Protein AF-0000000065977740 (afdb_homodimer)

Solvent-accessible surface area (backbone atoms only — not comparable to full-atom values): 43947 Å² total; per-residue (Å²): 135,89,78,78,77,86,71,68,93,72,79,78,83,73,74,77,77,72,70,78,74,69,66,82,68,69,71,72,77,74,75,67,81,81,76,74,59,12,59,45,12,69,57,49,42,67,89,56,69,58,38,71,79,32,65,46,82,76,50,33,64,47,36,42,48,39,52,75,69,66,42,46,68,64,48,41,61,44,49,70,70,54,62,37,46,64,56,72,80,60,83,87,57,56,67,67,52,45,53,49,49,62,56,49,59,52,76,63,90,83,64,51,68,68,40,43,51,46,22,18,55,46,30,42,72,44,35,66,60,52,49,48,34,44,52,50,30,32,51,54,47,42,23,19,28,49,70,55,16,46,51,42,50,48,23,43,45,42,70,40,50,56,60,39,48,38,45,51,49,48,52,59,48,31,68,44,30,75,40,16,86,39,55,84,14,33,29,45,38,51,29,38,45,49,33,48,30,52,23,28,45,40,58,45,44,60,71,34,66,73,41,55,75,63,48,81,79,54,71,61,64,74,18,43,39,52,50,47,34,55,46,32,40,61,50,52,47,40,53,52,49,40,50,72,47,60,53,90,70,55,69,69,51,51,51,11,43,49,47,45,52,45,52,49,42,45,42,44,55,41,58,49,36,75,37,48,57,42,70,69,41,38,53,56,46,33,62,57,59,40,68,72,54,60,38,64,36,73,48,7,29,51,48,41,51,52,55,54,48,58,58,19,72,53,38,78,43,64,53,49,66,58,53,36,16,50,24,24,63,69,62,29,62,67,54,26,54,35,28,63,45,68,87,39,71,68,58,26,52,41,46,67,57,48,48,43,52,52,44,49,50,51,62,66,44,46,80,41,80,67,35,42,59,50,51,29,40,53,48,51,33,50,51,41,41,51,51,40,61,46,38,69,73,47,84,82,70,81,60,63,66,89,57,51,33,83,130,127,96,70,88,74,94,74,68,94,69,74,74,84,74,71,76,79,72,68,78,72,68,66,82,67,70,71,74,76,73,76,67,80,83,74,74,60,13,59,46,12,69,56,49,43,66,88,57,68,57,36,72,79,32,65,48,83,77,51,33,64,47,37,44,49,39,52,74,69,65,40,46,70,63,49,40,60,44,50,71,70,54,64,37,45,63,56,72,80,60,84,86,56,56,68,67,52,44,54,48,50,62,56,49,60,52,75,62,88,83,64,51,70,69,41,42,50,46,22,16,55,46,29,43,72,43,33,68,60,53,49,47,33,44,53,50,31,31,49,54,47,42,23,19,28,48,70,53,14,45,51,44,49,47,23,43,46,42,71,40,49,56,60,40,48,37,44,50,49,47,49,60,49,30,69,44,30,76,41,16,85,38,55,84,14,34,29,44,38,50,29,36,45,50,32,50,30,52,24,29,44,39,58,44,43,60,70,34,65,73,41,55,75,64,48,82,79,54,70,60,63,76,19,43,40,52,51,47,33,54,46,31,40,60,49,51,47,40,54,51,49,40,51,73,46,61,52,91,70,55,71,68,48,49,50,11,42,48,46,45,51,45,52,50,41,45,42,45,54,42,59,49,37,76,35,50,57,41,69,69,41,37,54,57,46,33,61,57,60,39,67,73,54,60,36,64,34,74,48,6,29,52,49,42,51,51,56,54,48,57,59,19,71,55,38,77,44,63,54,49,66,57,54,36,15,51,26,24,63,69,62,29,63,68,55,26,55,35,28,64,45,68,88,38,71,68,57,28,53,40,47,68,57,48,48,45,53,51,44,48,52,52,62,66,44,48,80,39,79,68,36,42,58,50,50,28,43,53,47,52,32,49,49,40,40,52,50,38,62,46,38,69,73,48,85,83,72,81,61,61,65,88,57,51,33,81,130

pLDDT: mean 88.25, std 18.21, r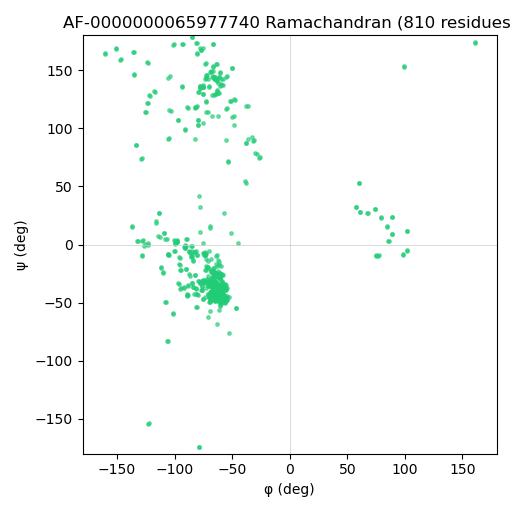ange [18.17, 98.75]

Radius of gyration: 34.01 Å; Cα contacts (8 Å, |Δi|>4): 1117; chains: 2; bounding box: 53×91×175 Å

GO terms:
  GO:0016701 oxidoreductase activity, acting on single donors with incorporation of molecular oxygen (F, IDA)
  GO:0008300 isoprenoid catabolic process (P, IDA)
  GO:0020037 heme binding (F, IDA)
  GO:0005576 extracellular region (C, EXP)

Nearest PDB structures (foldseek):
  5o1m-assembly1_A  TM=9.134E-01  e=2.273E-40  Streptomyces sp. K30
  7x2f-assembly1_F  TM=1.421E-01  e=5.950E+00  Homo sapiens
  5o1m-assembly1_A  TM=9.134E-01  e=1.826E-40  Streptomyces sp. K30

Structure (mmCIF, N/CA/C/O backbone):
data_AF-0000000065977740-model_v1
#
loop_
_entity.id
_entity.type
_entity.pdbx_description
1 polymer 'Rubber oxygenase'
#
loop_
_atom_site.group_PDB
_atom_site.id
_atom_site.type_symbol
_atom_site.label_atom_id
_atom_site.label_alt_id
_atom_site.label_comp_id
_atom_site.label_asym_id
_atom_site.label_entity_id
_atom_site.label_seq_id
_atom_site.pdbx_PDB_ins_code
_atom_site.Cartn_x
_atom_site.Cartn_y
_atom_site.Cartn_z
_atom_site.occupancy
_atom_site.B_iso_or_equiv
_atom_site.auth_seq_id
_atom_site.auth_comp_id
_atom_site.auth_asym_id
_atom_site.auth_atom_id
_atom_site.pdbx_PDB_model_num
ATOM 1 N N . MET A 1 1 ? -30.406 -17.25 79.5 1 20.28 1 MET A N 1
ATOM 2 C CA . MET A 1 1 ? -29.156 -16.5 79.625 1 20.28 1 MET A CA 1
ATOM 3 C C . MET A 1 1 ? -29.188 -15.273 78.75 1 20.28 1 MET A C 1
ATOM 5 O O . MET A 1 1 ? -30.016 -15.18 77.812 1 20.28 1 MET A O 1
ATOM 9 N N . ASP A 1 2 ? -28.047 -14.406 78.812 1 20.8 2 ASP A N 1
ATOM 10 C CA . ASP A 1 2 ? -27.719 -12.992 78.875 1 20.8 2 ASP A CA 1
ATOM 11 C C . ASP A 1 2 ? -27.75 -12.344 77.5 1 20.8 2 ASP A C 1
ATOM 13 O O . ASP A 1 2 ? -27.031 -12.758 76.625 1 20.8 2 ASP A O 1
ATOM 17 N N . GLY A 1 3 ? -28.906 -11.828 77.125 1 23.03 3 GLY A N 1
ATOM 18 C CA . GLY A 1 3 ? -29.578 -11.172 76.062 1 23.03 3 GLY A CA 1
ATOM 19 C C . GLY A 1 3 ? -28.922 -9.867 75.625 1 23.03 3 GLY A C 1
ATOM 20 O O . GLY A 1 3 ? -29.5 -8.797 75.812 1 23.03 3 GLY A O 1
ATOM 21 N N . PHE A 1 4 ? -27.438 -9.914 75.938 1 24.8 4 PHE A N 1
ATOM 22 C CA . PHE A 1 4 ? -26.672 -8.68 75.812 1 24.8 4 PHE A CA 1
ATOM 23 C C . PHE A 1 4 ? -26.938 -7.977 74.5 1 24.8 4 PHE A C 1
ATOM 25 O O . PHE A 1 4 ? -26.891 -8.602 73.438 1 24.8 4 PHE A O 1
ATOM 32 N N . SER A 1 5 ? -27.766 -6.906 74.562 1 21.5 5 SER A N 1
ATOM 33 C CA . SER A 1 5 ? -28.328 -5.844 73.688 1 21.5 5 SER A CA 1
ATOM 34 C C . SER A 1 5 ? -27.219 -5.074 73 1 21.5 5 SER A C 1
ATOM 36 O O . SER A 1 5 ? -26.312 -4.531 73.625 1 21.5 5 SER A O 1
ATOM 38 N N . ARG A 1 6 ? -26.766 -5.547 71.75 1 21.97 6 ARG A N 1
ATOM 39 C CA . ARG A 1 6 ? -25.781 -5.234 70.688 1 21.97 6 ARG A CA 1
ATOM 40 C C . ARG A 1 6 ? -25.891 -3.783 70.25 1 21.97 6 ARG A C 1
ATOM 42 O O . ARG A 1 6 ? -25.906 -3.5 69.062 1 21.97 6 ARG A O 1
ATOM 49 N N . ARG A 1 7 ? -26.672 -2.844 70.938 1 20.11 7 ARG A N 1
ATOM 50 C CA . ARG A 1 7 ? -26.984 -1.513 70.438 1 20.11 7 ARG A CA 1
ATOM 51 C C . ARG A 1 7 ? -25.734 -0.65 70.312 1 20.11 7 ARG A C 1
ATOM 53 O O . ARG A 1 7 ? -25.797 0.502 69.875 1 20.11 7 ARG A O 1
ATOM 60 N N . ARG A 1 8 ? -24.875 -0.784 71.375 1 21.09 8 ARG A N 1
ATOM 61 C CA . ARG A 1 8 ? -24.094 0.373 71.812 1 21.09 8 ARG A CA 1
ATOM 62 C C . ARG A 1 8 ? -23.328 0.973 70.625 1 21.09 8 ARG A C 1
ATOM 64 O O . ARG A 1 8 ? -23.25 2.195 70.5 1 21.09 8 ARG A O 1
ATOM 71 N N . MET A 1 9 ? -22.203 0.327 70.188 1 21.38 9 MET A N 1
ATOM 72 C CA . MET A 1 9 ? -20.969 1.071 70 1 21.38 9 MET A CA 1
ATOM 73 C C . MET A 1 9 ? -20.984 1.85 68.688 1 21.38 9 MET A C 1
ATOM 75 O O . MET A 1 9 ? -20.703 1.291 67.625 1 21.38 9 MET A O 1
ATOM 79 N N . LEU A 1 10 ? -22.094 2.535 68.25 1 21.98 10 LEU A N 1
ATOM 80 C CA . LEU A 1 10 ? -22.406 3.221 67 1 21.98 10 LEU A CA 1
ATOM 81 C C . LEU A 1 10 ? -21.422 4.355 66.75 1 21.98 10 LEU A C 1
ATOM 83 O O . LEU A 1 10 ? -21.156 4.715 65.625 1 21.98 10 LEU A O 1
ATOM 87 N N . MET A 1 11 ? -21.141 5.203 67.812 1 21.52 11 MET A N 1
ATOM 88 C CA . MET A 1 11 ? -21.078 6.633 67.5 1 21.52 11 MET A CA 1
ATOM 89 C C . MET A 1 11 ? -19.828 6.969 66.688 1 21.52 11 MET A C 1
ATOM 91 O O . MET A 1 11 ? -19.844 7.91 65.875 1 21.52 11 MET A O 1
ATOM 95 N N . THR A 1 12 ? -18.625 6.77 67.188 1 23.05 12 THR A N 1
ATOM 96 C CA . THR A 1 12 ? -17.578 7.777 67.125 1 23.05 12 THR A CA 1
ATOM 97 C C . THR A 1 12 ? -17 7.938 65.75 1 23.05 12 THR A C 1
ATOM 99 O O . THR A 1 12 ? -16.438 8.992 65.438 1 23.05 12 THR A O 1
ATOM 102 N N . GLY A 1 13 ? -16.641 6.906 64.938 1 23.94 13 GLY A N 1
ATOM 103 C CA . GLY A 1 13 ? -15.391 6.98 64.188 1 23.94 13 GLY A CA 1
ATOM 104 C C . GLY A 1 13 ? -15.484 7.844 62.969 1 23.94 13 GLY A C 1
ATOM 105 O O . GLY A 1 13 ? -14.625 7.766 62.094 1 23.94 13 GLY A O 1
ATOM 106 N N . GLY A 1 14 ? -16.516 8.672 62.656 1 22.39 14 GLY A N 1
ATOM 107 C CA . GLY A 1 14 ? -16.781 9.078 61.281 1 22.39 14 GLY A CA 1
ATOM 108 C C . GLY A 1 14 ? -15.75 10.055 60.75 1 22.39 14 GLY A C 1
ATOM 109 O O . GLY A 1 14 ? -15.82 10.461 59.562 1 22.39 14 GLY A O 1
ATOM 110 N N . ALA A 1 15 ? -15.078 10.922 61.5 1 24.56 15 ALA A N 1
ATOM 111 C CA . ALA A 1 15 ? -14.711 12.242 61.031 1 24.56 15 ALA A CA 1
ATOM 112 C C . ALA A 1 15 ? -13.578 12.156 60 1 24.56 15 ALA A C 1
ATOM 114 O O . ALA A 1 15 ? -13.297 13.125 59.281 1 24.56 15 ALA A O 1
ATOM 115 N N . LEU A 1 16 ? -12.609 11.273 60.125 1 25.75 16 LEU A N 1
ATOM 116 C CA . LEU A 1 16 ? -11.273 11.648 59.688 1 25.75 16 LEU A CA 1
ATOM 117 C C . LEU A 1 16 ? -11.203 11.68 58.156 1 25.75 16 LEU A C 1
ATOM 119 O O . LEU A 1 16 ? -10.125 11.891 57.594 1 25.75 16 LEU A O 1
ATOM 123 N N . GLY A 1 17 ? -12.164 11.164 57.375 1 23.66 17 GLY A N 1
ATOM 124 C CA . GLY A 1 17 ? -11.844 10.859 55.969 1 23.66 17 GLY A CA 1
ATOM 125 C C . GLY A 1 17 ? -11.633 12.094 55.125 1 23.66 17 GLY A C 1
ATOM 126 O O . GLY A 1 17 ? -11.594 12 53.906 1 23.66 17 GLY A O 1
ATOM 127 N N . ALA A 1 18 ? -11.82 13.328 55.531 1 25.8 18 ALA A N 1
ATOM 128 C CA . ALA A 1 18 ? -11.961 14.484 54.656 1 25.8 18 ALA A CA 1
ATOM 129 C C . ALA A 1 18 ? -10.641 14.805 53.938 1 25.8 18 ALA A C 1
ATOM 131 O O . ALA A 1 18 ? -10.578 15.727 53.125 1 25.8 18 ALA A O 1
ATOM 132 N N . VAL A 1 19 ? -9.461 14.523 54.5 1 28.08 19 VAL A N 1
ATOM 133 C CA . VAL A 1 19 ? -8.336 15.352 54.062 1 28.08 19 VAL A CA 1
ATOM 134 C C . VAL A 1 19 ? -7.996 15.062 52.625 1 28.08 19 VAL A C 1
ATOM 136 O O . VAL A 1 19 ? -7.582 15.961 51.875 1 28.08 19 VAL A O 1
ATOM 139 N N . GLY A 1 20 ? -7.875 13.742 52.188 1 26 20 GLY A N 1
ATOM 140 C CA . GLY A 1 20 ? -6.918 13.445 51.125 1 26 20 GLY A CA 1
ATOM 141 C C . GLY A 1 20 ? -7.387 13.906 49.75 1 26 20 GLY A C 1
ATOM 142 O O . GLY A 1 20 ? -6.809 13.523 48.75 1 26 20 GLY A O 1
ATOM 143 N N . ALA A 1 21 ? -8.555 14.359 49.594 1 25.84 21 ALA A N 1
ATOM 144 C CA . ALA A 1 21 ? -9.07 14.688 48.281 1 25.84 21 ALA A CA 1
ATOM 145 C C . ALA A 1 21 ? -8.359 15.914 47.688 1 25.84 21 ALA A C 1
ATOM 147 O O . ALA A 1 21 ? -8.969 16.969 47.531 1 25.84 21 ALA A O 1
ATOM 148 N N . LEU A 1 22 ? -7.172 16.328 48.312 1 29.64 22 LEU A N 1
ATOM 149 C CA . LEU A 1 22 ? -6.605 17.375 47.469 1 29.64 22 LEU A CA 1
ATOM 150 C C . LEU A 1 22 ? -6.457 16.875 46.031 1 29.64 22 LEU A C 1
ATOM 152 O O . LEU A 1 22 ? -5.703 15.938 45.75 1 29.64 22 LEU A O 1
ATOM 156 N N . GLY A 1 23 ? -7.457 16.703 45.344 1 27.72 23 GLY A N 1
ATOM 157 C CA . GLY A 1 23 ? -7.488 16.359 43.938 1 27.72 23 GLY A CA 1
ATOM 158 C C . GLY A 1 23 ? -6.387 17.016 43.125 1 27.72 23 GLY A C 1
ATOM 159 O O . GLY A 1 23 ? -5.938 18.109 43.469 1 27.72 23 GLY A O 1
ATOM 160 N N . ALA A 1 24 ? -5.516 16.234 42.5 1 33.41 24 ALA A N 1
ATOM 161 C CA . ALA A 1 24 ? -4.508 16.594 41.5 1 33.41 24 ALA A CA 1
ATOM 162 C C . ALA A 1 24 ? -5.035 17.656 40.562 1 33.41 24 ALA A C 1
ATOM 164 O O . ALA A 1 24 ? -5.789 17.359 39.625 1 33.41 24 ALA A O 1
ATOM 165 N N . ALA A 1 25 ? -5.547 18.781 41 1 31.92 25 ALA A N 1
ATOM 166 C CA . ALA A 1 25 ? -5.715 19.859 40.031 1 31.92 25 ALA A CA 1
ATOM 167 C C . ALA A 1 25 ? -4.551 19.891 39.062 1 31.92 25 ALA A C 1
ATOM 169 O O . ALA A 1 25 ? -3.391 20 39.469 1 31.92 25 ALA A O 1
ATOM 170 N N . THR A 1 26 ? -4.609 19.219 38.094 1 37.5 26 THR A N 1
ATOM 171 C CA . THR A 1 26 ? -3.668 19.297 36.969 1 37.5 26 THR A CA 1
ATOM 172 C C . THR A 1 26 ? -3.146 20.719 36.812 1 37.5 26 THR A C 1
ATOM 174 O O . THR A 1 26 ? -3.93 21.656 36.656 1 37.5 26 THR A O 1
ATOM 177 N N . ARG A 1 27 ? -2.164 21.078 37.375 1 42.34 27 ARG A N 1
ATOM 178 C CA . ARG A 1 27 ? -1.437 22.297 37.062 1 42.34 27 ARG A CA 1
ATOM 179 C C . ARG A 1 27 ? -1.638 22.703 35.625 1 42.34 27 ARG A C 1
ATOM 181 O O . ARG A 1 27 ? -1.236 21.969 34.719 1 42.34 27 ARG A O 1
ATOM 188 N N . ALA A 1 28 ? -2.746 23.219 35.281 1 40.72 28 ALA A N 1
ATOM 189 C CA . ALA A 1 28 ? -2.814 23.859 33.969 1 40.72 28 ALA A CA 1
ATOM 190 C C . ALA A 1 28 ? -1.455 24.422 33.531 1 40.72 28 ALA A C 1
ATOM 192 O O . ALA A 1 28 ? -0.917 25.312 34.219 1 40.72 28 ALA A O 1
ATOM 193 N N . LEU A 1 29 ? -0.511 23.688 33.062 1 49.25 29 LEU A N 1
ATOM 194 C CA . LEU A 1 29 ? 0.797 24.109 32.562 1 49.25 29 LEU A CA 1
ATOM 195 C C . LEU A 1 29 ? 0.708 25.484 31.906 1 49.25 29 LEU A C 1
ATOM 197 O O . LEU A 1 29 ? -0.029 25.641 30.922 1 49.25 29 LEU A O 1
ATOM 201 N N . ALA A 1 30 ? 0.938 26.5 32.625 1 52.66 30 ALA A N 1
ATOM 202 C CA . ALA A 1 30 ? 0.937 27.906 32.219 1 52.66 30 ALA A CA 1
ATOM 203 C C . ALA A 1 30 ? 1.782 28.125 30.969 1 52.66 30 ALA A C 1
ATOM 205 O O . ALA A 1 30 ? 2.926 27.672 30.906 1 52.66 30 ALA A O 1
ATOM 206 N N . ARG A 1 31 ? 1.165 28.422 29.781 1 65.88 31 ARG A N 1
ATOM 207 C CA . ARG A 1 31 ? 1.864 28.844 28.578 1 65.88 31 ARG A CA 1
ATOM 208 C C . ARG A 1 31 ? 2.885 29.938 28.875 1 65.88 31 ARG A C 1
ATOM 210 O O . ARG A 1 31 ? 2.6 30.859 29.641 1 65.88 31 ARG A O 1
ATOM 217 N N . PRO A 1 32 ? 4.141 29.609 28.453 1 74.38 32 PRO A N 1
ATOM 218 C CA . PRO A 1 32 ? 5.137 30.672 28.641 1 74.38 32 PRO A CA 1
ATOM 219 C C . PRO A 1 32 ? 4.688 32.031 28.094 1 74.38 32 PRO A C 1
ATOM 221 O O . PRO A 1 32 ? 3.842 32.062 27.188 1 74.38 32 PRO A O 1
ATOM 224 N N . LEU A 1 33 ? 5.215 33 28.703 1 83.25 33 LEU A N 1
ATOM 225 C CA . LEU A 1 33 ? 4.945 34.344 28.234 1 83.25 33 LEU A CA 1
ATOM 226 C C . LEU A 1 33 ? 5.414 34.531 26.797 1 83.25 33 LEU A C 1
ATOM 228 O O . LEU A 1 33 ? 6.484 34.031 26.422 1 83.25 33 LEU A O 1
ATOM 232 N N . TRP A 1 34 ? 4.562 35.188 25.953 1 91.62 34 TRP A N 1
ATOM 233 C CA . TRP A 1 34 ? 4.902 35.5 24.562 1 91.62 34 TRP A CA 1
ATOM 234 C C . TRP A 1 34 ? 5.977 36.594 24.5 1 91.62 34 TRP A C 1
ATOM 236 O O . TRP A 1 34 ? 5.758 37.719 24.922 1 91.62 34 TRP A O 1
ATOM 246 N N . THR A 1 35 ? 7.199 36.219 23.984 1 92.5 35 THR A N 1
ATOM 247 C CA . THR A 1 35 ? 8.312 37.156 23.938 1 92.5 35 THR A CA 1
ATOM 248 C C . THR A 1 35 ? 8.875 37.25 22.516 1 92.5 35 THR A C 1
ATOM 250 O O . THR A 1 35 ? 9.805 38 22.25 1 92.5 35 THR A O 1
ATOM 253 N N . TRP A 1 36 ? 8.312 36.5 21.609 1 94.06 36 TRP A N 1
ATOM 254 C CA . TRP A 1 36 ? 8.828 36.469 20.25 1 94.06 36 TRP A CA 1
ATOM 255 C C . TRP A 1 36 ? 8.555 37.781 19.531 1 94.06 36 TRP A C 1
ATOM 257 O O . TRP A 1 36 ? 7.449 38.312 19.594 1 94.06 36 TRP A O 1
ATOM 267 N N . SER A 1 37 ? 9.555 38.25 18.828 1 93.94 37 SER A N 1
ATOM 268 C CA . SER A 1 37 ? 9.477 39.594 18.25 1 93.94 37 SER A CA 1
ATOM 269 C C . SER A 1 37 ? 8.961 39.562 16.812 1 93.94 37 SER A C 1
ATOM 271 O O . SER A 1 37 ? 9.461 38.781 15.984 1 93.94 37 SER A O 1
ATOM 273 N N . PRO A 1 38 ? 8.062 40.438 16.453 1 95.62 38 PRO A N 1
ATOM 274 C CA . PRO A 1 38 ? 7.574 40.531 15.078 1 95.62 38 PRO A CA 1
ATOM 275 C C . PRO A 1 38 ? 8.664 40.938 14.086 1 95.62 38 PRO A C 1
ATOM 277 O O . PRO A 1 38 ? 8.516 40.719 12.875 1 95.62 38 PRO A O 1
ATOM 280 N N . SER A 1 39 ? 9.766 41.469 14.539 1 96.94 39 SER A N 1
ATOM 281 C CA . SER A 1 39 ? 10.859 41.812 13.648 1 96.94 39 SER A CA 1
ATOM 282 C C . SER A 1 39 ? 11.484 40.594 13 1 96.94 39 SER A C 1
ATOM 284 O O . SER A 1 39 ? 12.156 40.688 11.969 1 96.94 39 SER A O 1
ATOM 286 N N . ALA A 1 40 ? 11.273 39.438 13.586 1 97.38 40 ALA A N 1
ATOM 287 C CA . ALA A 1 40 ? 11.812 38.188 13.07 1 97.38 40 ALA A CA 1
ATOM 288 C C . ALA A 1 40 ? 10.844 37.531 12.094 1 97.38 40 ALA A C 1
ATOM 290 O O . ALA A 1 40 ? 11.125 36.469 11.555 1 97.38 40 ALA A O 1
ATOM 291 N N . SER A 1 41 ? 9.742 38.219 11.805 1 98.31 41 SER A N 1
ATOM 292 C CA . SER A 1 41 ? 8.703 37.688 10.938 1 98.31 41 SER A CA 1
ATOM 293 C C . SER A 1 41 ? 8.914 38.125 9.484 1 98.31 41 SER A C 1
ATOM 295 O O . SER A 1 41 ? 9.82 38.906 9.188 1 98.31 41 SER A O 1
ATOM 297 N N . VAL A 1 42 ? 8.133 37.594 8.555 1 98 42 VAL A N 1
ATOM 298 C CA . VAL A 1 42 ? 8.195 37.938 7.141 1 98 42 VAL A CA 1
ATOM 299 C C . VAL A 1 42 ? 7.75 39.375 6.957 1 98 42 VAL A C 1
ATOM 301 O O . VAL A 1 42 ? 8.125 40.031 5.977 1 98 42 VAL A O 1
ATOM 304 N N . ALA A 1 43 ? 6.938 39.906 7.953 1 97 43 ALA A N 1
ATOM 305 C CA . ALA A 1 43 ? 6.535 41.312 7.914 1 97 43 ALA A CA 1
ATOM 306 C C . ALA A 1 43 ? 7.684 42.219 8.328 1 97 43 ALA A C 1
ATOM 308 O O . ALA A 1 43 ? 7.758 43.375 7.891 1 97 43 ALA A O 1
ATOM 309 N N . GLY A 1 44 ? 8.562 41.75 9.195 1 96.56 44 GLY A N 1
ATOM 310 C CA . GLY A 1 44 ? 9.688 42.531 9.703 1 96.56 44 GLY A CA 1
ATOM 311 C C . GLY A 1 44 ? 9.281 43.531 10.758 1 96.56 44 GLY A C 1
ATOM 312 O O . GLY A 1 44 ? 10.133 44.219 11.328 1 96.56 44 GLY A O 1
ATOM 313 N N . THR A 1 45 ? 7.988 43.719 10.961 1 95.38 45 THR A N 1
ATOM 314 C CA . THR A 1 45 ? 7.43 44.656 11.938 1 95.38 45 THR A CA 1
ATOM 315 C C . THR A 1 45 ? 6.07 44.156 12.43 1 95.38 45 THR A C 1
ATOM 317 O O . THR A 1 45 ? 5.547 43.156 11.938 1 95.38 45 THR A O 1
ATOM 320 N N . GLY A 1 46 ? 5.523 44.812 13.539 1 94.56 46 GLY A N 1
ATOM 321 C CA . GLY A 1 46 ? 4.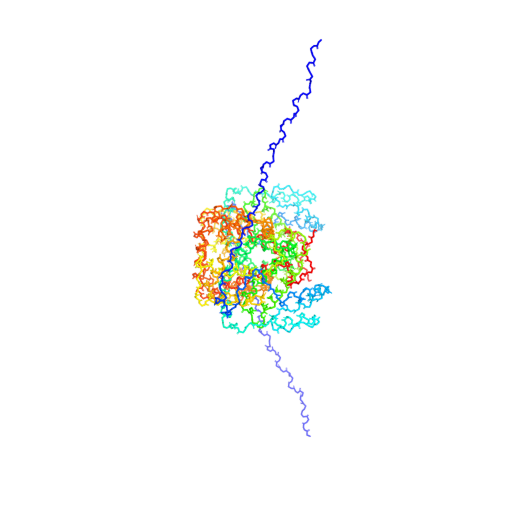207 44.469 14.062 1 94.56 46 GLY A CA 1
ATOM 322 C C . GLY A 1 46 ? 3.992 44.938 15.484 1 94.56 46 GLY A C 1
ATOM 323 O O . GLY A 1 46 ? 4.922 45.438 16.125 1 94.56 46 GLY A O 1
ATOM 324 N N . VAL A 1 47 ? 2.832 44.781 15.938 1 92.62 47 VAL A N 1
ATOM 325 C CA . VAL A 1 47 ? 2.463 45.219 17.281 1 92.62 47 VAL A CA 1
ATOM 326 C C . VAL A 1 47 ? 2.957 44.188 18.297 1 92.62 47 VAL A C 1
ATOM 328 O O . VAL A 1 47 ? 3.332 44.562 19.422 1 92.62 47 VAL A O 1
ATOM 331 N N . GLY A 1 48 ? 3 42.938 17.891 1 89.69 48 GLY A N 1
ATOM 332 C CA . GLY A 1 48 ? 3.549 41.906 18.734 1 89.69 48 GLY A CA 1
ATOM 333 C C . GLY A 1 48 ? 2.586 41.438 19.812 1 89.69 48 GLY A C 1
ATOM 334 O O . GLY A 1 48 ? 3.01 40.969 20.875 1 89.69 48 GLY A O 1
ATOM 335 N N . VAL A 1 49 ? 1.312 41.656 19.516 1 93.38 49 VAL A N 1
ATOM 336 C CA . VAL A 1 49 ? 0.31 41.125 20.453 1 93.38 49 VAL A CA 1
ATOM 337 C C . VAL A 1 49 ? 0.446 39.625 20.578 1 93.38 49 VAL A C 1
ATOM 339 O O . VAL A 1 49 ? 0.812 38.938 19.625 1 93.38 49 VAL A O 1
ATOM 342 N N . ASP A 1 50 ? 0.243 39.156 21.812 1 94.75 50 ASP A N 1
ATOM 343 C CA . ASP A 1 50 ? 0.23 37.688 22 1 94.75 50 ASP A CA 1
ATOM 344 C C . ASP A 1 50 ? -0.783 37.031 21.078 1 94.75 50 ASP A C 1
ATOM 346 O O . ASP A 1 50 ? -1.983 37.312 21.156 1 94.75 50 ASP A O 1
ATOM 350 N N . PRO A 1 51 ? -0.281 36.188 20.188 1 95.69 51 PRO A N 1
ATOM 351 C CA . PRO A 1 51 ? -1.185 35.562 19.203 1 95.69 51 PRO A CA 1
ATOM 352 C C . PRO A 1 51 ? -2.234 34.656 19.859 1 95.69 51 PRO A C 1
ATOM 354 O O . PRO A 1 51 ? -3.188 34.25 19.203 1 95.69 51 PRO A O 1
ATOM 357 N N . GLU A 1 52 ? -2.123 34.375 21.125 1 93.56 52 GLU A N 1
ATOM 358 C CA . GLU A 1 52 ? -3.125 33.594 21.859 1 93.56 52 GLU A CA 1
ATOM 359 C C . GLU A 1 52 ? -4.477 34.312 21.844 1 93.56 52 GLU A C 1
ATOM 361 O O . GLU A 1 52 ? -5.523 33.656 21.906 1 93.56 52 GLU A O 1
ATOM 366 N N . TYR A 1 53 ? -4.406 35.594 21.672 1 93.69 53 TYR A N 1
ATOM 367 C CA . TYR A 1 53 ? -5.633 36.375 21.766 1 93.69 53 TYR A CA 1
ATOM 368 C C . TYR A 1 53 ? -5.965 37.031 20.422 1 93.69 53 TYR A C 1
ATOM 370 O O . TYR A 1 53 ? -6.664 38.031 20.375 1 93.69 53 TYR A O 1
ATOM 378 N N . VAL A 1 54 ? -5.371 36.5 19.438 1 96.44 54 VAL A N 1
ATOM 379 C CA . VAL A 1 54 ? -5.633 36.969 18.094 1 96.44 54 VAL A CA 1
ATOM 380 C C . VAL A 1 54 ? -6.258 35.875 17.25 1 96.44 54 VAL A C 1
ATOM 382 O O . VAL A 1 54 ? -5.809 34.719 17.297 1 96.44 54 VAL A O 1
ATOM 385 N N . TRP A 1 55 ? -7.316 36.219 16.594 1 97.94 55 TRP A N 1
ATOM 386 C CA . TRP A 1 55 ? -7.984 35.25 15.719 1 97.94 55 TRP A CA 1
ATOM 387 C C . TRP A 1 55 ? -8.055 35.781 14.289 1 97.94 55 TRP A C 1
ATOM 389 O O . TRP A 1 55 ? -7.129 36.438 13.82 1 97.94 55 TRP A O 1
ATOM 399 N N . ASP A 1 56 ? -9.016 35.375 13.461 1 98.31 56 ASP A N 1
ATOM 400 C CA . ASP A 1 56 ? -9.133 35.781 12.07 1 98.31 56 ASP A CA 1
ATOM 401 C C . ASP A 1 56 ? -10.273 36.812 11.883 1 98.31 56 ASP A C 1
ATOM 403 O O . ASP A 1 56 ? -11.383 36.438 11.492 1 98.31 56 ASP A O 1
ATOM 407 N N . GLU A 1 57 ? -9.922 38 11.977 1 96.06 57 GLU A N 1
ATOM 408 C CA . GLU A 1 57 ? -10.922 39.062 11.992 1 96.06 57 GLU A CA 1
ATOM 409 C C . GLU A 1 57 ? -11.633 39.188 10.648 1 96.06 57 GLU A C 1
ATOM 411 O O . GLU A 1 57 ? -12.758 39.688 10.578 1 96.06 57 GLU A O 1
ATOM 416 N N . GLU A 1 58 ? -10.984 38.719 9.641 1 97.56 58 GLU A N 1
ATOM 417 C CA . GLU A 1 58 ? -11.578 38.812 8.305 1 97.56 58 GLU A CA 1
ATOM 418 C C . GLU A 1 58 ? -12.555 37.656 8.078 1 97.56 58 GLU A C 1
ATOM 420 O O . GLU A 1 58 ? -13.656 37.875 7.555 1 97.56 58 GLU A O 1
ATOM 425 N N . ALA A 1 59 ? -12.266 36.469 8.445 1 98.56 59 ALA A N 1
ATOM 426 C CA . ALA A 1 59 ? -13.039 35.281 8.109 1 98.56 59 ALA A CA 1
ATOM 427 C C . ALA A 1 59 ? -14.141 35.031 9.133 1 98.56 59 ALA A C 1
ATOM 429 O O . ALA A 1 59 ? -15.227 34.562 8.773 1 98.56 59 ALA A O 1
ATOM 430 N N . ASP A 1 60 ? -13.922 35.312 10.398 1 98.5 60 ASP A N 1
ATOM 431 C CA . ASP A 1 60 ? -14.773 34.875 11.5 1 98.5 60 ASP A CA 1
ATOM 432 C C . ASP A 1 60 ? -16.188 35.438 11.352 1 98.5 60 ASP A C 1
ATOM 434 O O . ASP A 1 60 ? -17.172 34.688 11.391 1 98.5 60 ASP A O 1
ATOM 438 N N . PRO A 1 61 ? -16.297 36.781 11.102 1 98.44 61 PRO A N 1
ATOM 439 C CA . PRO A 1 61 ? -17.656 37.312 10.984 1 98.44 61 PRO A CA 1
ATOM 440 C C . PRO A 1 61 ? -18.391 36.75 9.758 1 98.44 61 PRO A C 1
ATOM 442 O O . PRO A 1 61 ? -19.609 36.594 9.797 1 98.44 61 PRO A O 1
ATOM 445 N N . VAL A 1 62 ? -17.688 36.5 8.695 1 98.5 62 VAL A N 1
ATOM 446 C CA . VAL A 1 62 ? -18.297 36.031 7.453 1 98.5 62 VAL A CA 1
ATOM 447 C C . VAL A 1 62 ? -18.875 34.625 7.648 1 98.5 62 VAL A C 1
ATOM 449 O O . VAL A 1 62 ? -20.031 34.375 7.297 1 98.5 62 VAL A O 1
ATOM 452 N N . LEU A 1 63 ? -18.125 33.781 8.258 1 98.25 63 LEU A N 1
ATOM 453 C CA . LEU A 1 63 ? -18.578 32.406 8.406 1 98.25 63 LEU A CA 1
ATOM 454 C C . LEU A 1 63 ? -19.641 32.281 9.492 1 98.25 63 LEU A C 1
ATOM 456 O O . LEU A 1 63 ? -20.547 31.453 9.398 1 98.25 63 LEU A O 1
ATOM 460 N N . ALA A 1 64 ? -19.469 33.094 10.555 1 97.75 64 ALA A N 1
ATOM 461 C CA . ALA A 1 64 ? -20.547 33.156 11.531 1 97.75 64 ALA A CA 1
ATOM 462 C C . ALA A 1 64 ? -21.891 33.469 10.867 1 97.75 64 ALA A C 1
ATOM 464 O O . ALA A 1 64 ? -22.906 32.844 11.141 1 97.75 64 ALA A O 1
ATOM 465 N N . ALA A 1 65 ? -21.859 34.438 9.977 1 98.19 65 ALA A N 1
ATOM 466 C CA . ALA A 1 65 ? -23.078 34.906 9.289 1 98.19 65 ALA A CA 1
ATOM 467 C C . ALA A 1 65 ? -23.609 33.812 8.367 1 98.19 65 ALA A C 1
ATOM 469 O O . ALA A 1 65 ? -24.812 33.562 8.32 1 98.19 65 ALA A O 1
ATOM 470 N N . VAL A 1 66 ? -22.75 33.188 7.613 1 98 66 VAL A N 1
ATOM 471 C CA . VAL A 1 66 ? -23.125 32.125 6.688 1 98 66 VAL A CA 1
ATOM 472 C C . VAL A 1 66 ? -23.812 30.984 7.453 1 98 66 VAL A C 1
ATOM 474 O O . VAL A 1 66 ? -24.828 30.438 7.004 1 98 66 VAL A O 1
ATOM 477 N N . ILE A 1 67 ? -23.266 30.609 8.609 1 97.31 67 ILE A N 1
ATOM 478 C CA . ILE A 1 67 ? -23.812 29.547 9.438 1 97.31 67 ILE A CA 1
ATOM 479 C C . ILE A 1 67 ? -25.156 29.969 10.023 1 97.31 67 ILE A C 1
ATOM 481 O O . ILE A 1 67 ? -26.125 29.219 9.969 1 97.31 67 ILE A O 1
ATOM 485 N N . ASP A 1 68 ? -25.219 31.188 10.531 1 97.38 68 ASP A N 1
ATOM 486 C CA . ASP A 1 68 ? -26.438 31.672 11.172 1 97.38 68 ASP A CA 1
ATOM 487 C C . ASP A 1 68 ? -27.594 31.781 10.172 1 97.38 68 ASP A C 1
ATOM 489 O O . ASP A 1 68 ? -28.75 31.578 10.539 1 97.38 68 ASP A O 1
ATOM 493 N N . ARG A 1 69 ? -27.25 32.031 8.93 1 97.62 69 ARG A N 1
ATOM 494 C CA . ARG A 1 69 ? -28.266 32.156 7.887 1 97.62 69 ARG A CA 1
ATOM 495 C C . ARG A 1 69 ? -28.641 30.766 7.344 1 97.62 69 ARG A C 1
ATOM 497 O O . ARG A 1 69 ? -29.516 30.656 6.48 1 97.62 69 ARG A O 1
ATOM 504 N N . GLY A 1 70 ? -28 29.719 7.742 1 96.69 70 GLY A N 1
ATOM 505 C CA . GLY A 1 70 ? -28.312 28.359 7.305 1 96.69 70 GLY A CA 1
ATOM 506 C C . GLY A 1 70 ? -27.859 28.078 5.883 1 96.69 70 GLY A C 1
ATOM 507 O O . GLY A 1 70 ? -28.438 27.234 5.195 1 96.69 70 GLY A O 1
ATOM 508 N N . GLU A 1 71 ? -26.812 28.703 5.434 1 97.25 71 GLU A N 1
ATOM 509 C CA . GLU A 1 71 ? -26.453 28.656 4.023 1 97.25 71 GLU A CA 1
ATOM 510 C C . GLU A 1 71 ? -25.328 27.641 3.781 1 97.25 71 GLU A C 1
ATOM 512 O O . GLU A 1 71 ? -24.891 27.453 2.645 1 97.25 71 GLU A O 1
ATOM 517 N N . VAL A 1 72 ? -24.891 26.906 4.789 1 96.88 72 VAL A N 1
ATOM 518 C CA . VAL A 1 72 ? -23.688 26.078 4.73 1 96.88 72 VAL A CA 1
ATOM 519 C C . VAL A 1 72 ? -23.891 24.969 3.693 1 96.88 72 VAL A C 1
ATOM 521 O O . VAL A 1 72 ? -23.016 24.734 2.852 1 96.88 72 VAL A O 1
ATOM 524 N N . PRO A 1 73 ? -25.031 24.25 3.635 1 96.31 73 PRO A N 1
ATOM 525 C CA . PRO A 1 73 ? -25.188 23.188 2.635 1 96.31 73 PRO A CA 1
ATOM 526 C C . PRO A 1 73 ? -25.078 23.719 1.204 1 96.31 73 PRO A C 1
ATOM 528 O O . PRO A 1 73 ? -24.422 23.094 0.365 1 96.31 73 PRO A O 1
ATOM 531 N N . ALA A 1 74 ? -25.703 24.828 0.94 1 96.56 74 ALA A N 1
ATOM 532 C CA . ALA A 1 74 ? -25.672 25.406 -0.399 1 96.56 74 ALA A CA 1
ATOM 533 C C . ALA A 1 74 ? -24.25 25.844 -0.759 1 96.56 74 ALA A C 1
ATOM 535 O O . ALA A 1 74 ? -23.797 25.656 -1.892 1 96.56 74 ALA A O 1
ATOM 536 N N . VAL A 1 75 ? -23.578 26.469 0.161 1 97.5 75 VAL A N 1
ATOM 537 C CA . VAL A 1 75 ? -22.219 26.938 -0.048 1 97.5 75 VAL A CA 1
ATOM 538 C C . VAL A 1 75 ? -21.297 25.75 -0.316 1 97.5 75 VAL A C 1
ATOM 540 O O . VAL A 1 75 ? -20.484 25.781 -1.236 1 97.5 75 VAL A O 1
ATOM 543 N N . ASN A 1 76 ? -21.422 24.656 0.477 1 96.88 76 ASN A N 1
ATOM 544 C CA . ASN A 1 76 ? -20.594 23.469 0.288 1 96.88 76 ASN A CA 1
ATOM 545 C C . ASN A 1 76 ? -20.828 22.844 -1.087 1 96.88 76 ASN A C 1
ATOM 547 O O . ASN A 1 76 ? -19.875 22.359 -1.712 1 96.88 76 ASN A O 1
ATOM 551 N N . ALA A 1 77 ? -22 22.812 -1.533 1 95.88 77 ALA A N 1
ATOM 552 C CA . ALA A 1 77 ? -22.297 22.297 -2.863 1 95.88 77 ALA A CA 1
ATOM 553 C C . ALA A 1 77 ? -21.578 23.078 -3.943 1 95.88 77 ALA A C 1
ATOM 555 O O . ALA A 1 77 ? -21.062 22.516 -4.91 1 95.88 77 ALA A O 1
ATOM 556 N N . LEU A 1 78 ? -21.547 24.359 -3.779 1 96.38 78 LEU A N 1
ATOM 557 C CA . LEU A 1 78 ? -20.859 25.234 -4.73 1 96.38 78 LEU A CA 1
ATOM 558 C C . LEU A 1 78 ? -19.344 25.031 -4.656 1 96.38 78 LEU A C 1
ATOM 560 O O . LEU A 1 78 ? -18.672 24.984 -5.684 1 96.38 78 LEU A O 1
ATOM 564 N N . LEU A 1 79 ? -18.844 24.891 -3.445 1 96.19 79 LEU A N 1
ATOM 565 C CA . LEU A 1 79 ? -17.406 24.781 -3.221 1 96.19 79 LEU A CA 1
ATOM 566 C C . LEU A 1 79 ? -16.859 23.469 -3.771 1 96.19 79 LEU A C 1
ATOM 568 O O . LEU A 1 79 ? -15.672 23.359 -4.039 1 96.19 79 LEU A O 1
ATOM 572 N N . LYS A 1 80 ? -17.734 22.469 -3.93 1 93.94 80 LYS A N 1
ATOM 573 C CA . LYS A 1 80 ? -17.312 21.188 -4.504 1 93.94 80 LYS A CA 1
ATOM 574 C C . LYS A 1 80 ? -16.797 21.359 -5.926 1 93.94 80 LYS A C 1
ATOM 576 O O . LYS A 1 80 ? -15.969 20.578 -6.391 1 93.94 80 LYS A O 1
ATOM 581 N N . GLN A 1 81 ? -17.125 22.453 -6.5 1 92.88 81 GLN A N 1
ATOM 582 C CA . GLN A 1 81 ? -16.75 22.688 -7.887 1 92.88 81 GLN A CA 1
ATOM 583 C C . GLN A 1 81 ? -15.461 23.516 -7.965 1 92.88 81 GLN A C 1
ATOM 585 O O . GLN A 1 81 ? -14.836 23.594 -9.023 1 92.88 81 GLN A O 1
ATOM 590 N N . TRP A 1 82 ? -15.094 24.125 -6.965 1 96.62 82 TRP A N 1
ATOM 591 C CA . TRP A 1 82 ? -13.867 24.922 -6.91 1 96.62 82 TRP A CA 1
ATOM 592 C C . TRP A 1 82 ? -12.695 24.078 -6.43 1 96.62 82 TRP A C 1
ATOM 594 O O . TRP A 1 82 ? -12.492 23.906 -5.227 1 96.62 82 TRP A O 1
ATOM 604 N N . THR A 1 83 ? -11.875 23.609 -7.426 1 94.19 83 THR A N 1
ATOM 605 C CA . THR A 1 83 ? -10.875 22.609 -7.074 1 94.19 83 THR A CA 1
ATOM 606 C C . THR A 1 83 ? -9.492 23.031 -7.57 1 94.19 83 THR A C 1
ATOM 608 O O . THR A 1 83 ? -8.484 22.438 -7.188 1 94.19 83 THR A O 1
ATOM 611 N N . ARG A 1 84 ? -9.422 24.094 -8.406 1 96.44 84 ARG A N 1
ATOM 612 C CA . ARG A 1 84 ? -8.148 24.562 -8.938 1 96.44 84 ARG A CA 1
ATOM 613 C C . ARG A 1 84 ? -7.914 26.031 -8.594 1 96.44 84 ARG A C 1
ATOM 615 O O . ARG A 1 84 ? -8.867 26.812 -8.523 1 96.44 84 ARG A O 1
ATOM 622 N N . ASN A 1 85 ? -6.66 26.359 -8.602 1 97.69 85 ASN A N 1
ATOM 623 C CA . ASN A 1 85 ? -6.273 27.703 -8.188 1 97.69 85 ASN A CA 1
ATOM 624 C C . ASN A 1 85 ? -6.742 28.766 -9.188 1 97.69 85 ASN A C 1
ATOM 626 O O . ASN A 1 85 ? -7.027 29.906 -8.812 1 97.69 85 ASN A O 1
ATOM 630 N N . ASP A 1 86 ? -6.812 28.391 -10.469 1 96.88 86 ASP A N 1
ATOM 631 C CA . ASP A 1 86 ? -7.059 29.375 -11.508 1 96.88 86 ASP A CA 1
ATOM 632 C C . ASP A 1 86 ? -8.555 29.516 -11.789 1 96.88 86 ASP A C 1
ATOM 634 O O . ASP A 1 86 ? -8.961 30.375 -12.578 1 96.88 86 ASP A O 1
ATOM 638 N N . GLN A 1 87 ? -9.344 28.766 -11.164 1 97.44 87 GLN A N 1
ATOM 639 C CA . GLN A 1 87 ? -10.781 28.812 -11.414 1 97.44 87 GLN A CA 1
ATOM 640 C C . GLN A 1 87 ? -11.398 30.078 -10.82 1 97.44 87 GLN A C 1
ATOM 642 O O . GLN A 1 87 ? -11.008 30.516 -9.734 1 97.44 87 GLN A O 1
ATOM 647 N N . ALA A 1 88 ? -12.367 30.594 -11.578 1 97 88 ALA A N 1
ATOM 648 C CA . ALA A 1 88 ? -13.219 31.609 -10.969 1 97 88 ALA A CA 1
ATOM 649 C C . ALA A 1 88 ? -14.07 31 -9.852 1 97 88 ALA A C 1
ATOM 651 O O . ALA A 1 88 ? -14.367 29.812 -9.859 1 97 88 ALA A O 1
ATOM 652 N N . LEU A 1 89 ? -14.352 31.891 -8.852 1 97.81 89 LEU A N 1
ATOM 653 C CA . LEU A 1 89 ? -15.258 31.406 -7.809 1 97.81 89 LEU A CA 1
ATOM 654 C C . LEU A 1 89 ? -16.609 31.047 -8.398 1 97.81 89 LEU A C 1
ATOM 656 O O . LEU A 1 89 ? -17.078 31.672 -9.352 1 97.81 89 LEU A O 1
ATOM 660 N N . PRO A 1 90 ? -17.172 30 -7.836 1 96.12 90 PRO A N 1
ATOM 661 C CA . PRO A 1 90 ? -18.484 29.609 -8.359 1 96.12 90 PRO A CA 1
ATOM 662 C C . PRO A 1 90 ? -19.531 30.703 -8.203 1 96.12 90 PRO A C 1
ATOM 664 O O . PRO A 1 90 ? -19.516 31.438 -7.219 1 96.12 90 PRO A O 1
ATOM 667 N N . GLY A 1 91 ? -20.484 30.734 -9.203 1 95.06 91 GLY A N 1
ATOM 668 C CA . GLY A 1 91 ? -21.641 31.609 -9.055 1 95.06 91 GLY A CA 1
ATOM 669 C C . GLY A 1 91 ? -22.578 31.172 -7.949 1 95.06 91 GLY A C 1
ATOM 670 O O . GLY A 1 91 ? -22.656 29.984 -7.617 1 95.06 91 GLY A O 1
ATOM 671 N N . GLY A 1 92 ? -23.266 32.156 -7.289 1 96.19 92 GLY A N 1
ATOM 672 C CA . GLY A 1 92 ? -24.281 31.812 -6.312 1 96.19 92 GLY A CA 1
ATOM 673 C C . GLY A 1 92 ? -23.812 31.938 -4.879 1 96.19 92 GLY A C 1
ATOM 674 O O . GLY A 1 92 ? -24.594 31.828 -3.941 1 96.19 92 GLY A O 1
ATOM 675 N N . LEU A 1 93 ? -22.531 32.219 -4.641 1 97.94 93 LEU A N 1
ATOM 676 C CA . LEU A 1 93 ? -22.031 32.406 -3.287 1 97.94 93 LEU A CA 1
ATOM 677 C C . LEU A 1 93 ? -22.641 33.688 -2.674 1 97.94 93 LEU A C 1
ATOM 679 O O . LEU A 1 93 ? -22.844 34.688 -3.367 1 97.94 93 LEU A O 1
ATOM 683 N N . PRO A 1 94 ? -22.891 33.594 -1.376 1 97.75 94 PRO A N 1
ATOM 684 C CA . PRO A 1 94 ? -23.266 34.844 -0.731 1 97.75 94 PRO A CA 1
ATOM 685 C C . PRO A 1 94 ? -22.234 35.938 -0.954 1 97.75 94 PRO A C 1
ATOM 687 O O . PRO A 1 94 ? -21.031 35.688 -0.963 1 97.75 94 PRO A O 1
ATOM 690 N N . GLY A 1 95 ? -22.688 37.188 -1.084 1 97.75 95 GLY A N 1
ATOM 691 C CA . GLY A 1 95 ? -21.844 38.312 -1.428 1 97.75 95 GLY A CA 1
ATOM 692 C C . GLY A 1 95 ? -20.672 38.5 -0.469 1 97.75 95 GLY A C 1
ATOM 693 O O . GLY A 1 95 ? -19.547 38.75 -0.895 1 97.75 95 GLY A O 1
ATOM 694 N N . ASP A 1 96 ? -20.953 38.438 0.812 1 98 96 ASP A N 1
ATOM 695 C CA . ASP A 1 96 ? -19.906 38.625 1.819 1 98 96 ASP A CA 1
ATOM 696 C C . ASP A 1 96 ? -18.875 37.531 1.742 1 98 96 ASP A C 1
ATOM 698 O O . ASP A 1 96 ? -17.672 37.781 1.852 1 98 96 ASP A O 1
ATOM 702 N N . LEU A 1 97 ? -19.344 36.281 1.511 1 98.44 97 LEU A N 1
ATOM 703 C CA . LEU A 1 97 ? -18.438 35.156 1.379 1 98.44 97 LEU A CA 1
ATOM 704 C C . LEU A 1 97 ? -17.594 35.281 0.113 1 98.44 97 LEU A C 1
ATOM 706 O O . LEU A 1 97 ? -16.391 35.031 0.135 1 98.44 97 LEU A O 1
ATOM 710 N N . ARG A 1 98 ? -18.234 35.625 -0.959 1 98.31 98 ARG A N 1
ATOM 711 C CA . ARG A 1 98 ? -17.516 35.844 -2.213 1 98.31 98 ARG A CA 1
ATOM 712 C C . ARG A 1 98 ? -16.406 36.875 -2.055 1 98.31 98 ARG A C 1
ATOM 714 O O . ARG A 1 98 ? -15.289 36.688 -2.512 1 98.31 98 ARG A O 1
ATOM 721 N N . GLU A 1 99 ? -16.766 37.969 -1.46 1 98.19 99 GLU A N 1
ATOM 722 C CA . GLU A 1 99 ? -15.789 39.062 -1.247 1 98.19 99 GLU A CA 1
ATOM 723 C C . GLU A 1 99 ? -14.609 38.562 -0.414 1 98.19 99 GLU A C 1
ATOM 725 O O . GLU A 1 99 ? -13.453 38.812 -0.748 1 98.19 99 GLU A O 1
ATOM 730 N N . PHE A 1 100 ? -14.906 37.875 0.621 1 98.31 100 PHE A N 1
ATOM 731 C CA . PHE A 1 100 ? -13.859 37.312 1.466 1 98.31 100 PHE A CA 1
ATOM 732 C C . PHE A 1 100 ? -12.953 36.375 0.666 1 98.31 100 PHE A C 1
ATOM 734 O O . PHE A 1 100 ? -11.727 36.5 0.724 1 98.31 100 PHE A O 1
ATOM 741 N N . MET A 1 101 ? -13.57 35.438 -0.073 1 98.62 101 MET A N 1
ATOM 742 C CA . MET A 1 101 ? -12.82 34.406 -0.8 1 98.62 101 MET A CA 1
ATOM 743 C C . MET A 1 101 ? -11.953 35.031 -1.883 1 98.62 101 MET A C 1
ATOM 745 O O . MET A 1 101 ? -10.836 34.594 -2.139 1 98.62 101 MET A O 1
ATOM 749 N N . GLU A 1 102 ? -12.477 36.094 -2.494 1 98.12 102 GLU A N 1
ATOM 750 C CA . GLU A 1 102 ? -11.695 36.812 -3.506 1 98.12 102 GLU A CA 1
ATOM 751 C C . GLU A 1 102 ? -10.438 37.406 -2.902 1 98.12 102 GLU A C 1
ATOM 753 O O . GLU A 1 102 ? -9.383 37.438 -3.539 1 98.12 102 GLU A O 1
ATOM 758 N N . HIS A 1 103 ? -10.602 37.844 -1.762 1 97.94 103 HIS A N 1
ATOM 759 C CA . HIS A 1 103 ? -9.453 38.406 -1.067 1 97.94 103 HIS A CA 1
ATOM 760 C C . HIS A 1 103 ? -8.508 37.344 -0.571 1 97.94 103 HIS A C 1
ATOM 762 O O . HIS A 1 103 ? -7.293 37.438 -0.75 1 97.94 103 HIS A O 1
ATOM 768 N N . ALA A 1 104 ? -9.078 36.344 0.051 1 98.25 104 ALA A N 1
ATOM 769 C CA . ALA A 1 104 ? -8.312 35.281 0.721 1 98.25 104 ALA A CA 1
ATOM 770 C C . ALA A 1 104 ? -7.504 34.469 -0.282 1 98.25 104 ALA A C 1
ATOM 772 O O . ALA A 1 104 ? -6.461 33.906 0.062 1 98.25 104 ALA A O 1
ATOM 773 N N . ARG A 1 105 ? -7.953 34.375 -1.523 1 98.19 105 ARG A N 1
ATOM 774 C CA . ARG A 1 105 ? -7.285 33.5 -2.49 1 98.19 105 ARG A CA 1
ATOM 775 C C . ARG A 1 105 ? -6.09 34.188 -3.121 1 98.19 105 ARG A C 1
ATOM 777 O O . ARG A 1 105 ? -5.332 33.594 -3.881 1 98.19 105 ARG A O 1
ATOM 784 N N . ARG A 1 106 ? -5.891 35.469 -2.83 1 97.25 106 ARG A N 1
ATOM 785 C CA . ARG A 1 106 ? -4.766 36.219 -3.383 1 97.25 106 ARG A CA 1
ATOM 786 C C . ARG A 1 106 ? -3.461 35.844 -2.689 1 97.25 106 ARG A C 1
ATOM 788 O O . ARG A 1 106 ? -3.41 35.75 -1.462 1 97.25 106 ARG A O 1
ATOM 795 N N . MET A 1 107 ? -2.43 35.688 -3.516 1 97.25 107 MET A N 1
ATOM 796 C CA . MET A 1 107 ? -1.102 35.406 -2.977 1 97.25 107 MET A CA 1
ATOM 797 C C . MET A 1 107 ? -0.509 36.656 -2.326 1 97.25 107 MET A C 1
ATOM 799 O O . MET A 1 107 ? -0.737 37.781 -2.795 1 97.25 107 MET A O 1
ATOM 803 N N . PRO A 1 108 ? 0.196 36.406 -1.234 1 97.69 108 PRO A N 1
ATOM 804 C CA . PRO A 1 108 ? 0.853 37.594 -0.67 1 97.69 108 PRO A CA 1
ATOM 805 C C . PRO A 1 108 ? 1.901 38.188 -1.607 1 97.69 108 PRO A C 1
ATOM 807 O O . PRO A 1 108 ? 2.516 37.469 -2.393 1 97.69 108 PRO A O 1
ATOM 810 N N . SER A 1 109 ? 2.158 39.5 -1.429 1 96.81 109 SER A N 1
ATOM 811 C CA . SER A 1 109 ? 3.053 40.219 -2.328 1 96.81 109 SER A CA 1
ATOM 812 C C . SER A 1 109 ? 4.492 39.719 -2.172 1 96.81 109 SER A C 1
ATOM 814 O O . SER A 1 109 ? 5.305 39.875 -3.086 1 96.81 109 SER A O 1
ATOM 816 N N . TRP A 1 110 ? 4.793 39.156 -1.048 1 97.69 110 TRP A N 1
ATOM 817 C CA . TRP A 1 110 ? 6.164 38.75 -0.777 1 97.69 110 TRP A CA 1
ATOM 818 C C . TRP A 1 110 ? 6.402 37.312 -1.227 1 97.69 110 TRP A C 1
ATOM 820 O O . TRP A 1 110 ? 7.5 36.781 -1.054 1 97.69 110 TRP A O 1
ATOM 830 N N . ALA A 1 111 ? 5.398 36.656 -1.767 1 98.06 111 ALA A N 1
ATOM 831 C CA . ALA A 1 111 ? 5.574 35.281 -2.264 1 98.06 111 ALA A CA 1
ATOM 832 C C . ALA A 1 111 ? 6.535 35.25 -3.449 1 98.06 111 ALA A C 1
ATOM 834 O O . ALA A 1 111 ? 6.375 36 -4.406 1 98.06 111 ALA A O 1
ATOM 835 N N . ASP A 1 112 ? 7.508 34.406 -3.396 1 97.94 112 ASP A N 1
ATOM 836 C CA . ASP A 1 112 ? 8.516 34.219 -4.441 1 97.94 112 ASP A CA 1
ATOM 837 C C . ASP A 1 112 ? 8.25 32.969 -5.258 1 97.94 112 ASP A C 1
ATOM 839 O O . ASP A 1 112 ? 8.5 31.859 -4.781 1 97.94 112 ASP A O 1
ATOM 843 N N . LYS A 1 113 ? 7.949 33.188 -6.512 1 95.62 113 LYS A N 1
ATOM 844 C CA . LYS A 1 113 ? 7.562 32.094 -7.371 1 95.62 113 LYS A CA 1
ATOM 845 C C . LYS A 1 113 ? 8.711 31.109 -7.547 1 95.62 113 LYS A C 1
ATOM 847 O O . LYS A 1 113 ? 8.492 29.891 -7.574 1 95.62 113 LYS A O 1
ATOM 852 N N . ALA A 1 114 ? 9.859 31.578 -7.707 1 96.62 114 ALA A N 1
ATOM 853 C CA . ALA A 1 114 ? 11.016 30.719 -7.895 1 96.62 114 ALA A CA 1
ATOM 854 C C . ALA A 1 114 ? 11.273 29.875 -6.652 1 96.62 114 ALA A C 1
ATOM 856 O O . ALA A 1 114 ? 11.617 28.688 -6.754 1 96.62 114 ALA A O 1
ATOM 857 N N . ALA A 1 115 ? 11.125 30.484 -5.504 1 96.62 115 ALA A N 1
ATOM 858 C CA . ALA A 1 115 ? 11.297 29.75 -4.254 1 96.62 115 ALA A CA 1
ATOM 859 C C . ALA A 1 115 ? 10.219 28.688 -4.082 1 96.62 115 ALA A C 1
ATOM 861 O O . ALA A 1 115 ? 10.492 27.578 -3.604 1 96.62 115 ALA A O 1
ATOM 862 N N . LEU A 1 116 ? 9.023 29.016 -4.453 1 96.75 116 LEU A N 1
ATOM 863 C CA . LEU A 1 116 ? 7.93 28.062 -4.375 1 96.75 116 LEU A CA 1
ATOM 864 C C . LEU A 1 116 ? 8.172 26.875 -5.312 1 96.75 116 LEU A C 1
ATOM 866 O O . LEU A 1 116 ? 7.922 25.734 -4.949 1 96.75 116 LEU A O 1
ATOM 870 N N . ASP A 1 117 ? 8.664 27.156 -6.492 1 94.56 117 ASP A N 1
ATOM 871 C CA . ASP A 1 117 ? 8.984 26.094 -7.449 1 94.56 117 ASP A CA 1
ATOM 872 C C . ASP A 1 117 ? 10.094 25.188 -6.918 1 94.56 117 ASP A C 1
ATOM 874 O O . ASP A 1 117 ? 10.031 23.969 -7.07 1 94.56 117 ASP A O 1
ATOM 878 N N . ARG A 1 118 ? 11.055 25.781 -6.336 1 95 118 ARG A N 1
ATOM 879 C CA . ARG A 1 118 ? 12.141 25 -5.754 1 95 118 ARG A CA 1
ATOM 880 C C . ARG A 1 118 ? 11.641 24.141 -4.598 1 95 118 ARG A C 1
ATOM 882 O O . ARG A 1 118 ? 12.078 23.016 -4.43 1 95 118 ARG A O 1
ATOM 889 N N . GLY A 1 119 ? 10.766 24.734 -3.797 1 93.88 119 GLY A N 1
ATOM 890 C CA . GLY A 1 119 ? 10.164 23.969 -2.719 1 93.88 119 GLY A CA 1
ATOM 891 C C . GLY A 1 119 ? 9.406 22.75 -3.205 1 93.88 119 GLY A C 1
ATOM 892 O O . GLY A 1 119 ? 9.453 21.688 -2.576 1 93.88 119 GLY A O 1
ATOM 893 N N . ALA A 1 120 ? 8.758 22.906 -4.301 1 88.31 120 ALA A N 1
ATOM 894 C CA . ALA A 1 120 ? 8.039 21.797 -4.906 1 88.31 120 ALA A CA 1
ATOM 895 C C . ALA A 1 120 ? 9.008 20.703 -5.363 1 88.31 120 ALA A C 1
ATOM 897 O O . ALA A 1 120 ? 8.719 19.516 -5.223 1 88.31 120 ALA A O 1
ATOM 898 N N . GLN A 1 121 ? 10.086 21.078 -5.852 1 87.88 121 GLN A N 1
ATOM 899 C CA . GLN A 1 121 ? 11.094 20.125 -6.305 1 87.88 121 GLN A CA 1
ATOM 900 C C . GLN A 1 121 ? 11.695 19.375 -5.129 1 87.88 121 GLN A C 1
ATOM 902 O O . GLN A 1 121 ? 12.047 18.188 -5.258 1 87.88 121 GLN A O 1
ATOM 907 N N . PHE A 1 122 ? 11.82 20.031 -4.062 1 89.75 122 PHE A N 1
ATOM 908 C CA . PHE A 1 122 ? 12.289 19.406 -2.828 1 89.75 122 PHE A CA 1
ATOM 909 C C . PHE A 1 122 ? 11.406 18.219 -2.449 1 89.75 122 PHE A C 1
ATOM 911 O O . PHE A 1 122 ? 11.906 17.188 -2.012 1 89.75 122 PHE A O 1
ATOM 918 N N . SER A 1 123 ? 10.164 18.312 -2.688 1 84.94 123 SER A N 1
ATOM 919 C CA . SER A 1 123 ? 9.195 17.281 -2.326 1 84.94 123 SER A CA 1
ATOM 920 C C . SER A 1 123 ? 9.344 16.047 -3.221 1 84.94 123 SER A C 1
ATOM 922 O O . SER A 1 123 ? 8.938 14.953 -2.842 1 84.94 123 SER A O 1
ATOM 924 N N . LYS A 1 124 ? 9.945 16.156 -4.348 1 83.56 124 LYS A N 1
ATOM 925 C CA . LYS A 1 124 ? 10.133 15.055 -5.281 1 83.56 124 LYS A CA 1
ATOM 926 C C . LYS A 1 124 ? 11.07 14 -4.707 1 83.56 124 LYS A C 1
ATOM 928 O O . LYS A 1 124 ? 10.922 12.805 -4.984 1 83.56 124 LYS A O 1
ATOM 933 N N . THR A 1 125 ? 12.016 14.477 -3.961 1 87.31 125 THR A N 1
ATOM 934 C CA . THR A 1 125 ? 13.016 13.523 -3.498 1 87.31 125 THR A CA 1
ATOM 935 C C . THR A 1 125 ? 12.914 13.32 -1.99 1 87.31 125 THR A C 1
ATOM 937 O O . THR A 1 125 ? 13.367 12.305 -1.464 1 87.31 125 THR A O 1
ATOM 940 N N . LYS A 1 126 ? 12.297 14.266 -1.348 1 93.31 126 LYS A N 1
ATOM 941 C CA . LYS A 1 126 ? 12.273 14.164 0.109 1 93.31 126 LYS A CA 1
ATOM 942 C C . LYS A 1 126 ? 10.859 13.914 0.625 1 93.31 126 LYS A C 1
ATOM 944 O O . LYS A 1 126 ? 10.633 13.859 1.836 1 93.31 126 LYS A O 1
ATOM 949 N N . GLY A 1 127 ? 9.961 13.703 -0.269 1 90.44 127 GLY A N 1
ATOM 950 C CA . GLY A 1 127 ? 8.547 13.578 0.077 1 90.44 127 GLY A CA 1
ATOM 951 C C . GLY A 1 127 ? 8.266 12.43 1.019 1 90.44 127 GLY A C 1
ATOM 952 O O . GLY A 1 127 ? 7.375 12.516 1.867 1 90.44 127 GLY A O 1
ATOM 953 N N . ILE A 1 128 ? 8.977 11.344 0.892 1 92 128 ILE A N 1
ATOM 954 C CA . ILE A 1 128 ? 8.719 10.172 1.719 1 92 128 ILE A CA 1
ATOM 955 C C . ILE A 1 128 ? 9.031 10.492 3.18 1 92 128 ILE A C 1
ATOM 957 O O . ILE A 1 128 ? 8.336 10.023 4.086 1 92 128 ILE A O 1
ATOM 961 N N . TYR A 1 129 ? 10.102 11.281 3.4 1 95.38 129 TYR A N 1
ATOM 962 C CA . TYR A 1 129 ? 10.445 11.68 4.762 1 95.38 129 TYR A CA 1
ATOM 963 C C . TYR A 1 129 ? 9.398 12.633 5.328 1 95.38 129 TYR A C 1
ATOM 965 O O . TYR A 1 129 ? 8.938 12.461 6.457 1 95.38 129 TYR A O 1
ATOM 973 N N . VAL A 1 130 ? 9.047 13.547 4.516 1 94.75 130 VAL A N 1
ATOM 974 C CA . VAL A 1 130 ? 8.062 14.547 4.914 1 94.75 130 VAL A CA 1
ATOM 975 C C . VAL A 1 130 ? 6.727 13.867 5.211 1 94.75 130 VAL A C 1
ATOM 977 O O . VAL A 1 130 ? 6.094 14.148 6.234 1 94.75 130 VAL A O 1
ATOM 980 N N . GLY A 1 131 ? 6.371 13 4.367 1 92.25 131 GLY A N 1
ATOM 981 C CA . GLY A 1 131 ? 5.129 12.266 4.555 1 92.25 131 GLY A CA 1
ATOM 982 C C . GLY A 1 131 ? 5.109 11.438 5.824 1 92.25 131 GLY A C 1
ATOM 983 O O . GLY A 1 131 ? 4.121 11.438 6.562 1 92.25 131 GLY A O 1
ATOM 984 N N . ALA A 1 132 ? 6.176 10.711 6.031 1 93.38 132 ALA A N 1
ATOM 985 C CA . ALA A 1 132 ? 6.281 9.898 7.246 1 93.38 132 ALA A CA 1
ATOM 986 C C . ALA A 1 132 ? 6.191 10.773 8.492 1 93.38 132 ALA A C 1
ATOM 988 O O . ALA A 1 132 ? 5.551 10.398 9.477 1 93.38 132 ALA A O 1
ATOM 989 N N . LEU A 1 133 ? 6.812 11.922 8.398 1 96.31 133 LEU A N 1
ATOM 990 C CA . LEU A 1 133 ? 6.836 12.82 9.547 1 96.31 133 LEU A CA 1
ATOM 991 C C . LEU A 1 133 ? 5.492 13.523 9.711 1 96.31 133 LEU A C 1
ATOM 993 O O . LEU A 1 133 ? 5.07 13.805 10.836 1 96.31 133 LEU A O 1
ATOM 997 N N . TYR A 1 134 ? 4.805 13.773 8.648 1 94.19 134 TYR A N 1
ATOM 998 C CA . TYR A 1 134 ? 3.453 14.312 8.742 1 94.19 134 TYR A CA 1
ATOM 999 C C . TYR A 1 134 ? 2.516 13.32 9.422 1 94.19 134 TYR A C 1
ATOM 1001 O O . TYR A 1 134 ? 1.736 13.688 10.305 1 94.19 134 TYR A O 1
ATOM 1009 N N . GLY A 1 135 ? 2.625 12.109 9.031 1 92 135 GLY A N 1
ATOM 1010 C CA . GLY A 1 135 ? 1.716 11.102 9.547 1 92 135 GLY A CA 1
ATOM 1011 C C . GLY A 1 135 ? 2.105 10.586 10.922 1 92 135 GLY A C 1
ATOM 1012 O O . GLY A 1 135 ? 1.344 10.727 11.883 1 92 135 GLY A O 1
ATOM 1013 N N . LEU A 1 136 ? 3.363 10.117 11.078 1 93.81 136 LEU A N 1
ATOM 1014 C CA . LEU A 1 136 ? 3.781 9.375 12.258 1 93.81 136 LEU A CA 1
ATOM 1015 C C . LEU A 1 136 ? 4.547 10.281 13.227 1 93.81 136 LEU A C 1
ATOM 1017 O O . LEU A 1 136 ? 4.891 9.859 14.328 1 93.81 136 LEU A O 1
ATOM 1021 N N . GLY A 1 137 ? 4.781 11.453 12.812 1 95.5 137 GLY A N 1
ATOM 1022 C CA . GLY A 1 137 ? 5.352 12.484 13.664 1 95.5 137 GLY A CA 1
ATOM 1023 C C . GLY A 1 137 ? 4.34 13.531 14.094 1 95.5 137 GLY A C 1
ATOM 1024 O O . GLY A 1 137 ? 3.656 13.359 15.102 1 95.5 137 GLY A O 1
ATOM 1025 N N . SER A 1 138 ? 4.184 14.422 13.203 1 95.69 138 SER A N 1
ATOM 1026 C CA . SER A 1 138 ? 3.303 15.555 13.477 1 95.69 138 SER A CA 1
ATOM 1027 C C . SER A 1 138 ? 1.868 15.086 13.703 1 95.69 138 SER A C 1
ATOM 1029 O O . SER A 1 138 ? 1.176 15.609 14.586 1 95.69 138 SER A O 1
ATOM 1031 N N . GLY A 1 139 ? 1.363 14.188 12.906 1 93.5 139 GLY A N 1
ATOM 1032 C CA . GLY A 1 139 ? 0.006 13.688 13.062 1 93.5 139 GLY A CA 1
ATOM 1033 C C . GLY A 1 139 ? -0.274 13.125 14.445 1 93.5 139 GLY A C 1
ATOM 1034 O O . GLY A 1 139 ? -1.284 13.469 15.062 1 93.5 139 GLY A O 1
ATOM 1035 N N . LEU A 1 140 ? 0.617 12.359 14.906 1 95.38 140 LEU A N 1
ATOM 1036 C CA . LEU A 1 140 ? 0.425 11.789 16.234 1 95.38 140 LEU A CA 1
ATOM 1037 C C . LEU A 1 140 ? 0.745 12.812 17.312 1 95.38 140 LEU A C 1
ATOM 1039 O O . LEU A 1 140 ? 0.12 12.805 18.375 1 95.38 140 LEU A O 1
ATOM 1043 N N . MET A 1 141 ? 1.675 13.68 17.078 1 96.56 141 MET A N 1
ATOM 1044 C CA . MET A 1 141 ? 1.982 14.75 18.031 1 96.56 141 MET A CA 1
ATOM 1045 C C . MET A 1 141 ? 0.757 15.625 18.281 1 96.56 141 MET A C 1
ATOM 1047 O O . MET A 1 141 ? 0.551 16.109 19.391 1 96.56 141 MET A O 1
ATOM 1051 N N . SER A 1 142 ? -0.034 15.781 17.266 1 95.75 142 SER A N 1
ATOM 1052 C CA . SER A 1 142 ? -1.214 16.625 17.391 1 95.75 142 SER A CA 1
ATOM 1053 C C . SER A 1 142 ? -2.133 16.141 18.516 1 95.75 142 SER A C 1
ATOM 1055 O O . SER A 1 142 ? -2.842 16.938 19.125 1 95.75 142 SER A O 1
ATOM 1057 N N . THR A 1 143 ? -2.066 14.852 18.812 1 96.94 143 THR A N 1
ATOM 1058 C CA . THR A 1 143 ? -2.904 14.297 19.875 1 96.94 143 THR A CA 1
ATOM 1059 C C . THR A 1 143 ? -2.293 14.57 21.234 1 96.94 143 THR A C 1
ATOM 1061 O O . THR A 1 143 ? -2.953 14.383 22.266 1 96.94 143 THR A O 1
ATOM 1064 N N . ALA A 1 144 ? -1.07 15.062 21.25 1 97.81 144 ALA A N 1
ATOM 1065 C CA . ALA A 1 144 ? -0.409 15.445 22.484 1 97.81 144 ALA A CA 1
ATOM 1066 C C . ALA A 1 144 ? -0.482 16.953 22.703 1 97.81 144 ALA A C 1
ATOM 1068 O O . ALA A 1 144 ? 0.112 17.484 23.656 1 97.81 144 ALA A O 1
ATOM 1069 N N . ILE A 1 145 ? -1.092 17.672 21.828 1 96.94 145 ILE A N 1
ATOM 1070 C CA . ILE A 1 145 ? -1.354 19.109 21.984 1 96.94 145 ILE A CA 1
ATOM 1071 C C . ILE A 1 145 ? -2.768 19.312 22.516 1 96.94 145 ILE A C 1
ATOM 1073 O O . ILE A 1 145 ? -3.746 19.188 21.781 1 96.94 145 ILE A O 1
ATOM 1077 N N . PRO A 1 146 ? -2.879 19.672 23.734 1 95.81 146 PRO A N 1
ATOM 1078 C CA . PRO A 1 146 ? -4.172 19.625 24.422 1 95.81 146 PRO A CA 1
ATOM 1079 C C . PRO A 1 146 ? -5.258 20.422 23.688 1 95.81 146 PRO A C 1
ATOM 1081 O O . PRO A 1 146 ? -6.355 19.906 23.469 1 95.81 146 PRO A O 1
ATOM 1084 N N . ARG A 1 147 ? -4.988 21.594 23.234 1 95 147 ARG A N 1
ATOM 1085 C CA . ARG A 1 147 ? -6.008 22.422 22.594 1 95 147 ARG A CA 1
ATOM 1086 C C . ARG A 1 147 ? -6.422 21.844 21.25 1 95 147 ARG A C 1
ATOM 1088 O O . ARG A 1 147 ? -7.59 21.906 20.875 1 95 147 ARG A O 1
ATOM 1095 N N . GLU A 1 148 ? -5.461 21.25 20.531 1 94.12 148 GLU A N 1
ATOM 1096 C CA . GLU A 1 148 ? -5.773 20.625 19.25 1 94.12 148 GLU A CA 1
ATOM 1097 C C . GLU A 1 148 ? -6.605 19.359 19.453 1 94.12 148 GLU A C 1
ATOM 1099 O O . GLU A 1 148 ? -7.598 19.141 18.75 1 94.12 148 GLU A O 1
ATOM 1104 N N . SER A 1 149 ? -6.188 18.531 20.406 1 94.62 149 SER A N 1
ATOM 1105 C CA . SER A 1 149 ? -6.898 17.281 20.641 1 94.62 149 SER A CA 1
ATOM 1106 C C . SER A 1 149 ? -8.344 17.531 21.062 1 94.62 149 SER A C 1
ATOM 1108 O O . SER A 1 149 ? -9.266 16.875 20.578 1 94.62 149 SER A O 1
ATOM 1110 N N . ARG A 1 150 ? -8.547 18.531 21.891 1 94.38 150 ARG A N 1
ATOM 1111 C CA . ARG A 1 150 ? -9.891 18.844 22.359 1 94.38 150 ARG A CA 1
ATOM 1112 C C . ARG A 1 150 ? -10.727 19.453 21.234 1 94.38 150 ARG A C 1
ATOM 1114 O O . ARG A 1 150 ? -11.891 19.078 21.047 1 94.38 150 ARG A O 1
ATOM 1121 N N . ALA A 1 151 ? -10.062 20.344 20.516 1 92.69 151 ALA A N 1
ATOM 1122 C CA . ALA A 1 151 ? -10.789 20.969 19.406 1 92.69 151 ALA A CA 1
ATOM 1123 C C . ALA A 1 151 ? -11.234 19.922 18.391 1 92.69 151 ALA A C 1
ATOM 1125 O O . ALA A 1 151 ? -12.375 19.938 17.922 1 92.69 151 ALA A O 1
ATOM 1126 N N . VAL A 1 152 ? -10.375 19.031 18.031 1 90.81 152 VAL A N 1
ATOM 1127 C CA . VAL A 1 152 ? -10.672 18 17.047 1 90.81 152 VAL A CA 1
ATOM 1128 C C . VAL A 1 152 ? -11.703 17.031 17.609 1 90.81 152 VAL A C 1
ATOM 1130 O O . VAL A 1 152 ? -12.68 16.688 16.938 1 90.81 152 VAL A O 1
ATOM 1133 N N . TYR A 1 153 ? -11.555 16.609 18.812 1 92.25 153 TYR A N 1
ATOM 1134 C CA . TYR A 1 153 ? -12.414 15.602 19.422 1 92.25 153 TYR A CA 1
ATOM 1135 C C . TYR A 1 153 ? -13.859 16.078 19.484 1 92.25 153 TYR A C 1
ATOM 1137 O O . TYR A 1 153 ? -14.781 15.32 19.188 1 92.25 153 TYR A O 1
ATOM 1145 N N . TYR A 1 154 ? -14.062 17.312 19.812 1 92.88 154 TYR A N 1
ATOM 1146 C CA . TYR A 1 154 ? -15.414 17.797 20.078 1 92.88 154 TYR A CA 1
ATOM 1147 C C . TYR A 1 154 ? -16.031 18.438 18.844 1 92.88 154 TYR A C 1
ATOM 1149 O O . TYR A 1 154 ? -17.234 18.703 18.812 1 92.88 154 TYR A O 1
ATOM 1157 N N . SER A 1 155 ? -15.227 18.672 17.844 1 90.44 155 SER A N 1
ATOM 1158 C CA . SER A 1 155 ? -15.758 19.203 16.609 1 90.44 155 SER A CA 1
ATOM 1159 C C . SER A 1 155 ? -16.359 18.109 15.742 1 90.44 155 SER A C 1
ATOM 1161 O O . SER A 1 155 ? -16.266 16.922 16.078 1 90.44 155 SER A O 1
ATOM 1163 N N . LYS A 1 156 ? -17.016 18.438 14.609 1 81.56 156 LYS A N 1
ATOM 1164 C CA . LYS A 1 156 ? -17.656 17.484 13.711 1 81.56 156 LYS A CA 1
ATOM 1165 C C . LYS A 1 156 ? -16.672 16.438 13.227 1 81.56 156 LYS A C 1
ATOM 1167 O O . LYS A 1 156 ? -17.031 15.258 13.102 1 81.56 156 LYS A O 1
ATOM 1172 N N . GLY A 1 157 ? -15.539 16.766 13.055 1 75.19 157 GLY A N 1
ATOM 1173 C CA . GLY A 1 157 ? -14.516 15.859 12.555 1 75.19 157 GLY A CA 1
ATOM 1174 C C . GLY A 1 157 ? -14.203 14.719 13.508 1 75.19 157 GLY A C 1
ATOM 1175 O O . GLY A 1 157 ? -13.805 13.633 13.07 1 75.19 157 GLY A O 1
ATOM 1176 N N . GLY A 1 158 ? -14.477 15 14.75 1 79.25 158 GLY A N 1
ATOM 1177 C CA . GLY A 1 158 ? -14.203 13.969 15.742 1 79.25 158 GLY A CA 1
ATOM 1178 C C . GLY A 1 158 ? -15.156 12.797 15.656 1 79.25 158 GLY A C 1
ATOM 1179 O O . GLY A 1 158 ? -14.852 11.703 16.141 1 79.25 158 GLY A O 1
ATOM 1180 N N . ALA A 1 159 ? -16.234 13.055 15.047 1 78.5 159 ALA A N 1
ATOM 1181 C CA . ALA A 1 159 ? -17.234 12.008 14.914 1 78.5 159 ALA A CA 1
ATOM 1182 C C . ALA A 1 159 ? -16.906 11.086 13.734 1 78.5 159 ALA A C 1
ATOM 1184 O O . ALA A 1 159 ? -17.344 9.93 13.711 1 78.5 159 ALA A O 1
ATOM 1185 N N . ASP A 1 160 ? -16.219 11.594 12.789 1 81.62 160 ASP A N 1
ATOM 1186 C CA . ASP A 1 160 ? -15.773 10.836 11.625 1 81.62 160 ASP A CA 1
ATOM 1187 C C . ASP A 1 160 ? -14.297 11.102 11.336 1 81.62 160 ASP A C 1
ATOM 1189 O O . ASP A 1 160 ? -13.961 11.828 10.398 1 81.62 160 ASP A O 1
ATOM 1193 N N . MET A 1 161 ? -13.547 10.375 11.977 1 80.88 161 MET A N 1
ATOM 1194 C CA . MET A 1 161 ? -12.109 10.648 11.961 1 80.88 161 MET A CA 1
ATOM 1195 C C . MET A 1 161 ? -11.5 10.242 10.625 1 80.88 161 MET A C 1
ATOM 1197 O O . MET A 1 161 ? -10.523 10.852 10.172 1 80.88 161 MET A O 1
ATOM 1201 N N . LYS A 1 162 ? -11.992 9.227 9.977 1 81.56 162 LYS A N 1
ATOM 1202 C CA . LYS A 1 162 ? -11.445 8.836 8.68 1 81.56 162 LYS A CA 1
ATOM 1203 C C . LYS A 1 162 ? -11.625 9.953 7.656 1 81.56 162 LYS A C 1
ATOM 1205 O O . LYS A 1 162 ? -10.695 10.273 6.91 1 81.56 162 LYS A O 1
ATOM 1210 N N . ASP A 1 163 ? -12.781 10.516 7.68 1 81.88 163 ASP A N 1
ATOM 1211 C CA . ASP A 1 163 ? -13.055 11.648 6.809 1 81.88 163 ASP A CA 1
ATOM 1212 C C . ASP A 1 163 ? -12.172 12.844 7.172 1 81.88 163 ASP A C 1
ATOM 1214 O O . ASP A 1 163 ? -11.664 13.539 6.289 1 81.88 163 ASP A O 1
ATOM 1218 N N . ARG A 1 164 ? -12.016 13.086 8.414 1 83.06 164 ARG A N 1
ATOM 1219 C CA . ARG A 1 164 ? -11.188 14.195 8.875 1 83.06 164 ARG A CA 1
ATOM 1220 C C . ARG A 1 164 ? -9.734 14 8.461 1 83.06 164 ARG A C 1
ATOM 1222 O O . ARG A 1 164 ? -9.086 14.938 7.988 1 83.06 164 ARG A O 1
ATOM 1229 N N . ILE A 1 165 ? -9.266 12.844 8.625 1 84.12 165 ILE A N 1
ATOM 1230 C CA . ILE A 1 165 ? -7.871 12.562 8.289 1 84.12 165 ILE A CA 1
ATOM 1231 C C . ILE A 1 165 ? -7.66 12.68 6.785 1 84.12 165 ILE A C 1
ATOM 1233 O O . ILE A 1 165 ? -6.605 13.133 6.332 1 84.12 165 ILE A O 1
ATOM 1237 N N . ALA A 1 166 ? -8.672 12.266 6.09 1 83.75 166 ALA A N 1
ATOM 1238 C CA . ALA A 1 166 ? -8.586 12.406 4.637 1 83.75 166 ALA A CA 1
ATOM 1239 C C . ALA A 1 166 ? -8.414 13.867 4.238 1 83.75 166 ALA A C 1
ATOM 1241 O O . ALA A 1 166 ? -7.602 14.195 3.375 1 83.75 166 ALA A O 1
ATOM 1242 N N . LYS A 1 167 ? -9.141 14.703 4.855 1 85 167 LYS A N 1
ATOM 1243 C CA . LYS A 1 167 ? -9.07 16.125 4.574 1 85 167 LYS A CA 1
ATOM 1244 C C . LYS A 1 167 ? -7.715 16.703 4.973 1 85 167 LYS A C 1
ATOM 1246 O O . LYS A 1 167 ? -7.129 17.5 4.234 1 85 167 LYS A O 1
ATOM 1251 N N . THR A 1 168 ? -7.246 16.25 6.078 1 83.88 168 THR A N 1
ATOM 1252 C CA . THR A 1 168 ? -5.938 16.688 6.543 1 83.88 168 THR A CA 1
ATOM 1253 C C . THR A 1 168 ? -4.832 16.172 5.633 1 83.88 168 THR A C 1
ATOM 1255 O O . THR A 1 168 ? -3.873 16.875 5.332 1 83.88 168 THR A O 1
ATOM 1258 N N . ALA A 1 169 ? -4.973 14.969 5.297 1 82.75 169 ALA A N 1
ATOM 1259 C CA . ALA A 1 169 ? -4.004 14.391 4.367 1 82.75 169 ALA A CA 1
ATOM 1260 C C . ALA A 1 169 ? -3.99 15.156 3.047 1 82.75 169 ALA A C 1
ATOM 1262 O O . ALA A 1 169 ? -2.932 15.359 2.451 1 82.75 169 ALA A O 1
ATOM 1263 N N . ARG A 1 170 ? -5.133 15.578 2.645 1 84.19 170 ARG A N 1
ATOM 1264 C CA . ARG A 1 170 ? -5.223 16.375 1.424 1 84.19 170 ARG A CA 1
ATOM 1265 C C . ARG A 1 170 ? -4.418 17.656 1.547 1 84.19 170 ARG A C 1
ATOM 1267 O O . ARG A 1 170 ? -3.691 18.031 0.625 1 84.19 170 ARG A O 1
ATOM 1274 N N . LEU A 1 171 ? -4.574 18.266 2.629 1 85.81 171 LEU A N 1
ATOM 1275 C CA . LEU A 1 171 ? -3.791 19.469 2.879 1 85.81 171 LEU A CA 1
ATOM 1276 C C . LEU A 1 171 ? -2.299 19.156 2.844 1 85.81 171 LEU A C 1
ATOM 1278 O O . LEU A 1 171 ? -1.529 19.875 2.195 1 85.81 171 LEU A O 1
ATOM 1282 N N . GLY A 1 172 ? -1.888 18.125 3.473 1 85 172 GLY A N 1
ATOM 1283 C CA . GLY A 1 172 ? -0.487 17.734 3.514 1 85 172 GLY A CA 1
ATOM 1284 C C . GLY A 1 172 ? 0.081 17.406 2.146 1 85 172 GLY A C 1
ATOM 1285 O O . GLY A 1 172 ? 1.219 17.766 1.838 1 85 172 GLY A O 1
ATOM 1286 N N . TYR A 1 173 ? -0.732 16.812 1.396 1 84.56 173 TYR A N 1
ATOM 1287 C CA . TYR A 1 173 ? -0.268 16.438 0.066 1 84.56 173 TYR A CA 1
ATOM 1288 C C . TYR A 1 173 ? -0.253 17.641 -0.866 1 84.56 173 TYR A C 1
ATOM 1290 O O . TYR A 1 173 ? 0.665 17.797 -1.674 1 84.56 173 TYR A O 1
ATOM 1298 N N . ASP A 1 174 ? -1.255 18.5 -0.76 1 87.88 174 ASP A N 1
ATOM 1299 C CA . ASP A 1 174 ? -1.358 19.641 -1.652 1 87.88 174 ASP A CA 1
ATOM 1300 C C . ASP A 1 174 ? -0.202 20.625 -1.432 1 87.88 174 ASP A C 1
ATOM 1302 O O . ASP A 1 174 ? 0.284 21.234 -2.379 1 87.88 174 ASP A O 1
ATOM 1306 N N . ILE A 1 175 ? 0.24 20.672 -0.242 1 91 175 ILE A N 1
ATOM 1307 C CA . ILE A 1 175 ? 1.309 21.609 0.069 1 91 175 ILE A CA 1
ATOM 1308 C C . ILE A 1 175 ? 2.598 21.188 -0.629 1 91 175 ILE A C 1
ATOM 1310 O O . ILE A 1 175 ? 3.406 22.031 -1.024 1 91 175 ILE A O 1
ATOM 1314 N N . GLY A 1 176 ? 2.76 19.938 -0.766 1 88 176 GLY A N 1
ATOM 1315 C CA . GLY A 1 176 ? 3.99 19.422 -1.34 1 88 176 GLY A CA 1
ATOM 1316 C C . GLY A 1 176 ? 3.871 19.094 -2.818 1 88 176 GLY A C 1
ATOM 1317 O O . GLY A 1 176 ? 4.836 18.641 -3.439 1 88 176 GLY A O 1
ATOM 1318 N N . ASP A 1 177 ? 2.754 19.375 -3.365 1 89.25 177 ASP A N 1
ATOM 1319 C CA . ASP A 1 177 ? 2.541 19.062 -4.777 1 89.25 177 ASP A CA 1
ATOM 1320 C C . ASP A 1 177 ? 3.441 19.922 -5.668 1 89.25 177 ASP A C 1
ATOM 1322 O O . ASP A 1 177 ? 3.766 21.062 -5.32 1 89.25 177 ASP A O 1
ATOM 1326 N N . LEU A 1 178 ? 3.764 19.406 -6.84 1 87.19 178 LEU A N 1
ATOM 1327 C CA . LEU A 1 178 ? 4.633 20.109 -7.777 1 87.19 178 LEU A CA 1
ATOM 1328 C C . LEU A 1 178 ? 3.959 21.375 -8.305 1 87.19 178 LEU A C 1
ATOM 1330 O O . LEU A 1 178 ? 4.633 22.344 -8.633 1 87.19 178 LEU A O 1
ATOM 1334 N N . ASP A 1 179 ? 2.646 21.344 -8.344 1 91.75 179 ASP A N 1
ATOM 1335 C CA . ASP A 1 179 ? 1.916 22.5 -8.867 1 91.75 179 ASP A CA 1
ATOM 1336 C C . ASP A 1 179 ? 1.099 23.188 -7.773 1 91.75 179 ASP A C 1
ATOM 1338 O O . ASP A 1 179 ? 0.114 23.859 -8.062 1 91.75 179 ASP A O 1
ATOM 1342 N N . ALA A 1 180 ? 1.506 23.078 -6.57 1 93.69 180 ALA A N 1
ATOM 1343 C CA . ALA A 1 180 ? 0.727 23.5 -5.41 1 93.69 180 ALA A CA 1
ATOM 1344 C C . ALA A 1 180 ? 0.144 24.891 -5.617 1 93.69 180 ALA A C 1
ATOM 1346 O O . ALA A 1 180 ? -1.077 25.062 -5.645 1 93.69 180 ALA A O 1
ATOM 1347 N N . TYR A 1 181 ? 0.99 25.875 -5.938 1 96.06 181 TYR A N 1
ATOM 1348 C CA . TYR A 1 181 ? 0.535 27.25 -6.004 1 96.06 181 TYR A CA 1
ATOM 1349 C C . TYR A 1 181 ? 0.495 27.75 -7.445 1 96.06 181 TYR A C 1
ATOM 1351 O O . TYR A 1 181 ? 0.338 28.938 -7.691 1 96.06 181 TYR A O 1
ATOM 1359 N N . LEU A 1 182 ? 0.661 26.859 -8.391 1 95.44 182 LEU A N 1
ATOM 1360 C CA . LEU A 1 182 ? 0.501 27.172 -9.805 1 95.44 182 LEU A CA 1
ATOM 1361 C C . LEU A 1 182 ? -0.972 27.172 -10.195 1 95.44 182 LEU A C 1
ATOM 1363 O O . LEU A 1 182 ? -1.819 26.688 -9.445 1 95.44 182 LEU A O 1
ATOM 1367 N N . PRO A 1 183 ? -1.266 27.719 -11.32 1 94.88 183 PRO A N 1
ATOM 1368 C CA . PRO A 1 183 ? -2.662 27.875 -11.734 1 94.88 183 PRO A CA 1
ATOM 1369 C C . PRO A 1 183 ? -3.414 26.547 -11.75 1 94.88 183 PRO A C 1
ATOM 1371 O O . PRO A 1 183 ? -4.559 26.469 -11.297 1 94.88 183 PRO A O 1
ATOM 1374 N N . HIS A 1 184 ? -2.84 25.531 -12.109 1 94.44 184 HIS A N 1
ATOM 1375 C CA . HIS A 1 184 ? -3.531 24.25 -12.219 1 94.44 184 HIS A CA 1
ATOM 1376 C C . HIS A 1 184 ? -3.443 23.469 -10.914 1 94.44 184 HIS A C 1
ATOM 1378 O O . HIS A 1 184 ? -4.027 22.391 -10.789 1 94.44 184 HIS A O 1
ATOM 1384 N N . GLY A 1 185 ? -2.748 24.016 -9.953 1 94.94 185 GLY A N 1
ATOM 1385 C CA . GLY A 1 185 ? -2.662 23.391 -8.648 1 94.94 185 GLY A CA 1
ATOM 1386 C C . GLY A 1 185 ? -3.889 23.625 -7.785 1 94.94 185 GLY A C 1
ATOM 1387 O O . GLY A 1 185 ? -4.898 24.141 -8.273 1 94.94 185 GLY A O 1
ATOM 1388 N N . SER A 1 186 ? -3.809 23.172 -6.52 1 95.44 186 SER A N 1
ATOM 1389 C CA . SER A 1 186 ? -5.008 23.219 -5.691 1 95.44 186 SER A CA 1
ATOM 1390 C C . SER A 1 186 ? -4.711 23.812 -4.32 1 95.44 186 SER A C 1
ATOM 1392 O O . SER A 1 186 ? -5.602 23.922 -3.475 1 95.44 186 SER A O 1
ATOM 1394 N N . MET A 1 187 ? -3.492 24.25 -4.082 1 96.5 187 MET A N 1
ATOM 1395 C CA . MET A 1 187 ? -3.125 24.594 -2.709 1 96.5 187 MET A CA 1
ATOM 1396 C C . MET A 1 187 ? -3.811 25.891 -2.266 1 96.5 187 MET A C 1
ATOM 1398 O O . MET A 1 187 ? -4.145 26.047 -1.09 1 96.5 187 MET A O 1
ATOM 1402 N N . ILE A 1 188 ? -4.051 26.812 -3.139 1 97.69 188 ILE A N 1
ATOM 1403 C CA . ILE A 1 188 ? -4.797 28.016 -2.797 1 97.69 188 ILE A CA 1
ATOM 1404 C C . ILE A 1 188 ? -6.215 27.641 -2.375 1 97.69 188 ILE A C 1
ATOM 1406 O O . ILE A 1 188 ? -6.715 28.125 -1.354 1 97.69 188 ILE A O 1
ATOM 1410 N N . VAL A 1 189 ? -6.816 26.766 -3.125 1 97.44 189 VAL A N 1
ATOM 1411 C CA . VAL A 1 189 ? -8.172 26.312 -2.852 1 97.44 189 VAL A CA 1
ATOM 1412 C C . VAL A 1 189 ? -8.219 25.625 -1.488 1 97.44 189 VAL A C 1
ATOM 1414 O O . VAL A 1 189 ? -9.062 25.938 -0.651 1 97.44 189 VAL A O 1
ATOM 1417 N N . THR A 1 190 ? -7.273 24.734 -1.306 1 96.62 190 THR A N 1
ATOM 1418 C CA . THR A 1 190 ? -7.199 23.969 -0.059 1 96.62 190 THR A CA 1
ATOM 1419 C C . THR A 1 190 ? -6.996 24.906 1.129 1 96.62 190 THR A C 1
ATOM 1421 O O . THR A 1 190 ? -7.637 24.75 2.168 1 96.62 190 THR A O 1
ATOM 1424 N N . ALA A 1 191 ? -6.168 25.859 1.011 1 97.25 191 ALA A N 1
ATOM 1425 C CA . ALA A 1 191 ? -5.863 26.797 2.092 1 97.25 191 ALA A CA 1
ATOM 1426 C C . ALA A 1 191 ? -7.082 27.641 2.447 1 97.25 191 ALA A C 1
ATOM 1428 O O . ALA A 1 191 ? -7.418 27.797 3.625 1 97.25 191 ALA A O 1
ATOM 1429 N N . VAL A 1 192 ? -7.711 28.172 1.443 1 98 192 VAL A N 1
ATOM 1430 C CA . VAL A 1 192 ? -8.859 29.047 1.683 1 98 192 VAL A CA 1
ATOM 1431 C C . VAL A 1 192 ? -9.992 28.25 2.316 1 98 192 VAL A C 1
ATOM 1433 O O . VAL A 1 192 ? -10.625 28.703 3.27 1 98 192 VAL A O 1
ATOM 1436 N N . LYS A 1 193 ? -10.25 27.109 1.8 1 97.06 193 LYS A N 1
ATOM 1437 C CA . LYS A 1 193 ? -11.289 26.266 2.375 1 97.06 193 LYS A CA 1
ATOM 1438 C C . LYS A 1 193 ? -10.969 25.906 3.824 1 97.06 193 LYS A C 1
ATOM 1440 O O . LYS A 1 193 ? -11.852 25.906 4.684 1 97.06 193 LYS A O 1
ATOM 1445 N N . THR A 1 194 ? -9.75 25.578 4.09 1 96.62 194 THR A N 1
ATOM 1446 C CA . THR A 1 194 ? -9.328 25.234 5.445 1 96.62 194 THR A CA 1
ATOM 1447 C C . THR A 1 194 ? -9.477 26.453 6.367 1 96.62 194 THR A C 1
ATOM 1449 O O . THR A 1 194 ? -9.914 26.312 7.516 1 96.62 194 THR A O 1
ATOM 1452 N N . ARG A 1 195 ? -9.102 27.609 5.852 1 98.12 195 ARG A N 1
ATOM 1453 C CA . ARG A 1 195 ? -9.266 28.859 6.594 1 98.12 195 ARG A CA 1
ATOM 1454 C C . ARG A 1 195 ? -10.734 29.094 6.949 1 98.12 195 ARG A C 1
ATOM 1456 O O . ARG A 1 195 ? -11.055 29.484 8.078 1 98.12 195 ARG A O 1
ATOM 1463 N N . MET A 1 196 ? -11.602 28.812 6.035 1 98.06 196 MET A N 1
ATOM 1464 C CA . MET A 1 196 ? -13.039 28.938 6.266 1 98.06 196 MET A CA 1
ATOM 1465 C C . MET A 1 196 ? -13.523 27.922 7.289 1 98.06 196 MET A C 1
ATOM 1467 O O . MET A 1 196 ? -14.359 28.234 8.141 1 98.06 196 MET A O 1
ATOM 1471 N N . VAL A 1 197 ? -13 26.719 7.227 1 95.88 197 VAL A N 1
ATOM 1472 C CA . VAL A 1 197 ? -13.359 25.688 8.195 1 95.88 197 VAL A CA 1
ATOM 1473 C C . VAL A 1 197 ? -12.93 26.125 9.594 1 95.88 197 VAL A C 1
ATOM 1475 O O . VAL A 1 197 ? -13.68 25.953 10.562 1 95.88 197 VAL A O 1
ATOM 1478 N N . HIS A 1 198 ? -11.742 26.656 9.734 1 97 198 HIS A N 1
ATOM 1479 C CA . HIS A 1 198 ? -11.266 27.141 11.031 1 97 198 HIS A CA 1
ATOM 1480 C C . HIS A 1 198 ? -12.203 28.203 11.586 1 97 198 HIS A C 1
ATOM 1482 O O . HIS A 1 198 ? -12.531 28.188 12.781 1 97 198 HIS A O 1
ATOM 1488 N N . ALA A 1 199 ? -12.586 29.109 10.75 1 98.19 199 ALA A N 1
ATOM 1489 C CA . ALA A 1 199 ? -13.492 30.172 11.172 1 98.19 199 ALA A CA 1
ATOM 1490 C C . ALA A 1 199 ? -14.836 29.594 11.609 1 98.19 199 ALA A C 1
ATOM 1492 O O . ALA A 1 199 ? -15.422 30.047 12.602 1 98.19 199 ALA A O 1
ATOM 1493 N N . ALA A 1 200 ? -15.336 28.625 10.859 1 97.38 200 ALA A N 1
ATOM 1494 C CA . ALA A 1 200 ? -16.594 27.969 11.211 1 97.38 200 ALA A CA 1
ATOM 1495 C C . ALA A 1 200 ? -16.484 27.297 12.57 1 97.38 200 ALA A C 1
ATOM 1497 O O . ALA A 1 200 ? -17.391 27.391 13.398 1 97.38 200 ALA A O 1
ATOM 1498 N N . VAL A 1 201 ? -15.406 26.672 12.789 1 95.75 201 VAL A N 1
ATOM 1499 C CA . VAL A 1 201 ? -15.211 25.953 14.047 1 95.75 201 VAL A CA 1
ATOM 1500 C C . VAL A 1 201 ? -15.109 26.953 15.203 1 95.75 201 VAL A C 1
ATOM 1502 O O . VAL A 1 201 ? -15.602 26.703 16.297 1 95.75 201 VAL A O 1
ATOM 1505 N N . ARG A 1 202 ? -14.469 28.109 15.016 1 97.19 202 ARG A N 1
ATOM 1506 C CA . ARG A 1 202 ? -14.398 29.141 16.047 1 97.19 202 ARG A CA 1
ATOM 1507 C C . ARG A 1 202 ? -15.797 29.594 16.453 1 97.19 202 ARG A C 1
ATOM 1509 O O . ARG A 1 202 ? -16.016 29.969 17.609 1 97.19 202 ARG A O 1
ATOM 1516 N N . HIS A 1 203 ? -16.672 29.547 15.508 1 97 203 HIS A N 1
ATOM 1517 C CA . HIS A 1 203 ? -18.031 29.969 15.773 1 97 203 HIS A CA 1
ATOM 1518 C C . HIS A 1 203 ? -18.844 28.859 16.453 1 97 203 HIS A C 1
ATOM 1520 O O . HIS A 1 203 ? -19.656 29.125 17.344 1 97 203 HIS A O 1
ATOM 1526 N N . LEU A 1 204 ? -18.625 27.641 16.078 1 96.31 204 LEU A N 1
ATOM 1527 C CA . LEU A 1 204 ? -19.469 26.516 16.469 1 96.31 204 LEU A CA 1
ATOM 1528 C C . LEU A 1 204 ? -19 25.906 17.781 1 96.31 204 LEU A C 1
ATOM 1530 O O . LEU A 1 204 ? -19.812 25.625 18.656 1 96.31 204 LEU A O 1
ATOM 1534 N N . LEU A 1 205 ? -17.719 25.734 17.938 1 95.56 205 LEU A N 1
ATOM 1535 C CA . LEU A 1 205 ? -17.172 24.906 19 1 95.56 205 LEU A CA 1
ATOM 1536 C C . LEU A 1 205 ? -17.516 25.484 20.375 1 95.56 205 LEU A C 1
ATOM 1538 O O . LEU A 1 205 ? -17.859 24.75 21.297 1 95.56 205 LEU A O 1
ATOM 1542 N N . PRO A 1 206 ? -17.469 26.812 20.594 1 95.69 206 PRO A N 1
ATOM 1543 C CA . PRO A 1 206 ? -17.828 27.375 21.906 1 95.69 206 PRO A CA 1
ATOM 1544 C C . PRO A 1 206 ? -19.281 27.078 22.297 1 95.69 206 PRO A C 1
ATOM 1546 O O . PRO A 1 206 ? -19.641 27.203 23.469 1 95.69 206 PRO A O 1
ATOM 1549 N N . GLN A 1 207 ? -20.016 26.672 21.344 1 94 207 GLN A N 1
ATOM 1550 C CA . GLN A 1 207 ? -21.422 26.344 21.609 1 94 207 GLN A CA 1
ATOM 1551 C C . GLN A 1 207 ? -21.578 24.922 22.125 1 94 207 GLN A C 1
ATOM 1553 O O . GLN A 1 207 ? -22.656 24.531 22.578 1 94 207 GLN A O 1
ATOM 1558 N N . SER A 1 208 ? -20.547 24.172 22.047 1 92.5 208 SER A N 1
ATOM 1559 C CA . SER A 1 208 ? -20.516 22.828 22.609 1 92.5 208 SER A CA 1
ATOM 1560 C C . SER A 1 208 ? -20.25 22.859 24.109 1 92.5 208 SER A C 1
ATOM 1562 O O . SER A 1 208 ? -19.141 23.219 24.547 1 92.5 208 SER A O 1
ATOM 1564 N N . PRO A 1 209 ? -21.156 22.359 24.922 1 91.38 209 PRO A N 1
ATOM 1565 C CA . PRO A 1 209 ? -20.906 22.344 26.375 1 91.38 209 PRO A CA 1
ATOM 1566 C C . PRO A 1 209 ? -19.75 21.438 26.766 1 91.38 209 PRO A C 1
ATOM 1568 O O . PRO A 1 209 ? -18.969 21.781 27.656 1 91.38 209 PRO A O 1
ATOM 1571 N N . ALA A 1 210 ? -19.641 20.328 26.094 1 90.94 210 ALA A N 1
ATOM 1572 C CA . ALA A 1 210 ? -18.562 19.391 26.391 1 90.94 210 ALA A CA 1
ATOM 1573 C C . ALA A 1 210 ? -17.203 20.047 26.156 1 90.94 210 ALA A C 1
ATOM 1575 O O . ALA A 1 210 ? -16.281 19.859 26.953 1 90.94 210 ALA A O 1
ATOM 1576 N N . TRP A 1 211 ? -17.078 20.812 25.094 1 93.38 211 TRP A N 1
ATOM 1577 C CA . TRP A 1 211 ? -15.812 21.5 24.812 1 93.38 211 TRP A CA 1
ATOM 1578 C C . TRP A 1 211 ? -15.562 22.609 25.828 1 93.38 211 TRP A C 1
ATOM 1580 O O . TRP A 1 211 ? -14.453 22.75 26.344 1 93.38 211 TRP A O 1
ATOM 1590 N N . SER A 1 212 ? -16.625 23.359 26.125 1 92.31 212 SER A N 1
ATOM 1591 C CA . SER A 1 212 ? -16.484 24.5 27.031 1 92.31 212 SER A CA 1
ATOM 1592 C C . SER A 1 212 ? -16.047 24.047 28.422 1 92.31 212 SER A C 1
ATOM 1594 O O . SER A 1 212 ? -15.312 24.766 29.109 1 92.31 212 SER A O 1
ATOM 1596 N N . GLN A 1 213 ? -16.375 22.906 28.734 1 91.56 213 GLN A N 1
ATOM 1597 C CA . GLN A 1 213 ? -16.062 22.375 30.062 1 91.56 213 GLN A CA 1
ATOM 1598 C C . GLN A 1 213 ? -14.648 21.812 30.094 1 91.56 213 GLN A C 1
ATOM 1600 O O . GLN A 1 213 ? -14.086 21.609 31.172 1 91.56 213 GLN A O 1
ATOM 1605 N N . THR A 1 214 ? -14.055 21.609 28.953 1 90.31 214 THR A N 1
ATOM 1606 C CA . THR A 1 214 ? -12.773 20.922 28.922 1 90.31 214 THR A CA 1
ATOM 1607 C C . THR A 1 214 ? -11.711 21.781 28.25 1 90.31 214 THR A C 1
ATOM 1609 O O . THR A 1 214 ? -10.547 21.391 28.172 1 90.31 214 THR A O 1
ATOM 1612 N N . SER A 1 215 ? -12.039 22.953 27.828 1 90.44 215 SER A N 1
ATOM 1613 C CA . SER A 1 215 ? -11.188 23.797 26.984 1 90.44 215 SER A CA 1
ATOM 1614 C C . SER A 1 215 ? -10.016 24.359 27.781 1 90.44 215 SER A C 1
ATOM 1616 O O . SER A 1 215 ? -9.094 24.953 27.203 1 90.44 215 SER A O 1
ATOM 1618 N N . GLY A 1 216 ? -9.961 24.203 29.078 1 85.62 216 GLY A N 1
ATOM 1619 C CA . GLY A 1 216 ? -8.922 24.781 29.922 1 85.62 216 GLY A CA 1
ATOM 1620 C C . GLY A 1 216 ? -9 26.297 30 1 85.62 216 GLY A C 1
ATOM 1621 O O . GLY A 1 216 ? -7.977 26.984 30.062 1 85.62 216 GLY A O 1
ATOM 1622 N N . GLY A 1 217 ? -10.227 26.828 29.812 1 87.44 217 GLY A N 1
ATOM 1623 C CA . GLY A 1 217 ? -10.438 28.266 29.953 1 87.44 217 GLY A CA 1
ATOM 1624 C C . GLY A 1 217 ? -10.445 28.984 28.609 1 87.44 217 GLY A C 1
ATOM 1625 O O . GLY A 1 217 ? -10.789 30.172 28.562 1 87.44 217 GLY A O 1
ATOM 1626 N N . GLN A 1 218 ? -10.109 28.312 27.578 1 91.06 218 GLN A N 1
ATOM 1627 C CA . GLN A 1 218 ? -10.188 28.938 26.266 1 91.06 218 GLN A CA 1
ATOM 1628 C C . GLN A 1 218 ? -11.641 29.203 25.875 1 91.06 218 GLN A C 1
ATOM 1630 O O . GLN A 1 218 ? -12.492 28.328 25.984 1 91.06 218 GLN A O 1
ATOM 1635 N N . LYS A 1 219 ? -11.852 30.453 25.484 1 93.31 219 LYS A N 1
ATOM 1636 C CA . LYS A 1 219 ? -13.219 30.828 25.156 1 93.31 219 LYS A CA 1
ATOM 1637 C C . LYS A 1 219 ? -13.477 30.688 23.656 1 93.31 219 LYS A C 1
ATOM 1639 O O . LYS A 1 219 ? -14.594 30.391 23.234 1 93.31 219 LYS A O 1
ATOM 1644 N N . ILE A 1 220 ? -12.5 31.016 22.906 1 95.38 220 ILE A N 1
ATOM 1645 C CA . ILE A 1 220 ? -12.555 30.891 21.453 1 95.38 220 ILE A CA 1
ATOM 1646 C C . ILE A 1 220 ? -11.391 30.031 20.969 1 95.38 220 ILE A C 1
ATOM 1648 O O . ILE A 1 220 ? -10.227 30.328 21.25 1 95.38 220 ILE A O 1
ATOM 1652 N N . PRO A 1 221 ? -11.68 28.922 20.266 1 96.12 221 PRO A N 1
ATOM 1653 C CA . PRO A 1 221 ? -10.609 28.016 19.844 1 96.12 221 PRO A CA 1
ATOM 1654 C C . PRO A 1 221 ? -9.844 28.547 18.625 1 96.12 221 PRO A C 1
ATOM 1656 O O . PRO A 1 221 ? -10.25 29.531 18.016 1 96.12 221 PRO A O 1
ATOM 1659 N N . ILE A 1 222 ? -8.727 27.969 18.266 1 96.88 222 ILE A N 1
ATOM 1660 C CA . ILE A 1 222 ? -7.945 28.109 17.047 1 96.88 222 ILE A CA 1
ATOM 1661 C C . ILE A 1 222 ? -7.488 29.562 16.891 1 96.88 222 ILE A C 1
ATOM 1663 O O . ILE A 1 222 ? -7.711 30.172 15.844 1 96.88 222 ILE A O 1
ATOM 1667 N N . SER A 1 223 ? -6.895 30.016 17.891 1 96.94 223 SER A N 1
ATOM 1668 C CA . SER A 1 223 ? -6.227 31.312 17.812 1 96.94 223 SER A CA 1
ATOM 1669 C C . SER A 1 223 ? -5.047 31.266 16.859 1 96.94 223 SER A C 1
ATOM 1671 O O . SER A 1 223 ? -4.703 30.203 16.328 1 96.94 223 SER A O 1
ATOM 1673 N N . GLN A 1 224 ? -4.445 32.438 16.578 1 97.06 224 GLN A N 1
ATOM 1674 C CA . GLN A 1 224 ? -3.23 32.469 15.773 1 97.06 224 GLN A CA 1
ATOM 1675 C C . GLN A 1 224 ? -2.115 31.641 16.406 1 97.06 224 GLN A C 1
ATOM 1677 O O . GLN A 1 224 ? -1.323 31.031 15.688 1 97.06 224 GLN A O 1
ATOM 1682 N N . ALA A 1 225 ? -2.072 31.641 17.703 1 95.56 225 ALA A N 1
ATOM 1683 C CA . ALA A 1 225 ? -1.09 30.828 18.406 1 95.56 225 ALA A CA 1
ATOM 1684 C C . ALA A 1 225 ? -1.32 29.344 18.125 1 95.56 225 ALA A C 1
ATOM 1686 O O . ALA A 1 225 ? -0.367 28.578 17.906 1 95.56 225 ALA A O 1
ATOM 1687 N N . ASP A 1 226 ? -2.543 28.922 18.109 1 96.44 226 ASP A N 1
ATOM 1688 C CA . ASP A 1 226 ? -2.881 27.516 17.859 1 96.44 226 ASP A CA 1
ATOM 1689 C C . ASP A 1 226 ? -2.475 27.109 16.453 1 96.44 226 ASP A C 1
ATOM 1691 O O . ASP A 1 226 ? -1.955 26 16.25 1 96.44 226 ASP A O 1
ATOM 1695 N N . ILE A 1 227 ? -2.748 27.969 15.5 1 97.5 227 ILE A N 1
ATOM 1696 C CA . ILE A 1 227 ? -2.377 27.672 14.125 1 97.5 227 ILE A CA 1
ATOM 1697 C C . ILE A 1 227 ? -0.859 27.562 14.008 1 97.5 227 ILE A C 1
ATOM 1699 O O . ILE A 1 227 ? -0.344 26.672 13.32 1 97.5 227 ILE A O 1
ATOM 1703 N N . MET A 1 228 ? -0.154 28.438 14.711 1 97.62 228 MET A N 1
ATOM 1704 C CA . MET A 1 228 ? 1.305 28.422 14.633 1 97.62 228 MET A CA 1
ATOM 1705 C C . MET A 1 228 ? 1.872 27.172 15.297 1 97.62 228 MET A C 1
ATOM 1707 O O . MET A 1 228 ? 2.893 26.641 14.859 1 97.62 228 MET A O 1
ATOM 1711 N N . VAL A 1 229 ? 1.25 26.719 16.344 1 97.31 229 VAL A N 1
ATOM 1712 C CA . VAL A 1 229 ? 1.663 25.469 16.953 1 97.31 229 VAL A CA 1
ATOM 1713 C C . VAL A 1 229 ? 1.623 24.344 15.922 1 97.31 229 VAL A C 1
ATOM 1715 O O . VAL A 1 229 ? 2.594 23.594 15.766 1 97.31 229 VAL A O 1
ATOM 1718 N N . THR A 1 230 ? 0.504 24.234 15.203 1 96.56 230 THR A N 1
ATOM 1719 C CA . THR A 1 230 ? 0.373 23.234 14.156 1 96.56 230 THR A CA 1
ATOM 1720 C C . THR A 1 230 ? 1.39 23.469 13.047 1 96.56 230 THR A C 1
ATOM 1722 O O . THR A 1 230 ? 2.004 22.531 12.547 1 96.56 230 THR A O 1
ATOM 1725 N N . TRP A 1 231 ? 1.543 24.688 12.695 1 97.56 231 TRP A N 1
ATOM 1726 C CA . TRP A 1 231 ? 2.514 25.062 11.672 1 97.56 231 TRP A CA 1
ATOM 1727 C C . TRP A 1 231 ? 3.91 24.578 12.039 1 97.56 231 TRP A C 1
ATOM 1729 O O . TRP A 1 231 ? 4.605 23.969 11.219 1 97.56 231 TRP A O 1
ATOM 1739 N N . HIS A 1 232 ? 4.336 24.797 13.281 1 98.25 232 HIS A N 1
ATOM 1740 C CA . HIS A 1 232 ? 5.66 24.391 13.727 1 98.25 232 HIS A CA 1
ATOM 1741 C C . HIS A 1 232 ? 5.777 22.875 13.789 1 98.25 232 HIS A C 1
ATOM 1743 O O . HIS A 1 232 ? 6.848 22.312 13.531 1 98.25 232 HIS A O 1
ATOM 1749 N N . SER A 1 233 ? 4.715 22.203 14.086 1 97.25 233 SER A N 1
ATOM 1750 C CA . SER A 1 233 ? 4.746 20.734 14.086 1 97.25 233 SER A CA 1
ATOM 1751 C C . SER A 1 233 ? 4.953 20.188 12.68 1 97.25 233 SER A C 1
ATOM 1753 O O . SER A 1 233 ? 5.551 19.125 12.5 1 97.25 233 SER A O 1
ATOM 1755 N N . LEU A 1 234 ? 4.523 20.906 11.664 1 96.5 234 LEU A N 1
ATOM 1756 C CA . LEU A 1 234 ? 4.547 20.422 10.281 1 96.5 234 LEU A CA 1
ATOM 1757 C C . LEU A 1 234 ? 5.793 20.922 9.555 1 96.5 234 LEU A C 1
ATOM 1759 O O . LEU A 1 234 ? 6.324 20.234 8.68 1 96.5 234 LEU A O 1
ATOM 1763 N N . ALA A 1 235 ? 6.211 22.125 9.914 1 97.12 235 ALA A N 1
ATOM 1764 C CA . ALA A 1 235 ? 7.344 22.719 9.203 1 97.12 235 ALA A CA 1
ATOM 1765 C C . ALA A 1 235 ? 8.633 22.594 10.008 1 97.12 235 ALA A C 1
ATOM 1767 O O . ALA A 1 235 ? 9.555 21.875 9.609 1 97.12 235 ALA A O 1
ATOM 1768 N N . THR A 1 236 ? 8.664 23.156 11.195 1 98.44 236 THR A N 1
ATOM 1769 C CA . THR A 1 236 ? 9.875 23.25 12 1 98.44 236 THR A CA 1
ATOM 1770 C C . THR A 1 236 ? 10.305 21.891 12.5 1 98.44 236 THR A C 1
ATOM 1772 O O . THR A 1 236 ? 11.469 21.5 12.344 1 98.44 236 THR A O 1
ATOM 1775 N N . PHE A 1 237 ? 9.367 21.188 13.055 1 97.94 237 PHE A N 1
ATOM 1776 C CA . PHE A 1 237 ? 9.656 19.859 13.578 1 97.94 237 PHE A CA 1
ATOM 1777 C C . PHE A 1 237 ? 10.148 18.938 12.469 1 97.94 237 PHE A C 1
ATOM 1779 O O . PHE A 1 237 ? 11.133 18.219 12.648 1 97.94 237 PHE A O 1
ATOM 1786 N N . VAL A 1 238 ? 9.492 18.984 11.352 1 97.19 238 VAL A N 1
ATOM 1787 C CA . VAL A 1 238 ? 9.812 18.109 10.227 1 97.19 238 VAL A CA 1
ATOM 1788 C C . VAL A 1 238 ? 11.227 18.406 9.734 1 97.19 238 VAL A C 1
ATOM 1790 O O . VAL A 1 238 ? 12.031 17.484 9.547 1 97.19 238 VAL A O 1
ATOM 1793 N N . MET A 1 239 ? 11.555 19.641 9.547 1 97.94 239 MET A N 1
ATOM 1794 C CA . MET A 1 239 ? 12.891 20 9.109 1 97.94 239 MET A CA 1
ATOM 1795 C C . MET A 1 239 ? 13.938 19.562 10.125 1 97.94 239 MET A C 1
ATOM 1797 O O . MET A 1 239 ? 14.969 19 9.766 1 97.94 239 MET A O 1
ATOM 1801 N N . ARG A 1 240 ? 13.688 19.766 11.367 1 97.25 240 ARG A N 1
ATOM 1802 C CA . ARG A 1 240 ? 14.617 19.359 12.422 1 97.25 240 ARG A CA 1
ATOM 1803 C C . ARG A 1 240 ? 14.836 17.859 12.414 1 97.25 240 ARG A C 1
ATOM 1805 O O . ARG A 1 240 ? 15.977 17.391 12.508 1 97.25 240 ARG A O 1
ATOM 1812 N N . LYS A 1 241 ? 13.781 17.125 12.289 1 97.5 241 LYS A N 1
ATOM 1813 C CA . LYS A 1 241 ? 13.875 15.672 12.32 1 97.5 241 LYS A CA 1
ATOM 1814 C C . LYS A 1 241 ? 14.594 15.133 11.086 1 97.5 241 LYS A C 1
ATOM 1816 O O . LYS A 1 241 ? 15.367 14.188 11.172 1 97.5 241 LYS A O 1
ATOM 1821 N N . MET A 1 242 ? 14.305 15.703 9.93 1 97.38 242 MET A N 1
ATOM 1822 C CA . MET A 1 242 ? 15.008 15.289 8.719 1 97.38 242 MET A CA 1
ATOM 1823 C C . MET A 1 242 ? 16.516 15.477 8.875 1 97.38 242 MET A C 1
ATOM 1825 O O . MET A 1 242 ? 17.297 14.586 8.523 1 97.38 242 MET A O 1
ATOM 1829 N N . LYS A 1 243 ? 16.875 16.562 9.414 1 96.62 243 LYS A N 1
ATOM 1830 C CA . LYS A 1 243 ? 18.297 16.828 9.633 1 96.62 243 LYS A CA 1
ATOM 1831 C C . LYS A 1 243 ? 18.891 15.836 10.641 1 96.62 243 LYS A C 1
ATOM 1833 O O . LYS A 1 243 ? 19.984 15.32 10.445 1 96.62 243 LYS A O 1
ATOM 1838 N N . GLN A 1 244 ? 18.156 15.562 11.641 1 96.44 244 GLN A N 1
ATOM 1839 C CA . GLN A 1 244 ? 18.609 14.602 12.648 1 96.44 244 GLN A CA 1
ATOM 1840 C C . GLN A 1 244 ? 18.781 13.211 12.047 1 96.44 244 GLN A C 1
ATOM 1842 O O . GLN A 1 244 ? 19.656 12.453 12.469 1 96.44 244 GLN A O 1
ATOM 1847 N N . TRP A 1 245 ? 17.891 12.898 11.094 1 96.88 245 TRP A N 1
ATOM 1848 C CA . TRP A 1 245 ? 17.922 11.594 10.438 1 96.88 245 TRP A CA 1
ATOM 1849 C C . TRP A 1 245 ? 19.094 11.516 9.461 1 96.88 245 TRP A C 1
ATOM 1851 O O . TRP A 1 245 ? 19.406 10.438 8.945 1 96.88 245 TRP A O 1
ATOM 1861 N N . GLY A 1 246 ? 19.75 12.609 9.211 1 96.56 246 GLY A N 1
ATOM 1862 C CA . GLY A 1 246 ? 20.859 12.641 8.266 1 96.56 246 GLY A CA 1
ATOM 1863 C C . GLY A 1 246 ? 20.406 12.82 6.828 1 96.56 246 GLY A C 1
ATOM 1864 O O . GLY A 1 246 ? 21.156 12.523 5.898 1 96.56 246 GLY A O 1
ATOM 1865 N N . VAL A 1 247 ? 19.156 13.234 6.652 1 97.06 247 VAL A N 1
ATOM 1866 C CA . VAL A 1 247 ? 18.703 13.555 5.301 1 97.06 247 VAL A CA 1
ATOM 1867 C C . VAL A 1 247 ? 19.516 14.727 4.75 1 97.06 247 VAL A C 1
ATOM 1869 O O . VAL A 1 247 ? 19.719 15.727 5.438 1 97.06 247 VAL A O 1
ATOM 1872 N N . ARG A 1 248 ? 20 14.617 3.518 1 94.56 248 ARG A N 1
ATOM 1873 C CA . ARG A 1 248 ? 20.781 15.68 2.9 1 94.56 248 ARG A CA 1
ATOM 1874 C C . ARG A 1 248 ? 19.891 16.781 2.357 1 94.56 248 ARG A C 1
ATOM 1876 O O . ARG A 1 248 ? 19.188 16.594 1.36 1 94.56 248 ARG A O 1
ATOM 1883 N N . VAL A 1 249 ? 19.906 17.875 3.031 1 95.69 249 VAL A N 1
ATOM 1884 C CA . VAL A 1 249 ? 19.141 19.047 2.607 1 95.69 249 VAL A CA 1
ATOM 1885 C C . VAL A 1 249 ? 20.062 20.25 2.494 1 95.69 249 VAL A C 1
ATOM 1887 O O . VAL A 1 249 ? 20.609 20.719 3.496 1 95.69 249 VAL A O 1
ATOM 1890 N N . ASN A 1 250 ? 20.234 20.719 1.309 1 94.44 250 ASN A N 1
ATOM 1891 C CA . ASN A 1 250 ? 21.078 21.906 1.188 1 94.44 250 ASN A CA 1
ATOM 1892 C C . ASN A 1 250 ? 20.328 23.172 1.606 1 94.44 250 ASN A C 1
ATOM 1894 O O . ASN A 1 250 ? 19.109 23.141 1.773 1 94.44 250 ASN A O 1
ATOM 1898 N N . THR A 1 251 ? 21.016 24.25 1.794 1 96.5 251 THR A N 1
ATOM 1899 C CA . THR A 1 251 ? 20.484 25.484 2.352 1 96.5 251 THR A CA 1
ATOM 1900 C C . THR A 1 251 ? 19.375 26.047 1.456 1 96.5 251 THR A C 1
ATOM 1902 O O . THR A 1 251 ? 18.344 26.5 1.947 1 96.5 251 THR A O 1
ATOM 1905 N N . ALA A 1 252 ? 19.562 26.062 0.204 1 96.56 252 ALA A N 1
ATOM 1906 C CA . ALA A 1 252 ? 18.594 26.609 -0.737 1 96.56 252 ALA A CA 1
ATOM 1907 C C . ALA A 1 252 ? 17.281 25.844 -0.686 1 96.56 252 ALA A C 1
ATOM 1909 O O . ALA A 1 252 ? 16.203 26.438 -0.719 1 96.56 252 ALA A O 1
ATOM 1910 N N . ASP A 1 253 ? 17.406 24.547 -0.613 1 95.75 253 ASP A N 1
ATOM 1911 C CA . ASP A 1 253 ? 16.219 23.703 -0.526 1 95.75 253 ASP A CA 1
ATOM 1912 C C . ASP A 1 253 ? 15.492 23.906 0.802 1 95.75 253 ASP A C 1
ATOM 1914 O O . ASP A 1 253 ? 14.258 23.938 0.846 1 95.75 253 ASP A O 1
ATOM 1918 N N . ALA A 1 254 ? 16.266 24.016 1.827 1 97.56 254 ALA A N 1
ATOM 1919 C CA . ALA A 1 254 ? 15.664 24.266 3.139 1 97.56 254 ALA A CA 1
ATOM 1920 C C . ALA A 1 254 ? 14.906 25.578 3.158 1 97.56 254 ALA A C 1
ATOM 1922 O O . ALA A 1 254 ? 13.797 25.656 3.695 1 97.56 254 ALA A O 1
ATOM 1923 N N . GLU A 1 255 ? 15.477 26.562 2.6 1 98.06 255 GLU A N 1
ATOM 1924 C CA . GLU A 1 255 ? 14.844 27.875 2.551 1 98.06 255 GLU A CA 1
ATOM 1925 C C . GLU A 1 255 ? 13.594 27.859 1.672 1 98.06 255 GLU A C 1
ATOM 1927 O O . GLU A 1 255 ? 12.602 28.516 1.984 1 98.06 255 GLU A O 1
ATOM 1932 N N . ALA A 1 256 ? 13.703 27.172 0.614 1 97.62 256 ALA A N 1
ATOM 1933 C CA . ALA A 1 256 ? 12.539 27.047 -0.268 1 97.62 256 ALA A CA 1
ATOM 1934 C C . ALA A 1 256 ? 11.398 26.328 0.438 1 97.62 256 ALA A C 1
ATOM 1936 O O . ALA A 1 256 ? 10.234 26.703 0.29 1 97.62 256 ALA A O 1
ATOM 1937 N N . TYR A 1 257 ? 11.766 25.266 1.128 1 96.94 257 TYR A N 1
ATOM 1938 C CA . TYR A 1 257 ? 10.773 24.547 1.919 1 96.94 257 TYR A CA 1
ATOM 1939 C C . TYR A 1 257 ? 10.117 25.484 2.939 1 96.94 257 TYR A C 1
ATOM 1941 O O . TYR A 1 257 ? 8.898 25.469 3.102 1 96.94 257 TYR A O 1
ATOM 1949 N N . LEU A 1 258 ? 10.906 26.266 3.586 1 98.31 258 LEU A N 1
ATOM 1950 C CA . LEU A 1 258 ? 10.375 27.234 4.535 1 98.31 258 LEU A CA 1
ATOM 1951 C C . LEU A 1 258 ? 9.422 28.203 3.848 1 98.31 258 LEU A C 1
ATOM 1953 O O . LEU A 1 258 ? 8.375 28.547 4.402 1 98.31 258 LEU A O 1
ATOM 1957 N N . HIS A 1 259 ? 9.781 28.594 2.701 1 98.44 259 HIS A N 1
ATOM 1958 C CA . HIS A 1 259 ? 8.977 29.578 1.984 1 98.44 259 HIS A CA 1
ATOM 1959 C C . HIS A 1 259 ? 7.594 29.031 1.655 1 98.44 259 HIS A C 1
ATOM 1961 O O . HIS A 1 259 ? 6.602 29.75 1.734 1 98.44 259 HIS A O 1
ATOM 1967 N N . VAL A 1 260 ? 7.527 27.797 1.285 1 97.25 260 VAL A N 1
ATOM 1968 C CA . VAL A 1 260 ? 6.238 27.156 1.025 1 97.25 260 VAL A CA 1
ATOM 1969 C C . VAL A 1 260 ? 5.363 27.234 2.273 1 97.25 260 VAL A C 1
ATOM 1971 O O . VAL A 1 260 ? 4.184 27.594 2.191 1 97.25 260 VAL A O 1
ATOM 1974 N N . TRP A 1 261 ? 5.969 26.969 3.326 1 97.62 261 TRP A N 1
ATOM 1975 C CA . TRP A 1 261 ? 5.203 26.953 4.566 1 97.62 261 TRP A CA 1
ATOM 1976 C C . TRP A 1 261 ? 4.879 28.359 5.027 1 97.62 261 TRP A C 1
ATOM 1978 O O . TRP A 1 261 ? 3.832 28.609 5.637 1 97.62 261 TRP A O 1
ATOM 1988 N N . GLN A 1 262 ? 5.738 29.328 4.773 1 98.69 262 GLN A N 1
ATOM 1989 C CA . GLN A 1 262 ? 5.43 30.734 5.066 1 98.69 262 GLN A CA 1
ATOM 1990 C C . GLN A 1 262 ? 4.188 31.188 4.305 1 98.69 262 GLN A C 1
ATOM 1992 O O . GLN A 1 262 ? 3.264 31.75 4.895 1 98.69 262 GLN A O 1
ATOM 1997 N N . VAL A 1 263 ? 4.223 30.891 3.057 1 98.44 263 VAL A N 1
ATOM 1998 C CA . VAL A 1 263 ? 3.094 31.266 2.215 1 98.44 263 VAL A CA 1
ATOM 1999 C C . VAL A 1 263 ? 1.832 30.547 2.684 1 98.44 263 VAL A C 1
ATOM 2001 O O . VAL A 1 263 ? 0.756 31.141 2.752 1 98.44 263 VAL A O 1
ATOM 2004 N N . SER A 1 264 ? 1.951 29.312 3.021 1 97.56 264 SER A N 1
ATOM 2005 C CA . SER A 1 264 ? 0.802 28.531 3.477 1 97.56 264 SER A CA 1
ATOM 2006 C C . SER A 1 264 ? 0.217 29.109 4.762 1 97.56 264 SER A C 1
ATOM 2008 O O . SER A 1 264 ? -1.002 29.141 4.941 1 97.56 264 SER A O 1
ATOM 2010 N N . ALA A 1 265 ? 1.096 29.562 5.656 1 98.31 265 ALA A N 1
ATOM 2011 C CA . ALA A 1 265 ? 0.618 30.203 6.883 1 98.31 265 ALA A CA 1
ATOM 2012 C C . ALA A 1 265 ? -0.214 31.438 6.57 1 98.31 265 ALA A C 1
ATOM 2014 O O . ALA A 1 265 ? -1.298 31.625 7.129 1 98.31 265 ALA A O 1
ATOM 2015 N N . HIS A 1 266 ? 0.307 32.25 5.715 1 98.56 266 HIS A N 1
ATOM 2016 C CA . HIS A 1 266 ? -0.416 33.469 5.305 1 98.56 266 HIS A CA 1
ATOM 2017 C C . HIS A 1 266 ? -1.771 33.094 4.703 1 98.56 266 HIS A C 1
ATOM 2019 O O . HIS A 1 266 ? -2.785 33.719 5.039 1 98.56 266 HIS A O 1
ATOM 2025 N N . MET A 1 267 ? -1.781 32.125 3.832 1 98.25 267 MET A N 1
ATOM 2026 C CA . MET A 1 267 ? -3.002 31.75 3.133 1 98.25 267 MET A CA 1
ATOM 2027 C C . MET A 1 267 ? -4.027 31.172 4.105 1 98.25 267 MET A C 1
ATOM 2029 O O . MET A 1 267 ? -5.234 31.281 3.873 1 98.25 267 MET A O 1
ATOM 2033 N N . LEU A 1 268 ? -3.588 30.656 5.23 1 97.75 268 LEU A N 1
ATOM 2034 C CA . LEU A 1 268 ? -4.465 30.078 6.246 1 97.75 268 LEU A CA 1
ATOM 2035 C C . LEU A 1 268 ? -4.988 31.156 7.184 1 97.75 268 LEU A C 1
ATOM 2037 O O . LEU A 1 268 ? -5.746 30.875 8.117 1 97.75 268 LEU A O 1
ATOM 2041 N N . GLY A 1 269 ? -4.598 32.375 7.004 1 98 269 GLY A N 1
ATOM 2042 C CA . GLY A 1 269 ? -5.148 33.5 7.75 1 98 269 GLY A CA 1
ATOM 2043 C C . GLY A 1 269 ? -4.246 33.969 8.875 1 98 269 GLY A C 1
ATOM 2044 O O . GLY A 1 269 ? -4.66 34.781 9.711 1 98 269 GLY A O 1
ATOM 2045 N N . VAL A 1 270 ? -3.037 33.5 8.906 1 98.38 270 VAL A N 1
ATOM 2046 C CA . VAL A 1 270 ? -2.094 33.969 9.922 1 98.38 270 VAL A CA 1
ATOM 2047 C C . VAL A 1 270 ? -1.552 35.344 9.539 1 98.38 270 VAL A C 1
ATOM 2049 O O . VAL A 1 270 ? -1.166 35.562 8.391 1 98.38 270 VAL A O 1
ATOM 2052 N N . SER A 1 271 ? -1.54 36.219 10.539 1 98.12 271 SER A N 1
ATOM 2053 C CA . SER A 1 271 ? -0.944 37.5 10.305 1 98.12 271 SER A CA 1
ATOM 2054 C C . SER A 1 271 ? 0.549 37.406 10.016 1 98.12 271 SER A C 1
ATOM 2056 O O . SER A 1 271 ? 1.252 36.625 10.664 1 98.12 271 SER A O 1
ATOM 2058 N N . ASP A 1 272 ? 1.034 38.219 9.109 1 98.19 272 ASP A N 1
ATOM 2059 C CA . ASP A 1 272 ? 2.424 38.156 8.664 1 98.19 272 ASP A CA 1
ATOM 2060 C C . ASP A 1 272 ? 3.383 38.375 9.828 1 98.19 272 ASP A C 1
ATOM 2062 O O . ASP A 1 272 ? 4.504 37.875 9.828 1 98.19 272 ASP A O 1
ATOM 2066 N N . GLU A 1 273 ? 2.945 39.094 10.852 1 97.75 273 GLU A N 1
ATOM 2067 C CA . GLU A 1 273 ? 3.832 39.469 11.945 1 97.75 273 GLU A CA 1
ATOM 2068 C C . GLU A 1 273 ? 4.125 38.25 12.844 1 97.75 273 GLU A C 1
ATOM 2070 O O . GLU A 1 273 ? 5.016 38.312 13.695 1 97.75 273 GLU A O 1
ATOM 2075 N N . TYR A 1 274 ? 3.408 37.156 12.617 1 98.25 274 TYR A N 1
ATOM 2076 C CA . TYR A 1 274 ? 3.637 35.969 13.438 1 98.25 274 TYR A CA 1
ATOM 2077 C C . TYR A 1 274 ? 4.391 34.906 12.648 1 98.25 274 TYR A C 1
ATOM 2079 O O . TYR A 1 274 ? 4.805 33.875 13.203 1 98.25 274 TYR A O 1
ATOM 2087 N N . ILE A 1 275 ? 4.605 35.062 11.312 1 98.75 275 ILE A N 1
ATOM 2088 C CA . ILE A 1 275 ? 5.223 34.062 10.438 1 98.75 275 ILE A CA 1
ATOM 2089 C C . ILE A 1 275 ? 6.734 34.25 10.414 1 98.75 275 ILE A C 1
ATOM 2091 O O . ILE A 1 275 ? 7.227 35.281 9.922 1 98.75 275 ILE A O 1
ATOM 2095 N N . PRO A 1 276 ? 7.504 33.25 10.867 1 98.75 276 PRO A N 1
ATOM 2096 C CA . PRO A 1 276 ? 8.953 33.438 10.938 1 98.75 276 PRO A CA 1
ATOM 2097 C C . PRO A 1 276 ? 9.594 33.625 9.562 1 98.75 276 PRO A C 1
ATOM 2099 O O . PRO A 1 276 ? 9.234 32.938 8.609 1 98.75 276 PRO A O 1
ATOM 2102 N N . ALA A 1 277 ? 10.594 34.469 9.531 1 98.56 277 ALA A N 1
ATOM 2103 C CA . ALA A 1 277 ? 11.25 34.781 8.273 1 98.56 277 ALA A CA 1
ATOM 2104 C C . ALA A 1 277 ? 12.375 33.812 7.961 1 98.56 277 ALA A C 1
ATOM 2106 O O . ALA A 1 277 ? 12.742 33.625 6.797 1 98.56 277 ALA A O 1
ATOM 2107 N N . THR A 1 278 ? 12.938 33.219 9.023 1 98.56 278 THR A N 1
ATOM 2108 C CA . THR A 1 278 ? 14.086 32.312 8.875 1 98.56 278 THR A CA 1
ATOM 2109 C C . THR A 1 278 ? 13.906 31.078 9.727 1 98.56 278 THR A C 1
ATOM 2111 O O . THR A 1 278 ? 13.039 31.016 10.602 1 98.56 278 THR A O 1
ATOM 2114 N N . TRP A 1 279 ? 14.75 30.125 9.406 1 98.44 279 TRP A N 1
ATOM 2115 C CA . TRP A 1 279 ? 14.719 28.906 10.203 1 98.44 279 TRP A CA 1
ATOM 2116 C C . TRP A 1 279 ? 15.117 29.203 11.648 1 98.44 279 TRP A C 1
ATOM 2118 O O . TRP A 1 279 ? 14.594 28.578 12.578 1 98.44 279 TRP A O 1
ATOM 2128 N N . ASP A 1 280 ? 16.078 30.078 11.867 1 98.19 280 ASP A N 1
ATOM 2129 C CA . ASP A 1 280 ? 16.453 30.469 13.227 1 98.19 280 ASP A CA 1
ATOM 2130 C C . ASP A 1 280 ? 15.258 31.047 13.977 1 98.19 280 ASP A C 1
ATOM 2132 O O . ASP A 1 280 ? 15.023 30.719 15.141 1 98.19 280 ASP A O 1
ATOM 2136 N N . ALA A 1 281 ? 14.523 31.922 13.336 1 98.44 281 ALA A N 1
ATOM 2137 C CA . ALA A 1 281 ? 13.328 32.5 13.922 1 98.44 281 ALA A CA 1
ATOM 2138 C C . ALA A 1 281 ? 12.266 31.453 14.195 1 98.44 281 ALA A C 1
ATOM 2140 O O . ALA A 1 281 ? 11.594 31.484 15.227 1 98.44 281 ALA A O 1
ATOM 2141 N N . ALA A 1 282 ? 12.109 30.562 13.211 1 98.62 282 ALA A N 1
ATOM 2142 C CA . ALA A 1 282 ? 11.133 29.484 13.375 1 98.62 282 ALA A CA 1
ATOM 2143 C C . ALA A 1 282 ? 11.484 28.594 14.57 1 98.62 282 ALA A C 1
ATOM 2145 O O . ALA A 1 282 ? 10.617 28.266 15.383 1 98.62 282 ALA A O 1
ATOM 2146 N N . ASN A 1 283 ? 12.766 28.219 14.656 1 98.25 283 ASN A N 1
ATOM 2147 C CA . ASN A 1 283 ? 13.203 27.391 15.766 1 98.25 283 ASN A CA 1
ATOM 2148 C C . ASN A 1 283 ? 13.023 28.094 17.109 1 98.25 283 ASN A C 1
ATOM 2150 O O . ASN A 1 283 ? 12.617 27.469 18.094 1 98.25 283 ASN A O 1
ATOM 2154 N N . ALA A 1 284 ? 13.289 29.312 17.156 1 97.19 284 ALA A N 1
ATOM 2155 C CA . ALA A 1 284 ? 13.109 30.094 18.375 1 97.19 284 ALA A CA 1
ATOM 2156 C C . ALA A 1 284 ? 11.633 30.156 18.781 1 97.19 284 ALA A C 1
ATOM 2158 O O . ALA A 1 284 ? 11.297 30.016 19.969 1 97.19 284 ALA A O 1
ATOM 2159 N N . GLN A 1 285 ? 10.773 30.391 17.812 1 97.56 285 GLN A N 1
ATOM 2160 C CA . GLN A 1 285 ? 9.344 30.453 18.109 1 97.56 285 GLN A CA 1
ATOM 2161 C C . GLN A 1 285 ? 8.812 29.094 18.531 1 97.56 285 GLN A C 1
ATOM 2163 O O . GLN A 1 285 ? 8 29 19.469 1 97.56 285 GLN A O 1
ATOM 2168 N N . SER A 1 286 ? 9.258 28.078 17.859 1 97.12 286 SER A N 1
ATOM 2169 C CA . SER A 1 286 ? 8.812 26.734 18.172 1 97.12 286 SER A CA 1
ATOM 2170 C C . SER A 1 286 ? 9.148 26.375 19.625 1 97.12 286 SER A C 1
ATOM 2172 O O . SER A 1 286 ? 8.336 25.75 20.312 1 97.12 286 SER A O 1
ATOM 2174 N N . LYS A 1 287 ? 10.289 26.719 20.141 1 95.25 287 LYS A N 1
ATOM 2175 C CA . LYS A 1 287 ? 10.719 26.453 21.516 1 95.25 287 LYS A CA 1
ATOM 2176 C C . LYS A 1 287 ? 9.789 27.109 22.516 1 95.25 287 LYS A C 1
ATOM 2178 O O . LYS A 1 287 ? 9.617 26.625 23.641 1 95.25 287 LYS A O 1
ATOM 2183 N N . GLN A 1 288 ? 9.156 28.125 22.047 1 93.25 288 GLN A N 1
ATOM 2184 C CA . GLN A 1 288 ? 8.273 28.891 22.922 1 93.25 288 GLN A CA 1
ATOM 2185 C C . GLN A 1 288 ? 6.844 28.359 22.859 1 93.25 288 GLN A C 1
ATOM 2187 O O . GLN A 1 288 ? 6.156 28.281 23.875 1 93.25 288 GLN A O 1
ATOM 2192 N N . VAL A 1 289 ? 6.449 27.969 21.688 1 93.62 289 VAL A N 1
ATOM 2193 C CA . VAL A 1 289 ? 5.008 27.828 21.531 1 93.62 289 VAL A CA 1
ATOM 2194 C C . VAL A 1 289 ? 4.652 26.344 21.406 1 93.62 289 VAL A C 1
ATOM 2196 O O . VAL A 1 289 ? 3.521 25.953 21.703 1 93.62 289 VAL A O 1
ATOM 2199 N N . LEU A 1 290 ? 5.535 25.5 21 1 94.12 290 LEU A N 1
ATOM 2200 C CA . LEU A 1 290 ? 5.203 24.094 20.75 1 94.12 290 LEU A CA 1
ATOM 2201 C C . LEU A 1 290 ? 5.801 23.188 21.812 1 94.12 290 LEU A C 1
ATOM 2203 O O . LEU A 1 290 ? 5.074 22.469 22.484 1 94.12 290 LEU A O 1
ATOM 2207 N N . ASP A 1 291 ? 7.035 23.281 22.141 1 90.62 291 ASP A N 1
ATOM 2208 C CA . ASP A 1 291 ? 7.777 22.344 22.969 1 90.62 291 ASP A CA 1
ATOM 2209 C C . ASP A 1 291 ? 7.191 22.281 24.375 1 90.62 291 ASP A C 1
ATOM 2211 O O . ASP A 1 291 ? 7.016 21.188 24.938 1 90.62 291 ASP A O 1
ATOM 2215 N N . PRO A 1 292 ? 6.734 23.391 24.906 1 91.44 292 PRO A N 1
ATOM 2216 C CA . PRO A 1 292 ? 6.359 23.344 26.328 1 91.44 292 PRO A CA 1
ATOM 2217 C C . PRO A 1 292 ? 4.918 22.906 26.547 1 91.44 292 PRO A C 1
ATOM 2219 O O . PRO A 1 292 ? 4.504 22.656 27.672 1 91.44 292 PRO A O 1
ATOM 2222 N N . ILE A 1 293 ? 4.223 22.75 25.5 1 93.25 293 ILE A N 1
ATOM 2223 C CA . ILE A 1 293 ? 2.785 22.672 25.734 1 93.25 293 ILE A CA 1
ATOM 2224 C C . ILE A 1 293 ? 2.32 21.219 25.578 1 93.25 293 ILE A C 1
ATOM 2226 O O . ILE A 1 293 ? 1.147 20.922 25.797 1 93.25 293 ILE A O 1
ATOM 2230 N N . LEU A 1 294 ? 3.137 20.328 25.125 1 96.19 294 LEU A N 1
ATOM 2231 C CA . LEU A 1 294 ? 2.734 18.938 24.938 1 96.19 294 LEU A CA 1
ATOM 2232 C C . LEU A 1 294 ? 2.32 18.297 26.266 1 96.19 294 LEU A C 1
ATOM 2234 O O . LEU A 1 294 ? 3 18.469 27.281 1 96.19 294 LEU A O 1
ATOM 2238 N N . ALA A 1 295 ? 1.158 17.656 26.234 1 96.31 295 ALA A N 1
ATOM 2239 C CA . ALA A 1 295 ? 0.635 17.062 27.453 1 96.31 295 ALA A CA 1
ATOM 2240 C C . ALA A 1 295 ? -0.417 16 27.141 1 96.31 295 ALA A C 1
ATOM 2242 O O . ALA A 1 295 ? -0.95 15.961 26.031 1 96.31 295 ALA A O 1
ATOM 2243 N N . HIS A 1 296 ? -0.667 15.234 28.141 1 97 296 HIS A N 1
ATOM 2244 C CA . HIS A 1 296 ? -1.699 14.211 28.031 1 97 296 HIS A CA 1
ATOM 2245 C C . HIS A 1 296 ? -3.092 14.82 28.172 1 97 296 HIS A C 1
ATOM 2247 O O . HIS A 1 296 ? -3.309 15.711 28.984 1 97 296 HIS A O 1
ATOM 2253 N N . THR A 1 297 ? -3.986 14.406 27.344 1 96.31 297 THR A N 1
ATOM 2254 C CA . THR A 1 297 ? -5.422 14.602 27.516 1 96.31 297 THR A CA 1
ATOM 2255 C C . THR A 1 297 ? -6.184 13.312 27.203 1 96.31 297 THR A C 1
ATOM 2257 O O . THR A 1 297 ? -5.746 12.508 26.375 1 96.31 297 THR A O 1
ATOM 2260 N N . PRO A 1 298 ? -7.285 13.07 27.906 1 96.06 298 PRO A N 1
ATOM 2261 C CA . PRO A 1 298 ? -8.102 11.914 27.531 1 96.06 298 PRO A CA 1
ATOM 2262 C C . PRO A 1 298 ? -8.531 11.938 26.062 1 96.06 298 PRO A C 1
ATOM 2264 O O . PRO A 1 298 ? -8.578 10.891 25.422 1 96.06 298 PRO A O 1
ATOM 2267 N N . GLU A 1 299 ? -8.852 13.141 25.562 1 94.94 299 GLU A N 1
ATOM 2268 C CA . GLU A 1 299 ? -9.219 13.289 24.156 1 94.94 299 GLU A CA 1
ATOM 2269 C C . GLU A 1 299 ? -8.078 12.867 23.234 1 94.94 299 GLU A C 1
ATOM 2271 O O . GLU A 1 299 ? -8.305 12.188 22.234 1 94.94 299 GLU A O 1
ATOM 2276 N N . GLY A 1 300 ? -6.871 13.266 23.609 1 96.38 300 GLY A N 1
ATOM 2277 C CA . GLY A 1 300 ? -5.711 12.922 22.812 1 96.38 300 GLY A CA 1
ATOM 2278 C C . GLY A 1 300 ? -5.457 11.43 22.734 1 96.38 300 GLY A C 1
ATOM 2279 O O . GLY A 1 300 ? -5.148 10.898 21.672 1 96.38 300 GLY A O 1
ATOM 2280 N N . GLU A 1 301 ? -5.551 10.797 23.875 1 97.25 301 GLU A N 1
ATOM 2281 C CA . GLU A 1 301 ? -5.383 9.344 23.922 1 97.25 301 GLU A CA 1
ATOM 2282 C C . GLU A 1 301 ? -6.445 8.641 23.078 1 97.25 301 GLU A C 1
ATOM 2284 O O . GLU A 1 301 ? -6.141 7.695 22.359 1 97.25 301 GLU A O 1
ATOM 2289 N N . ALA A 1 302 ? -7.652 9.125 23.172 1 95.25 302 ALA A N 1
ATOM 2290 C CA . ALA A 1 302 ? -8.75 8.555 22.391 1 95.25 302 ALA A CA 1
ATOM 2291 C C . ALA A 1 302 ? -8.508 8.742 20.906 1 95.25 302 ALA A C 1
ATOM 2293 O O . ALA A 1 302 ? -8.742 7.828 20.109 1 95.25 302 ALA A O 1
ATOM 2294 N N . LEU A 1 303 ? -8.078 9.906 20.516 1 94.75 303 LEU A N 1
ATOM 2295 C CA . LEU A 1 303 ? -7.82 10.195 19.109 1 94.75 303 LEU A CA 1
ATOM 2296 C C . LEU A 1 303 ? -6.688 9.32 18.578 1 94.75 303 LEU A C 1
ATOM 2298 O O . LEU A 1 303 ? -6.738 8.867 17.422 1 94.75 303 LEU A O 1
ATOM 2302 N N . THR A 1 304 ? -5.648 9.086 19.375 1 96.12 304 THR A N 1
ATOM 2303 C CA . THR A 1 304 ? -4.551 8.211 18.969 1 96.12 304 THR A CA 1
ATOM 2304 C C . THR A 1 304 ? -5.062 6.809 18.656 1 96.12 304 THR A C 1
ATOM 2306 O O . THR A 1 304 ? -4.691 6.215 17.641 1 96.12 304 THR A O 1
ATOM 2309 N N . GLU A 1 305 ? -5.906 6.359 19.484 1 94.69 305 GLU A N 1
ATOM 2310 C CA . GLU A 1 305 ? -6.477 5.031 19.281 1 94.69 305 GLU A CA 1
ATOM 2311 C C . GLU A 1 305 ? -7.281 4.969 17.984 1 94.69 305 GLU A C 1
ATOM 2313 O O . GLU A 1 305 ? -7.238 3.969 17.266 1 94.69 305 GLU A O 1
ATOM 2318 N N . VAL A 1 306 ? -7.988 6.004 17.734 1 92.56 306 VAL A N 1
ATOM 2319 C CA . 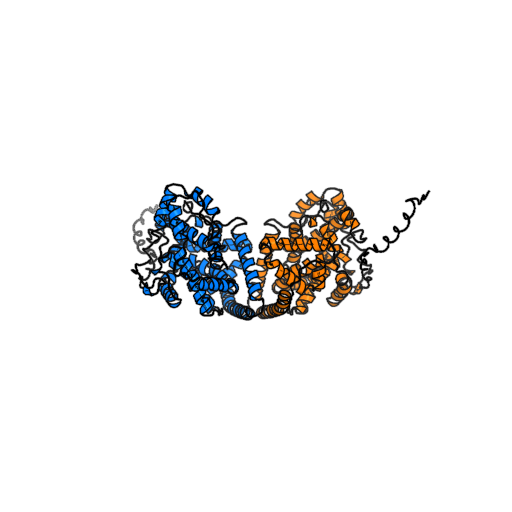VAL A 1 306 ? -8.773 6.059 16.516 1 92.56 306 VAL A CA 1
ATOM 2320 C C . VAL A 1 306 ? -7.848 6.059 15.297 1 92.56 306 VAL A C 1
ATOM 2322 O O . VAL A 1 306 ? -8.086 5.348 14.32 1 92.56 306 VAL A O 1
ATOM 2325 N N . LEU A 1 307 ? -6.785 6.828 15.359 1 92.25 307 LEU A N 1
ATOM 2326 C CA . LEU A 1 307 ? -5.836 6.926 14.258 1 92.25 307 LEU A CA 1
ATOM 2327 C C . LEU A 1 307 ? -5.176 5.574 13.992 1 92.25 307 LEU A C 1
ATOM 2329 O O . LEU A 1 307 ? -5.109 5.133 12.844 1 92.25 307 LEU A O 1
ATOM 2333 N N . LEU A 1 308 ? -4.75 4.914 15.047 1 92.31 308 LEU A N 1
ATOM 2334 C CA . LEU A 1 308 ? -4.137 3.598 14.906 1 92.31 308 LEU A CA 1
ATOM 2335 C C . LEU A 1 308 ? -5.152 2.57 14.414 1 92.31 308 LEU A C 1
ATOM 2337 O O . LEU A 1 308 ? -4.797 1.642 13.688 1 92.31 308 LEU A O 1
ATOM 2341 N N . GLY A 1 309 ? -6.352 2.766 14.812 1 90.75 309 GLY A N 1
ATOM 2342 C CA . GLY A 1 309 ? -7.418 1.89 14.359 1 90.75 309 GLY A CA 1
ATOM 2343 C C . GLY A 1 309 ? -7.668 1.98 12.867 1 90.75 309 GLY A C 1
ATOM 2344 O O . GLY A 1 309 ? -7.98 0.979 12.219 1 90.75 309 GLY A O 1
ATOM 2345 N N . ILE A 1 310 ? -7.543 3.15 12.32 1 87.25 310 ILE A N 1
ATOM 2346 C CA . ILE A 1 310 ? -7.73 3.352 10.883 1 87.25 310 ILE A CA 1
ATOM 2347 C C . ILE A 1 310 ? -6.664 2.582 10.109 1 87.25 310 ILE A C 1
ATOM 2349 O O . ILE A 1 310 ? -6.969 1.915 9.117 1 87.25 310 ILE A O 1
ATOM 2353 N N . VAL A 1 311 ? -5.422 2.609 10.523 1 84.06 311 VAL A N 1
ATOM 2354 C CA . VAL A 1 311 ? -4.352 1.848 9.883 1 84.06 311 VAL A CA 1
ATOM 2355 C C . VAL A 1 311 ? -4.629 0.353 10.023 1 84.06 311 VAL A C 1
ATOM 2357 O O . VAL A 1 311 ? -4.395 -0.418 9.094 1 84.06 311 VAL A O 1
ATOM 2360 N N . ALA A 1 312 ? -5.133 -0.011 11.164 1 86.94 312 ALA A N 1
ATOM 2361 C CA . ALA A 1 312 ? -5.398 -1.416 11.461 1 86.94 312 ALA A CA 1
ATOM 2362 C C . ALA A 1 312 ? -6.461 -1.985 10.523 1 86.94 312 ALA A C 1
ATOM 2364 O O . ALA A 1 312 ? -6.535 -3.201 10.328 1 86.94 312 ALA A O 1
ATOM 2365 N N . GLU A 1 313 ? -7.293 -1.135 9.992 1 84.38 313 GLU A N 1
ATOM 2366 C CA . GLU A 1 313 ? -8.281 -1.602 9.031 1 84.38 313 GLU A CA 1
ATOM 2367 C C . GLU A 1 313 ? -7.617 -2.23 7.809 1 84.38 313 GLU A C 1
ATOM 2369 O O . GLU A 1 313 ? -8.188 -3.115 7.168 1 84.38 313 GLU A O 1
ATOM 2374 N N . LEU A 1 314 ? -6.406 -1.823 7.535 1 78.19 314 LEU A N 1
ATOM 2375 C CA . LEU A 1 314 ? -5.695 -2.299 6.352 1 78.19 314 LEU A CA 1
ATOM 2376 C C . LEU A 1 314 ? -4.992 -3.621 6.633 1 78.19 314 LEU A C 1
ATOM 2378 O O . LEU A 1 314 ? -4.922 -4.492 5.762 1 78.19 314 LEU A O 1
ATOM 2382 N N . ASP A 1 315 ? -4.523 -3.859 7.777 1 84.81 315 ASP A N 1
ATOM 2383 C CA . ASP A 1 315 ? -3.668 -5.016 8.016 1 84.81 315 ASP A CA 1
ATOM 2384 C C . ASP A 1 315 ? -4.043 -5.723 9.312 1 84.81 315 ASP A C 1
ATOM 2386 O O . ASP A 1 315 ? -3.24 -6.477 9.875 1 84.81 315 ASP A O 1
ATOM 2390 N N . ALA A 1 316 ? -5.223 -5.426 9.883 1 85.06 316 ALA A N 1
ATOM 2391 C CA . ALA A 1 316 ? -5.77 -6.051 11.086 1 85.06 316 ALA A CA 1
ATOM 2392 C C . ALA A 1 316 ? -4.859 -5.812 12.281 1 85.06 316 ALA A C 1
ATOM 2394 O O . ALA A 1 316 ? -4.727 -6.68 13.148 1 85.06 316 ALA A O 1
ATOM 2395 N N . GLY A 1 317 ? -4.145 -4.715 12.242 1 89.38 317 GLY A N 1
ATOM 2396 C CA . GLY A 1 317 ? -3.361 -4.297 13.391 1 89.38 317 GLY A CA 1
ATOM 2397 C C . GLY A 1 317 ? -1.959 -4.875 13.398 1 89.38 317 GLY A C 1
ATOM 2398 O O . GLY A 1 317 ? -1.201 -4.672 14.352 1 89.38 317 GLY A O 1
ATOM 2399 N N . LEU A 1 318 ? -1.56 -5.477 12.383 1 89.06 318 LEU A N 1
ATOM 2400 C CA . LEU A 1 318 ? -0.291 -6.195 12.312 1 89.06 318 LEU A CA 1
ATOM 2401 C C . LEU A 1 318 ? 0.885 -5.242 12.484 1 89.06 318 LEU A C 1
ATOM 2403 O O . LEU A 1 318 ? 1.883 -5.586 13.125 1 89.06 318 LEU A O 1
ATOM 2407 N N . THR A 1 319 ? 0.773 -4.07 12 1 93.06 319 THR A N 1
ATOM 2408 C CA . THR A 1 319 ? 1.908 -3.152 12 1 93.06 319 THR A CA 1
ATOM 2409 C C . THR A 1 319 ? 1.822 -2.186 13.18 1 93.06 319 THR A C 1
ATOM 2411 O O . THR A 1 319 ? 2.678 -1.312 13.328 1 93.06 319 THR A O 1
ATOM 2414 N N . ARG A 1 320 ? 0.833 -2.303 14.023 1 93.44 320 ARG A N 1
ATOM 2415 C CA . ARG A 1 320 ? 0.597 -1.36 15.117 1 93.44 320 ARG A CA 1
ATOM 2416 C C . ARG A 1 320 ? 1.831 -1.225 16 1 93.44 320 ARG A C 1
ATOM 2418 O O . ARG A 1 320 ? 2.271 -0.112 16.297 1 93.44 320 ARG A O 1
ATOM 2425 N N . PRO A 1 321 ? 2.51 -2.34 16.406 1 94.31 321 PRO A N 1
ATOM 2426 C CA . PRO A 1 321 ? 3.711 -2.188 17.234 1 94.31 321 PRO A CA 1
ATOM 2427 C C . PRO A 1 321 ? 4.828 -1.436 16.516 1 94.31 321 PRO A C 1
ATOM 2429 O O . PRO A 1 321 ? 5.543 -0.644 17.125 1 94.31 321 PRO A O 1
ATOM 2432 N N . LEU A 1 322 ? 4.953 -1.695 15.266 1 93.69 322 LEU A N 1
ATOM 2433 C CA . LEU A 1 322 ? 5.996 -1.04 14.484 1 93.69 322 LEU A CA 1
ATOM 2434 C C . LEU A 1 322 ? 5.715 0.452 14.344 1 93.69 322 LEU A C 1
ATOM 2436 O O . LEU A 1 322 ? 6.625 1.274 14.477 1 93.69 322 LEU A O 1
ATOM 2440 N N . ILE A 1 323 ? 4.461 0.784 14.07 1 94.5 323 ILE A N 1
ATOM 2441 C CA . ILE A 1 323 ? 4.039 2.174 13.93 1 94.5 323 ILE A CA 1
ATOM 2442 C C . ILE A 1 323 ? 4.246 2.908 15.25 1 94.5 323 ILE A C 1
ATOM 2444 O O . ILE A 1 323 ? 4.793 4.016 15.281 1 94.5 323 ILE A O 1
ATOM 2448 N N . GLY A 1 324 ? 3.842 2.238 16.297 1 95.62 324 GLY A N 1
ATOM 2449 C CA . GLY A 1 324 ? 4.051 2.818 17.625 1 95.62 324 GLY A CA 1
ATOM 2450 C C . GLY A 1 324 ? 5.516 3.049 17.953 1 95.62 324 GLY A C 1
ATOM 2451 O O . GLY A 1 324 ? 5.887 4.117 18.438 1 95.62 324 GLY A O 1
ATOM 2452 N N . ALA A 1 325 ? 6.324 2.088 17.656 1 96.19 325 ALA A N 1
ATOM 2453 C CA . ALA A 1 325 ? 7.754 2.182 17.938 1 96.19 325 ALA A CA 1
ATOM 2454 C C . ALA A 1 325 ? 8.406 3.283 17.109 1 96.19 325 ALA A C 1
ATOM 2456 O O . ALA A 1 325 ? 9.281 4.004 17.594 1 96.19 325 ALA A O 1
ATOM 2457 N N . PHE A 1 326 ? 8.016 3.371 15.93 1 96.19 326 PHE A N 1
ATOM 2458 C CA . PHE A 1 326 ? 8.562 4.402 15.055 1 96.19 326 PHE A CA 1
ATOM 2459 C C . PHE A 1 326 ? 8.188 5.793 15.555 1 96.19 326 PHE A C 1
ATOM 2461 O O . PHE A 1 326 ? 9.008 6.711 15.547 1 96.19 326 PHE A O 1
ATOM 2468 N N . SER A 1 327 ? 6.957 5.926 15.922 1 97.12 327 SER A N 1
ATOM 2469 C CA . SER A 1 327 ? 6.5 7.207 16.453 1 97.12 327 SER A CA 1
ATOM 2470 C C . SER A 1 327 ? 7.227 7.562 17.75 1 97.12 327 SER A C 1
ATOM 2472 O O . SER A 1 327 ? 7.598 8.719 17.953 1 97.12 327 SER A O 1
ATOM 2474 N N . ARG A 1 328 ? 7.41 6.574 18.609 1 97.25 328 ARG A N 1
ATOM 2475 C CA . ARG A 1 328 ? 8.164 6.82 19.828 1 97.25 328 ARG A CA 1
ATOM 2476 C C . ARG A 1 328 ? 9.602 7.219 19.516 1 97.25 328 ARG A C 1
ATOM 2478 O O . ARG A 1 328 ? 10.172 8.086 20.188 1 97.25 328 ARG A O 1
ATOM 2485 N N . TYR A 1 329 ? 10.133 6.594 18.578 1 96.56 329 TYR A N 1
ATOM 2486 C CA . TYR A 1 329 ? 11.469 6.965 18.125 1 96.56 329 TYR A CA 1
ATOM 2487 C C . TYR A 1 329 ? 11.5 8.398 17.609 1 96.56 329 TYR A C 1
ATOM 2489 O O . TYR A 1 329 ? 12.438 9.148 17.891 1 96.56 329 TYR A O 1
ATOM 2497 N N . THR A 1 330 ? 10.508 8.805 16.906 1 96.81 330 THR A N 1
ATOM 2498 C CA . THR A 1 330 ? 10.453 10.094 16.219 1 96.81 330 THR A CA 1
ATOM 2499 C C . THR A 1 330 ? 10.078 11.203 17.203 1 96.81 330 THR A C 1
ATOM 2501 O O . THR A 1 330 ? 10.688 12.273 17.188 1 96.81 330 THR A O 1
ATOM 2504 N N . LEU A 1 331 ? 9.117 10.922 18.047 1 97.06 331 LEU A N 1
ATOM 2505 C CA . LEU A 1 331 ? 8.57 11.945 18.922 1 97.06 331 LEU A CA 1
ATOM 2506 C C . LEU A 1 331 ? 9.25 11.914 20.297 1 97.06 331 LEU A C 1
ATOM 2508 O O . LEU A 1 331 ? 9.188 12.891 21.047 1 97.06 331 LEU A O 1
ATOM 2512 N N . GLY A 1 332 ? 9.828 10.805 20.625 1 95.88 332 GLY A N 1
ATOM 2513 C CA . GLY A 1 332 ? 10.352 10.578 21.969 1 95.88 332 GLY A CA 1
ATOM 2514 C C . GLY A 1 332 ? 9.414 9.766 22.828 1 95.88 332 GLY A C 1
ATOM 2515 O O . GLY A 1 332 ? 8.195 9.797 22.641 1 95.88 332 GLY A O 1
ATOM 2516 N N . GLY A 1 333 ? 10.016 9.078 23.781 1 96 333 GLY A N 1
ATOM 2517 C CA . GLY A 1 333 ? 9.258 8.203 24.672 1 96 333 GLY A CA 1
ATOM 2518 C C . GLY A 1 333 ? 8.234 8.945 25.5 1 96 333 GLY A C 1
ATOM 2519 O O . GLY A 1 333 ? 7.137 8.438 25.734 1 96 333 GLY A O 1
ATOM 2520 N N . GLU A 1 334 ? 8.531 10.141 25.938 1 96.5 334 GLU A N 1
ATOM 2521 C CA . GLU A 1 334 ? 7.633 10.914 26.781 1 96.5 334 GLU A CA 1
ATOM 2522 C C . GLU A 1 334 ? 6.34 11.266 26.062 1 96.5 334 GLU A C 1
ATOM 2524 O O . GLU A 1 334 ? 5.246 11.109 26.609 1 96.5 334 GLU A O 1
ATOM 2529 N N . VAL A 1 335 ? 6.512 11.742 24.844 1 97.12 335 VAL A N 1
ATOM 2530 C CA . VAL A 1 335 ? 5.332 12.078 24.062 1 97.12 335 VAL A CA 1
ATOM 2531 C C . VAL A 1 335 ? 4.527 10.812 23.766 1 97.12 335 VAL A C 1
ATOM 2533 O O . VAL A 1 335 ? 3.293 10.828 23.812 1 97.12 335 VAL A O 1
ATOM 2536 N N . GLY A 1 336 ? 5.25 9.688 23.469 1 97.69 336 GLY A N 1
ATOM 2537 C CA . GLY A 1 336 ? 4.559 8.422 23.281 1 97.69 336 GLY A CA 1
ATOM 2538 C C . GLY A 1 336 ? 3.703 8.039 24.484 1 97.69 336 GLY A C 1
ATOM 2539 O O . GLY A 1 336 ? 2.578 7.562 24.312 1 97.69 336 GLY A O 1
ATOM 2540 N N . ASP A 1 337 ? 4.195 8.297 25.672 1 97.62 337 ASP A N 1
ATOM 2541 C CA . ASP A 1 337 ? 3.449 8 26.891 1 97.62 337 ASP A CA 1
ATOM 2542 C C . ASP A 1 337 ? 2.223 8.906 27 1 97.62 337 ASP A C 1
ATOM 2544 O O . ASP A 1 337 ? 1.149 8.453 27.406 1 97.62 337 ASP A O 1
ATOM 2548 N N . MET A 1 338 ? 2.371 10.172 26.656 1 97.44 338 MET A N 1
ATOM 2549 C CA . MET A 1 338 ? 1.294 11.156 26.75 1 97.44 338 MET A CA 1
ATOM 2550 C C . MET A 1 338 ? 0.079 10.719 25.938 1 97.44 338 MET A C 1
ATOM 2552 O O . MET A 1 338 ? -1.061 10.977 26.344 1 97.44 338 MET A O 1
ATOM 2556 N N . ILE A 1 339 ? 0.403 10.047 24.812 1 97.75 339 ILE A N 1
ATOM 2557 C CA . ILE A 1 339 ? -0.712 9.781 23.906 1 97.75 339 ILE A CA 1
ATOM 2558 C C . ILE A 1 339 ? -1.055 8.289 23.938 1 97.75 339 ILE A C 1
ATOM 2560 O O . ILE A 1 339 ? -1.793 7.797 23.078 1 97.75 339 ILE A O 1
ATOM 2564 N N . GLY A 1 340 ? -0.414 7.543 24.797 1 97.31 340 GLY A N 1
ATOM 2565 C CA . GLY A 1 340 ? -0.833 6.184 25.094 1 97.31 340 GLY A CA 1
ATOM 2566 C C . GLY A 1 340 ? -0.22 5.152 24.172 1 97.31 340 GLY A C 1
ATOM 2567 O O . GLY A 1 340 ? -0.785 4.074 23.969 1 97.31 340 GLY A O 1
ATOM 2568 N N . LEU A 1 341 ? 0.87 5.43 23.578 1 96.94 341 LEU A N 1
ATOM 2569 C CA . LEU A 1 341 ? 1.536 4.434 22.75 1 96.94 341 LEU A CA 1
ATOM 2570 C C . LEU A 1 341 ? 2.23 3.383 23.609 1 96.94 341 LEU A C 1
ATOM 2572 O O . LEU A 1 341 ? 2.877 3.719 24.594 1 96.94 341 LEU A O 1
ATOM 2576 N N . ALA A 1 342 ? 2.047 2.178 23.203 1 95.81 342 ALA A N 1
ATOM 2577 C CA . ALA A 1 342 ? 2.695 1.085 23.922 1 95.81 342 ALA A CA 1
ATOM 2578 C C . ALA A 1 342 ? 4.215 1.164 23.781 1 95.81 342 ALA A C 1
ATOM 2580 O O . ALA A 1 342 ? 4.73 1.528 22.719 1 95.81 342 ALA A O 1
ATOM 2581 N N . LYS A 1 343 ? 4.918 0.819 24.891 1 96 343 LYS A N 1
ATOM 2582 C CA . LYS A 1 343 ? 6.375 0.741 24.844 1 96 343 LYS A CA 1
ATOM 2583 C C . LYS A 1 343 ? 6.836 -0.518 24.109 1 96 343 LYS A C 1
ATOM 2585 O O . LYS A 1 343 ? 6.258 -1.593 24.297 1 96 343 LYS A O 1
ATOM 2590 N N . GLN A 1 344 ? 7.75 -0.262 23.156 1 93.06 344 GLN A N 1
ATOM 2591 C CA . GLN A 1 344 ? 8.359 -1.342 22.391 1 93.06 344 GLN A CA 1
ATOM 2592 C C . GLN A 1 344 ? 9.875 -1.236 22.406 1 93.06 344 GLN A C 1
ATOM 2594 O O . GLN A 1 344 ? 10.492 -0.972 21.359 1 93.06 344 GLN A O 1
ATOM 2599 N N . PRO A 1 345 ? 10.516 -1.563 23.516 1 93.25 345 PRO A N 1
ATOM 2600 C CA . PRO A 1 345 ? 11.938 -1.258 23.672 1 93.25 345 PRO A CA 1
ATOM 2601 C C . PRO A 1 345 ? 12.805 -1.911 22.594 1 93.25 345 PRO A C 1
ATOM 2603 O O . PRO A 1 345 ? 13.727 -1.28 22.078 1 93.25 345 PRO A O 1
ATOM 2606 N N . VAL A 1 346 ? 12.508 -3.146 22.234 1 91.94 346 VAL A N 1
ATOM 2607 C CA . VAL A 1 346 ? 13.328 -3.85 21.25 1 91.94 346 VAL A CA 1
ATOM 2608 C C . VAL A 1 346 ? 13.141 -3.215 19.875 1 91.94 346 VAL A C 1
ATOM 2610 O O . VAL A 1 346 ? 14.117 -2.924 19.188 1 91.94 346 VAL A O 1
ATOM 2613 N N . LEU A 1 347 ? 11.883 -2.998 19.484 1 93.06 347 LEU A N 1
ATOM 2614 C CA . LEU A 1 347 ? 11.594 -2.404 18.188 1 93.06 347 LEU A CA 1
ATOM 2615 C C . LEU A 1 347 ? 12.133 -0.979 18.109 1 93.06 347 LEU A C 1
ATOM 2617 O O . LEU A 1 347 ? 12.625 -0.552 17.062 1 93.06 347 LEU A O 1
ATOM 2621 N N . GLU A 1 348 ? 12 -0.257 19.172 1 95.06 348 GLU A N 1
ATOM 2622 C CA . GLU A 1 348 ? 12.5 1.113 19.203 1 95.06 348 GLU A CA 1
ATOM 2623 C C . GLU A 1 348 ? 14.016 1.152 18.969 1 95.06 348 GLU A C 1
ATOM 2625 O O . GLU A 1 348 ? 14.508 1.989 18.219 1 95.06 348 GLU A O 1
ATOM 2630 N N . ARG A 1 349 ? 14.727 0.302 19.641 1 93.19 349 ARG A N 1
ATOM 2631 C CA . ARG A 1 349 ? 16.172 0.227 19.469 1 93.19 349 ARG A CA 1
ATOM 2632 C C . ARG A 1 349 ? 16.547 -0.167 18.047 1 93.19 349 ARG A C 1
ATOM 2634 O O . ARG A 1 349 ? 17.5 0.366 17.469 1 93.19 349 ARG A O 1
ATOM 2641 N N . LEU A 1 350 ? 15.781 -1.101 17.547 1 92.94 350 LEU A N 1
ATOM 2642 C CA . LEU A 1 350 ? 16.031 -1.528 16.172 1 92.94 350 LEU A CA 1
ATOM 2643 C C . LEU A 1 350 ? 15.82 -0.371 15.195 1 92.94 350 LEU A C 1
ATOM 2645 O O . LEU A 1 350 ? 16.641 -0.163 14.289 1 92.94 350 LEU A O 1
ATOM 2649 N N . ILE A 1 351 ? 14.75 0.302 15.359 1 94.44 351 ILE A N 1
ATOM 2650 C CA . ILE A 1 351 ? 14.445 1.426 14.484 1 94.44 351 ILE A CA 1
ATOM 2651 C C . ILE A 1 351 ? 15.539 2.486 14.609 1 94.44 351 ILE A C 1
ATOM 2653 O O . ILE A 1 351 ? 16.016 3.018 13.602 1 94.44 351 ILE A O 1
ATOM 2657 N N . ALA A 1 352 ? 15.961 2.727 15.805 1 94.19 352 ALA A N 1
ATOM 2658 C CA . ALA A 1 352 ? 17 3.727 16.047 1 94.19 352 ALA A CA 1
ATOM 2659 C C . ALA A 1 352 ? 18.297 3.359 15.32 1 94.19 352 ALA A C 1
ATOM 2661 O O . ALA A 1 352 ? 19.047 4.238 14.891 1 94.19 352 ALA A O 1
ATOM 2662 N N . THR A 1 353 ? 18.5 2.125 15.148 1 91.94 353 THR A N 1
ATOM 2663 C CA . THR A 1 353 ? 19.719 1.644 14.508 1 91.94 353 THR A CA 1
ATOM 2664 C C . THR A 1 353 ? 19.547 1.553 13 1 91.94 353 THR A C 1
ATOM 2666 O O . THR A 1 353 ? 20.406 1.997 12.242 1 91.94 353 THR A O 1
ATOM 2669 N N . ALA A 1 354 ? 18.453 1.043 12.609 1 91.31 354 ALA A N 1
ATOM 2670 C CA . ALA A 1 354 ? 18.266 0.68 11.211 1 91.31 354 ALA A CA 1
ATOM 2671 C C . ALA A 1 354 ? 17.828 1.887 10.383 1 91.31 354 ALA A C 1
ATOM 2673 O O . ALA A 1 354 ? 18.172 2.006 9.211 1 91.31 354 ALA A O 1
ATOM 2674 N N . TRP A 1 355 ? 17 2.781 10.953 1 93.75 355 TRP A N 1
ATOM 2675 C CA . TRP A 1 355 ? 16.391 3.871 10.195 1 93.75 355 TRP A CA 1
ATOM 2676 C C . TRP A 1 355 ? 17.469 4.805 9.633 1 93.75 355 TRP A C 1
ATOM 2678 O O . TRP A 1 355 ? 17.438 5.141 8.453 1 93.75 355 TRP A O 1
ATOM 2688 N N . PRO A 1 356 ? 18.516 5.211 10.453 1 93.81 356 PRO A N 1
ATOM 2689 C CA . PRO A 1 356 ? 19.547 6.07 9.883 1 93.81 356 PRO A CA 1
ATOM 2690 C C . PRO A 1 356 ? 20.328 5.383 8.758 1 93.81 356 PRO A C 1
ATOM 2692 O O . PRO A 1 356 ? 20.766 6.043 7.816 1 93.81 356 PRO A O 1
ATOM 2695 N N . LEU A 1 357 ? 20.5 4.043 8.859 1 92.38 357 LEU A N 1
ATOM 2696 C CA . LEU A 1 357 ? 21.172 3.297 7.805 1 92.38 357 LEU A CA 1
ATOM 2697 C C . LEU A 1 357 ? 20.359 3.295 6.52 1 92.38 357 LEU A C 1
ATOM 2699 O O . LEU A 1 357 ? 20.906 3.43 5.426 1 92.38 357 LEU A O 1
ATOM 2703 N N . LEU A 1 358 ? 19.078 3.119 6.695 1 92.81 358 LEU A N 1
ATOM 2704 C CA . LEU A 1 358 ? 18.188 3.141 5.543 1 92.81 358 LEU A CA 1
ATOM 2705 C C . LEU A 1 358 ? 18.172 4.516 4.887 1 92.81 358 LEU A C 1
ATOM 2707 O O . LEU A 1 358 ? 18.203 4.621 3.656 1 92.81 358 LEU A O 1
ATOM 2711 N N . VAL A 1 359 ? 18.125 5.582 5.695 1 96.12 359 VAL A N 1
ATOM 2712 C CA . VAL A 1 359 ? 18.156 6.949 5.191 1 96.12 359 VAL A CA 1
ATOM 2713 C C . VAL A 1 359 ? 19.453 7.191 4.422 1 96.12 359 VAL A C 1
ATOM 2715 O O . VAL A 1 359 ? 19.422 7.719 3.305 1 96.12 359 VAL A O 1
ATOM 2718 N N . ALA A 1 360 ? 20.594 6.762 4.977 1 95.44 360 ALA A N 1
ATOM 2719 C CA . ALA A 1 360 ? 21.891 6.941 4.32 1 95.44 360 ALA A CA 1
ATOM 2720 C C . ALA A 1 360 ? 21.938 6.203 2.986 1 95.44 360 ALA A C 1
ATOM 2722 O O . ALA A 1 360 ? 22.469 6.723 2 1 95.44 360 ALA A O 1
ATOM 2723 N N . PHE A 1 361 ? 21.453 5.055 2.992 1 92.75 361 PHE A N 1
ATOM 2724 C CA . PHE A 1 361 ? 21.406 4.254 1.773 1 92.75 361 PHE A CA 1
ATOM 2725 C C . PHE A 1 361 ? 20.578 4.945 0.697 1 92.75 361 PHE A C 1
ATOM 2727 O O . PHE A 1 361 ? 21.031 5.098 -0.44 1 92.75 361 PHE A O 1
ATOM 2734 N N . ARG A 1 362 ? 19.391 5.305 1.066 1 92.81 362 ARG A N 1
ATOM 2735 C CA . ARG A 1 362 ? 18.516 5.984 0.121 1 92.81 362 ARG A CA 1
ATOM 2736 C C . ARG A 1 362 ? 19.156 7.266 -0.4 1 92.81 362 ARG A C 1
ATOM 2738 O O . ARG A 1 362 ? 19.156 7.523 -1.605 1 92.81 362 ARG A O 1
ATOM 2745 N N . GLU A 1 363 ? 19.688 8.07 0.509 1 94.31 363 GLU A N 1
ATOM 2746 C CA . GLU A 1 363 ? 20.312 9.328 0.122 1 94.31 363 GLU A CA 1
ATOM 2747 C C . GLU A 1 363 ? 21.5 9.086 -0.812 1 94.31 363 GLU A C 1
ATOM 2749 O O . GLU A 1 363 ? 21.812 9.93 -1.661 1 94.31 363 GLU A O 1
ATOM 2754 N N . GLY A 1 364 ? 22.125 7.969 -0.708 1 91.75 364 GLY A N 1
ATOM 2755 C CA . GLY A 1 364 ? 23.219 7.598 -1.586 1 91.75 364 GLY A CA 1
ATOM 2756 C C . GLY A 1 364 ? 22.781 7.234 -2.988 1 91.75 364 GLY A C 1
ATOM 2757 O O . GLY A 1 364 ? 23.547 7.355 -3.943 1 91.75 364 GLY A O 1
ATOM 2758 N N . LEU A 1 365 ? 21.516 6.855 -3.113 1 89.56 365 LEU A N 1
ATOM 2759 C CA . LEU A 1 365 ? 20.984 6.426 -4.406 1 89.56 365 LEU A CA 1
ATOM 2760 C C . LEU A 1 365 ? 20.406 7.605 -5.184 1 89.56 365 LEU A C 1
ATOM 2762 O O . LEU A 1 365 ? 20.297 7.547 -6.41 1 89.56 365 LEU A O 1
ATOM 2766 N N . ILE A 1 366 ? 20.078 8.648 -4.531 1 88.62 366 ILE A N 1
ATOM 2767 C CA . ILE A 1 366 ? 19.328 9.766 -5.105 1 88.62 366 ILE A CA 1
ATOM 2768 C C . ILE A 1 366 ? 20.141 10.391 -6.238 1 88.62 366 ILE A C 1
ATOM 2770 O O . ILE A 1 366 ? 19.578 10.75 -7.281 1 88.62 366 ILE A O 1
ATOM 2774 N N . PRO A 1 367 ? 21.516 10.438 -6.129 1 87.56 367 PRO A N 1
ATOM 2775 C CA . PRO A 1 367 ? 22.266 11.086 -7.203 1 87.56 367 PRO A CA 1
ATOM 2776 C C . PRO A 1 367 ? 22.328 10.242 -8.477 1 87.56 367 PRO A C 1
ATOM 2778 O O . PRO A 1 367 ? 22.734 10.734 -9.531 1 87.56 367 PRO A O 1
ATOM 2781 N N . LEU A 1 368 ? 21.875 9.016 -8.414 1 86.19 368 LEU A N 1
ATOM 2782 C CA . LEU A 1 368 ? 21.906 8.164 -9.602 1 86.19 368 LEU A CA 1
ATOM 2783 C C . LEU A 1 368 ? 20.844 8.609 -10.609 1 86.19 368 LEU A C 1
ATOM 2785 O O . LEU A 1 368 ? 19.766 9.047 -10.219 1 86.19 368 LEU A O 1
ATOM 2789 N N . PRO A 1 369 ? 21.25 8.438 -11.859 1 84.88 369 PRO A N 1
ATOM 2790 C CA . PRO A 1 369 ? 20.312 8.891 -12.891 1 84.88 369 PRO A CA 1
ATOM 2791 C C . PRO A 1 369 ? 18.953 8.203 -12.797 1 84.88 369 PRO A C 1
ATOM 2793 O O . PRO A 1 369 ? 18.875 7.008 -12.508 1 84.88 369 PRO A O 1
ATOM 2796 N N . ALA A 1 370 ? 17.875 8.914 -12.945 1 87.56 370 ALA A N 1
ATOM 2797 C CA . ALA A 1 370 ? 16.484 8.469 -13.047 1 87.56 370 ALA A CA 1
ATOM 2798 C C . ALA A 1 370 ? 15.945 8.047 -11.688 1 87.56 370 ALA A C 1
ATOM 2800 O O . ALA A 1 370 ? 14.75 7.773 -11.539 1 87.56 370 ALA A O 1
ATOM 2801 N N . VAL A 1 371 ? 16.906 7.961 -10.672 1 88.12 371 VAL A N 1
ATOM 2802 C CA . VAL A 1 371 ? 16.453 7.512 -9.359 1 88.12 371 VAL A CA 1
ATOM 2803 C C . VAL A 1 371 ? 15.453 8.5 -8.781 1 88.12 371 VAL A C 1
ATOM 2805 O O . VAL A 1 371 ? 14.398 8.109 -8.289 1 88.12 371 VAL A O 1
ATOM 2808 N N . PRO A 1 372 ? 15.719 9.812 -8.914 1 86.88 372 PRO A N 1
ATOM 2809 C CA . PRO A 1 372 ? 14.742 10.75 -8.367 1 86.88 372 PRO A CA 1
ATOM 2810 C C . PRO A 1 372 ? 13.359 10.602 -9.008 1 86.88 372 PRO A C 1
ATOM 2812 O O . PRO A 1 372 ? 12.344 10.68 -8.312 1 86.88 372 PRO A O 1
ATOM 2815 N N . ALA A 1 373 ? 13.359 10.359 -10.219 1 86.44 373 ALA A N 1
ATOM 2816 C CA . ALA A 1 373 ? 12.086 10.188 -10.914 1 86.44 373 ALA A CA 1
ATOM 2817 C C . ALA A 1 373 ? 11.367 8.922 -10.453 1 86.44 373 ALA A C 1
ATOM 2819 O O . ALA A 1 373 ? 10.141 8.914 -10.305 1 86.44 373 ALA A O 1
ATOM 2820 N N . VAL A 1 374 ? 12.062 7.879 -10.258 1 89.75 374 VAL A N 1
ATOM 2821 C CA . VAL A 1 374 ? 11.492 6.617 -9.789 1 89.75 374 VAL A CA 1
ATOM 2822 C C . VAL A 1 374 ? 10.953 6.785 -8.375 1 89.75 374 VAL A C 1
ATOM 2824 O O . VAL A 1 374 ? 9.836 6.352 -8.07 1 89.75 374 VAL A O 1
ATOM 2827 N N . LEU A 1 375 ? 11.789 7.426 -7.605 1 87.88 375 LEU A N 1
ATOM 2828 C CA . LEU A 1 375 ? 11.375 7.637 -6.223 1 87.88 375 LEU A CA 1
ATOM 2829 C C . LEU A 1 375 ? 10.109 8.492 -6.16 1 87.88 375 LEU A C 1
ATOM 2831 O O . LEU A 1 375 ? 9.195 8.195 -5.391 1 87.88 375 LEU A O 1
ATOM 2835 N N . TRP A 1 376 ? 10.023 9.492 -6.898 1 87.25 376 TRP A N 1
ATOM 2836 C CA . TRP A 1 376 ? 8.836 10.336 -6.961 1 87.25 376 TRP A CA 1
ATOM 2837 C C . TRP A 1 376 ? 7.625 9.531 -7.41 1 87.25 376 TRP A C 1
ATOM 2839 O O . TRP A 1 376 ? 6.531 9.68 -6.855 1 87.25 376 TRP A O 1
ATOM 2849 N N . THR A 1 377 ? 7.852 8.719 -8.422 1 87.69 377 THR A N 1
ATOM 2850 C CA . THR A 1 377 ? 6.766 7.902 -8.953 1 87.69 377 THR A CA 1
ATOM 2851 C C . THR A 1 377 ? 6.219 6.973 -7.871 1 87.69 377 THR A C 1
ATOM 2853 O O . THR A 1 377 ? 5 6.848 -7.711 1 87.69 377 THR A O 1
ATOM 2856 N N . LEU A 1 378 ? 7.09 6.344 -7.211 1 88.62 378 LEU A N 1
ATOM 2857 C CA . LEU A 1 378 ? 6.68 5.426 -6.152 1 88.62 378 LEU A CA 1
ATOM 2858 C C . LEU A 1 378 ? 5.969 6.172 -5.031 1 88.62 378 LEU A C 1
ATOM 2860 O O . LEU A 1 378 ? 4.969 5.688 -4.496 1 88.62 378 LEU A O 1
ATOM 2864 N N . GLU A 1 379 ? 6.453 7.281 -4.711 1 87.5 379 GLU A N 1
ATOM 2865 C CA . GLU A 1 379 ? 5.836 8.094 -3.672 1 87.5 379 GLU A CA 1
ATOM 2866 C C . GLU A 1 379 ? 4.453 8.586 -4.098 1 87.5 379 GLU A C 1
ATOM 2868 O O . GLU A 1 379 ? 3.52 8.602 -3.295 1 87.5 379 GLU A O 1
ATOM 2873 N N . GLU A 1 380 ? 4.375 9.039 -5.301 1 87.12 380 GLU A N 1
ATOM 2874 C CA . GLU A 1 380 ? 3.09 9.484 -5.828 1 87.12 380 GLU A CA 1
ATOM 2875 C C . GLU A 1 380 ? 2.08 8.344 -5.867 1 87.12 380 GLU A C 1
ATOM 2877 O O . GLU A 1 380 ? 0.892 8.547 -5.609 1 87.12 380 GLU A O 1
ATOM 2882 N N . ALA A 1 381 ? 2.586 7.188 -6.16 1 87.38 381 ALA A N 1
ATOM 2883 C CA . ALA A 1 381 ? 1.714 6.016 -6.133 1 87.38 381 ALA A CA 1
ATOM 2884 C C . ALA A 1 381 ? 1.209 5.742 -4.719 1 87.38 381 ALA A C 1
ATOM 2886 O O . ALA A 1 381 ? 0.023 5.473 -4.516 1 87.38 381 ALA A O 1
ATOM 2887 N N . LEU A 1 382 ? 2.119 5.75 -3.812 1 86.44 382 LEU A N 1
ATOM 2888 C CA . LEU A 1 382 ? 1.757 5.555 -2.412 1 86.44 382 LEU A CA 1
ATOM 2889 C C . LEU A 1 382 ? 0.729 6.59 -1.969 1 86.44 382 LEU A C 1
ATOM 2891 O O . LEU A 1 382 ? -0.242 6.254 -1.288 1 86.44 382 LEU A O 1
ATOM 2895 N N . ARG A 1 383 ? 1.001 7.855 -2.328 1 85.38 383 ARG A N 1
ATOM 2896 C CA . ARG A 1 383 ? 0.069 8.93 -2.014 1 85.38 383 ARG A CA 1
ATOM 2897 C C . ARG A 1 383 ? -1.324 8.625 -2.553 1 85.38 383 ARG A C 1
ATOM 2899 O O . ARG A 1 383 ? -2.316 8.758 -1.833 1 85.38 383 ARG A O 1
ATOM 2906 N N . LYS A 1 384 ? -1.426 8.227 -3.727 1 83.38 384 LYS A N 1
ATOM 2907 C CA . LYS A 1 384 ? -2.705 7.91 -4.355 1 83.38 384 LYS A CA 1
ATOM 2908 C C . LYS A 1 384 ? -3.391 6.742 -3.65 1 83.38 384 LYS A C 1
ATOM 2910 O O . LYS A 1 384 ? -4.609 6.75 -3.465 1 83.38 384 LYS A O 1
ATOM 2915 N N . PHE A 1 385 ? -2.566 5.781 -3.316 1 82.56 385 PHE A N 1
ATOM 2916 C CA . PHE A 1 385 ? -3.113 4.637 -2.596 1 82.56 385 PHE A CA 1
ATOM 2917 C C . PHE A 1 385 ? -3.699 5.074 -1.258 1 82.56 385 PHE A C 1
ATOM 2919 O O . PHE A 1 385 ? -4.801 4.66 -0.893 1 82.56 385 PHE A O 1
ATOM 2926 N N . VAL A 1 386 ? -2.961 5.844 -0.54 1 82.62 386 VAL A N 1
ATOM 2927 C CA . VAL A 1 386 ? -3.385 6.305 0.778 1 82.62 386 VAL A CA 1
ATOM 2928 C C . VAL A 1 386 ? -4.672 7.117 0.654 1 82.62 386 VAL A C 1
ATOM 2930 O O . VAL A 1 386 ? -5.617 6.914 1.418 1 82.62 386 VAL A O 1
ATOM 2933 N N . LEU A 1 387 ? -4.711 7.992 -0.288 1 80.69 387 LEU A N 1
ATOM 2934 C CA . LEU A 1 387 ? -5.891 8.836 -0.471 1 80.69 387 LEU A CA 1
ATOM 2935 C C . LEU A 1 387 ? -7.094 7.996 -0.89 1 80.69 387 LEU A C 1
ATOM 2937 O O . LEU A 1 387 ? -8.219 8.242 -0.44 1 80.69 387 LEU A O 1
ATOM 2941 N N . LEU A 1 388 ? -6.879 6.992 -1.712 1 77.31 388 LEU A N 1
ATOM 2942 C CA . LEU A 1 388 ? -7.953 6.094 -2.121 1 77.31 388 LEU A CA 1
ATOM 2943 C C . LEU A 1 388 ? -8.5 5.32 -0.924 1 77.31 388 LEU A C 1
ATOM 2945 O O . LEU A 1 388 ? -9.711 5.141 -0.795 1 77.31 388 LEU A O 1
ATOM 2949 N N . PHE A 1 389 ? -7.664 4.883 -0.114 1 78.94 389 PHE A N 1
ATOM 2950 C CA . PHE A 1 389 ? -8.055 4.125 1.069 1 78.94 389 PHE A CA 1
ATOM 2951 C C . PHE A 1 389 ? -8.82 5.008 2.049 1 78.94 389 PHE A C 1
ATOM 2953 O O . PHE A 1 389 ? -9.891 4.625 2.533 1 78.94 389 PHE A O 1
ATOM 2960 N N . LEU A 1 390 ? -8.281 6.195 2.254 1 78.56 390 LEU A N 1
ATOM 2961 C CA . LEU A 1 390 ? -8.875 7.086 3.242 1 78.56 390 LEU A CA 1
ATOM 2962 C C . LEU A 1 390 ? -10.227 7.613 2.758 1 78.56 390 LEU A C 1
ATOM 2964 O O . LEU A 1 390 ? -11.141 7.82 3.561 1 78.56 390 LEU A O 1
ATOM 2968 N N . SER A 1 391 ? -10.32 7.828 1.491 1 77.62 391 SER A N 1
ATOM 2969 C CA . SER A 1 391 ? -11.547 8.398 0.945 1 77.62 391 SER A CA 1
ATOM 2970 C C . SER A 1 391 ? -12.586 7.312 0.664 1 77.62 391 SER A C 1
ATOM 2972 O O . SER A 1 391 ? -13.727 7.609 0.326 1 77.62 391 SER A O 1
ATOM 2974 N N . GLU A 1 392 ? -12.148 6.039 0.775 1 71 392 GLU A N 1
ATOM 2975 C CA . GLU A 1 392 ? -12.992 4.902 0.433 1 71 392 GLU A CA 1
ATOM 2976 C C . GLU A 1 392 ? -13.484 4.992 -1.01 1 71 392 GLU A C 1
ATOM 2978 O O . GLU A 1 392 ? -14.656 4.734 -1.291 1 71 392 GLU A O 1
ATOM 2983 N N . GLY A 1 393 ? -12.633 5.562 -1.813 1 68.31 393 GLY A N 1
ATOM 2984 C CA . GLY A 1 393 ? -12.93 5.641 -3.234 1 68.31 393 GLY A CA 1
ATOM 2985 C C . GLY A 1 393 ? -13.773 6.844 -3.605 1 68.31 393 GLY A C 1
ATOM 2986 O O . GLY A 1 393 ? -14.125 7.031 -4.773 1 68.31 393 GLY A O 1
ATOM 2987 N N . ARG A 1 394 ? -14.078 7.688 -2.637 1 74.44 394 ARG A N 1
ATOM 2988 C CA . ARG A 1 394 ? -14.883 8.883 -2.906 1 74.44 394 ARG A CA 1
ATOM 2989 C C . ARG A 1 394 ? -14 10.117 -3.018 1 74.44 394 ARG A C 1
ATOM 2991 O O . ARG A 1 394 ? -12.812 10.07 -2.693 1 74.44 394 ARG A O 1
ATOM 2998 N N . ARG A 1 395 ? -14.648 11.18 -3.416 1 76.56 395 ARG A N 1
ATOM 2999 C CA . ARG A 1 395 ? -13.922 12.445 -3.523 1 76.56 395 ARG A CA 1
ATOM 3000 C C . ARG A 1 395 ? -13.766 13.102 -2.156 1 76.56 395 ARG A C 1
ATOM 3002 O O . ARG A 1 395 ? -14.734 13.203 -1.396 1 76.56 395 ARG A O 1
ATOM 3009 N N . ILE A 1 396 ? -12.539 13.508 -1.882 1 77.5 396 ILE A N 1
ATOM 3010 C CA . ILE A 1 396 ? -12.273 14.227 -0.639 1 77.5 396 ILE A CA 1
ATOM 3011 C C . ILE A 1 396 ? -12.625 15.703 -0.808 1 77.5 396 ILE A C 1
ATOM 3013 O O . ILE A 1 396 ? -12.094 16.375 -1.694 1 77.5 396 ILE A O 1
ATOM 3017 N N . ALA A 1 397 ? -13.555 16.156 -0.049 1 80.19 397 ALA A N 1
ATOM 3018 C CA . ALA A 1 397 ? -13.961 17.562 -0.103 1 80.19 397 ALA A CA 1
ATOM 3019 C C . ALA A 1 397 ? -13.812 18.219 1.261 1 80.19 397 ALA A C 1
ATOM 3021 O O . ALA A 1 397 ? -14.258 17.688 2.277 1 80.19 397 ALA A O 1
ATOM 3022 N N . ILE A 1 398 ? -13.148 19.328 1.282 1 86.19 398 ILE A N 1
ATOM 3023 C CA . ILE A 1 398 ? -13.078 20.125 2.496 1 86.19 398 ILE A CA 1
ATOM 3024 C C . ILE A 1 398 ? -14.359 20.938 2.646 1 86.19 398 ILE A C 1
ATOM 3026 O O . ILE A 1 398 ? -14.523 21.984 1.998 1 86.19 398 ILE A O 1
ATOM 3030 N N . ASP A 1 399 ? -15.211 20.453 3.527 1 87.81 399 ASP A N 1
ATOM 3031 C CA . ASP A 1 399 ? -16.516 21.062 3.715 1 87.81 399 ASP A CA 1
ATOM 3032 C C . ASP A 1 399 ? -16.578 21.891 5.004 1 87.81 399 ASP A C 1
ATOM 3034 O O . ASP A 1 399 ? -15.977 21.5 6.012 1 87.81 399 ASP A O 1
ATOM 3038 N N . ILE A 1 400 ? -17.312 22.938 4.879 1 91.81 400 ILE A N 1
ATOM 3039 C CA . ILE A 1 400 ? -17.578 23.766 6.051 1 91.81 400 ILE A CA 1
ATOM 3040 C C . ILE A 1 400 ? -18.562 23.047 6.977 1 91.81 400 ILE A C 1
ATOM 3042 O O . ILE A 1 400 ? -19.625 22.594 6.535 1 91.81 400 ILE A O 1
ATOM 3046 N N . PRO A 1 401 ? -18.125 22.859 8.195 1 88.12 401 PRO A N 1
ATOM 3047 C CA . PRO A 1 401 ? -19.078 22.25 9.125 1 88.12 401 PRO A CA 1
ATOM 3048 C C . PRO A 1 401 ? -20.188 23.219 9.547 1 88.12 401 PRO A C 1
ATOM 3050 O O . PRO A 1 401 ? -20 24.438 9.508 1 88.12 401 PRO A O 1
ATOM 3053 N N . ASP A 1 402 ? -21.344 22.609 9.977 1 86.5 402 ASP A N 1
ATOM 3054 C CA . ASP A 1 402 ? -22.438 23.438 10.5 1 86.5 402 ASP A CA 1
ATOM 3055 C C . ASP A 1 402 ? -22.906 22.922 11.867 1 86.5 402 ASP A C 1
ATOM 3057 O O . ASP A 1 402 ? -23.859 23.453 12.438 1 86.5 402 ASP A O 1
ATOM 3061 N N . VAL A 1 403 ? -22.219 21.891 12.344 1 85.06 403 VAL A N 1
ATOM 3062 C CA . VAL A 1 403 ? -22.516 21.359 13.672 1 85.06 403 VAL A CA 1
ATOM 3063 C C . VAL A 1 403 ? -21.234 20.844 14.32 1 85.06 403 VAL A C 1
ATOM 3065 O O . VAL A 1 403 ? -20.219 20.688 13.648 1 85.06 403 VAL A O 1
ATOM 3068 N N . ASN A 1 404 ? -21.328 20.75 15.617 1 88.06 404 ASN A N 1
ATOM 3069 C CA . ASN A 1 404 ? -20.25 20.078 16.344 1 88.06 404 ASN A CA 1
ATOM 3070 C C . ASN A 1 404 ? -20.453 18.578 16.375 1 88.06 404 ASN A C 1
ATOM 3072 O O . ASN A 1 404 ? -21.312 18.047 15.672 1 88.06 404 ASN A O 1
ATOM 3076 N N . ARG A 1 405 ? -19.484 17.875 17 1 83.31 405 ARG A N 1
ATOM 3077 C CA . ARG A 1 405 ? -19.641 16.438 17.234 1 83.31 405 ARG A CA 1
ATOM 3078 C C . ARG A 1 405 ? -20.969 16.125 17.906 1 83.31 405 ARG A C 1
ATOM 3080 O O . ARG A 1 405 ? -21.312 16.719 18.922 1 83.31 405 ARG A O 1
ATOM 3087 N N . PRO A 1 406 ? -21.75 15.219 17.188 1 76.12 406 PRO A N 1
ATOM 3088 C CA . PRO A 1 406 ? -23.031 14.867 17.828 1 76.12 406 PRO A CA 1
ATOM 3089 C C . PRO A 1 406 ? -22.844 14.164 19.156 1 76.12 406 PRO A C 1
ATOM 3091 O O . PRO A 1 406 ? -21.844 13.469 19.375 1 76.12 406 PRO A O 1
ATOM 3094 N N . SER A 1 407 ? -23.766 14.562 20.141 1 66.56 407 SER A N 1
ATOM 3095 C CA . SER A 1 407 ? -23.75 13.992 21.469 1 66.56 407 SER A CA 1
ATOM 3096 C C . SER A 1 407 ? -24.172 12.523 21.453 1 66.56 407 SER A C 1
ATOM 3098 O O . SER A 1 407 ? -25 12.125 20.625 1 66.56 407 SER A O 1
ATOM 3100 N N . MET B 1 1 ? -14.203 3.885 -95.125 1 18.17 1 MET B N 1
ATOM 3101 C CA . MET B 1 1 ? -13.359 2.699 -95 1 18.17 1 MET B CA 1
ATOM 3102 C C . MET B 1 1 ? -12.984 2.473 -93.562 1 18.17 1 MET B C 1
ATOM 3104 O O . MET B 1 1 ? -13.102 1.357 -93.062 1 18.17 1 MET B O 1
ATOM 3108 N N . ASP B 1 2 ? -11.961 3.217 -93 1 19.95 2 ASP B N 1
ATOM 3109 C CA . ASP B 1 2 ? -10.945 2.506 -92.188 1 19.95 2 ASP B CA 1
ATOM 3110 C C . ASP B 1 2 ? -11.469 2.119 -90.812 1 19.95 2 ASP B C 1
ATOM 3112 O O . ASP B 1 2 ? -11.914 2.979 -90.062 1 19.95 2 ASP B O 1
ATOM 3116 N N . GLY B 1 3 ? -11.805 0.878 -90.5 1 21.3 3 GLY B N 1
ATOM 3117 C CA . GLY B 1 3 ? -12.664 -0.056 -89.75 1 21.3 3 GLY B CA 1
ATOM 3118 C C . GLY B 1 3 ? -12.188 -0.364 -88.375 1 21.3 3 GLY B C 1
ATOM 3119 O O . GLY B 1 3 ? -12.656 -1.312 -87.75 1 21.3 3 GLY B O 1
ATOM 3120 N N . PHE B 1 4 ? -10.867 0.189 -88.062 1 24.92 4 PHE B N 1
ATOM 3121 C CA . PHE B 1 4 ? -10.117 -0.615 -87.062 1 24.92 4 PHE B CA 1
ATOM 3122 C C . PHE B 1 4 ? -10.828 -0.666 -85.75 1 24.92 4 PHE B C 1
ATOM 3124 O O . PHE B 1 4 ? -11.18 0.373 -85.188 1 24.92 4 PHE B O 1
ATOM 3131 N N . SER B 1 5 ? -11.406 -1.791 -85.25 1 20.91 5 SER B N 1
ATOM 3132 C CA . SER B 1 5 ? -12.227 -2.477 -84.25 1 20.91 5 SER B CA 1
ATOM 3133 C C . SER B 1 5 ? -11.539 -2.488 -82.938 1 20.91 5 SER B C 1
ATOM 3135 O O . SER B 1 5 ? -10.328 -2.691 -82.812 1 20.91 5 SER B O 1
ATOM 3137 N N . ARG B 1 6 ? -12.062 -1.67 -81.812 1 22.25 6 ARG B N 1
ATOM 3138 C CA . ARG B 1 6 ? -11.945 -1.368 -80.438 1 22.25 6 ARG B CA 1
ATOM 3139 C C . ARG B 1 6 ? -11.82 -2.645 -79.562 1 22.25 6 ARG B C 1
ATOM 3141 O O . ARG B 1 6 ? -12.062 -2.639 -78.375 1 22.25 6 ARG B O 1
ATOM 3148 N N . ARG B 1 7 ? -11.812 -3.965 -80.25 1 19.55 7 ARG B N 1
ATOM 3149 C CA . ARG B 1 7 ? -12.016 -5.246 -79.562 1 19.55 7 ARG B CA 1
ATOM 3150 C C . ARG B 1 7 ? -10.93 -5.508 -78.5 1 19.55 7 ARG B C 1
ATOM 3152 O O . ARG B 1 7 ? -11.141 -6.277 -77.562 1 19.55 7 ARG B O 1
ATOM 3159 N N . ARG B 1 8 ? -9.594 -5.473 -79.062 1 20.66 8 ARG B N 1
ATOM 3160 C CA . ARG B 1 8 ? -8.609 -6.516 -78.75 1 20.66 8 ARG B CA 1
ATOM 3161 C C . ARG B 1 8 ? -8.242 -6.535 -77.25 1 20.66 8 ARG B C 1
ATOM 3163 O O . ARG B 1 8 ? -8.062 -7.605 -76.688 1 20.66 8 ARG B O 1
ATOM 3170 N N . MET B 1 9 ? -7.531 -5.465 -76.75 1 21.39 9 MET B N 1
ATOM 3171 C CA . MET B 1 9 ? -6.363 -5.793 -75.938 1 21.39 9 MET B CA 1
ATOM 3172 C C . MET B 1 9 ? -6.773 -6.215 -74.5 1 21.39 9 MET B C 1
ATOM 3174 O O . MET B 1 9 ? -6.934 -5.375 -73.625 1 21.39 9 MET B O 1
ATOM 3178 N N . LEU B 1 10 ? -7.992 -6.887 -74.312 1 21.8 10 LEU B N 1
ATOM 3179 C CA . LEU B 1 10 ? -8.609 -7.203 -73 1 21.8 10 LEU B CA 1
ATOM 3180 C C . LEU B 1 10 ? -7.695 -8.078 -72.188 1 21.8 10 LEU B C 1
ATOM 3182 O O . LEU B 1 10 ? -7.852 -8.141 -70.938 1 21.8 10 LEU B O 1
ATOM 3186 N N . MET B 1 11 ? -7.039 -9.094 -72.812 1 21.39 11 MET B N 1
ATOM 3187 C CA . MET B 1 11 ? -6.98 -10.383 -72.188 1 21.39 11 MET B CA 1
ATOM 3188 C C . MET B 1 11 ? -6.07 -10.32 -70.938 1 21.39 11 MET B C 1
ATOM 3190 O O . MET B 1 11 ? -6.211 -11.117 -70 1 21.39 11 MET B O 1
ATOM 3194 N N . THR B 1 12 ? -4.801 -9.906 -71.062 1 23.17 12 THR B N 1
ATOM 3195 C CA . THR B 1 12 ? -3.68 -10.664 -70.5 1 23.17 12 THR B CA 1
ATOM 3196 C C . THR B 1 12 ? -3.596 -10.484 -69 1 23.17 12 THR B C 1
ATOM 3198 O O . THR B 1 12 ? -2.93 -11.266 -68.312 1 23.17 12 THR B O 1
ATOM 3201 N N . GLY B 1 13 ? -3.828 -9.32 -68.375 1 24.34 13 GLY B N 1
ATOM 3202 C CA . GLY B 1 13 ? -2.945 -8.961 -67.25 1 24.34 13 GLY B CA 1
ATOM 3203 C C . GLY B 1 13 ? -3.238 -9.734 -66 1 24.34 13 GLY B C 1
ATOM 3204 O O . GLY B 1 13 ? -2.785 -9.352 -64.938 1 24.34 13 GLY B O 1
ATOM 3205 N N . GLY B 1 14 ? -4.215 -10.719 -65.875 1 22.56 14 GLY B N 1
ATOM 3206 C CA . GLY B 1 14 ? -4.844 -11.086 -64.625 1 22.56 14 GLY B CA 1
ATOM 3207 C C . GLY B 1 14 ? -3.918 -11.844 -63.688 1 22.56 14 GLY B C 1
ATOM 3208 O O . GLY B 1 14 ? -4.305 -12.195 -62.594 1 22.56 14 GLY B O 1
ATOM 3209 N N . ALA B 1 15 ? -2.93 -12.641 -64.188 1 24.31 15 ALA B N 1
ATOM 3210 C CA . ALA B 1 15 ? -2.531 -13.852 -63.469 1 24.31 15 ALA B CA 1
ATOM 3211 C C . ALA B 1 15 ? -1.788 -13.508 -62.188 1 24.31 15 ALA B C 1
ATOM 3213 O O . ALA B 1 15 ? -1.581 -14.367 -61.312 1 24.31 15 ALA B O 1
ATOM 3214 N N . LEU B 1 16 ? -0.97 -12.469 -62.125 1 25.77 16 LEU B N 1
ATOM 3215 C CA . LEU B 1 16 ? 0.234 -12.578 -61.281 1 25.77 16 LEU B CA 1
ATOM 3216 C C . LEU B 1 16 ? -0.112 -12.562 -59.812 1 25.77 16 LEU B C 1
ATOM 3218 O O . LEU B 1 16 ? 0.782 -12.547 -58.969 1 25.77 16 LEU B O 1
ATOM 3222 N N . GLY B 1 17 ? -1.314 -12.195 -59.375 1 23.48 17 GLY B N 1
ATOM 3223 C CA . GLY B 1 17 ? -1.466 -11.797 -57.969 1 23.48 17 GLY B CA 1
ATOM 3224 C C . GLY B 1 17 ? -1.29 -12.953 -57 1 23.48 17 GLY B C 1
ATOM 3225 O O . GLY B 1 17 ? -1.578 -12.828 -55.812 1 23.48 17 GLY B O 1
ATOM 3226 N N . ALA B 1 18 ? -1.262 -14.242 -57.344 1 25.5 18 ALA B N 1
ATOM 3227 C CA . ALA B 1 18 ? -1.483 -15.375 -56.438 1 25.5 18 ALA B CA 1
ATOM 3228 C C . ALA B 1 18 ? -0.317 -15.547 -55.469 1 25.5 18 ALA B C 1
ATOM 3230 O O . ALA B 1 18 ? -0.329 -16.453 -54.625 1 25.5 18 ALA B O 1
ATOM 3231 N N . VAL B 1 19 ? 0.919 -15.141 -55.781 1 28 19 VAL B N 1
ATOM 3232 C CA . VAL B 1 19 ? 2.006 -15.852 -55.094 1 28 19 VAL B CA 1
ATOM 3233 C C . VAL B 1 19 ? 1.991 -15.539 -53.625 1 28 19 VAL B C 1
ATOM 3235 O O . VAL B 1 19 ? 2.318 -16.391 -52.781 1 28 19 VAL B O 1
ATOM 3238 N N . GLY B 1 20 ? 1.891 -14.211 -53.188 1 25.72 20 GLY B N 1
ATOM 3239 C CA . GLY B 1 20 ? 2.598 -13.844 -51.969 1 25.72 20 GLY B CA 1
ATOM 3240 C C . GLY B 1 20 ? 1.916 -14.344 -50.719 1 25.72 20 GLY B C 1
ATOM 3241 O O . GLY B 1 20 ? 2.258 -13.914 -49.594 1 25.72 20 GLY B O 1
ATOM 3242 N N . ALA B 1 21 ? 0.758 -14.891 -50.781 1 25.59 21 ALA B N 1
ATOM 3243 C CA . ALA B 1 21 ? 0.033 -15.258 -49.562 1 25.59 21 ALA B CA 1
ATOM 3244 C C . ALA B 1 21 ? 0.712 -16.422 -48.844 1 25.59 21 ALA B C 1
ATOM 3246 O O . ALA B 1 21 ? 0.175 -17.531 -48.812 1 25.59 21 ALA B O 1
ATOM 3247 N N . LEU B 1 22 ? 2.023 -16.734 -49.188 1 29.38 22 LEU B N 1
ATOM 3248 C CA . LEU B 1 22 ? 2.49 -17.734 -48.25 1 29.38 22 LEU B CA 1
ATOM 3249 C C . LEU B 1 22 ? 2.293 -17.266 -46.812 1 29.38 22 LEU B C 1
ATOM 3251 O O . LEU B 1 22 ? 2.889 -16.266 -46.406 1 29.38 22 LEU B O 1
ATOM 3255 N N . GLY B 1 23 ? 1.159 -17.219 -46.344 1 27.19 23 GLY B N 1
ATOM 3256 C CA . GLY B 1 23 ? 0.82 -16.891 -44.969 1 27.19 23 GLY B CA 1
ATOM 3257 C C . GLY B 1 23 ? 1.809 -17.469 -43.969 1 27.19 23 GLY B C 1
ATOM 3258 O O . GLY B 1 23 ? 2.41 -18.516 -44.219 1 27.19 23 GLY B O 1
ATOM 3259 N N . ALA B 1 24 ? 2.488 -16.625 -43.188 1 33.69 24 ALA B N 1
ATOM 3260 C CA . ALA B 1 24 ? 3.314 -16.938 -42.031 1 33.69 24 ALA B CA 1
ATOM 3261 C C . ALA B 1 24 ? 2.689 -18.047 -41.188 1 33.69 24 ALA B C 1
ATOM 3263 O O . ALA B 1 24 ? 1.75 -17.812 -40.438 1 33.69 24 ALA B O 1
ATOM 3264 N N . ALA B 1 25 ? 2.367 -19.203 -41.75 1 32 25 ALA B N 1
ATOM 3265 C CA . ALA B 1 25 ? 2.082 -20.312 -40.844 1 32 25 ALA B CA 1
ATOM 3266 C C . ALA B 1 25 ? 3.029 -20.281 -39.625 1 32 25 ALA B C 1
ATOM 3268 O O . ALA B 1 25 ? 4.25 -20.297 -39.812 1 32 25 ALA B O 1
ATOM 3269 N N . THR B 1 26 ? 2.707 -19.641 -38.688 1 37.28 26 THR B N 1
ATOM 3270 C CA . THR B 1 26 ? 3.412 -19.688 -37.406 1 37.28 26 THR B CA 1
ATOM 3271 C C . THR B 1 26 ? 3.992 -21.078 -37.188 1 37.28 26 THR B C 1
ATOM 3273 O O . THR B 1 26 ? 3.264 -22.078 -37.219 1 37.28 26 THR B O 1
ATOM 3276 N N . ARG B 1 27 ? 5.113 -21.328 -37.594 1 41.66 27 ARG B N 1
ATOM 3277 C CA . ARG B 1 27 ? 5.852 -22.516 -37.156 1 41.66 27 ARG B CA 1
ATOM 3278 C C . ARG B 1 27 ? 5.398 -22.984 -35.781 1 41.66 27 ARG B C 1
ATOM 3280 O O . ARG B 1 27 ? 5.574 -22.281 -34.812 1 41.66 27 ARG B O 1
ATOM 3287 N N . ALA B 1 28 ? 4.27 -23.609 -35.656 1 40.03 28 ALA B N 1
ATOM 3288 C CA . ALA B 1 28 ? 3.992 -24.297 -34.375 1 40.03 28 ALA B CA 1
ATOM 3289 C C . ALA B 1 28 ? 5.281 -24.781 -33.719 1 40.03 28 ALA B C 1
ATOM 3291 O O . ALA B 1 28 ? 6.004 -25.594 -34.312 1 40.03 28 ALA B O 1
ATOM 3292 N N . LEU B 1 29 ? 6.066 -23.984 -33.062 1 49.12 29 LEU B N 1
ATOM 3293 C CA . LEU B 1 29 ? 7.273 -24.359 -32.344 1 49.12 29 LEU B CA 1
ATOM 3294 C C . LEU B 1 29 ? 7.121 -25.719 -31.688 1 49.12 29 LEU B C 1
ATOM 3296 O O . LEU B 1 29 ? 6.23 -25.922 -30.859 1 49.12 29 LEU B O 1
ATOM 3300 N N . ALA B 1 30 ? 7.492 -26.75 -32.375 1 52.47 30 ALA B N 1
ATOM 3301 C CA . ALA B 1 30 ? 7.477 -28.156 -31.984 1 52.47 30 ALA B CA 1
ATOM 3302 C C . ALA B 1 30 ? 8.102 -28.328 -30.609 1 52.47 30 ALA B C 1
ATOM 3304 O O . ALA B 1 30 ? 9.195 -27.828 -30.344 1 52.47 30 ALA B O 1
ATOM 3305 N N . ARG B 1 31 ? 7.301 -28.672 -29.531 1 65.81 31 ARG B N 1
ATOM 3306 C CA . ARG B 1 31 ? 7.793 -29.062 -28.219 1 65.81 31 ARG B CA 1
ATOM 3307 C C . ARG B 1 31 ? 8.891 -30.125 -28.328 1 65.81 31 ARG B C 1
ATOM 3309 O O . ARG B 1 31 ? 8.773 -31.062 -29.125 1 65.81 31 ARG B O 1
ATOM 3316 N N . PRO B 1 32 ? 10.031 -29.766 -27.703 1 74.12 32 PRO B N 1
ATOM 3317 C CA . PRO B 1 32 ? 11.086 -30.797 -27.703 1 74.12 32 PRO B CA 1
ATOM 3318 C C . PRO B 1 32 ? 10.586 -32.156 -27.234 1 74.12 32 PRO B C 1
ATOM 3320 O O . PRO B 1 32 ? 9.594 -32.219 -26.5 1 74.12 32 PRO B O 1
ATOM 3323 N N . LEU B 1 33 ? 11.258 -33.125 -27.75 1 83.06 33 LEU B N 1
ATOM 3324 C CA . LEU B 1 33 ? 10.953 -34.469 -27.328 1 83.06 33 LEU B CA 1
ATOM 3325 C C . LEU B 1 33 ? 11.164 -34.625 -25.828 1 83.06 33 LEU B C 1
ATOM 3327 O O . LEU B 1 33 ? 12.133 -34.125 -25.266 1 83.06 33 LEU B O 1
ATOM 3331 N N . TRP B 1 34 ? 10.203 -35.344 -25.141 1 91.44 34 TRP B N 1
ATOM 3332 C CA . TRP B 1 34 ? 10.297 -35.625 -23.719 1 91.44 34 TRP B CA 1
ATOM 3333 C C . TRP B 1 34 ? 11.375 -36.688 -23.453 1 91.44 34 TRP B C 1
ATOM 3335 O O . TRP B 1 34 ? 11.273 -37.812 -23.906 1 91.44 34 TRP B O 1
ATOM 3345 N N . THR B 1 35 ? 12.484 -36.281 -22.75 1 92.38 35 THR B N 1
ATOM 3346 C CA . THR B 1 35 ? 13.602 -37.188 -22.484 1 92.38 35 THR B CA 1
ATOM 3347 C C . THR B 1 35 ? 13.906 -37.25 -21 1 92.38 35 THR B C 1
ATOM 3349 O O . THR B 1 35 ? 14.805 -37.969 -20.578 1 92.38 35 THR B O 1
ATOM 3352 N N . TRP B 1 36 ? 13.172 -36.531 -20.203 1 94 36 TRP B N 1
ATOM 3353 C CA . TRP B 1 36 ? 13.438 -36.469 -18.766 1 94 36 TRP B CA 1
ATOM 3354 C C . TRP B 1 36 ? 13.094 -37.781 -18.109 1 94 36 TRP B C 1
ATOM 3356 O O . TRP B 1 36 ? 12.031 -38.375 -18.359 1 94 36 TRP B O 1
ATOM 3366 N N . SER B 1 37 ? 13.969 -38.25 -17.234 1 93.88 37 SER B N 1
ATOM 3367 C CA . SER B 1 37 ? 13.844 -39.594 -16.672 1 93.88 37 SER B CA 1
ATOM 3368 C C . SER B 1 37 ? 13.078 -39.562 -15.352 1 93.88 37 SER B C 1
ATOM 3370 O O . SER B 1 37 ? 13.406 -38.781 -14.453 1 93.88 37 SER B O 1
ATOM 3372 N N . PRO B 1 38 ? 12.172 -40.469 -15.156 1 95.69 38 PRO B N 1
ATOM 3373 C CA . PRO B 1 38 ? 11.453 -40.594 -13.883 1 95.69 38 PRO B CA 1
ATOM 3374 C C . PRO B 1 38 ? 12.367 -40.938 -12.719 1 95.69 38 PRO B C 1
ATOM 3376 O O . PRO B 1 38 ? 12 -40.75 -11.555 1 95.69 38 PRO B O 1
ATOM 3379 N N . SER B 1 39 ? 13.555 -41.438 -12.969 1 96.88 39 SER B N 1
ATOM 3380 C CA . SER B 1 39 ? 14.484 -41.781 -11.898 1 96.88 39 SER B CA 1
ATOM 3381 C C . SER B 1 39 ? 14.945 -40.531 -11.156 1 96.88 39 SER B C 1
ATOM 3383 O O . SER B 1 39 ? 15.43 -40.625 -10.023 1 96.88 39 SER B O 1
ATOM 3385 N N . ALA B 1 40 ? 14.812 -39.375 -11.789 1 97.38 40 ALA B N 1
ATOM 3386 C CA . ALA B 1 40 ? 15.211 -38.094 -11.195 1 97.38 40 ALA B CA 1
ATOM 3387 C C . ALA B 1 40 ? 14.07 -37.469 -10.398 1 97.38 40 ALA B C 1
ATOM 3389 O O . ALA B 1 40 ? 14.219 -36.406 -9.828 1 97.38 40 ALA B O 1
ATOM 3390 N N . SER B 1 41 ? 12.953 -38.219 -10.297 1 98.31 41 SER B N 1
ATOM 3391 C CA . SER B 1 41 ? 11.758 -37.719 -9.625 1 98.31 41 SER B CA 1
ATOM 3392 C C . SER B 1 41 ? 11.734 -38.125 -8.156 1 98.31 41 SER B C 1
ATOM 3394 O O . SER B 1 41 ? 12.602 -38.906 -7.711 1 98.31 41 SER B O 1
ATOM 3396 N N . VAL B 1 42 ? 10.789 -37.625 -7.379 1 98 42 VAL B N 1
ATOM 3397 C CA . VAL B 1 42 ? 10.617 -38 -5.977 1 98 42 VAL B CA 1
ATOM 3398 C C . VAL B 1 42 ? 10.203 -39.469 -5.867 1 98 42 VAL B C 1
ATOM 3400 O O . VAL B 1 42 ? 10.422 -40.094 -4.832 1 98 42 VAL B O 1
ATOM 3403 N N . ALA B 1 43 ? 9.586 -40 -6.984 1 97 43 ALA B N 1
ATOM 3404 C CA . ALA B 1 43 ? 9.227 -41.438 -7.008 1 97 43 ALA B CA 1
ATOM 3405 C C . ALA B 1 43 ? 10.469 -42.312 -7.211 1 97 43 ALA B C 1
ATOM 3407 O O . ALA B 1 43 ? 10.5 -43.438 -6.766 1 97 43 ALA B O 1
ATOM 3408 N N . GLY B 1 44 ? 11.453 -41.781 -7.91 1 96.56 44 GLY B N 1
ATOM 3409 C CA . GLY B 1 44 ? 12.672 -42.531 -8.219 1 96.56 44 GLY B CA 1
ATOM 3410 C C . GLY B 1 44 ? 12.492 -43.531 -9.32 1 96.56 44 GLY B C 1
ATOM 3411 O O . GLY B 1 44 ? 13.445 -44.219 -9.734 1 96.56 44 GLY B O 1
ATOM 3412 N N . THR B 1 45 ? 11.266 -43.781 -9.75 1 95.38 45 THR B N 1
ATOM 3413 C CA . THR B 1 45 ? 10.914 -44.719 -10.805 1 95.38 45 THR B CA 1
ATOM 3414 C C . THR B 1 45 ? 9.648 -44.281 -11.523 1 95.38 45 THR B C 1
ATOM 3416 O O . THR B 1 45 ? 9.016 -43.281 -11.133 1 95.38 45 THR B O 1
ATOM 3419 N N . GLY B 1 46 ? 9.32 -44.938 -12.711 1 94.56 46 GLY B N 1
ATOM 3420 C CA . GLY B 1 46 ? 8.109 -44.656 -13.453 1 94.56 46 GLY B CA 1
ATOM 3421 C C . GLY B 1 46 ? 8.164 -45.125 -14.891 1 94.56 46 GLY B C 1
ATOM 3422 O O . GLY B 1 46 ? 9.211 -45.562 -15.367 1 94.56 46 GLY B O 1
ATOM 3423 N N . VAL B 1 47 ? 7.09 -45 -15.539 1 92.5 47 VAL B N 1
ATOM 3424 C CA . VAL B 1 47 ? 6.977 -45.438 -16.922 1 92.5 47 VAL B CA 1
ATOM 3425 C C . VAL B 1 47 ? 7.602 -44.406 -17.844 1 92.5 47 VAL B C 1
ATOM 3427 O O . VAL B 1 47 ? 8.172 -44.719 -18.891 1 92.5 47 VAL B O 1
ATOM 3430 N N . GLY B 1 48 ? 7.527 -43.125 -17.438 1 89.69 48 GLY B N 1
ATOM 3431 C CA . GLY B 1 48 ? 8.172 -42.062 -18.172 1 89.69 48 GLY B CA 1
ATOM 3432 C C . GLY B 1 48 ? 7.398 -41.625 -19.406 1 89.69 48 GLY B C 1
ATOM 3433 O O . GLY B 1 48 ? 7.984 -41.156 -20.375 1 89.69 48 GLY B O 1
ATOM 3434 N N . VAL B 1 49 ? 6.098 -41.906 -19.359 1 93.31 49 VAL B N 1
ATOM 3435 C CA . VAL B 1 49 ? 5.254 -41.406 -20.453 1 93.31 49 VAL B CA 1
ATOM 3436 C C . VAL B 1 49 ? 5.355 -39.906 -20.562 1 93.31 49 VAL B C 1
ATOM 3438 O O . VAL B 1 49 ? 5.531 -39.219 -19.547 1 93.31 49 VAL B O 1
ATOM 3441 N N . ASP B 1 50 ? 5.348 -39.438 -21.797 1 94.69 50 ASP B N 1
ATOM 3442 C CA . ASP B 1 50 ? 5.316 -37.969 -21.984 1 94.69 50 ASP B CA 1
ATOM 3443 C C . ASP B 1 50 ? 4.137 -37.344 -21.25 1 94.69 50 ASP B C 1
ATOM 3445 O O . ASP B 1 50 ? 2.98 -37.656 -21.531 1 94.69 50 ASP B O 1
ATOM 3449 N N . PRO B 1 51 ? 4.457 -36.5 -20.281 1 95.56 51 PRO B N 1
ATOM 3450 C CA . PRO B 1 51 ? 3.379 -35.906 -19.484 1 95.56 51 PRO B CA 1
ATOM 3451 C C . PRO B 1 51 ? 2.428 -35.031 -20.312 1 95.56 51 PRO B C 1
ATOM 3453 O O . PRO B 1 51 ? 1.361 -34.656 -19.812 1 95.56 51 PRO B O 1
ATOM 3456 N N . GLU B 1 52 ? 2.738 -34.75 -21.531 1 93.5 52 GLU B N 1
ATOM 3457 C CA . GLU B 1 52 ? 1.853 -34 -22.438 1 93.5 52 GLU B CA 1
ATOM 3458 C C . GLU B 1 52 ? 0.541 -34.75 -22.641 1 93.5 52 GLU B C 1
ATOM 3460 O O . GLU B 1 52 ? -0.498 -34.156 -22.891 1 93.5 52 GLU B O 1
ATOM 3465 N N . TYR B 1 53 ? 0.628 -36.031 -22.469 1 93.62 53 TYR B N 1
ATOM 3466 C CA . TYR B 1 53 ? -0.539 -36.844 -22.766 1 93.62 53 TYR B CA 1
ATOM 3467 C C . TYR B 1 53 ? -1.074 -37.531 -21.5 1 93.62 53 TYR B C 1
ATOM 3469 O O . TYR B 1 53 ? -1.734 -38.562 -21.578 1 93.62 53 TYR B O 1
ATOM 3477 N N . VAL B 1 54 ? -0.681 -36.969 -20.438 1 96.44 54 VAL B N 1
ATOM 3478 C CA . VAL B 1 54 ? -1.153 -37.469 -19.141 1 96.44 54 VAL B CA 1
ATOM 3479 C C . VAL B 1 54 ? -1.949 -36.375 -18.422 1 96.44 54 VAL B C 1
ATOM 3481 O O . VAL B 1 54 ? -1.536 -35.219 -18.406 1 96.44 54 VAL B O 1
ATOM 3484 N N . TRP B 1 55 ? -3.082 -36.781 -17.953 1 97.88 55 TRP B N 1
ATOM 3485 C CA . TRP B 1 55 ? -3.924 -35.844 -17.203 1 97.88 55 TRP B CA 1
ATOM 3486 C C . TRP B 1 55 ? -4.223 -36.406 -15.812 1 97.88 55 TRP B C 1
ATOM 3488 O O . TRP B 1 55 ? -3.361 -37 -15.188 1 97.88 55 TRP B O 1
ATOM 3498 N N . ASP B 1 56 ? -5.32 -36.031 -15.164 1 98.31 56 ASP B N 1
ATOM 3499 C CA . ASP B 1 56 ? -5.668 -36.438 -13.805 1 98.31 56 ASP B CA 1
ATOM 3500 C C . ASP B 1 56 ? -6.781 -37.469 -13.812 1 98.31 56 ASP B C 1
ATOM 3502 O O . ASP B 1 56 ? -7.953 -37.125 -13.625 1 98.31 56 ASP B O 1
ATOM 3506 N N . GLU B 1 57 ? -6.383 -38.688 -13.852 1 96.12 57 GLU B N 1
ATOM 3507 C CA . GLU B 1 57 ? -7.324 -39.781 -14.039 1 96.12 57 GLU B CA 1
ATOM 3508 C C . GLU B 1 57 ? -8.258 -39.906 -12.836 1 96.12 57 GLU B C 1
ATOM 3510 O O . GLU B 1 57 ? -9.359 -40.438 -12.953 1 96.12 57 GLU B O 1
ATOM 3515 N N . GLU B 1 58 ? -7.809 -39.438 -11.727 1 97.56 58 GLU B N 1
ATOM 3516 C CA . GLU B 1 58 ? -8.617 -39.531 -10.516 1 97.56 58 GLU B CA 1
ATOM 3517 C C . GLU B 1 58 ? -9.664 -38.406 -10.461 1 97.56 58 GLU B C 1
ATOM 3519 O O . GLU B 1 58 ? -10.828 -38.656 -10.141 1 97.56 58 GLU B O 1
ATOM 3524 N N . ALA B 1 59 ? -9.352 -37.219 -10.781 1 98.56 59 ALA B N 1
ATOM 3525 C CA . ALA B 1 59 ? -10.203 -36.062 -10.578 1 98.56 59 ALA B CA 1
ATOM 3526 C C . ALA B 1 59 ? -11.125 -35.844 -11.773 1 98.56 59 ALA B C 1
ATOM 3528 O O . ALA B 1 59 ? -12.273 -35.438 -11.617 1 98.56 59 ALA B O 1
ATOM 3529 N N . ASP B 1 60 ? -10.68 -36.125 -12.992 1 98.5 60 ASP B N 1
ATOM 3530 C CA . ASP B 1 60 ? -11.352 -35.719 -14.227 1 98.5 60 ASP B CA 1
ATOM 3531 C C . ASP B 1 60 ? -12.742 -36.312 -14.32 1 98.5 60 ASP B C 1
ATOM 3533 O O . ASP B 1 60 ? -13.727 -35.625 -14.523 1 98.5 60 ASP B O 1
ATOM 3537 N N . PRO B 1 61 ? -12.852 -37.656 -14.094 1 98.44 61 PRO B N 1
ATOM 3538 C CA . PRO B 1 61 ? -14.195 -38.25 -14.211 1 98.44 61 PRO B CA 1
ATOM 3539 C C . PRO B 1 61 ? -15.148 -37.719 -13.133 1 98.44 61 PRO B C 1
ATOM 3541 O O . PRO B 1 61 ? -16.344 -37.562 -13.383 1 98.44 61 PRO B O 1
ATOM 3544 N N . VAL B 1 62 ? -14.648 -37.438 -11.961 1 98.5 62 VAL B N 1
ATOM 3545 C CA . VAL B 1 62 ? -15.469 -37 -10.844 1 98.5 62 VAL B CA 1
ATOM 3546 C C . VAL B 1 62 ? -16.047 -35.625 -11.141 1 98.5 62 VAL B C 1
ATOM 3548 O O . VAL B 1 62 ? -17.266 -35.406 -10.992 1 98.5 62 VAL B O 1
ATOM 3551 N N . LEU B 1 63 ? -15.234 -34.719 -11.609 1 98.25 63 LEU B N 1
ATOM 3552 C CA . LEU B 1 63 ? -15.703 -33.375 -11.828 1 98.25 63 LEU B CA 1
ATOM 3553 C C . LEU B 1 63 ? -16.562 -33.281 -13.086 1 98.25 63 LEU B C 1
ATOM 3555 O O . LEU B 1 63 ? -17.5 -32.469 -13.156 1 98.25 63 LEU B O 1
ATOM 3559 N N . ALA B 1 64 ? -16.203 -34.062 -14.109 1 97.75 64 ALA B N 1
ATOM 3560 C CA . ALA B 1 64 ? -17.094 -34.156 -15.258 1 97.75 64 ALA B CA 1
ATOM 3561 C C . ALA B 1 64 ? -18.5 -34.562 -14.828 1 97.75 64 ALA B C 1
ATOM 3563 O O . ALA B 1 64 ? -19.484 -33.938 -15.273 1 97.75 64 ALA B O 1
ATOM 3564 N N . ALA B 1 65 ? -18.594 -35.531 -13.953 1 98.19 65 ALA B N 1
ATOM 3565 C CA . ALA B 1 65 ? -19.891 -36 -13.477 1 98.19 65 ALA B CA 1
ATOM 3566 C C . ALA B 1 65 ? -20.609 -34.938 -12.664 1 98.19 65 ALA B C 1
ATOM 3568 O O . ALA B 1 65 ? -21.828 -34.75 -12.828 1 98.19 65 ALA B O 1
ATOM 3569 N N . VAL B 1 66 ? -19.922 -34.312 -11.773 1 98 66 VAL B N 1
ATOM 3570 C CA . VAL B 1 66 ? -20.5 -33.25 -10.93 1 98 66 VAL B CA 1
ATOM 3571 C C . VAL B 1 66 ? -21.062 -32.156 -11.805 1 98 66 VAL B C 1
ATOM 3573 O O . VAL B 1 66 ? -22.156 -31.641 -11.539 1 98 66 VAL B O 1
ATOM 3576 N N . ILE B 1 67 ? -20.344 -31.75 -12.852 1 97.25 67 ILE B N 1
ATOM 3577 C CA . ILE B 1 67 ? -20.766 -30.703 -13.758 1 97.25 67 ILE B CA 1
ATOM 3578 C C . ILE B 1 67 ? -21.984 -31.156 -14.562 1 97.25 67 ILE B C 1
ATOM 3580 O O . ILE B 1 67 ? -22.984 -30.438 -14.672 1 97.25 67 ILE B O 1
ATOM 3584 N N . ASP B 1 68 ? -21.922 -32.375 -15.07 1 97.31 68 ASP B N 1
ATOM 3585 C CA . ASP B 1 68 ? -23 -32.906 -15.914 1 97.31 68 ASP B CA 1
ATOM 3586 C C . ASP B 1 68 ? -24.297 -33.031 -15.133 1 97.31 68 ASP B C 1
ATOM 3588 O O . ASP B 1 68 ? -25.391 -32.906 -15.688 1 97.31 68 ASP B O 1
ATOM 3592 N N . ARG B 1 69 ? -24.156 -33.312 -13.852 1 97.62 69 ARG B N 1
ATOM 3593 C CA . ARG B 1 69 ? -25.328 -33.438 -12.992 1 97.62 69 ARG B CA 1
ATOM 3594 C C . ARG B 1 69 ? -25.844 -32.094 -12.531 1 97.62 69 ARG B C 1
ATOM 3596 O O . ARG B 1 69 ? -26.844 -32 -11.82 1 97.62 69 ARG B O 1
ATOM 3603 N N . GLY B 1 70 ? -25.188 -31.016 -12.812 1 96.62 70 GLY B N 1
ATOM 3604 C CA . GLY B 1 70 ? -25.609 -29.672 -12.43 1 96.62 70 GLY B CA 1
ATOM 3605 C C . GLY B 1 70 ? -25.422 -29.375 -10.953 1 96.62 70 GLY B C 1
ATOM 3606 O O . GLY B 1 70 ? -26.141 -28.562 -10.383 1 96.62 70 GLY B O 1
ATOM 3607 N N . GLU B 1 71 ? -24.453 -29.969 -10.336 1 97.25 71 GLU B N 1
ATOM 3608 C CA . GLU B 1 71 ? -24.328 -29.922 -8.883 1 97.25 71 GLU B CA 1
ATOM 3609 C C . GLU B 1 71 ? -23.297 -28.875 -8.453 1 97.25 71 GLU B C 1
ATOM 3611 O O . GLU B 1 71 ? -23.078 -28.672 -7.262 1 97.25 71 GLU B O 1
ATOM 3616 N N . VAL B 1 72 ? -22.719 -28.125 -9.375 1 96.81 72 VAL B N 1
ATOM 3617 C CA . VAL B 1 72 ? -21.578 -27.25 -9.117 1 96.81 72 VAL B CA 1
ATOM 3618 C C . VAL B 1 72 ? -21.984 -26.156 -8.133 1 96.81 72 VAL B C 1
ATOM 3620 O O . VAL B 1 72 ? -21.281 -25.906 -7.148 1 96.81 72 VAL B O 1
ATOM 3623 N N . PRO B 1 73 ? -23.156 -25.469 -8.273 1 96.25 73 PRO B N 1
ATOM 3624 C CA . PRO B 1 73 ? -23.516 -24.422 -7.32 1 96.25 73 PRO B CA 1
ATOM 3625 C C . PRO B 1 73 ? -23.641 -24.938 -5.891 1 96.25 73 PRO B C 1
ATOM 3627 O O . PRO B 1 73 ? -23.141 -24.297 -4.953 1 96.25 73 PRO B O 1
ATOM 3630 N N . ALA B 1 74 ? -24.25 -26.062 -5.738 1 96.5 74 ALA B N 1
ATOM 3631 C CA . ALA B 1 74 ? -24.422 -26.656 -4.41 1 96.5 74 ALA B CA 1
ATOM 3632 C C . ALA B 1 74 ? -23.078 -27.047 -3.812 1 96.5 74 ALA B C 1
ATOM 3634 O O . ALA B 1 74 ? -22.844 -26.844 -2.619 1 96.5 74 ALA B O 1
ATOM 3635 N N . VAL B 1 75 ? -22.25 -27.641 -4.602 1 97.5 75 VAL B N 1
ATOM 3636 C CA . VAL B 1 75 ? -20.938 -28.062 -4.156 1 97.5 75 VAL B CA 1
ATOM 3637 C C . VAL B 1 75 ? -20.109 -26.844 -3.738 1 97.5 75 VAL B C 1
ATOM 3639 O O . VAL B 1 75 ? -19.469 -26.859 -2.689 1 97.5 75 VAL B O 1
ATOM 3642 N N . ASN B 1 76 ? -20.125 -25.766 -4.543 1 96.81 76 ASN B N 1
ATOM 3643 C CA . ASN B 1 76 ? -19.391 -24.547 -4.219 1 96.81 76 ASN B CA 1
ATOM 3644 C C . ASN B 1 76 ? -19.859 -23.938 -2.908 1 96.81 76 ASN B C 1
ATOM 3646 O O . ASN B 1 76 ? -19.062 -23.422 -2.129 1 96.81 76 ASN B O 1
ATOM 3650 N N . ALA B 1 77 ? -21.109 -23.938 -2.66 1 95.81 77 ALA B N 1
ATOM 3651 C CA . ALA B 1 77 ? -21.641 -23.438 -1.402 1 95.81 77 ALA B CA 1
ATOM 3652 C C . ALA B 1 77 ? -21.094 -24.203 -0.211 1 95.81 77 ALA B C 1
ATOM 3654 O O . ALA B 1 77 ? -20.766 -23.625 0.826 1 95.81 77 ALA B O 1
ATOM 3655 N N . LEU B 1 78 ? -21 -25.484 -0.369 1 96.38 78 LEU B N 1
ATOM 3656 C CA . LEU B 1 78 ? -20.453 -26.328 0.689 1 96.38 78 LEU B CA 1
ATOM 3657 C C . LEU B 1 78 ? -18.953 -26.078 0.875 1 96.38 78 LEU B C 1
ATOM 3659 O O . LEU B 1 78 ? -18.469 -26 2.006 1 96.38 78 LEU B O 1
ATOM 3663 N N . LEU B 1 79 ? -18.266 -25.922 -0.222 1 96.19 79 LEU B N 1
ATOM 3664 C CA . LEU B 1 79 ? -16.812 -25.766 -0.197 1 96.19 79 LEU B CA 1
ATOM 3665 C C . LEU B 1 79 ? -16.422 -24.438 0.433 1 96.19 79 LEU B C 1
ATOM 3667 O O . LEU B 1 79 ? -15.289 -24.281 0.897 1 96.19 79 LEU B O 1
ATOM 3671 N N . LYS B 1 80 ? -17.328 -23.453 0.429 1 93.94 80 LYS B N 1
ATOM 3672 C CA . LYS B 1 80 ? -17.062 -22.156 1.062 1 93.94 80 LYS B CA 1
ATOM 3673 C C . LYS B 1 80 ? -16.781 -22.328 2.553 1 93.94 80 LYS B C 1
ATOM 3675 O O . LYS B 1 80 ? -16.078 -21.516 3.152 1 93.94 80 LYS B O 1
ATOM 3680 N N . GLN B 1 81 ? -17.172 -23.438 3.059 1 92.81 81 GLN B N 1
ATOM 3681 C CA . GLN B 1 81 ? -17.031 -23.672 4.492 1 92.81 81 GLN B CA 1
ATOM 3682 C C . GLN B 1 81 ? -15.75 -24.438 4.793 1 92.81 81 GLN B C 1
ATOM 3684 O O . GLN B 1 81 ? -15.312 -24.5 5.945 1 92.81 81 GLN B O 1
ATOM 3689 N N . TRP B 1 82 ? -15.195 -25.031 3.883 1 96.62 82 TRP B N 1
ATOM 3690 C CA . TRP B 1 82 ? -13.953 -25.781 4.043 1 96.62 82 TRP B CA 1
ATOM 3691 C C . TRP B 1 82 ? -12.742 -24.906 3.77 1 96.62 82 TRP B C 1
ATOM 3693 O O . TRP B 1 82 ? -12.344 -24.719 2.617 1 96.62 82 TRP B O 1
ATOM 3703 N N . THR B 1 83 ? -12.125 -24.406 4.879 1 94.12 83 THR B N 1
ATOM 3704 C CA . THR B 1 83 ? -11.109 -23.375 4.699 1 94.12 83 THR B CA 1
ATOM 3705 C C . THR B 1 83 ? -9.82 -23.734 5.43 1 94.12 83 THR B C 1
ATOM 3707 O O . THR B 1 83 ? -8.781 -23.109 5.223 1 94.12 83 THR B O 1
ATOM 3710 N N . ARG B 1 84 ? -9.859 -24.812 6.27 1 96.44 84 ARG B N 1
ATOM 3711 C CA . ARG B 1 84 ? -8.68 -25.234 7.012 1 96.44 84 ARG B CA 1
ATOM 3712 C C . ARG B 1 84 ? -8.344 -26.688 6.719 1 96.44 84 ARG B C 1
ATOM 3714 O O . ARG B 1 84 ? -9.234 -27.516 6.484 1 96.44 84 ARG B O 1
ATOM 3721 N N . ASN B 1 85 ? -7.09 -26.984 6.953 1 97.62 85 ASN B N 1
ATOM 3722 C CA . ASN B 1 85 ? -6.59 -28.312 6.609 1 97.62 85 ASN B CA 1
ATOM 3723 C C . ASN B 1 85 ? -7.184 -29.375 7.52 1 97.62 85 ASN B C 1
ATOM 3725 O O . ASN B 1 85 ? -7.363 -30.531 7.098 1 97.62 85 ASN B O 1
ATOM 3729 N N . ASP B 1 86 ? -7.492 -29.016 8.766 1 96.88 86 ASP B N 1
ATOM 3730 C CA . ASP B 1 86 ? -7.879 -30.031 9.75 1 96.88 86 ASP B CA 1
ATOM 3731 C C . ASP B 1 86 ? -9.391 -30.219 9.773 1 96.88 86 ASP B C 1
ATOM 3733 O O . ASP B 1 86 ? -9.898 -31.094 10.477 1 96.88 86 ASP B O 1
ATOM 3737 N N . GLN B 1 87 ? -10.086 -29.484 9.016 1 97.38 87 GLN B N 1
ATOM 3738 C CA . GLN B 1 87 ? -11.547 -29.594 9.016 1 97.38 87 GLN B CA 1
ATOM 3739 C C . GLN B 1 87 ? -12.008 -30.875 8.328 1 97.38 87 GLN B C 1
ATOM 3741 O O . GLN B 1 87 ? -11.422 -31.297 7.324 1 97.38 87 GLN B O 1
ATOM 3746 N N . ALA B 1 88 ? -13.078 -31.406 8.898 1 97 88 ALA B N 1
ATOM 3747 C CA . ALA B 1 88 ? -13.773 -32.469 8.156 1 97 88 ALA B CA 1
ATOM 3748 C C . ALA B 1 88 ? -14.445 -31.891 6.906 1 97 88 ALA B C 1
ATOM 3750 O O . ALA B 1 88 ? -14.781 -30.703 6.863 1 97 88 ALA B O 1
ATOM 3751 N N . LEU B 1 89 ? -14.523 -32.781 5.883 1 97.81 89 LEU B N 1
ATOM 3752 C CA . LEU B 1 89 ? -15.25 -32.312 4.703 1 97.81 89 LEU B CA 1
ATOM 3753 C C . LEU B 1 89 ? -16.703 -32 5.051 1 97.81 89 LEU B C 1
ATOM 3755 O O . LEU B 1 89 ? -17.297 -32.656 5.91 1 97.81 89 LEU B O 1
ATOM 3759 N N . PRO B 1 90 ? -17.188 -30.969 4.387 1 96.06 90 PRO B N 1
ATOM 3760 C CA . PRO B 1 90 ? -18.578 -30.625 4.676 1 96.06 90 PRO B CA 1
ATOM 3761 C C . PRO B 1 90 ? -19.547 -31.766 4.348 1 96.06 90 PRO B C 1
ATOM 3763 O O . PRO B 1 90 ? -19.328 -32.5 3.393 1 96.06 90 PRO B O 1
ATOM 3766 N N . GLY B 1 91 ? -20.672 -31.828 5.168 1 94.94 91 GLY B N 1
ATOM 3767 C CA . GLY B 1 91 ? -21.75 -32.75 4.832 1 94.94 91 GLY B CA 1
ATOM 3768 C C . GLY B 1 91 ? -22.5 -32.344 3.574 1 94.94 91 GLY B C 1
ATOM 3769 O O . GLY B 1 91 ? -22.547 -31.156 3.225 1 94.94 91 GLY B O 1
ATOM 3770 N N . GLY B 1 92 ? -23.016 -33.344 2.818 1 96.19 92 GLY B N 1
ATOM 3771 C CA . GLY B 1 92 ? -23.875 -33.031 1.682 1 96.19 92 GLY B CA 1
ATOM 3772 C C . GLY B 1 92 ? -23.156 -33.125 0.351 1 96.19 92 GLY B C 1
ATOM 3773 O O . GLY B 1 92 ? -23.781 -33.031 -0.708 1 96.19 92 GLY B O 1
ATOM 3774 N N . LEU B 1 93 ? -21.828 -33.375 0.342 1 97.94 93 LEU B N 1
ATOM 3775 C CA . LEU B 1 93 ? -21.109 -33.562 -0.908 1 97.94 93 LEU B CA 1
ATOM 3776 C C . LEU B 1 93 ? -21.562 -34.844 -1.612 1 97.94 93 LEU B C 1
ATOM 3778 O O . LEU B 1 93 ? -21.844 -35.844 -0.961 1 97.94 93 LEU B O 1
ATOM 3782 N N . PRO B 1 94 ? -21.578 -34.75 -2.943 1 97.69 94 PRO B N 1
ATOM 3783 C CA . PRO B 1 94 ? -21.797 -36 -3.641 1 97.69 94 PRO B CA 1
ATOM 3784 C C . PRO B 1 94 ? -20.781 -37.094 -3.242 1 97.69 94 PRO B C 1
ATOM 3786 O O . PRO B 1 94 ? -19.609 -36.781 -3.025 1 97.69 94 PRO B O 1
ATOM 3789 N N . GLY B 1 95 ? -21.219 -38.344 -3.186 1 97.75 95 GLY B N 1
ATOM 3790 C CA . GLY B 1 95 ? -20.406 -39.438 -2.699 1 97.75 95 GLY B CA 1
ATOM 3791 C C . GLY B 1 95 ? -19.094 -39.594 -3.445 1 97.75 95 GLY B C 1
ATOM 3792 O O . GLY B 1 95 ? -18.031 -39.781 -2.83 1 97.75 95 GLY B O 1
ATOM 3793 N N . ASP B 1 96 ? -19.141 -39.531 -4.754 1 98 96 ASP B N 1
ATOM 3794 C CA . ASP B 1 96 ? -17.938 -39.656 -5.57 1 98 96 ASP B CA 1
ATOM 3795 C C . ASP B 1 96 ? -16.969 -38.531 -5.32 1 98 96 ASP B C 1
ATOM 3797 O O . ASP B 1 96 ? -15.758 -38.75 -5.219 1 98 96 ASP B O 1
ATOM 3801 N N . LEU B 1 97 ? -17.516 -37.312 -5.172 1 98.44 97 LEU B N 1
ATOM 3802 C CA . LEU B 1 97 ? -16.688 -36.156 -4.891 1 98.44 97 LEU B CA 1
ATOM 3803 C C . LEU B 1 97 ? -16.062 -36.25 -3.5 1 98.44 97 LEU B C 1
ATOM 3805 O O . LEU B 1 97 ? -14.883 -35.938 -3.316 1 98.44 97 LEU B O 1
ATOM 3809 N N . ARG B 1 98 ? -16.859 -36.625 -2.555 1 98.31 98 ARG B N 1
ATOM 3810 C CA . ARG B 1 98 ? -16.359 -36.812 -1.195 1 98.31 98 ARG B CA 1
ATOM 3811 C C . ARG B 1 98 ? -15.219 -37.812 -1.16 1 98.31 98 ARG B C 1
ATOM 3813 O O . ARG B 1 98 ? -14.188 -37.562 -0.518 1 98.31 98 ARG B O 1
ATOM 3820 N N . GLU B 1 99 ? -15.43 -38.938 -1.796 1 98.19 99 GLU B N 1
ATOM 3821 C CA . GLU B 1 99 ? -14.398 -39.969 -1.836 1 98.19 99 GLU B CA 1
ATOM 3822 C C . GLU B 1 99 ? -13.109 -39.438 -2.457 1 98.19 99 GLU B C 1
ATOM 3824 O O . GLU B 1 99 ? -12.016 -39.656 -1.929 1 98.19 99 GLU B O 1
ATOM 3829 N N . PHE B 1 100 ? -13.25 -38.75 -3.527 1 98.31 100 PHE B N 1
ATOM 3830 C CA . PHE B 1 100 ? -12.086 -38.156 -4.184 1 98.31 100 PHE B CA 1
ATOM 3831 C C . PHE B 1 100 ? -11.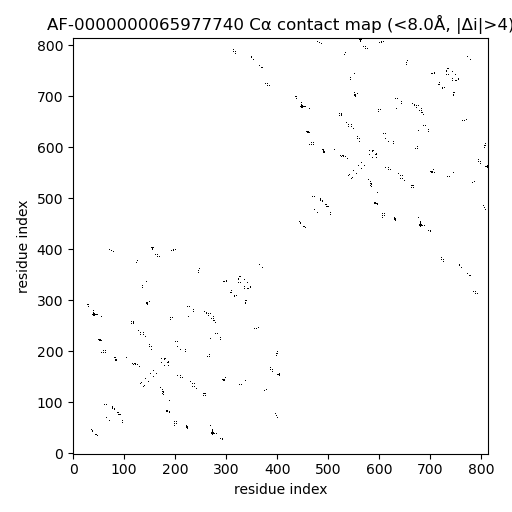367 -37.188 -3.242 1 98.31 100 PHE B C 1
ATOM 3833 O O . PHE B 1 100 ? -10.148 -37.281 -3.092 1 98.31 100 PHE B O 1
ATOM 3840 N N . MET B 1 101 ? -12.133 -36.25 -2.623 1 98.62 101 MET B N 1
ATOM 3841 C CA . MET B 1 101 ? -11.547 -35.219 -1.78 1 98.62 101 MET B CA 1
ATOM 3842 C C . MET B 1 101 ? -10.859 -35.844 -0.563 1 98.62 101 MET B C 1
ATOM 3844 O O . MET B 1 101 ? -9.82 -35.344 -0.121 1 98.62 101 MET B O 1
ATOM 3848 N N . GLU B 1 102 ? -11.445 -36.906 -0.054 1 98.12 102 GLU B N 1
ATOM 3849 C CA . GLU B 1 102 ? -10.828 -37.594 1.078 1 98.12 102 GLU B CA 1
ATOM 3850 C C . GLU B 1 102 ? -9.461 -38.156 0.702 1 98.12 102 GLU B C 1
ATOM 3852 O O . GLU B 1 102 ? -8.531 -38.125 1.512 1 98.12 102 GLU B O 1
ATOM 3857 N N . HIS B 1 103 ? -9.406 -38.594 -0.439 1 97.88 103 HIS B N 1
ATOM 3858 C CA . HIS B 1 103 ? -8.133 -39.125 -0.924 1 97.88 103 HIS B CA 1
ATOM 3859 C C . HIS B 1 103 ? -7.16 -38 -1.252 1 97.88 103 HIS B C 1
ATOM 3861 O O . HIS B 1 103 ? -5.988 -38.031 -0.866 1 97.88 103 HIS B O 1
ATOM 3867 N N . ALA B 1 104 ? -7.648 -37 -1.961 1 98.25 104 ALA B N 1
ATOM 3868 C CA . ALA B 1 104 ? -6.82 -35.938 -2.49 1 98.25 104 ALA B CA 1
ATOM 3869 C C . ALA B 1 104 ? -6.227 -35.094 -1.364 1 98.25 104 ALA B C 1
ATOM 3871 O O . ALA B 1 104 ? -5.16 -34.5 -1.524 1 98.25 104 ALA B O 1
ATOM 3872 N N . ARG B 1 105 ? -6.891 -35 -0.226 1 98.19 105 ARG B N 1
ATOM 3873 C CA . ARG B 1 105 ? -6.43 -34.125 0.839 1 98.19 105 ARG B CA 1
ATOM 3874 C C . ARG B 1 105 ? -5.34 -34.781 1.671 1 98.19 105 ARG B C 1
ATOM 3876 O O . ARG B 1 105 ? -4.754 -34.156 2.555 1 98.19 105 ARG B O 1
ATOM 3883 N N . ARG B 1 106 ? -5.043 -36.062 1.419 1 97.19 106 ARG B N 1
ATOM 3884 C CA . ARG B 1 106 ? -4.004 -36.781 2.156 1 97.19 106 ARG B CA 1
ATOM 3885 C C . ARG B 1 106 ? -2.615 -36.344 1.697 1 97.19 106 ARG B C 1
ATOM 3887 O O . ARG B 1 106 ? -2.355 -36.25 0.496 1 97.19 106 ARG B O 1
ATOM 3894 N N . MET B 1 107 ? -1.748 -36.125 2.684 1 97.25 107 MET B N 1
ATOM 3895 C CA . MET B 1 107 ? -0.357 -35.812 2.381 1 97.25 107 MET B CA 1
ATOM 3896 C C . MET B 1 107 ? 0.384 -37.031 1.85 1 97.25 107 MET B C 1
ATOM 3898 O O . MET B 1 107 ? 0.124 -38.156 2.281 1 97.25 107 MET B O 1
ATOM 3902 N N . PRO B 1 108 ? 1.252 -36.781 0.898 1 97.69 108 PRO B N 1
ATOM 3903 C CA . PRO B 1 108 ? 2.037 -37.938 0.459 1 97.69 108 PRO B CA 1
ATOM 3904 C C . PRO B 1 108 ? 2.928 -38.5 1.564 1 97.69 108 PRO B C 1
ATOM 3906 O O . PRO B 1 108 ? 3.371 -37.75 2.443 1 97.69 108 PRO B O 1
ATOM 3909 N N . SER B 1 109 ? 3.258 -39.781 1.443 1 96.81 109 SER B N 1
ATOM 3910 C CA . SER B 1 109 ? 4.012 -40.469 2.484 1 96.81 109 SER B CA 1
ATOM 3911 C C . SER B 1 109 ? 5.441 -39.938 2.572 1 96.81 109 SER B C 1
ATOM 3913 O O . SER B 1 109 ? 6.09 -40.062 3.613 1 96.81 109 SER B O 1
ATOM 3915 N N . TRP B 1 110 ? 5.91 -39.375 1.509 1 97.69 110 TRP B N 1
ATOM 3916 C CA . TRP B 1 110 ? 7.297 -38.906 1.474 1 97.69 110 TRP B CA 1
ATOM 3917 C C . TRP B 1 110 ? 7.402 -37.469 1.951 1 97.69 110 TRP B C 1
ATOM 3919 O O . TRP B 1 110 ? 8.492 -36.875 1.97 1 97.69 110 TRP B O 1
ATOM 3929 N N . ALA B 1 111 ? 6.301 -36.812 2.311 1 98.06 111 ALA B N 1
ATOM 3930 C CA . ALA B 1 111 ? 6.34 -35.469 2.824 1 98.06 111 ALA B CA 1
ATOM 3931 C C . ALA B 1 111 ? 7.082 -35.406 4.156 1 98.06 111 ALA B C 1
ATOM 3933 O O . ALA B 1 111 ? 6.785 -36.156 5.078 1 98.06 111 ALA B O 1
ATOM 3934 N N . ASP B 1 112 ? 8.023 -34.5 4.266 1 97.94 112 ASP B N 1
ATOM 3935 C CA . ASP B 1 112 ? 8.828 -34.312 5.465 1 97.94 112 ASP B CA 1
ATOM 3936 C C . ASP B 1 112 ? 8.383 -33.062 6.219 1 97.94 112 ASP B C 1
ATOM 3938 O O . ASP B 1 112 ? 8.672 -31.938 5.793 1 97.94 112 ASP B O 1
ATOM 3942 N N . LYS B 1 113 ? 7.883 -33.312 7.41 1 95.62 113 LYS B N 1
ATOM 3943 C CA . LYS B 1 113 ? 7.312 -32.219 8.188 1 95.62 113 LYS B CA 1
ATOM 3944 C C . LYS B 1 113 ? 8.383 -31.188 8.555 1 95.62 113 LYS B C 1
ATOM 3946 O O . LYS B 1 113 ? 8.125 -29.984 8.539 1 95.62 113 LYS B O 1
ATOM 3951 N N . ALA B 1 114 ? 9.5 -31.625 8.906 1 96.56 114 ALA B N 1
ATOM 3952 C CA . ALA B 1 114 ? 10.578 -30.734 9.289 1 96.56 114 ALA B CA 1
ATOM 3953 C C . ALA B 1 114 ? 11.023 -29.875 8.109 1 96.56 114 ALA B C 1
ATOM 3955 O O . ALA B 1 114 ? 11.297 -28.672 8.266 1 96.56 114 ALA B O 1
ATOM 3956 N N . ALA B 1 115 ? 11.086 -30.484 6.949 1 96.56 115 ALA B N 1
ATOM 3957 C CA . ALA B 1 115 ? 11.445 -29.75 5.746 1 96.56 115 ALA B CA 1
ATOM 3958 C C . ALA B 1 115 ? 10.375 -28.719 5.391 1 96.56 115 ALA B C 1
ATOM 3960 O O . ALA B 1 115 ? 10.688 -27.609 4.965 1 96.56 115 ALA B O 1
ATOM 3961 N N . LEU B 1 116 ? 9.148 -29.094 5.559 1 96.69 116 LEU B N 1
ATOM 3962 C CA . LEU B 1 116 ? 8.055 -28.172 5.297 1 96.69 116 LEU B CA 1
ATOM 3963 C C . LEU B 1 116 ? 8.094 -26.984 6.258 1 96.69 116 LEU B C 1
ATOM 3965 O O . LEU B 1 116 ? 7.875 -25.844 5.852 1 96.69 116 LEU B O 1
ATOM 3969 N N . ASP B 1 117 ? 8.391 -27.234 7.5 1 94.56 117 ASP B N 1
ATOM 3970 C CA . ASP B 1 117 ? 8.5 -26.172 8.492 1 94.56 117 ASP B CA 1
ATOM 3971 C C . ASP B 1 117 ? 9.656 -25.234 8.156 1 94.56 117 ASP B C 1
ATOM 3973 O O . ASP B 1 117 ? 9.523 -24.016 8.297 1 94.56 117 ASP B O 1
ATOM 3977 N N . ARG B 1 118 ? 10.719 -25.797 7.75 1 94.94 118 ARG B N 1
ATOM 3978 C CA . ARG B 1 118 ? 11.859 -24.969 7.359 1 94.94 118 ARG B CA 1
ATOM 3979 C C . ARG B 1 118 ? 11.539 -24.125 6.129 1 94.94 118 ARG B C 1
ATOM 3981 O O . ARG B 1 118 ? 11.961 -22.969 6.035 1 94.94 118 ARG B O 1
ATOM 3988 N N . GLY B 1 119 ? 10.828 -24.75 5.195 1 93.88 119 GLY B N 1
ATOM 3989 C CA . GLY B 1 119 ? 10.391 -24 4.027 1 93.88 119 GLY B CA 1
ATOM 3990 C C . GLY B 1 119 ? 9.523 -22.797 4.371 1 93.88 119 GLY B C 1
ATOM 3991 O O . GLY B 1 119 ? 9.641 -21.75 3.754 1 93.88 119 GLY B O 1
ATOM 3992 N N . ALA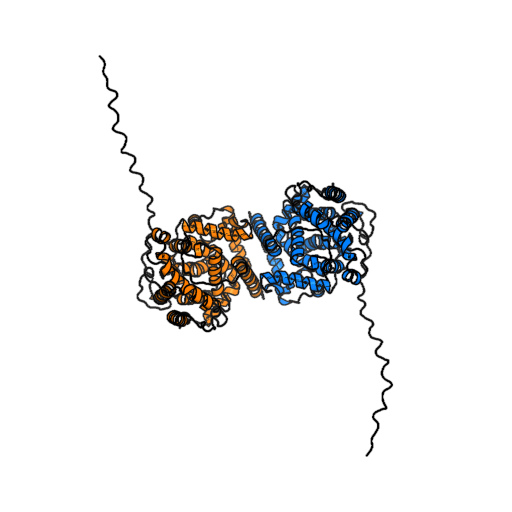 B 1 120 ? 8.711 -22.984 5.348 1 88.25 120 ALA B N 1
ATOM 3993 C CA . ALA B 1 120 ? 7.863 -21.906 5.816 1 88.25 120 ALA B CA 1
ATOM 3994 C C . ALA B 1 120 ? 8.695 -20.781 6.426 1 88.25 120 ALA B C 1
ATOM 3996 O O . ALA B 1 120 ? 8.398 -19.594 6.23 1 88.25 120 ALA B O 1
ATOM 3997 N N . GLN B 1 121 ? 9.695 -21.125 7.094 1 87.81 121 GLN B N 1
ATOM 3998 C CA . GLN B 1 121 ? 10.578 -20.125 7.707 1 87.81 121 GLN B CA 1
ATOM 3999 C C . GLN B 1 121 ? 11.352 -19.344 6.648 1 87.81 121 GLN B C 1
ATOM 4001 O O . GLN B 1 121 ? 11.633 -18.156 6.828 1 87.81 121 GLN B O 1
ATOM 4006 N N . PHE B 1 122 ? 11.672 -20 5.613 1 89.56 122 PHE B N 1
ATOM 4007 C CA . PHE B 1 122 ? 12.32 -19.375 4.473 1 89.56 122 PHE B CA 1
ATOM 4008 C C . PHE B 1 122 ? 11.477 -18.219 3.947 1 89.56 122 PHE B C 1
ATOM 4010 O O . PHE B 1 122 ? 12.008 -17.156 3.6 1 89.56 122 PHE B O 1
ATOM 4017 N N . SER B 1 123 ? 10.203 -18.359 3.973 1 84.88 123 SER B N 1
ATOM 4018 C CA . SER B 1 123 ? 9.289 -17.344 3.447 1 84.88 123 SER B CA 1
ATOM 4019 C C . SER B 1 123 ? 9.227 -16.125 4.348 1 84.88 123 SER B C 1
ATOM 4021 O O . SER B 1 123 ? 8.867 -15.031 3.9 1 84.88 123 SER B O 1
ATOM 4023 N N . LYS B 1 124 ? 9.625 -16.203 5.562 1 83.25 124 LYS B N 1
ATOM 4024 C CA . LYS B 1 124 ? 9.609 -15.094 6.512 1 83.25 124 LYS B CA 1
ATOM 4025 C C . LYS B 1 124 ? 10.602 -14.016 6.105 1 83.25 124 LYS B C 1
ATOM 4027 O O . LYS B 1 124 ? 10.375 -12.828 6.344 1 83.25 124 LYS B O 1
ATOM 4032 N N . THR B 1 125 ? 11.68 -14.461 5.543 1 87.25 125 THR B N 1
ATOM 4033 C CA . THR B 1 125 ? 12.719 -13.477 5.262 1 87.25 125 THR B CA 1
ATOM 4034 C C . THR B 1 125 ? 12.875 -13.266 3.758 1 87.25 125 THR B C 1
ATOM 4036 O O . THR B 1 125 ? 13.383 -12.234 3.32 1 87.25 125 THR B O 1
ATOM 4039 N N . LYS B 1 126 ? 12.391 -14.219 3.012 1 93.25 126 LYS B N 1
ATOM 4040 C CA . LYS B 1 126 ? 12.625 -14.109 1.574 1 93.25 126 LYS B CA 1
ATOM 4041 C C . LYS B 1 126 ? 11.312 -13.914 0.823 1 93.25 126 LYS B C 1
ATOM 4043 O O . LYS B 1 126 ? 11.297 -13.859 -0.409 1 93.25 126 LYS B O 1
ATOM 4048 N N . GLY B 1 127 ? 10.258 -13.734 1.546 1 90.38 127 GLY B N 1
ATOM 4049 C CA . GLY B 1 127 ? 8.93 -13.664 0.962 1 90.38 127 GLY B CA 1
ATOM 4050 C C . GLY B 1 127 ? 8.773 -12.516 -0.019 1 90.38 127 GLY B C 1
ATOM 4051 O O . GLY B 1 127 ? 8.039 -12.633 -1.003 1 90.38 127 GLY B O 1
ATOM 4052 N N . ILE B 1 128 ? 9.422 -11.406 0.232 1 91.94 128 ILE B N 1
ATOM 4053 C CA . ILE B 1 128 ? 9.273 -10.242 -0.63 1 91.94 128 ILE B CA 1
ATOM 4054 C C . ILE B 1 128 ? 9.836 -10.547 -2.016 1 91.94 128 ILE B C 1
ATOM 4056 O O . ILE B 1 128 ? 9.297 -10.094 -3.027 1 91.94 128 ILE B O 1
ATOM 4060 N N . TYR B 1 129 ? 10.953 -11.305 -2.049 1 95.31 129 TYR B N 1
ATOM 4061 C CA . TYR B 1 129 ? 11.539 -11.688 -3.33 1 95.31 129 TYR B CA 1
ATOM 4062 C C . TYR B 1 129 ? 10.641 -12.68 -4.062 1 95.31 129 TYR B C 1
ATOM 4064 O O . TYR B 1 129 ? 10.367 -12.516 -5.254 1 95.31 129 TYR B O 1
ATOM 4072 N N . VAL B 1 130 ? 10.18 -13.602 -3.32 1 94.69 130 VAL B N 1
ATOM 4073 C CA . VAL B 1 130 ? 9.312 -14.633 -3.881 1 94.69 130 VAL B CA 1
ATOM 4074 C C . VAL B 1 130 ? 8.023 -13.992 -4.406 1 94.69 130 VAL B C 1
ATOM 4076 O O . VAL B 1 130 ? 7.594 -14.289 -5.52 1 94.69 130 VAL B O 1
ATOM 4079 N N . GLY B 1 131 ? 7.504 -13.141 -3.633 1 92.19 131 GLY B N 1
ATOM 4080 C CA . GLY B 1 131 ? 6.285 -12.453 -4.035 1 92.19 131 GLY B CA 1
ATOM 4081 C C . GLY B 1 131 ? 6.461 -11.617 -5.289 1 92.19 131 GLY B C 1
ATOM 4082 O O . GLY B 1 131 ? 5.613 -11.648 -6.188 1 92.19 131 GLY B O 1
ATOM 4083 N N . ALA B 1 132 ? 7.52 -10.852 -5.32 1 93.31 132 ALA B N 1
ATOM 4084 C CA . ALA B 1 132 ? 7.805 -10.039 -6.5 1 93.31 132 ALA B CA 1
ATOM 4085 C C . ALA B 1 132 ? 7.961 -10.914 -7.742 1 93.31 132 ALA B C 1
ATOM 4087 O O . ALA B 1 132 ? 7.484 -10.562 -8.82 1 93.31 132 ALA B O 1
ATOM 4088 N N . LEU B 1 133 ? 8.594 -12.039 -7.535 1 96.31 133 LEU B N 1
ATOM 4089 C CA . LEU B 1 133 ? 8.844 -12.938 -8.664 1 96.31 133 LEU B CA 1
ATOM 4090 C C . LEU B 1 133 ? 7.57 -13.68 -9.055 1 96.31 133 LEU B C 1
ATOM 4092 O O . LEU B 1 133 ? 7.359 -13.984 -10.227 1 96.31 133 LEU B O 1
ATOM 4096 N N . TYR B 1 134 ? 6.711 -13.961 -8.117 1 94 134 TYR B N 1
ATOM 4097 C CA . TYR B 1 134 ? 5.418 -14.555 -8.445 1 94 134 TYR B CA 1
ATOM 4098 C C . TYR B 1 134 ? 4.578 -13.586 -9.273 1 94 134 TYR B C 1
ATOM 4100 O O . TYR B 1 134 ? 3.967 -13.984 -10.273 1 94 134 TYR B O 1
ATOM 4108 N N . GLY B 1 135 ? 4.59 -12.367 -8.883 1 92 135 GLY B N 1
ATOM 4109 C CA . GLY B 1 135 ? 3.75 -11.391 -9.555 1 92 135 GLY B CA 1
ATOM 4110 C C . GLY B 1 135 ? 4.359 -10.867 -10.844 1 92 135 GLY B C 1
ATOM 4111 O O . GLY B 1 135 ? 3.783 -11.039 -11.922 1 92 135 GLY B O 1
ATOM 4112 N N . LEU B 1 136 ? 5.598 -10.352 -10.773 1 93.75 136 LEU B N 1
ATOM 4113 C CA . LEU B 1 136 ? 6.191 -9.594 -11.875 1 93.75 136 LEU B CA 1
ATOM 4114 C C . LEU B 1 136 ? 7.141 -10.469 -12.688 1 93.75 136 LEU B C 1
ATOM 4116 O O . LEU B 1 136 ? 7.664 -10.039 -13.711 1 93.75 136 LEU B O 1
ATOM 4120 N N . GLY B 1 137 ? 7.336 -11.633 -12.234 1 95.44 137 GLY B N 1
ATOM 4121 C CA . GLY B 1 137 ? 8.078 -12.641 -12.977 1 95.44 137 GLY B CA 1
ATOM 4122 C C . GLY B 1 137 ? 7.188 -13.719 -13.562 1 95.44 137 GLY B C 1
ATOM 4123 O O . GLY B 1 137 ? 6.68 -13.57 -14.68 1 95.44 137 GLY B O 1
ATOM 4124 N N . SER B 1 138 ? 6.91 -14.625 -12.711 1 95.62 138 SER B N 1
ATOM 4125 C CA . SER B 1 138 ? 6.125 -15.781 -13.133 1 95.62 138 SER B CA 1
ATOM 4126 C C . SER B 1 138 ? 4.738 -15.367 -13.602 1 95.62 138 SER B C 1
ATOM 4128 O O . SER B 1 138 ? 4.223 -15.906 -14.586 1 95.62 138 SER B O 1
ATOM 4130 N N . GLY B 1 139 ? 4.078 -14.484 -12.906 1 93.38 139 GLY B N 1
ATOM 4131 C CA . GLY B 1 139 ? 2.75 -14.031 -13.289 1 93.38 139 GLY B CA 1
ATOM 4132 C C . GLY B 1 139 ? 2.693 -13.469 -14.703 1 93.38 139 GLY B C 1
ATOM 4133 O O . GLY B 1 139 ? 1.815 -13.836 -15.484 1 93.38 139 GLY B O 1
ATOM 4134 N N . LEU B 1 140 ? 3.619 -12.672 -15 1 95.25 140 LEU B N 1
ATOM 4135 C CA . LEU B 1 140 ? 3.641 -12.102 -16.344 1 95.25 140 LEU B CA 1
ATOM 4136 C C . LEU B 1 140 ? 4.172 -13.109 -17.359 1 95.25 140 LEU B C 1
ATOM 4138 O O . LEU B 1 140 ? 3.742 -13.125 -18.516 1 95.25 140 LEU B O 1
ATOM 4142 N N . MET B 1 141 ? 5.086 -13.945 -16.969 1 96.5 141 MET B N 1
ATOM 4143 C CA . MET B 1 141 ? 5.586 -15 -17.844 1 96.5 141 MET B CA 1
ATOM 4144 C C . MET B 1 141 ? 4.453 -15.914 -18.297 1 96.5 141 MET B C 1
ATOM 4146 O O . MET B 1 141 ? 4.457 -16.391 -19.422 1 96.5 141 MET B O 1
ATOM 4150 N N . SER B 1 142 ? 3.498 -16.109 -17.438 1 95.69 142 SER B N 1
ATOM 4151 C CA . SER B 1 142 ? 2.387 -17 -17.766 1 95.69 142 SER B CA 1
ATOM 4152 C C . SER B 1 142 ? 1.657 -16.531 -19.016 1 95.69 142 SER B C 1
ATOM 4154 O O . SER B 1 142 ? 1.09 -17.344 -19.75 1 95.69 142 SER B O 1
ATOM 4156 N N . THR B 1 143 ? 1.729 -15.234 -19.312 1 96.88 143 THR B N 1
ATOM 4157 C CA . THR B 1 143 ? 1.066 -14.703 -20.5 1 96.88 143 THR B CA 1
ATOM 4158 C C . THR B 1 143 ? 1.914 -14.953 -21.734 1 96.88 143 THR B C 1
ATOM 4160 O O . THR B 1 143 ? 1.436 -14.789 -22.859 1 96.88 143 THR B O 1
ATOM 4163 N N . ALA B 1 144 ? 3.139 -15.406 -21.531 1 97.75 144 ALA B N 1
ATOM 4164 C CA . ALA B 1 144 ? 4.016 -15.766 -22.641 1 97.75 144 ALA B CA 1
ATOM 4165 C C . ALA B 1 144 ? 4.031 -17.266 -22.859 1 97.75 144 ALA B C 1
ATOM 4167 O O . ALA B 1 144 ? 4.797 -17.781 -23.688 1 97.75 144 ALA B O 1
ATOM 4168 N N . ILE B 1 145 ? 3.303 -18.016 -22.109 1 96.94 145 ILE B N 1
ATOM 4169 C CA . ILE B 1 145 ? 3.117 -19.453 -22.297 1 96.94 145 ILE B CA 1
ATOM 4170 C C . ILE B 1 145 ? 1.824 -19.703 -23.062 1 96.94 145 ILE B C 1
ATOM 4172 O O . ILE B 1 145 ? 0.73 -19.609 -22.5 1 96.94 145 ILE B O 1
ATOM 4176 N N . PRO B 1 146 ? 1.93 -20.078 -24.266 1 95.81 146 PRO B N 1
ATOM 4177 C CA . PRO B 1 146 ? 0.771 -20.062 -25.172 1 95.81 146 PRO B CA 1
ATOM 4178 C C . PRO B 1 146 ? -0.394 -20.906 -24.641 1 95.81 146 PRO B C 1
ATOM 4180 O O . PRO B 1 146 ? -1.531 -20.422 -24.594 1 95.81 146 PRO B O 1
ATOM 4183 N N . ARG B 1 147 ? -0.159 -22.062 -24.125 1 94.94 147 ARG B N 1
ATOM 4184 C CA . ARG B 1 147 ? -1.243 -22.922 -23.672 1 94.94 147 ARG B CA 1
ATOM 4185 C C . ARG B 1 147 ? -1.902 -22.359 -22.422 1 94.94 147 ARG B C 1
ATOM 4187 O O . ARG B 1 147 ? -3.119 -22.469 -22.25 1 94.94 147 ARG B O 1
ATOM 4194 N N . GLU B 1 148 ? -1.104 -21.734 -21.547 1 94 148 GLU B N 1
ATOM 4195 C CA . GLU B 1 148 ? -1.652 -21.125 -20.344 1 94 148 GLU B CA 1
ATOM 4196 C C . GLU B 1 148 ? -2.48 -19.891 -20.688 1 94 148 GLU B C 1
ATOM 4198 O O . GLU B 1 148 ? -3.584 -19.719 -20.172 1 94 148 GLU B O 1
ATOM 4203 N N . SER B 1 149 ? -1.924 -19.047 -21.578 1 94.5 149 SER B N 1
ATOM 4204 C CA . SER B 1 149 ? -2.629 -17.828 -21.938 1 94.5 149 SER B CA 1
ATOM 4205 C C . SER B 1 149 ? -3.969 -18.125 -22.594 1 94.5 149 SER B C 1
ATOM 4207 O O . SER B 1 149 ? -4.98 -17.5 -22.281 1 94.5 149 SER B O 1
ATOM 4209 N N . ARG B 1 150 ? -3.992 -19.125 -23.438 1 94.25 150 ARG B N 1
ATOM 4210 C CA . ARG B 1 150 ? -5.23 -19.484 -24.109 1 94.25 150 ARG B CA 1
ATOM 4211 C C . ARG B 1 150 ? -6.227 -20.125 -23.156 1 94.25 150 ARG B C 1
ATOM 4213 O O . ARG B 1 150 ? -7.414 -19.797 -23.172 1 94.25 150 ARG B O 1
ATOM 4220 N N . ALA B 1 151 ? -5.66 -21 -22.328 1 92.62 151 ALA B N 1
ATOM 4221 C CA . ALA B 1 151 ? -6.547 -21.641 -21.359 1 92.62 151 ALA B CA 1
ATOM 4222 C C . ALA B 1 151 ? -7.191 -20.609 -20.422 1 92.62 151 ALA B C 1
ATOM 4224 O O . ALA B 1 151 ? -8.398 -20.672 -20.172 1 92.62 151 ALA B O 1
ATOM 4225 N N . VAL B 1 152 ? -6.434 -19.703 -19.953 1 90.5 152 VAL B N 1
ATOM 4226 C CA . VAL B 1 152 ? -6.93 -18.688 -19.031 1 90.5 152 VAL B CA 1
ATOM 4227 C C . VAL B 1 152 ? -7.883 -17.75 -19.766 1 90.5 152 VAL B C 1
ATOM 4229 O O . VAL B 1 152 ? -8.969 -17.438 -19.266 1 90.5 152 VAL B O 1
ATOM 4232 N N . TYR B 1 153 ? -7.539 -17.328 -20.938 1 92.06 153 TYR B N 1
ATOM 4233 C CA . TYR B 1 153 ? -8.312 -16.344 -21.688 1 92.06 153 TYR B CA 1
ATOM 4234 C C . TYR B 1 153 ? -9.711 -16.875 -21.984 1 92.06 153 TYR B C 1
ATOM 4236 O O . TYR B 1 153 ? -10.695 -16.141 -21.859 1 92.06 153 TYR B O 1
ATOM 4244 N N . TYR B 1 154 ? -9.812 -18.109 -22.328 1 92.69 154 TYR B N 1
ATOM 4245 C CA . TYR B 1 154 ? -11.086 -18.625 -22.828 1 92.69 154 TYR B CA 1
ATOM 4246 C C . TYR B 1 154 ? -11.875 -19.297 -21.719 1 92.69 154 TYR B C 1
ATOM 4248 O O . TYR B 1 154 ? -13.055 -19.609 -21.891 1 92.69 154 TYR B O 1
ATOM 4256 N N . SER B 1 155 ? -11.258 -19.516 -20.609 1 90.31 155 SER B N 1
ATOM 4257 C CA . SER B 1 155 ? -11.977 -20.062 -19.469 1 90.31 155 SER B CA 1
ATOM 4258 C C . SER B 1 155 ? -12.75 -18.984 -18.719 1 90.31 155 SER B C 1
ATOM 4260 O O . SER B 1 155 ? -12.633 -17.797 -19.031 1 90.31 155 SER B O 1
ATOM 4262 N N . LYS B 1 156 ? -13.586 -19.328 -17.719 1 81.12 156 LYS B N 1
ATOM 4263 C CA . LYS B 1 156 ? -14.406 -18.406 -16.938 1 81.12 156 LYS B CA 1
ATOM 4264 C C . LYS B 1 156 ? -13.555 -17.312 -16.297 1 81.12 156 LYS B C 1
ATOM 4266 O O . LYS B 1 156 ? -13.961 -16.156 -16.234 1 81.12 156 LYS B O 1
ATOM 4271 N N . GLY B 1 157 ? -12.453 -17.625 -15.938 1 74.69 157 GLY B N 1
ATOM 4272 C CA . GLY B 1 157 ? -11.57 -16.688 -15.266 1 74.69 157 GLY B CA 1
ATOM 4273 C C . GLY B 1 157 ? -11.133 -15.531 -16.141 1 74.69 157 GLY B C 1
ATOM 4274 O O . GLY B 1 157 ? -10.836 -14.445 -15.656 1 74.69 157 GLY B O 1
ATOM 4275 N N . GLY B 1 158 ? -11.18 -15.812 -17.422 1 78.56 158 GLY B N 1
ATOM 4276 C CA . GLY B 1 158 ? -10.773 -14.773 -18.344 1 78.56 158 GLY B CA 1
ATOM 4277 C C . GLY B 1 158 ? -11.758 -13.625 -18.422 1 78.56 158 GLY B C 1
ATOM 4278 O O . GLY B 1 158 ? -11.406 -12.523 -18.844 1 78.56 158 GLY B O 1
ATOM 4279 N N . ALA B 1 159 ? -12.93 -13.922 -18.016 1 78 159 ALA B N 1
ATOM 4280 C CA . ALA B 1 159 ? -13.969 -12.906 -18.062 1 78 159 ALA B CA 1
ATOM 4281 C C . ALA B 1 159 ? -13.891 -11.977 -16.859 1 78 159 ALA B C 1
ATOM 4283 O O . ALA B 1 159 ? -14.352 -10.836 -16.906 1 78 159 ALA B O 1
ATOM 4284 N N . ASP B 1 160 ? -13.352 -12.477 -15.797 1 81.38 160 ASP B N 1
ATOM 4285 C CA . ASP B 1 160 ? -13.133 -11.711 -14.578 1 81.38 160 ASP B CA 1
ATOM 4286 C C . ASP B 1 160 ? -11.727 -11.922 -14.031 1 81.38 160 ASP B C 1
ATOM 4288 O O . ASP B 1 160 ? -11.531 -12.656 -13.062 1 81.38 160 ASP B O 1
ATOM 4292 N N . MET B 1 161 ? -10.898 -11.172 -14.547 1 80.69 161 MET B N 1
ATOM 4293 C CA . MET B 1 161 ? -9.484 -11.398 -14.273 1 80.69 161 MET B CA 1
ATOM 4294 C C . MET B 1 161 ? -9.125 -10.977 -12.859 1 80.69 161 MET B C 1
ATOM 4296 O O . MET B 1 161 ? -8.227 -11.555 -12.242 1 80.69 161 MET B O 1
ATOM 4300 N N . LYS B 1 162 ? -9.75 -9.961 -12.312 1 81.19 162 LYS B N 1
ATOM 4301 C CA . LYS B 1 162 ? -9.453 -9.562 -10.938 1 81.19 162 LYS B CA 1
ATOM 4302 C C . LYS B 1 162 ? -9.758 -10.688 -9.961 1 81.19 162 LYS B C 1
ATOM 4304 O O . LYS B 1 162 ? -8.961 -10.977 -9.062 1 81.19 162 LYS B O 1
ATOM 4309 N N . ASP B 1 163 ? -10.875 -11.281 -10.18 1 81.56 163 ASP B N 1
ATOM 4310 C CA . ASP B 1 163 ? -11.25 -12.43 -9.359 1 81.56 163 ASP B CA 1
ATOM 4311 C C . ASP B 1 163 ? -10.281 -13.594 -9.562 1 81.56 163 ASP B C 1
ATOM 4313 O O . ASP B 1 163 ? -9.906 -14.273 -8.602 1 81.56 163 ASP B O 1
ATOM 4317 N N . ARG B 1 164 ? -9.922 -13.82 -10.75 1 82.56 164 ARG B N 1
ATOM 4318 C CA . ARG B 1 164 ? -8.992 -14.906 -11.062 1 82.56 164 ARG B CA 1
ATOM 4319 C C . ARG B 1 164 ? -7.633 -14.664 -10.406 1 82.56 164 ARG B C 1
ATOM 4321 O O . ARG B 1 164 ? -7.047 -15.578 -9.828 1 82.56 164 ARG B O 1
ATOM 4328 N N . ILE B 1 165 ? -7.172 -13.492 -10.492 1 83.75 165 ILE B N 1
ATOM 4329 C CA . ILE B 1 165 ? -5.863 -13.164 -9.93 1 83.75 165 ILE B CA 1
ATOM 4330 C C . ILE B 1 165 ? -5.91 -13.281 -8.406 1 83.75 165 ILE B C 1
ATOM 4332 O O . ILE B 1 165 ? -4.934 -13.703 -7.781 1 83.75 165 ILE B O 1
ATOM 4336 N N . ALA B 1 166 ? -7.043 -12.898 -7.895 1 83.5 166 ALA B N 1
ATOM 4337 C CA . ALA B 1 166 ? -7.203 -13.047 -6.453 1 83.5 166 ALA B CA 1
ATOM 4338 C C . ALA B 1 166 ? -7.055 -14.5 -6.027 1 83.5 166 ALA B C 1
ATOM 4340 O O . ALA B 1 166 ? -6.387 -14.805 -5.035 1 83.5 166 ALA B O 1
ATOM 4341 N N . LYS B 1 167 ? -7.625 -15.352 -6.754 1 84.75 167 LYS B N 1
ATOM 4342 C CA . LYS B 1 167 ? -7.559 -16.781 -6.461 1 84.75 167 LYS B CA 1
ATOM 4343 C C . LYS B 1 167 ? -6.133 -17.312 -6.621 1 84.75 167 LYS B C 1
ATOM 4345 O O . LYS B 1 167 ? -5.652 -18.078 -5.785 1 84.75 167 LYS B O 1
ATOM 4350 N N . THR B 1 168 ? -5.5 -16.844 -7.641 1 83.62 168 THR B N 1
ATOM 4351 C CA . THR B 1 168 ? -4.117 -17.25 -7.871 1 83.62 168 THR B CA 1
ATOM 4352 C C . THR B 1 168 ? -3.201 -16.688 -6.789 1 83.62 168 THR B C 1
ATOM 4354 O O . THR B 1 168 ? -2.287 -17.359 -6.324 1 83.62 168 THR B O 1
ATOM 4357 N N . ALA B 1 169 ? -3.438 -15.484 -6.484 1 82.56 169 ALA B N 1
ATOM 4358 C CA . ALA B 1 169 ? -2.662 -14.883 -5.402 1 82.56 169 ALA B CA 1
ATOM 4359 C C . ALA B 1 169 ? -2.848 -15.648 -4.098 1 82.56 169 ALA B C 1
ATOM 4361 O O . ALA B 1 169 ? -1.898 -15.812 -3.328 1 82.56 169 ALA B O 1
ATOM 4362 N N . ARG B 1 170 ? -4.035 -16.109 -3.898 1 84.12 170 ARG B N 1
ATOM 4363 C CA . ARG B 1 170 ? -4.305 -16.906 -2.707 1 84.12 170 ARG B CA 1
ATOM 4364 C C . ARG B 1 170 ? -3.447 -18.172 -2.689 1 84.12 170 ARG B C 1
ATOM 4366 O O . ARG B 1 170 ? -2.873 -18.531 -1.656 1 84.12 170 ARG B O 1
ATOM 4373 N N . LEU B 1 171 ? -3.395 -18.781 -3.773 1 85.75 171 LEU B N 1
ATOM 4374 C CA . LEU B 1 171 ? -2.539 -19.953 -3.881 1 85.75 171 LEU B CA 1
ATOM 4375 C C . LEU B 1 171 ? -1.085 -19.594 -3.59 1 85.75 171 LEU B C 1
ATOM 4377 O O . LEU B 1 171 ? -0.417 -20.281 -2.814 1 85.75 171 LEU B O 1
ATOM 4381 N N . GLY B 1 172 ? -0.608 -18.547 -4.148 1 84.94 172 GLY B N 1
ATOM 4382 C CA . GLY B 1 172 ? 0.765 -18.109 -3.947 1 84.94 172 GLY B CA 1
ATOM 4383 C C . GLY B 1 172 ? 1.078 -17.766 -2.504 1 84.94 172 GLY B C 1
ATOM 4384 O O . GLY B 1 172 ? 2.16 -18.078 -2.006 1 84.94 172 GLY B O 1
ATOM 4385 N N . TYR B 1 173 ? 0.13 -17.188 -1.911 1 84.5 173 TYR B N 1
ATOM 4386 C CA . TYR B 1 173 ? 0.347 -16.812 -0.521 1 84.5 173 TYR B CA 1
ATOM 4387 C C . TYR B 1 173 ? 0.247 -18.016 0.401 1 84.5 173 TYR B C 1
ATOM 4389 O O . TYR B 1 173 ? 1.024 -18.156 1.35 1 84.5 173 TYR B O 1
ATOM 4397 N N . ASP B 1 174 ? -0.691 -18.906 0.124 1 87.88 174 ASP B N 1
ATOM 4398 C CA . ASP B 1 174 ? -0.906 -20.062 0.989 1 87.88 174 ASP B CA 1
ATOM 4399 C C . ASP B 1 174 ? 0.304 -21 0.971 1 87.88 174 ASP B C 1
ATOM 4401 O O . ASP B 1 174 ? 0.644 -21.609 1.99 1 87.88 174 ASP B O 1
ATOM 4405 N N . ILE B 1 175 ? 0.94 -21.047 -0.125 1 91.06 175 ILE B N 1
ATOM 4406 C CA . ILE B 1 175 ? 2.076 -21.953 -0.245 1 91.06 175 ILE B CA 1
ATOM 4407 C C . ILE B 1 175 ? 3.213 -21.469 0.658 1 91.06 175 ILE B C 1
ATOM 4409 O O . ILE B 1 175 ? 3.973 -22.281 1.189 1 91.06 175 ILE B O 1
ATOM 4413 N N . GLY B 1 176 ? 3.307 -20.219 0.822 1 88.06 176 GLY B N 1
ATOM 4414 C CA . GLY B 1 176 ? 4.406 -19.656 1.594 1 88.06 176 GLY B CA 1
ATOM 4415 C C . GLY B 1 176 ? 4.027 -19.344 3.029 1 88.06 176 GLY B C 1
ATOM 4416 O O . GLY B 1 176 ? 4.852 -18.844 3.803 1 88.06 176 GLY B O 1
ATOM 4417 N N . ASP B 1 177 ? 2.85 -19.656 3.373 1 89.25 177 ASP B N 1
ATOM 4418 C CA . ASP B 1 177 ? 2.389 -19.359 4.727 1 89.25 177 ASP B CA 1
ATOM 4419 C C . ASP B 1 177 ? 3.152 -20.188 5.762 1 89.25 177 ASP B C 1
ATOM 4421 O O . ASP B 1 177 ? 3.576 -21.312 5.477 1 89.25 177 ASP B O 1
ATOM 4425 N N . LEU B 1 178 ? 3.252 -19.672 6.98 1 87.25 178 LEU B N 1
ATOM 4426 C CA . LEU B 1 178 ? 3.973 -20.344 8.055 1 87.25 178 LEU B CA 1
ATOM 4427 C C . LEU B 1 178 ? 3.26 -21.625 8.461 1 87.25 178 LEU B C 1
ATOM 4429 O O . LEU B 1 178 ? 3.9 -22.578 8.906 1 87.25 178 LEU B O 1
ATOM 4433 N N . ASP B 1 179 ? 1.953 -21.656 8.281 1 91.75 179 ASP B N 1
ATOM 4434 C CA . ASP B 1 179 ? 1.184 -22.828 8.68 1 91.75 179 ASP B CA 1
ATOM 4435 C C . ASP B 1 179 ? 0.584 -23.531 7.461 1 91.75 179 ASP B C 1
ATOM 4437 O O . ASP B 1 179 ? -0.413 -24.234 7.582 1 91.75 179 ASP B O 1
ATOM 4441 N N . ALA B 1 180 ? 1.187 -23.406 6.348 1 93.69 180 ALA B N 1
ATOM 4442 C CA . ALA B 1 180 ? 0.629 -23.859 5.074 1 93.69 180 ALA B CA 1
ATOM 4443 C C . ALA B 1 180 ? 0.069 -25.266 5.184 1 93.69 180 ALA B C 1
ATOM 4445 O O . ALA B 1 180 ? -1.133 -25.484 5.004 1 93.69 180 ALA B O 1
ATOM 4446 N N . TYR B 1 181 ? 0.878 -26.203 5.637 1 96.06 181 TYR B N 1
ATOM 4447 C CA . TYR B 1 181 ? 0.466 -27.609 5.633 1 96.06 181 TYR B CA 1
ATOM 4448 C C . TYR B 1 181 ? 0.2 -28.109 7.047 1 96.06 181 TYR B C 1
ATOM 4450 O O . TYR B 1 181 ? 0.051 -29.312 7.27 1 96.06 181 TYR B O 1
ATOM 4458 N N . LEU B 1 182 ? 0.176 -27.219 8 1 95.5 182 LEU B N 1
ATOM 4459 C CA . LEU B 1 182 ? -0.214 -27.547 9.367 1 95.5 182 LEU B CA 1
ATOM 4460 C C . LEU B 1 182 ? -1.732 -27.594 9.5 1 95.5 182 LEU B C 1
ATOM 4462 O O . LEU B 1 182 ? -2.455 -27.141 8.609 1 95.5 182 LEU B O 1
ATOM 4466 N N . PRO B 1 183 ? -2.197 -28.172 10.555 1 94.94 183 PRO B N 1
ATOM 4467 C CA . PRO B 1 183 ? -3.637 -28.359 10.734 1 94.94 183 PRO B CA 1
ATOM 4468 C C . PRO B 1 183 ? -4.43 -27.062 10.609 1 94.94 183 PRO B C 1
ATOM 4470 O O . PRO B 1 183 ? -5.48 -27.031 9.961 1 94.94 183 PRO B O 1
ATOM 4473 N N . HIS B 1 184 ? -3.973 -26.031 11.047 1 94.44 184 HIS B N 1
ATOM 4474 C CA . HIS B 1 184 ? -4.719 -24.781 11.023 1 94.44 184 HIS B CA 1
ATOM 4475 C C . HIS B 1 184 ? -4.434 -23.984 9.75 1 94.44 184 HIS B C 1
ATOM 4477 O O . HIS B 1 184 ? -5.031 -22.938 9.523 1 94.44 184 HIS B O 1
ATOM 4483 N N . GLY B 1 185 ? -3.555 -24.5 8.945 1 94.94 185 GLY B N 1
ATOM 4484 C CA . GLY B 1 185 ? -3.27 -23.859 7.668 1 94.94 185 GLY B CA 1
ATOM 4485 C C . GLY B 1 185 ? -4.32 -24.156 6.613 1 94.94 185 GLY B C 1
ATOM 4486 O O . GLY B 1 185 ? -5.379 -24.703 6.914 1 94.94 185 GLY B O 1
ATOM 4487 N N . SER B 1 186 ? -4.043 -23.688 5.379 1 95.38 186 SER B N 1
ATOM 4488 C CA . SER B 1 186 ? -5.082 -23.781 4.355 1 95.38 186 SER B CA 1
ATOM 4489 C C . SER B 1 186 ? -4.535 -24.359 3.059 1 95.38 186 SER B C 1
ATOM 4491 O O . SER B 1 186 ? -5.262 -24.5 2.074 1 95.38 186 SER B O 1
ATOM 4493 N N . MET B 1 187 ? -3.283 -24.75 3.033 1 96.5 187 MET B N 1
ATOM 4494 C CA . MET B 1 187 ? -2.674 -25.078 1.747 1 96.5 187 MET B CA 1
ATOM 4495 C C . MET B 1 187 ? -3.229 -26.391 1.194 1 96.5 187 MET B C 1
ATOM 4497 O O . MET B 1 187 ? -3.352 -26.547 -0.021 1 96.5 187 MET B O 1
ATOM 4501 N N . ILE B 1 188 ? -3.58 -27.328 2.014 1 97.69 188 ILE B N 1
ATOM 4502 C CA . ILE B 1 188 ? -4.215 -28.547 1.549 1 97.69 188 ILE B CA 1
ATOM 4503 C C . ILE B 1 188 ? -5.551 -28.219 0.889 1 97.69 188 ILE B C 1
ATOM 4505 O O . ILE B 1 188 ? -5.852 -28.719 -0.2 1 97.69 188 ILE B O 1
ATOM 4509 N N . VAL B 1 189 ? -6.309 -27.391 1.526 1 97.38 189 VAL B N 1
ATOM 4510 C CA . VAL B 1 189 ? -7.609 -26.969 1.022 1 97.38 189 VAL B CA 1
ATOM 4511 C C . VAL B 1 189 ? -7.445 -26.281 -0.33 1 97.38 189 VAL B C 1
ATOM 4513 O O . VAL B 1 189 ? -8.125 -26.625 -1.299 1 97.38 189 VAL B O 1
ATOM 4516 N N . THR B 1 190 ? -6.508 -25.344 -0.348 1 96.56 190 THR B N 1
ATOM 4517 C CA . THR B 1 190 ? -6.246 -24.594 -1.565 1 96.56 190 THR B CA 1
ATOM 4518 C C . THR B 1 190 ? -5.812 -25.516 -2.697 1 96.56 190 THR B C 1
ATOM 4520 O O . THR B 1 190 ? -6.273 -25.375 -3.832 1 96.56 190 THR B O 1
ATOM 4523 N N . ALA B 1 191 ? -4.984 -26.438 -2.438 1 97.25 191 ALA B N 1
ATOM 4524 C CA . ALA B 1 191 ? -4.465 -27.359 -3.447 1 97.25 191 ALA B CA 1
ATOM 4525 C C . ALA B 1 191 ? -5.574 -28.25 -4.004 1 97.25 191 ALA B C 1
ATOM 4527 O O . ALA B 1 191 ? -5.699 -28.406 -5.223 1 97.25 191 ALA B O 1
ATOM 4528 N N . VAL B 1 192 ? -6.352 -28.797 -3.127 1 97.94 192 VAL B N 1
ATOM 4529 C CA . VAL B 1 192 ? -7.406 -29.703 -3.559 1 97.94 192 VAL B CA 1
ATOM 4530 C C . VAL B 1 192 ? -8.445 -28.938 -4.379 1 97.94 192 VAL B C 1
ATOM 4532 O O . VAL B 1 192 ? -8.883 -29.422 -5.43 1 97.94 192 VAL B O 1
ATOM 4535 N N . LYS B 1 193 ? -8.828 -27.812 -3.912 1 97 193 LYS B N 1
ATOM 4536 C CA . LYS B 1 193 ? -9.781 -27 -4.66 1 97 193 LYS B CA 1
ATOM 4537 C C . LYS B 1 193 ? -9.227 -26.625 -6.031 1 97 193 LYS B C 1
ATOM 4539 O O . LYS B 1 193 ? -9.945 -26.672 -7.031 1 97 193 LYS B O 1
ATOM 4544 N N . THR B 1 194 ? -7.988 -26.266 -6.09 1 96.56 194 THR B N 1
ATOM 4545 C CA . THR B 1 194 ? -7.352 -25.922 -7.352 1 96.56 194 THR B CA 1
ATOM 4546 C C . THR B 1 194 ? -7.297 -27.125 -8.281 1 96.56 194 THR B C 1
ATOM 4548 O O . THR B 1 194 ? -7.535 -27 -9.484 1 96.56 194 THR B O 1
ATOM 4551 N N . ARG B 1 195 ? -6.977 -28.281 -7.703 1 98.12 195 ARG B N 1
ATOM 4552 C CA . ARG B 1 195 ? -6.973 -29.531 -8.461 1 98.12 195 ARG B CA 1
ATOM 4553 C C . ARG B 1 195 ? -8.344 -29.797 -9.062 1 98.12 195 ARG B C 1
ATOM 4555 O O . ARG B 1 195 ? -8.453 -30.188 -10.227 1 98.12 195 ARG B O 1
ATOM 4562 N N . MET B 1 196 ? -9.367 -29.547 -8.32 1 98.06 196 MET B N 1
ATOM 4563 C CA . MET B 1 196 ? -10.734 -29.734 -8.789 1 98.06 196 MET B CA 1
ATOM 4564 C C . MET B 1 196 ? -11.07 -28.734 -9.891 1 98.06 196 MET B C 1
ATOM 4566 O O . MET B 1 196 ? -11.734 -29.078 -10.867 1 98.06 196 MET B O 1
ATOM 4570 N N . VAL B 1 197 ? -10.617 -27.516 -9.734 1 95.75 197 VAL B N 1
ATOM 4571 C CA . VAL B 1 197 ? -10.836 -26.484 -10.758 1 95.75 197 VAL B CA 1
ATOM 4572 C C . VAL B 1 197 ? -10.156 -26.906 -12.062 1 95.75 197 VAL B C 1
ATOM 4574 O O . VAL B 1 197 ? -10.734 -26.766 -13.141 1 95.75 197 VAL B O 1
ATOM 4577 N N . HIS B 1 198 ? -8.945 -27.391 -11.992 1 96.94 198 HIS B N 1
ATOM 4578 C CA . HIS B 1 198 ? -8.234 -27.859 -13.18 1 96.94 198 HIS B CA 1
ATOM 4579 C C . HIS B 1 198 ? -9.023 -28.953 -13.891 1 96.94 198 HIS B C 1
ATOM 4581 O O . HIS B 1 198 ? -9.148 -28.938 -15.117 1 96.94 198 HIS B O 1
ATOM 4587 N N . ALA B 1 199 ? -9.516 -29.875 -13.125 1 98.19 199 ALA B N 1
ATOM 4588 C CA . ALA B 1 199 ? -10.297 -30.969 -13.695 1 98.19 199 ALA B CA 1
ATOM 4589 C C . ALA B 1 199 ? -11.562 -30.438 -14.359 1 98.19 199 ALA B C 1
ATOM 4591 O O . ALA B 1 199 ? -11.953 -30.906 -15.438 1 98.19 199 ALA B O 1
ATOM 4592 N N . ALA B 1 200 ? -12.219 -29.5 -13.703 1 97.31 200 ALA B N 1
ATOM 4593 C CA . ALA B 1 200 ? -13.414 -28.875 -14.273 1 97.31 200 ALA B CA 1
ATOM 4594 C C . ALA B 1 200 ? -13.102 -28.188 -15.602 1 97.31 200 ALA B C 1
ATOM 4596 O O . ALA B 1 200 ? -13.852 -28.328 -16.562 1 97.31 200 ALA B O 1
ATOM 4597 N N . VAL B 1 201 ? -12.023 -27.516 -15.633 1 95.62 201 VAL B N 1
ATOM 4598 C CA . VAL B 1 201 ? -11.633 -26.797 -16.844 1 95.62 201 VAL B CA 1
ATOM 4599 C C . VAL B 1 201 ? -11.305 -27.797 -17.953 1 95.62 201 VAL B C 1
ATOM 4601 O O . VAL B 1 201 ? -11.609 -27.547 -19.125 1 95.62 201 VAL B O 1
ATOM 4604 N N . ARG B 1 202 ? -10.672 -28.922 -17.656 1 97.12 202 ARG B N 1
ATOM 4605 C CA . ARG B 1 202 ? -10.391 -29.953 -18.656 1 97.12 202 ARG B CA 1
ATOM 4606 C C . ARG B 1 202 ? -11.68 -30.453 -19.297 1 97.12 202 ARG B C 1
ATOM 4608 O O . ARG B 1 202 ? -11.695 -30.828 -20.469 1 97.12 202 ARG B O 1
ATOM 4615 N N . HIS B 1 203 ? -12.703 -30.438 -18.516 1 97 203 HIS B N 1
ATOM 4616 C CA . HIS B 1 203 ? -13.992 -30.906 -19 1 97 203 HIS B CA 1
ATOM 4617 C C . HIS B 1 203 ? -14.703 -29.812 -19.812 1 97 203 HIS B C 1
ATOM 4619 O O . HIS B 1 203 ? -15.344 -30.109 -20.828 1 97 203 HIS B O 1
ATOM 4625 N N . LEU B 1 204 ? -14.594 -28.594 -19.406 1 96.25 204 LEU B N 1
ATOM 4626 C CA . LEU B 1 204 ? -15.406 -27.5 -19.938 1 96.25 204 LEU B CA 1
ATOM 4627 C C . LEU B 1 204 ? -14.734 -26.859 -21.156 1 96.25 204 LEU B C 1
ATOM 4629 O O . LEU B 1 204 ? -15.383 -26.609 -22.172 1 96.25 204 LEU B O 1
ATOM 4633 N N . LEU B 1 205 ? -13.453 -26.656 -21.094 1 95.44 205 LEU B N 1
ATOM 4634 C CA . LEU B 1 205 ? -12.766 -25.797 -22.062 1 95.44 205 LEU B CA 1
ATOM 4635 C C . LEU B 1 205 ? -12.844 -26.406 -23.469 1 95.44 205 LEU B C 1
ATOM 4637 O O . LEU B 1 205 ? -13.047 -25.672 -24.438 1 95.44 205 LEU B O 1
ATOM 4641 N N . PRO B 1 206 ? -12.727 -27.719 -23.672 1 95.62 206 PRO B N 1
ATOM 4642 C CA . PRO B 1 206 ? -12.828 -28.281 -25.016 1 95.62 206 PRO B CA 1
ATOM 4643 C C . PRO B 1 206 ? -14.195 -28.047 -25.656 1 95.62 206 PRO B C 1
ATOM 4645 O O . PRO B 1 206 ? -14.344 -28.188 -26.875 1 95.62 206 PRO B O 1
ATOM 4648 N N . GLN B 1 207 ? -15.102 -27.656 -24.844 1 93.88 207 GLN B N 1
ATOM 4649 C CA . GLN B 1 207 ? -16.453 -27.391 -25.344 1 93.88 207 GLN B CA 1
ATOM 4650 C C . GLN B 1 207 ? -16.562 -25.969 -25.875 1 93.88 207 GLN B C 1
ATOM 4652 O O . GLN B 1 207 ? -17.562 -25.609 -26.484 1 93.88 207 GLN B O 1
ATOM 4657 N N . SER B 1 208 ? -15.578 -25.188 -25.625 1 92.38 208 SER B N 1
ATOM 4658 C CA . SER B 1 208 ? -15.5 -23.828 -26.188 1 92.38 208 SER B CA 1
ATOM 4659 C C . SER B 1 208 ? -14.977 -23.844 -27.609 1 92.38 208 SER B C 1
ATOM 4661 O O . SER B 1 208 ? -13.812 -24.172 -27.859 1 92.38 208 SER B O 1
ATOM 4663 N N . PRO B 1 209 ? -15.758 -23.391 -28.562 1 91.25 209 PRO B N 1
ATOM 4664 C CA . PRO B 1 209 ? -15.281 -23.344 -29.953 1 91.25 209 PRO B CA 1
ATOM 4665 C C . PRO B 1 209 ? -14.094 -22.406 -30.125 1 91.25 209 PRO B C 1
ATOM 4667 O O . PRO B 1 209 ? -13.164 -22.703 -30.891 1 91.25 209 PRO B O 1
ATOM 4670 N N . ALA B 1 210 ? -14.148 -21.297 -29.453 1 90.75 210 ALA B N 1
ATOM 4671 C CA . ALA B 1 210 ? -13.062 -20.312 -29.562 1 90.75 210 ALA B CA 1
ATOM 4672 C C . ALA B 1 210 ? -11.742 -20.906 -29.109 1 90.75 210 ALA B C 1
ATOM 4674 O O . ALA B 1 210 ? -10.703 -20.703 -29.734 1 90.75 210 ALA B O 1
ATOM 4675 N N . TRP B 1 211 ? -11.766 -21.688 -28.031 1 93.31 211 TRP B N 1
ATOM 4676 C CA . TRP B 1 211 ? -10.547 -22.328 -27.547 1 93.31 211 TRP B CA 1
ATOM 4677 C C . TRP B 1 211 ? -10.086 -23.422 -28.5 1 93.31 211 TRP B C 1
ATOM 4679 O O . TRP B 1 211 ? -8.898 -23.516 -28.828 1 93.31 211 TRP B O 1
ATOM 4689 N N . SER B 1 212 ? -11.047 -24.219 -28.969 1 92.19 212 SER B N 1
ATOM 4690 C CA . SER B 1 212 ? -10.719 -25.344 -29.828 1 92.19 212 SER B CA 1
ATOM 4691 C C . SER B 1 212 ? -10.062 -24.875 -31.125 1 92.19 212 SER B C 1
ATOM 4693 O O . SER B 1 212 ? -9.211 -25.562 -31.688 1 92.19 212 SER B O 1
ATOM 4695 N N . GLN B 1 213 ? -10.391 -23.734 -31.5 1 91.44 213 GLN B N 1
ATOM 4696 C CA . GLN B 1 213 ? -9.875 -23.188 -32.75 1 91.44 213 GLN B CA 1
ATOM 4697 C C . GLN B 1 213 ? -8.492 -22.562 -32.562 1 91.44 213 GLN B C 1
ATOM 4699 O O . GLN B 1 213 ? -7.758 -22.359 -33.531 1 91.44 213 GLN B O 1
ATOM 4704 N N . THR B 1 214 ? -8.117 -22.359 -31.328 1 90.19 214 THR B N 1
ATOM 4705 C CA . THR B 1 214 ? -6.879 -21.609 -31.078 1 90.19 214 THR B CA 1
ATOM 4706 C C . THR B 1 214 ? -5.914 -22.438 -30.25 1 90.19 214 THR B C 1
ATOM 4708 O O . THR B 1 214 ? -4.797 -22 -29.953 1 90.19 214 THR B O 1
ATOM 4711 N N . SER B 1 215 ? -6.27 -23.641 -29.875 1 90.25 215 SER B N 1
ATOM 4712 C CA . SER B 1 215 ? -5.551 -24.438 -28.891 1 90.25 215 SER B CA 1
ATOM 4713 C C . SER B 1 215 ? -4.242 -24.984 -29.469 1 90.25 215 SER B C 1
ATOM 4715 O O . SER B 1 215 ? -3.422 -25.531 -28.734 1 90.25 215 SER B O 1
ATOM 4717 N N . GLY B 1 216 ? -3.967 -24.812 -30.75 1 85.56 216 GLY B N 1
ATOM 4718 C CA . GLY B 1 216 ? -2.781 -25.359 -31.391 1 85.56 216 GLY B CA 1
ATOM 4719 C C . GLY B 1 216 ? -2.795 -26.875 -31.469 1 85.56 216 GLY B C 1
ATOM 4720 O O . GLY B 1 216 ? -1.751 -27.516 -31.344 1 85.56 216 GLY B O 1
ATOM 4721 N N . GLY B 1 217 ? -4.02 -27.438 -31.5 1 87.12 217 GLY B N 1
ATOM 4722 C CA . GLY B 1 217 ? -4.152 -28.875 -31.656 1 87.12 217 GLY B CA 1
ATOM 4723 C C . GLY B 1 217 ? -4.367 -29.609 -30.359 1 87.12 217 GLY B C 1
ATOM 4724 O O . GLY B 1 217 ? -4.668 -30.812 -30.344 1 87.12 217 GLY B O 1
ATOM 4725 N N . GLN B 1 218 ? -4.227 -28.922 -29.281 1 91.06 218 GLN B N 1
ATOM 4726 C CA . GLN B 1 218 ? -4.516 -29.547 -27.984 1 91.06 218 GLN B CA 1
ATOM 4727 C C . GLN B 1 218 ? -6 -29.891 -27.859 1 91.06 218 GLN B C 1
ATOM 4729 O O . GLN B 1 218 ? -6.855 -29.031 -28.125 1 91.06 218 GLN B O 1
ATOM 4734 N N . LYS B 1 219 ? -6.23 -31.125 -27.5 1 93.25 219 LYS B N 1
ATOM 4735 C CA . LYS B 1 219 ? -7.625 -31.547 -27.406 1 93.25 219 LYS B CA 1
ATOM 4736 C C . LYS B 1 219 ? -8.133 -31.422 -25.969 1 93.25 219 LYS B C 1
ATOM 4738 O O . LYS B 1 219 ? -9.32 -31.156 -25.75 1 93.25 219 LYS B O 1
ATOM 4743 N N . ILE B 1 220 ? -7.293 -31.734 -25.062 1 95.38 220 ILE B N 1
ATOM 4744 C CA . ILE B 1 220 ? -7.602 -31.594 -23.641 1 95.38 220 ILE B CA 1
ATOM 4745 C C . ILE B 1 220 ? -6.562 -30.703 -22.953 1 95.38 220 ILE B C 1
ATOM 4747 O O . ILE B 1 220 ? -5.359 -30.969 -23.062 1 95.38 220 ILE B O 1
ATOM 4751 N N . PRO B 1 221 ? -6.996 -29.609 -22.344 1 96.06 221 PRO B N 1
ATOM 4752 C CA . PRO B 1 221 ? -6.047 -28.672 -21.734 1 96.06 221 PRO B CA 1
ATOM 4753 C C . PRO B 1 221 ? -5.477 -29.188 -20.406 1 96.06 221 PRO B C 1
ATOM 4755 O O . PRO B 1 221 ? -5.953 -30.188 -19.875 1 96.06 221 PRO B O 1
ATOM 4758 N N . ILE B 1 222 ? -4.465 -28.578 -19.859 1 96.88 222 ILE B N 1
ATOM 4759 C CA . ILE B 1 222 ? -3.9 -28.688 -18.516 1 96.88 222 ILE B CA 1
ATOM 4760 C C . ILE B 1 222 ? -3.432 -30.125 -18.281 1 96.88 222 ILE B C 1
ATOM 4762 O O . ILE B 1 222 ? -3.811 -30.766 -17.297 1 96.88 222 ILE B O 1
ATOM 4766 N N . SER B 1 223 ? -2.652 -30.547 -19.172 1 96.94 223 SER B N 1
ATOM 4767 C CA . SER B 1 223 ? -1.967 -31.828 -18.984 1 96.94 223 SER B CA 1
ATOM 4768 C C . SER B 1 223 ? -0.97 -31.75 -17.828 1 96.94 223 SER B C 1
ATOM 4770 O O . SER B 1 223 ? -0.753 -30.672 -17.266 1 96.94 223 SER B O 1
ATOM 4772 N N . GLN B 1 224 ? -0.388 -32.906 -17.453 1 97.06 224 GLN B N 1
ATOM 4773 C CA . GLN B 1 224 ? 0.671 -32.906 -16.453 1 97.06 224 GLN B CA 1
ATOM 4774 C C . GLN B 1 224 ? 1.847 -32.031 -16.875 1 97.06 224 GLN B C 1
ATOM 4776 O O . GLN B 1 224 ? 2.482 -31.391 -16.047 1 97.06 224 GLN B O 1
ATOM 4781 N N . ALA B 1 225 ? 2.111 -32.031 -18.156 1 95.56 225 ALA B N 1
ATOM 4782 C CA . ALA B 1 225 ? 3.17 -31.156 -18.672 1 95.56 225 ALA B CA 1
ATOM 4783 C C . ALA B 1 225 ? 2.844 -29.688 -18.438 1 95.56 225 ALA B C 1
ATOM 4785 O O . ALA B 1 225 ? 3.721 -28.906 -18.078 1 95.56 225 ALA B O 1
ATOM 4786 N N . ASP B 1 226 ? 1.623 -29.312 -18.656 1 96.44 226 ASP B N 1
ATOM 4787 C CA . ASP B 1 226 ? 1.199 -27.922 -18.469 1 96.44 226 ASP B CA 1
ATOM 4788 C C . ASP B 1 226 ? 1.344 -27.5 -17 1 96.44 226 ASP B C 1
ATOM 4790 O O . ASP B 1 226 ? 1.787 -26.391 -16.719 1 96.44 226 ASP B O 1
ATOM 4794 N N . ILE B 1 227 ? 0.945 -28.375 -16.109 1 97.44 227 ILE B N 1
ATOM 4795 C CA . ILE B 1 227 ? 1.063 -28.078 -14.688 1 97.44 227 ILE B CA 1
ATOM 4796 C C . ILE B 1 227 ? 2.537 -27.906 -14.312 1 97.44 227 ILE B C 1
ATOM 4798 O O . ILE B 1 227 ? 2.896 -27.016 -13.555 1 97.44 227 ILE B O 1
ATOM 4802 N N . MET B 1 228 ? 3.379 -28.766 -14.883 1 97.56 228 MET B N 1
ATOM 4803 C CA . MET B 1 228 ? 4.801 -28.703 -14.562 1 97.56 228 MET B CA 1
ATOM 4804 C C . MET B 1 228 ? 5.43 -27.422 -15.125 1 97.56 228 MET B C 1
ATOM 4806 O O . MET B 1 228 ? 6.34 -26.859 -14.516 1 97.56 228 MET B O 1
ATOM 4810 N N . VAL B 1 229 ? 4.984 -26.984 -16.266 1 97.31 229 VAL B N 1
ATOM 4811 C CA . VAL B 1 229 ? 5.449 -25.719 -16.812 1 97.31 229 VAL B CA 1
ATOM 4812 C C . VAL B 1 229 ? 5.195 -24.609 -15.789 1 97.31 229 VAL B C 1
ATOM 4814 O O . VAL B 1 229 ? 6.098 -23.828 -15.469 1 97.31 229 VAL B O 1
ATOM 4817 N N . THR B 1 230 ? 3.969 -24.547 -15.281 1 96.5 230 THR B N 1
ATOM 4818 C CA . THR B 1 230 ? 3.625 -23.547 -14.273 1 96.5 230 THR B CA 1
ATOM 4819 C C . THR B 1 230 ? 4.445 -23.75 -13.008 1 96.5 230 THR B C 1
ATOM 4821 O O . THR B 1 230 ? 4.934 -22.781 -12.406 1 96.5 230 THR B O 1
ATOM 4824 N N . TRP B 1 231 ? 4.578 -24.969 -12.625 1 97.5 231 TRP B N 1
ATOM 4825 C CA . TRP B 1 231 ? 5.375 -25.312 -11.453 1 97.5 231 TRP B CA 1
ATOM 4826 C C . TRP B 1 231 ? 6.797 -24.781 -11.578 1 97.5 231 TRP B C 1
ATOM 4828 O O . TRP B 1 231 ? 7.32 -24.156 -10.656 1 97.5 231 TRP B O 1
ATOM 4838 N N . HIS B 1 232 ? 7.43 -24.969 -12.727 1 98.25 232 HIS B N 1
ATOM 4839 C CA . HIS B 1 232 ? 8.797 -24.516 -12.945 1 98.25 232 HIS B CA 1
ATOM 4840 C C . HIS B 1 232 ? 8.875 -23 -12.984 1 98.25 232 HIS B C 1
ATOM 4842 O O . HIS B 1 232 ? 9.867 -22.406 -12.547 1 98.25 232 HIS B O 1
ATOM 4848 N N . SER B 1 233 ? 7.855 -22.359 -13.469 1 97.19 233 SER B N 1
ATOM 4849 C CA . SER B 1 233 ? 7.836 -20.906 -13.469 1 97.19 233 SER B CA 1
ATOM 4850 C C . SER B 1 233 ? 7.777 -20.344 -12.047 1 97.19 233 SER B C 1
ATOM 4852 O O . SER B 1 233 ? 8.305 -19.266 -11.773 1 97.19 233 SER B O 1
ATOM 4854 N N . LEU B 1 234 ? 7.203 -21.094 -11.109 1 96.44 234 LEU B N 1
ATOM 4855 C CA . LEU B 1 234 ? 6.973 -20.609 -9.742 1 96.44 234 LEU B CA 1
ATOM 4856 C C . LEU B 1 234 ? 8.086 -21.078 -8.812 1 96.44 234 LEU B C 1
ATOM 4858 O O . LEU B 1 234 ? 8.438 -20.375 -7.863 1 96.44 234 LEU B O 1
ATOM 4862 N N . ALA B 1 235 ? 8.602 -22.266 -9.094 1 97.12 235 ALA B N 1
ATOM 4863 C CA . ALA B 1 235 ? 9.609 -22.812 -8.195 1 97.12 235 ALA B CA 1
ATOM 4864 C C . ALA B 1 235 ? 11.016 -22.641 -8.773 1 97.12 235 ALA B C 1
ATOM 4866 O O . ALA B 1 235 ? 11.828 -21.891 -8.219 1 97.12 235 ALA B O 1
ATOM 4867 N N . THR B 1 236 ? 11.273 -23.188 -9.938 1 98.44 236 THR B N 1
ATOM 4868 C CA . THR B 1 236 ? 12.609 -23.25 -10.516 1 98.44 236 THR B CA 1
ATOM 4869 C C . THR B 1 236 ? 13.086 -21.859 -10.945 1 98.44 236 THR B C 1
ATOM 4871 O O . THR B 1 236 ? 14.18 -21.438 -10.586 1 98.44 236 THR B O 1
ATOM 4874 N N . PHE B 1 237 ? 12.242 -21.188 -11.656 1 97.94 237 PHE B N 1
ATOM 4875 C CA . PHE B 1 237 ? 12.57 -19.844 -12.125 1 97.94 237 PHE B CA 1
ATOM 4876 C C . PHE B 1 237 ? 12.836 -18.906 -10.953 1 97.94 237 PHE B C 1
ATOM 4878 O O . PHE B 1 237 ? 13.812 -18.156 -10.953 1 97.94 237 PHE B O 1
ATOM 4885 N N . VAL B 1 238 ? 11.977 -19 -9.953 1 97.25 238 VAL B N 1
ATOM 4886 C CA . VAL B 1 238 ? 12.07 -18.109 -8.789 1 97.25 238 VAL B CA 1
ATOM 4887 C C . VAL B 1 238 ? 13.383 -18.359 -8.062 1 97.25 238 VAL B C 1
ATOM 4889 O O . VAL B 1 238 ? 14.109 -17.422 -7.738 1 97.25 238 VAL B O 1
ATOM 4892 N N . MET B 1 239 ? 13.711 -19.594 -7.828 1 97.94 239 MET B N 1
ATOM 4893 C CA . MET B 1 239 ? 14.969 -19.922 -7.16 1 97.94 239 MET B CA 1
ATOM 4894 C C . MET B 1 239 ? 16.156 -19.453 -7.988 1 97.94 239 MET B C 1
ATOM 4896 O O . MET B 1 239 ? 17.094 -18.844 -7.453 1 97.94 239 MET B O 1
ATOM 4900 N N . ARG B 1 240 ? 16.125 -19.641 -9.25 1 97.25 240 ARG B N 1
ATOM 4901 C CA . ARG B 1 240 ? 17.203 -19.203 -10.133 1 97.25 240 ARG B CA 1
ATOM 4902 C C . ARG B 1 240 ? 17.375 -17.688 -10.094 1 97.25 240 ARG B C 1
ATOM 4904 O O . ARG B 1 240 ? 18.5 -17.188 -9.992 1 97.25 240 ARG B O 1
ATOM 4911 N N . LYS B 1 241 ? 16.297 -17 -10.156 1 97.44 241 LYS B N 1
ATOM 4912 C CA . LYS B 1 241 ? 16.344 -15.547 -10.18 1 97.44 241 LYS B CA 1
ATOM 4913 C C . LYS B 1 241 ? 16.828 -14.992 -8.836 1 97.44 241 LYS B C 1
ATOM 4915 O O . LYS B 1 241 ? 17.578 -14.016 -8.789 1 97.44 241 LYS B O 1
ATOM 4920 N N . MET B 1 242 ? 16.359 -15.57 -7.746 1 97.38 242 MET B N 1
ATOM 4921 C CA . MET B 1 242 ? 16.828 -15.133 -6.434 1 97.38 242 MET B CA 1
ATOM 4922 C C . MET B 1 242 ? 18.344 -15.273 -6.324 1 97.38 242 MET B C 1
ATOM 4924 O O . MET B 1 242 ? 19.031 -14.367 -5.848 1 97.38 242 MET B O 1
ATOM 4928 N N . LYS B 1 243 ? 18.828 -16.344 -6.793 1 96.56 243 LYS B N 1
ATOM 4929 C CA . LYS B 1 243 ? 20.281 -16.547 -6.766 1 96.56 243 LYS B CA 1
ATOM 4930 C C . LYS B 1 243 ? 21 -15.539 -7.656 1 96.56 243 LYS B C 1
ATOM 4932 O O . LYS B 1 243 ? 22.031 -14.984 -7.277 1 96.56 243 LYS B O 1
ATOM 4937 N N . GLN B 1 244 ? 20.453 -15.289 -8.773 1 96.38 244 GLN B N 1
ATOM 4938 C CA . GLN B 1 244 ? 21.016 -14.312 -9.688 1 96.38 244 GLN B CA 1
ATOM 4939 C C . GLN B 1 244 ? 21.047 -12.922 -9.07 1 96.38 244 GLN B C 1
ATOM 4941 O O . GLN B 1 244 ? 21.953 -12.133 -9.336 1 96.38 244 GLN B O 1
ATOM 4946 N N . TRP B 1 245 ? 19.984 -12.641 -8.281 1 96.88 245 TRP B N 1
ATOM 4947 C CA . TRP B 1 245 ? 19.875 -11.336 -7.637 1 96.88 245 TRP B CA 1
ATOM 4948 C C . TRP B 1 245 ? 20.844 -11.227 -6.473 1 96.88 245 TRP B C 1
ATOM 4950 O O . TRP B 1 245 ? 21.031 -10.141 -5.91 1 96.88 245 TRP B O 1
ATOM 4960 N N . GLY B 1 246 ? 21.484 -12.289 -6.113 1 96.5 246 GLY B N 1
ATOM 4961 C CA . GLY B 1 246 ? 22.422 -12.289 -4.992 1 96.5 246 GLY B CA 1
ATOM 4962 C C . GLY B 1 246 ? 21.734 -12.484 -3.652 1 96.5 246 GLY B C 1
ATOM 4963 O O . GLY B 1 246 ? 22.312 -12.164 -2.607 1 96.5 246 GLY B O 1
ATOM 4964 N N . VAL B 1 247 ? 20.5 -12.938 -3.682 1 97.06 247 VAL B N 1
ATOM 4965 C CA . VAL B 1 247 ? 19.828 -13.273 -2.43 1 97.06 247 VAL B CA 1
ATOM 4966 C C . VAL B 1 247 ? 20.562 -14.422 -1.739 1 97.06 247 VAL B C 1
ATOM 4968 O O . VAL B 1 247 ? 20.922 -15.414 -2.377 1 97.06 247 VAL B O 1
ATOM 4971 N N . ARG B 1 248 ? 20.828 -14.289 -0.445 1 94.5 248 ARG B N 1
ATOM 4972 C CA . ARG B 1 248 ? 21.547 -15.32 0.304 1 94.5 248 ARG B CA 1
ATOM 4973 C C . ARG B 1 248 ? 20.609 -16.453 0.687 1 94.5 248 ARG B C 1
ATOM 4975 O O . ARG B 1 248 ? 19.734 -16.297 1.551 1 94.5 248 ARG B O 1
ATOM 4982 N N . VAL B 1 249 ? 20.766 -17.562 0.029 1 95.69 249 VAL B N 1
ATOM 4983 C CA . VAL B 1 249 ? 19.984 -18.766 0.319 1 95.69 249 VAL B CA 1
ATOM 4984 C C . VAL B 1 249 ? 20.922 -19.938 0.591 1 95.69 249 VAL B C 1
ATOM 4986 O O . VAL B 1 249 ? 21.656 -20.375 -0.3 1 95.69 249 VAL B O 1
ATOM 4989 N N . ASN B 1 250 ? 20.891 -20.391 1.783 1 94.31 250 ASN B N 1
ATOM 4990 C CA . ASN B 1 250 ? 21.734 -21.547 2.049 1 94.31 250 ASN B CA 1
ATOM 4991 C C . ASN B 1 250 ? 21.109 -22.828 1.51 1 94.31 250 ASN B C 1
ATOM 4993 O O . ASN B 1 250 ? 19.938 -22.844 1.132 1 94.31 250 ASN B O 1
ATOM 4997 N N . THR B 1 251 ? 21.875 -23.906 1.456 1 96.5 251 THR B N 1
ATOM 4998 C CA . THR B 1 251 ? 21.484 -25.156 0.818 1 96.5 251 THR B CA 1
ATOM 4999 C C . THR B 1 251 ? 20.266 -25.75 1.512 1 96.5 251 THR B C 1
ATOM 5001 O O . THR B 1 251 ? 19.344 -26.234 0.852 1 96.5 251 THR B O 1
ATOM 5004 N N . ALA B 1 252 ? 20.234 -25.766 2.766 1 96.5 252 ALA B N 1
ATOM 5005 C CA . ALA B 1 252 ? 19.125 -26.344 3.527 1 96.5 252 ALA B CA 1
ATOM 5006 C C . ALA B 1 252 ? 17.812 -25.625 3.246 1 96.5 252 ALA B C 1
ATOM 5008 O O . ALA B 1 252 ? 16.766 -26.25 3.096 1 96.5 252 ALA B O 1
ATOM 5009 N N . ASP B 1 253 ? 17.906 -24.328 3.197 1 95.75 253 ASP B N 1
ATOM 5010 C CA . ASP B 1 253 ? 16.719 -23.516 2.904 1 95.75 253 ASP B CA 1
ATOM 5011 C C . ASP B 1 253 ? 16.25 -23.75 1.473 1 95.75 253 ASP B C 1
ATOM 5013 O O . ASP B 1 253 ? 15.039 -23.828 1.22 1 95.75 253 ASP B O 1
ATOM 5017 N N . ALA B 1 254 ? 17.172 -23.828 0.603 1 97.5 254 ALA B N 1
ATOM 5018 C CA . ALA B 1 254 ? 16.828 -24.078 -0.79 1 97.5 254 ALA B CA 1
ATOM 5019 C C . ALA B 1 254 ? 16.125 -25.438 -0.936 1 97.5 254 ALA B C 1
ATOM 5021 O O . ALA B 1 254 ? 15.117 -25.547 -1.649 1 97.5 254 ALA B O 1
ATOM 5022 N N . GLU B 1 255 ? 16.625 -26.391 -0.291 1 98.06 255 GLU B N 1
ATOM 5023 C CA . GLU B 1 255 ? 16.031 -27.734 -0.35 1 98.06 255 GLU B CA 1
ATOM 5024 C C . GLU B 1 255 ? 14.656 -27.75 0.303 1 98.06 255 GLU B C 1
ATOM 5026 O O . GLU B 1 255 ? 13.75 -28.438 -0.174 1 98.06 255 GLU B O 1
ATOM 5031 N N . ALA B 1 256 ? 14.547 -27.078 1.357 1 97.62 256 ALA B N 1
ATOM 5032 C CA . ALA B 1 256 ? 13.25 -26.984 2.027 1 97.62 256 ALA B CA 1
ATOM 5033 C C . ALA B 1 256 ? 12.219 -26.297 1.134 1 97.62 256 ALA B C 1
ATOM 5035 O O . ALA B 1 256 ? 11.062 -26.719 1.077 1 97.62 256 ALA B O 1
ATOM 5036 N N . TYR B 1 257 ? 12.664 -25.234 0.523 1 96.94 257 TYR B N 1
ATOM 5037 C CA . TYR B 1 257 ? 11.797 -24.547 -0.429 1 96.94 257 TYR B CA 1
ATOM 5038 C C . TYR B 1 257 ? 11.359 -25.5 -1.544 1 96.94 257 TYR B C 1
ATOM 5040 O O . TYR B 1 257 ? 10.188 -25.516 -1.913 1 96.94 257 TYR B O 1
ATOM 5048 N N . LEU B 1 258 ? 12.273 -26.234 -2.047 1 98.31 258 LEU B N 1
ATOM 5049 C CA . LEU B 1 258 ? 11.953 -27.219 -3.072 1 98.31 258 LEU B CA 1
ATOM 5050 C C . LEU B 1 258 ? 10.922 -28.219 -2.555 1 98.31 258 LEU B C 1
ATOM 5052 O O . LEU B 1 258 ? 10 -28.609 -3.279 1 98.31 258 LEU B O 1
ATOM 5056 N N . HIS B 1 259 ? 11.109 -28.609 -1.364 1 98.44 259 HIS B N 1
ATOM 5057 C CA . HIS B 1 259 ? 10.227 -29.625 -0.794 1 98.44 259 HIS B CA 1
ATOM 5058 C C . HIS B 1 259 ? 8.789 -29.125 -0.707 1 98.44 259 HIS B C 1
ATOM 5060 O O . HIS B 1 259 ? 7.848 -29.875 -0.953 1 98.44 259 HIS B O 1
ATOM 5066 N N . VAL B 1 260 ? 8.617 -27.906 -0.351 1 97.25 260 VAL B N 1
ATOM 5067 C CA . VAL B 1 260 ? 7.281 -27.312 -0.317 1 97.25 260 VAL B CA 1
ATOM 5068 C C . VAL B 1 260 ? 6.637 -27.422 -1.697 1 97.25 260 VAL B C 1
ATOM 5070 O O . VAL B 1 260 ? 5.473 -27.812 -1.818 1 97.25 260 VAL B O 1
ATOM 5073 N N . TRP B 1 261 ? 7.398 -27.125 -2.631 1 97.56 261 TRP B N 1
ATOM 5074 C CA . TRP B 1 261 ? 6.855 -27.125 -3.986 1 97.56 261 TRP B CA 1
ATOM 5075 C C . TRP B 1 261 ? 6.66 -28.547 -4.492 1 97.56 261 TRP B C 1
ATOM 5077 O O . TRP B 1 261 ? 5.746 -28.812 -5.273 1 97.56 261 TRP B O 1
ATOM 5087 N N . GLN B 1 262 ? 7.5 -29.5 -4.09 1 98.69 262 GLN B N 1
ATOM 5088 C CA . GLN B 1 262 ? 7.293 -30.891 -4.43 1 98.69 262 GLN B CA 1
ATOM 5089 C C . GLN B 1 262 ? 5.957 -31.406 -3.891 1 98.69 262 GLN B C 1
ATOM 5091 O O . GLN B 1 262 ? 5.168 -32 -4.629 1 98.69 262 GLN B O 1
ATOM 5096 N N . VAL B 1 263 ? 5.762 -31.094 -2.662 1 98.44 263 VAL B N 1
ATOM 5097 C CA . VAL B 1 263 ? 4.52 -31.531 -2.027 1 98.44 263 VAL B CA 1
ATOM 5098 C C . VAL B 1 263 ? 3.332 -30.844 -2.709 1 98.44 263 VAL B C 1
ATOM 5100 O O . VAL B 1 263 ? 2.307 -31.484 -2.963 1 98.44 263 VAL B O 1
ATOM 5103 N N . SER B 1 264 ? 3.469 -29.609 -3.021 1 97.56 264 SER B N 1
ATOM 5104 C CA . SER B 1 264 ? 2.387 -28.859 -3.666 1 97.56 264 SER B CA 1
ATOM 5105 C C . SER B 1 264 ? 2.053 -29.453 -5.031 1 97.56 264 SER B C 1
ATOM 5107 O O . SER B 1 264 ? 0.884 -29.516 -5.422 1 97.56 264 SER B O 1
ATOM 5109 N N . ALA B 1 265 ? 3.088 -29.875 -5.762 1 98.31 265 ALA B N 1
ATOM 5110 C CA . ALA B 1 265 ? 2.848 -30.516 -7.051 1 98.31 265 ALA B CA 1
ATOM 5111 C C . ALA B 1 265 ? 2.018 -31.797 -6.883 1 98.31 265 ALA B C 1
ATOM 5113 O O . ALA B 1 265 ? 1.05 -32 -7.613 1 98.31 265 ALA B O 1
ATOM 5114 N N . HIS B 1 266 ? 2.414 -32.594 -5.949 1 98.56 266 HIS B N 1
ATOM 5115 C CA . HIS B 1 266 ? 1.673 -33.812 -5.664 1 98.56 266 HIS B CA 1
ATOM 5116 C C . HIS B 1 266 ? 0.223 -33.5 -5.301 1 98.56 266 HIS B C 1
ATOM 5118 O O . HIS B 1 266 ? -0.697 -34.156 -5.805 1 98.56 266 HIS B O 1
ATOM 5124 N N . MET B 1 267 ? 0.029 -32.562 -4.449 1 98.25 267 MET B N 1
ATOM 5125 C CA . MET B 1 267 ? -1.306 -32.219 -3.969 1 98.25 267 MET B CA 1
ATOM 5126 C C . MET B 1 267 ? -2.168 -31.672 -5.105 1 98.25 267 MET B C 1
ATOM 5128 O O . MET B 1 267 ? -3.393 -31.812 -5.082 1 98.25 267 MET B O 1
ATOM 5132 N N . LEU B 1 268 ? -1.558 -31.125 -6.141 1 97.75 268 LEU B N 1
ATOM 5133 C CA . LEU B 1 268 ? -2.27 -30.578 -7.293 1 97.75 268 LEU B CA 1
ATOM 5134 C C . LEU B 1 268 ? -2.584 -31.672 -8.305 1 97.75 268 LEU B C 1
ATOM 5136 O O . LEU B 1 268 ? -3.172 -31.406 -9.359 1 97.75 268 LEU B O 1
ATOM 5140 N N . GLY B 1 269 ? -2.186 -32.875 -8.055 1 98 269 GLY B N 1
ATOM 5141 C CA . GLY B 1 269 ? -2.564 -34 -8.875 1 98 269 GLY B CA 1
ATOM 5142 C C . GLY B 1 269 ? -1.467 -34.438 -9.828 1 98 269 GLY B C 1
ATOM 5143 O O . GLY B 1 269 ? -1.702 -35.25 -10.727 1 98 269 GLY B O 1
ATOM 5144 N N . VAL B 1 270 ? -0.289 -33.938 -9.656 1 98.38 270 VAL B N 1
ATOM 5145 C CA . VAL B 1 270 ? 0.831 -34.375 -10.492 1 98.38 270 VAL B CA 1
ATOM 5146 C C . VAL B 1 270 ? 1.346 -35.719 -10.016 1 98.38 270 VAL B C 1
ATOM 5148 O O . VAL B 1 270 ? 1.535 -35.938 -8.82 1 98.38 270 VAL B O 1
ATOM 5151 N N . SER B 1 271 ? 1.559 -36.594 -11 1 98.12 271 SER B N 1
ATOM 5152 C CA . SER B 1 271 ? 2.15 -37.875 -10.656 1 98.12 271 SER B CA 1
ATOM 5153 C C . SER B 1 271 ? 3.566 -37.719 -10.117 1 98.12 271 SER B C 1
ATOM 5155 O O . SER B 1 271 ? 4.344 -36.906 -10.633 1 98.12 271 SER B O 1
ATOM 5157 N N . ASP B 1 272 ? 3.92 -38.531 -9.133 1 98.19 272 ASP B N 1
ATOM 5158 C CA . ASP B 1 272 ? 5.207 -38.406 -8.453 1 98.19 272 ASP B CA 1
ATOM 5159 C C . ASP B 1 272 ? 6.363 -38.594 -9.438 1 98.19 272 ASP B C 1
ATOM 5161 O O . ASP B 1 272 ? 7.449 -38.062 -9.242 1 98.19 272 ASP B O 1
ATOM 5165 N N . GLU B 1 273 ? 6.129 -39.312 -10.516 1 97.75 273 GLU B N 1
ATOM 5166 C CA . GLU B 1 273 ? 7.203 -39.656 -11.445 1 97.75 273 GLU B CA 1
ATOM 5167 C C . GLU B 1 273 ? 7.605 -38.438 -12.281 1 97.75 273 GLU B C 1
ATOM 5169 O O . GLU B 1 273 ? 8.633 -38.469 -12.969 1 97.75 273 GLU B O 1
ATOM 5174 N N . TYR B 1 274 ? 6.828 -37.344 -12.195 1 98.25 274 TYR B N 1
ATOM 5175 C CA . TYR B 1 274 ? 7.152 -36.156 -12.961 1 98.25 274 TYR B CA 1
ATOM 5176 C C . TYR B 1 274 ? 7.727 -35.062 -12.062 1 98.25 274 TYR B C 1
ATOM 5178 O O . TYR B 1 274 ? 8.195 -34.031 -12.547 1 98.25 274 TYR B O 1
ATOM 5186 N N . ILE B 1 275 ? 7.703 -35.219 -10.711 1 98.75 275 ILE B N 1
ATOM 5187 C CA . ILE B 1 275 ? 8.125 -34.219 -9.75 1 98.75 275 ILE B CA 1
ATOM 5188 C C . ILE B 1 275 ? 9.617 -34.344 -9.469 1 98.75 275 ILE B C 1
ATOM 5190 O O . ILE B 1 275 ? 10.055 -35.344 -8.891 1 98.75 275 ILE B O 1
ATOM 5194 N N . PRO B 1 276 ? 10.414 -33.312 -9.789 1 98.75 276 PRO B N 1
ATOM 5195 C CA . PRO B 1 276 ? 11.867 -33.469 -9.609 1 98.75 276 PRO B CA 1
ATOM 5196 C C . PRO B 1 276 ? 12.266 -33.625 -8.148 1 98.75 276 PRO B C 1
ATOM 5198 O O . PRO B 1 276 ? 11.727 -32.969 -7.266 1 98.75 276 PRO B O 1
ATOM 5201 N N . ALA B 1 277 ? 13.273 -34.438 -7.938 1 98.56 277 ALA B N 1
ATOM 5202 C CA . ALA B 1 277 ? 13.719 -34.75 -6.582 1 98.56 277 ALA B CA 1
ATOM 5203 C C . ALA B 1 277 ? 14.734 -33.719 -6.086 1 98.56 277 ALA B C 1
ATOM 5205 O O . ALA B 1 277 ? 14.883 -33.531 -4.879 1 98.56 277 ALA B O 1
ATOM 5206 N N . THR B 1 278 ? 15.445 -33.125 -7.035 1 98.56 278 THR B N 1
ATOM 5207 C CA . THR B 1 278 ? 16.516 -32.188 -6.695 1 98.56 278 THR B CA 1
ATOM 5208 C C . THR B 1 278 ? 16.453 -30.938 -7.566 1 98.56 278 THR B C 1
ATOM 5210 O O . THR B 1 278 ? 15.742 -30.906 -8.57 1 98.56 278 THR B O 1
ATOM 5213 N N . TRP B 1 279 ? 17.188 -29.969 -7.105 1 98.44 279 TRP B N 1
ATOM 5214 C CA . TRP B 1 279 ? 17.25 -28.75 -7.906 1 98.44 279 TRP B CA 1
ATOM 5215 C C . TRP B 1 279 ? 17.906 -29.016 -9.258 1 98.44 279 TRP B C 1
ATOM 5217 O O . TRP B 1 279 ? 17.531 -28.422 -10.266 1 98.44 279 TRP B O 1
ATOM 5227 N N . ASP B 1 280 ? 18.938 -29.875 -9.305 1 98.19 280 ASP B N 1
ATOM 5228 C CA . ASP B 1 280 ? 19.531 -30.234 -10.586 1 98.19 280 ASP B CA 1
ATOM 5229 C C . ASP B 1 280 ? 18.516 -30.859 -11.523 1 98.19 280 ASP B C 1
ATOM 5231 O O . ASP B 1 280 ? 18.469 -30.531 -12.711 1 98.19 280 ASP B O 1
ATOM 5235 N N . ALA B 1 281 ? 17.703 -31.75 -11.008 1 98.44 281 ALA B N 1
ATOM 5236 C CA . ALA B 1 281 ? 16.656 -32.375 -11.789 1 98.44 281 ALA B CA 1
ATOM 5237 C C . ALA B 1 281 ? 15.609 -31.359 -12.242 1 98.44 281 ALA B C 1
ATOM 5239 O O . ALA B 1 281 ? 15.125 -31.406 -13.375 1 98.44 281 ALA B O 1
ATOM 5240 N N . ALA B 1 282 ? 15.258 -30.469 -11.312 1 98.62 282 ALA B N 1
ATOM 5241 C CA . ALA B 1 282 ? 14.289 -29.422 -11.641 1 98.62 282 ALA B CA 1
ATOM 5242 C C . ALA B 1 282 ? 14.812 -28.531 -12.758 1 98.62 282 ALA B C 1
ATOM 5244 O O . ALA B 1 282 ? 14.086 -28.234 -13.711 1 98.62 282 ALA B O 1
ATOM 5245 N N . ASN B 1 283 ? 16.078 -28.109 -12.625 1 98.19 283 ASN B N 1
ATOM 5246 C CA . ASN B 1 283 ? 16.672 -27.266 -13.648 1 98.19 283 ASN B CA 1
ATOM 5247 C C . ASN B 1 283 ? 16.75 -27.969 -15 1 98.19 283 ASN B C 1
ATOM 5249 O O . ASN B 1 283 ? 16.5 -27.344 -16.047 1 98.19 283 ASN B O 1
ATOM 5253 N N . ALA B 1 284 ? 17.062 -29.188 -14.992 1 97.12 284 ALA B N 1
ATOM 5254 C CA . ALA B 1 284 ? 17.109 -29.969 -16.234 1 97.12 284 ALA B CA 1
ATOM 5255 C C . ALA B 1 284 ? 15.734 -30.078 -16.875 1 97.12 284 ALA B C 1
ATOM 5257 O O . ALA B 1 284 ? 15.602 -29.938 -18.094 1 97.12 284 ALA B O 1
ATOM 5258 N N . GLN B 1 285 ? 14.734 -30.344 -16.078 1 97.56 285 GLN B N 1
ATOM 5259 C CA . GLN B 1 285 ? 13.375 -30.453 -16.594 1 97.56 285 GLN B CA 1
ATOM 5260 C C . GLN B 1 285 ? 12.875 -29.109 -17.125 1 97.56 285 GLN B C 1
ATOM 5262 O O . GLN B 1 285 ? 12.234 -29.047 -18.172 1 97.56 285 GLN B O 1
ATOM 5267 N N . SER B 1 286 ? 13.164 -28.094 -16.375 1 97.06 286 SER B N 1
ATOM 5268 C CA . SER B 1 286 ? 12.734 -26.75 -16.766 1 97.06 286 SER B CA 1
ATOM 5269 C C . SER B 1 286 ? 13.297 -26.375 -18.141 1 97.06 286 SER B C 1
ATOM 5271 O O . SER B 1 286 ? 12.594 -25.797 -18.969 1 97.06 286 SER B O 1
ATOM 5273 N N . LYS B 1 287 ? 14.523 -26.688 -18.453 1 95.12 287 LYS B N 1
ATOM 5274 C CA . LYS B 1 287 ? 15.164 -26.391 -19.734 1 95.12 287 LYS B CA 1
ATOM 5275 C C . LYS B 1 287 ? 14.445 -27.094 -20.891 1 95.12 287 LYS B C 1
ATOM 5277 O O . LYS B 1 287 ? 14.445 -26.609 -22.016 1 95.12 287 LYS B O 1
ATOM 5282 N N . GLN B 1 288 ? 13.766 -28.141 -20.516 1 93.06 288 GLN B N 1
ATOM 5283 C CA . GLN B 1 288 ? 13.078 -28.922 -21.531 1 93.06 288 GLN B CA 1
ATOM 5284 C C . GLN B 1 288 ? 11.641 -28.438 -21.719 1 93.06 288 GLN B C 1
ATOM 5286 O O . GLN B 1 288 ? 11.133 -28.375 -22.844 1 93.06 288 GLN B O 1
ATOM 5291 N N . VAL B 1 289 ? 11.055 -28.062 -20.641 1 93.5 289 VAL B N 1
ATOM 5292 C CA . VAL B 1 289 ? 9.602 -27.969 -20.734 1 93.5 289 VAL B CA 1
ATOM 5293 C C . VAL B 1 289 ? 9.18 -26.5 -20.688 1 93.5 289 VAL B C 1
ATOM 5295 O O . VAL B 1 289 ? 8.102 -26.141 -21.172 1 93.5 289 VAL B O 1
ATOM 5298 N N . LEU B 1 290 ? 9.953 -25.625 -20.125 1 94.06 290 LEU B N 1
ATOM 5299 C CA . LEU B 1 290 ? 9.531 -24.234 -19.938 1 94.06 290 LEU B CA 1
ATOM 5300 C C . LEU B 1 290 ? 10.273 -23.312 -20.891 1 94.06 290 LEU B C 1
ATOM 5302 O O . LEU B 1 290 ? 9.648 -22.594 -21.672 1 94.06 290 LEU B O 1
ATOM 5306 N N . ASP B 1 291 ? 11.547 -23.359 -21 1 90.56 291 ASP B N 1
ATOM 5307 C CA . ASP B 1 291 ? 12.391 -22.391 -21.703 1 90.56 291 ASP B CA 1
ATOM 5308 C C . ASP B 1 291 ? 12.047 -22.344 -23.188 1 90.56 291 ASP B C 1
ATOM 5310 O O . ASP B 1 291 ? 11.938 -21.266 -23.766 1 90.56 291 ASP B O 1
ATOM 5314 N N . PRO B 1 292 ? 11.727 -23.469 -23.781 1 91.31 292 PRO B N 1
ATOM 5315 C CA . PRO B 1 292 ? 11.602 -23.438 -25.234 1 91.31 292 PRO B CA 1
ATOM 5316 C C . PRO B 1 292 ? 10.195 -23.031 -25.703 1 91.31 292 PRO B C 1
ATOM 5318 O O . PRO B 1 292 ? 9.977 -22.797 -26.891 1 91.31 292 PRO B O 1
ATOM 5321 N N . ILE B 1 293 ? 9.344 -22.906 -24.797 1 93.12 293 ILE B N 1
ATOM 5322 C CA . ILE B 1 293 ? 7.961 -22.875 -25.266 1 93.12 293 ILE B CA 1
ATOM 5323 C C . ILE B 1 293 ? 7.43 -21.438 -25.203 1 93.12 293 ILE B C 1
ATOM 5325 O O . ILE B 1 293 ? 6.305 -21.172 -25.625 1 93.12 293 ILE B O 1
ATOM 5329 N N . LEU B 1 294 ? 8.125 -20.516 -24.625 1 96.12 294 LEU B N 1
ATOM 5330 C CA . LEU B 1 294 ? 7.645 -19.141 -24.5 1 96.12 294 LEU B CA 1
ATOM 5331 C C . LEU B 1 294 ? 7.441 -18.516 -25.875 1 96.12 294 LEU B C 1
ATOM 5333 O O . LEU B 1 294 ? 8.289 -18.656 -26.766 1 96.12 294 LEU B O 1
ATOM 5337 N N . ALA B 1 295 ? 6.27 -17.922 -26.062 1 96.25 295 ALA B N 1
ATOM 5338 C CA . ALA B 1 295 ? 5.941 -17.328 -27.359 1 96.25 295 ALA B CA 1
ATOM 5339 C C . ALA B 1 295 ? 4.816 -16.312 -27.219 1 96.25 295 ALA B C 1
ATOM 5341 O O . ALA B 1 295 ? 4.102 -16.281 -26.219 1 96.25 295 ALA B O 1
ATOM 5342 N N . HIS B 1 296 ? 4.715 -15.555 -28.266 1 97 296 HIS B N 1
ATOM 5343 C CA . HIS B 1 296 ? 3.645 -14.562 -28.344 1 97 296 HIS B CA 1
ATOM 5344 C C . HIS B 1 296 ? 2.316 -15.219 -28.703 1 97 296 HIS B C 1
ATOM 5346 O O . HIS B 1 296 ? 2.275 -16.125 -29.547 1 97 296 HIS B O 1
ATOM 5352 N N . THR B 1 297 ? 1.288 -14.844 -28.047 1 96.25 297 THR B N 1
ATOM 5353 C CA . THR B 1 297 ? -0.091 -15.086 -28.453 1 96.25 297 THR B CA 1
ATOM 5354 C C . THR B 1 297 ? -0.936 -13.828 -28.281 1 96.25 297 THR B C 1
ATOM 5356 O O . THR B 1 297 ? -0.674 -13.016 -27.391 1 96.25 297 THR B O 1
ATOM 5359 N N . PRO B 1 298 ? -1.912 -13.625 -29.156 1 95.94 298 PRO B N 1
ATOM 5360 C CA . PRO B 1 298 ? -2.82 -12.492 -28.938 1 95.94 298 PRO B CA 1
ATOM 5361 C C . PRO B 1 298 ? -3.492 -12.539 -27.562 1 95.94 298 PRO B C 1
ATOM 5363 O O . PRO B 1 298 ? -3.676 -11.492 -26.938 1 95.94 298 PRO B O 1
ATOM 5366 N N . GLU B 1 299 ? -3.846 -13.742 -27.109 1 94.88 299 GLU B N 1
ATOM 5367 C CA . GLU B 1 299 ? -4.445 -13.906 -25.797 1 94.88 299 GLU B CA 1
ATOM 5368 C C . GLU B 1 299 ? -3.492 -13.453 -24.688 1 94.88 299 GLU B C 1
ATOM 5370 O O . GLU B 1 299 ? -3.906 -12.789 -23.734 1 94.88 299 GLU B O 1
ATOM 5375 N N . GLY B 1 300 ? -2.229 -13.805 -24.859 1 96.31 300 GLY B N 1
ATOM 5376 C CA . GLY B 1 300 ? -1.231 -13.43 -23.875 1 96.31 300 GLY B CA 1
ATOM 5377 C C . GLY B 1 300 ? -1.047 -11.922 -23.75 1 96.31 300 GLY B C 1
ATOM 5378 O O . GLY B 1 300 ? -0.943 -11.391 -22.656 1 96.31 300 GLY B O 1
ATOM 5379 N N . GLU B 1 301 ? -0.968 -11.297 -24.906 1 97.25 301 GLU B N 1
ATOM 5380 C CA . GLU B 1 301 ? -0.843 -9.836 -24.922 1 97.25 301 GLU B CA 1
ATOM 5381 C C . GLU B 1 301 ? -2.055 -9.172 -24.281 1 97.25 301 GLU B C 1
ATOM 5383 O O . GLU B 1 301 ? -1.909 -8.219 -23.516 1 97.25 301 GLU B O 1
ATOM 5388 N N . ALA B 1 302 ? -3.217 -9.688 -24.578 1 95.19 302 ALA B N 1
ATOM 5389 C CA . ALA B 1 302 ? -4.445 -9.156 -23.984 1 95.19 302 ALA B CA 1
ATOM 5390 C C . ALA B 1 302 ? -4.457 -9.344 -22.469 1 95.19 302 ALA B C 1
ATOM 5392 O O . ALA B 1 302 ? -4.855 -8.438 -21.734 1 95.19 302 ALA B O 1
ATOM 5393 N N . LEU B 1 303 ? -4.062 -10.484 -22.031 1 94.69 303 LEU B N 1
ATOM 5394 C CA . LEU B 1 303 ? -4.039 -10.773 -20.594 1 94.69 303 LEU B CA 1
ATOM 5395 C C . LEU B 1 303 ? -3.047 -9.867 -19.875 1 94.69 303 LEU B C 1
ATOM 5397 O O . LEU B 1 303 ? -3.307 -9.43 -18.75 1 94.69 303 LEU B O 1
ATOM 5401 N N . THR B 1 304 ? -1.891 -9.602 -20.484 1 96.06 304 THR B N 1
ATOM 5402 C CA . THR B 1 304 ? -0.908 -8.695 -19.891 1 96.06 304 THR B CA 1
ATOM 5403 C C . THR B 1 304 ? -1.512 -7.309 -19.672 1 96.06 304 THR B C 1
ATOM 5405 O O . THR B 1 304 ? -1.343 -6.715 -18.609 1 96.06 304 THR B O 1
ATOM 5408 N N . GLU B 1 305 ? -2.211 -6.883 -20.641 1 94.62 305 GLU B N 1
ATOM 5409 C CA . GLU B 1 305 ? -2.85 -5.574 -20.547 1 94.62 305 GLU B CA 1
ATOM 5410 C C . GLU B 1 305 ? -3.867 -5.547 -19.406 1 94.62 305 GLU B C 1
ATOM 5412 O O . GLU B 1 305 ? -3.98 -4.547 -18.688 1 94.62 305 GLU B O 1
ATOM 5417 N N . VAL B 1 306 ? -4.578 -6.605 -19.281 1 92.5 306 VAL B N 1
ATOM 5418 C CA . VAL B 1 306 ? -5.562 -6.691 -18.203 1 92.5 306 VAL B CA 1
ATOM 5419 C C . VAL B 1 306 ? -4.855 -6.668 -16.844 1 92.5 306 VAL B C 1
ATOM 5421 O O . VAL B 1 306 ? -5.285 -5.973 -15.93 1 92.5 306 VAL B O 1
ATOM 5424 N N . LEU B 1 307 ? -3.777 -7.398 -16.734 1 92.19 307 LEU B N 1
ATOM 5425 C CA . LEU B 1 307 ? -3.025 -7.469 -15.484 1 92.19 307 LEU B CA 1
ATOM 5426 C C . LEU B 1 307 ? -2.471 -6.098 -15.109 1 92.19 307 LEU B C 1
ATOM 5428 O O . LEU B 1 307 ? -2.613 -5.66 -13.961 1 92.19 307 LEU B O 1
ATOM 5432 N N . LEU B 1 308 ? -1.893 -5.418 -16.078 1 92.31 308 LEU B N 1
ATOM 5433 C CA . LEU B 1 308 ? -1.353 -4.082 -15.844 1 92.31 308 LEU B CA 1
ATOM 5434 C C . LEU B 1 308 ? -2.471 -3.092 -15.531 1 92.31 308 LEU B C 1
ATOM 5436 O O . LEU B 1 308 ? -2.275 -2.154 -14.758 1 92.31 308 LEU B O 1
ATOM 5440 N N . GLY B 1 309 ? -3.576 -3.324 -16.125 1 90.75 309 GLY B N 1
ATOM 5441 C CA . GLY B 1 309 ? -4.734 -2.486 -15.867 1 90.75 309 GLY B CA 1
ATOM 5442 C C . GLY B 1 309 ? -5.234 -2.588 -14.438 1 90.75 309 GLY B C 1
ATOM 5443 O O . GLY B 1 309 ? -5.688 -1.599 -13.859 1 90.75 309 GLY B O 1
ATOM 5444 N N . ILE B 1 310 ? -5.168 -3.752 -13.867 1 87.19 310 ILE B N 1
ATOM 5445 C CA . ILE B 1 310 ? -5.594 -3.965 -12.484 1 87.19 310 ILE B CA 1
ATOM 5446 C C . ILE B 1 310 ? -4.699 -3.16 -11.547 1 87.19 310 ILE B C 1
ATOM 5448 O O . ILE B 1 310 ? -5.195 -2.504 -10.625 1 87.19 310 ILE B O 1
ATOM 5452 N N . VAL B 1 311 ? -3.402 -3.15 -11.75 1 84 311 VAL B N 1
ATOM 5453 C CA . VAL B 1 311 ? -2.484 -2.355 -10.945 1 84 311 VAL B CA 1
ATOM 5454 C C . VAL B 1 311 ? -2.781 -0.869 -11.133 1 84 311 VAL B C 1
ATOM 5456 O O . VAL B 1 311 ? -2.738 -0.093 -10.172 1 84 311 VAL B O 1
ATOM 5459 N N . ALA B 1 312 ? -3.096 -0.519 -12.336 1 87.06 312 ALA B N 1
ATOM 5460 C CA . ALA B 1 312 ? -3.352 0.877 -12.68 1 87.06 312 ALA B CA 1
ATOM 5461 C C . ALA B 1 312 ? -4.578 1.41 -11.945 1 87.06 312 ALA B C 1
ATOM 5463 O O . ALA B 1 312 ? -4.727 2.621 -11.773 1 87.06 312 ALA B O 1
ATOM 5464 N N . GLU B 1 313 ? -5.457 0.528 -11.562 1 84.25 313 GLU B N 1
ATOM 5465 C CA . GLU B 1 313 ? -6.613 0.958 -10.789 1 84.25 313 GLU B CA 1
ATOM 5466 C C . GLU B 1 313 ? -6.188 1.606 -9.469 1 84.25 313 GLU B C 1
ATOM 5468 O O . GLU B 1 313 ? -6.891 2.471 -8.945 1 84.25 313 GLU B O 1
ATOM 5473 N N . LEU B 1 314 ? -5.035 1.238 -8.984 1 78.19 314 LEU B N 1
ATOM 5474 C CA . LEU B 1 314 ? -4.555 1.736 -7.699 1 78.19 314 LEU B CA 1
ATOM 5475 C C . LEU B 1 314 ? -3.859 3.084 -7.863 1 78.19 314 LEU B C 1
ATOM 5477 O O . LEU B 1 314 ? -3.977 3.957 -7 1 78.19 314 LEU B O 1
ATOM 5481 N N . ASP B 1 315 ? -3.205 3.344 -8.914 1 84.81 315 ASP B N 1
ATOM 5482 C CA . ASP B 1 315 ? -2.361 4.531 -9 1 84.81 315 ASP B CA 1
ATOM 5483 C C . ASP B 1 315 ? -2.531 5.227 -10.352 1 84.81 315 ASP B C 1
ATOM 5485 O O . ASP B 1 315 ? -1.674 6.012 -10.766 1 84.81 315 ASP B O 1
ATOM 5489 N N . ALA B 1 316 ? -3.59 4.895 -11.102 1 85.31 316 ALA B N 1
ATOM 5490 C CA . ALA B 1 316 ? -3.941 5.504 -12.375 1 85.31 316 ALA B CA 1
ATOM 5491 C C . ALA B 1 316 ? -2.832 5.301 -13.406 1 85.31 316 ALA B C 1
ATOM 5493 O O . ALA B 1 316 ? -2.578 6.176 -14.234 1 85.31 316 ALA B O 1
ATOM 5494 N N . GLY B 1 317 ? -2.1 4.223 -13.234 1 89.5 317 GLY B N 1
ATOM 5495 C CA . GLY B 1 317 ? -1.115 3.84 -14.242 1 89.5 317 GLY B CA 1
ATOM 5496 C C . GLY B 1 317 ? 0.247 4.465 -14.008 1 89.5 317 GLY B C 1
ATOM 5497 O O . GLY B 1 317 ? 1.163 4.289 -14.812 1 89.5 317 GLY B O 1
ATOM 5498 N N . LEU B 1 318 ? 0.454 5.078 -12.938 1 89.19 318 LEU B N 1
ATOM 5499 C CA . LEU B 1 318 ? 1.667 5.836 -12.648 1 89.19 318 LEU B CA 1
ATOM 5500 C C . LEU B 1 318 ? 2.885 4.918 -12.617 1 89.19 318 LEU B C 1
ATOM 5502 O O . LEU B 1 318 ? 3.965 5.297 -13.07 1 89.19 318 LEU B O 1
ATOM 5506 N N . THR B 1 319 ? 2.732 3.738 -12.156 1 93.19 319 THR B N 1
ATOM 5507 C CA . THR B 1 319 ? 3.879 2.859 -11.961 1 93.19 319 THR B CA 1
ATOM 5508 C C . THR B 1 319 ? 4.031 1.896 -13.133 1 93.19 319 THR B C 1
ATOM 5510 O O . THR B 1 319 ? 4.93 1.051 -13.133 1 93.19 319 THR B O 1
ATOM 5513 N N . ARG B 1 320 ? 3.191 1.986 -14.141 1 93.56 320 ARG B N 1
ATOM 5514 C CA . ARG B 1 320 ? 3.178 1.039 -15.25 1 93.56 320 ARG B CA 1
ATOM 5515 C C . ARG B 1 320 ? 4.551 0.948 -15.906 1 93.56 320 ARG B C 1
ATOM 5517 O O . ARG B 1 320 ? 5.07 -0.149 -16.109 1 93.56 320 ARG B O 1
ATOM 5524 N N . PRO B 1 321 ? 5.254 2.084 -16.188 1 94.31 321 PRO B N 1
ATOM 5525 C CA . PRO B 1 321 ? 6.582 1.975 -16.797 1 94.31 321 PRO B CA 1
ATOM 5526 C C . PRO B 1 321 ? 7.582 1.258 -15.898 1 94.31 321 PRO B C 1
ATOM 5528 O O . PRO B 1 321 ? 8.414 0.49 -16.391 1 94.31 321 PRO B O 1
ATOM 5531 N N . LEU B 1 322 ? 7.488 1.506 -14.648 1 93.75 322 LEU B N 1
ATOM 5532 C CA . LEU B 1 322 ? 8.398 0.881 -13.695 1 93.75 322 LEU B CA 1
ATOM 5533 C C . LEU B 1 322 ? 8.148 -0.621 -13.609 1 93.75 322 LEU B C 1
ATOM 5535 O O . LEU B 1 322 ? 9.094 -1.412 -13.57 1 93.75 322 LEU B O 1
ATOM 5539 N N . ILE B 1 323 ? 6.883 -0.986 -13.547 1 94.5 323 ILE B N 1
ATOM 5540 C CA . ILE B 1 323 ? 6.488 -2.389 -13.484 1 94.5 323 ILE B CA 1
ATOM 5541 C C . ILE B 1 323 ? 6.945 -3.113 -14.75 1 94.5 323 ILE B C 1
ATOM 5543 O O . ILE B 1 323 ? 7.527 -4.195 -14.672 1 94.5 323 ILE B O 1
ATOM 5547 N N . GLY B 1 324 ? 6.703 -2.447 -15.859 1 95.62 324 GLY B N 1
ATOM 5548 C CA . GLY B 1 324 ? 7.152 -3.018 -17.109 1 95.62 324 GLY B CA 1
ATOM 5549 C C . GLY B 1 324 ? 8.656 -3.193 -17.188 1 95.62 324 GLY B C 1
ATOM 5550 O O . GLY B 1 324 ? 9.148 -4.246 -17.594 1 95.62 324 GLY B O 1
ATOM 5551 N N . ALA B 1 325 ? 9.383 -2.209 -16.766 1 96.19 325 ALA B N 1
ATOM 5552 C CA . ALA B 1 325 ? 10.836 -2.254 -16.797 1 96.19 325 ALA B CA 1
ATOM 5553 C C . ALA B 1 325 ? 11.375 -3.334 -15.867 1 96.19 325 ALA B C 1
ATOM 5555 O O . ALA B 1 325 ? 12.344 -4.023 -16.203 1 96.19 325 ALA B O 1
ATOM 5556 N N . PHE B 1 326 ? 10.789 -3.447 -14.773 1 96.19 326 PHE B N 1
ATOM 5557 C CA . PHE B 1 326 ? 11.219 -4.465 -13.82 1 96.19 326 PHE B CA 1
ATOM 5558 C C . PHE B 1 326 ? 10.977 -5.863 -14.367 1 96.19 326 PHE B C 1
ATOM 5560 O O . PHE B 1 326 ? 11.812 -6.754 -14.219 1 96.19 326 PHE B O 1
ATOM 5567 N N . SER B 1 327 ? 9.828 -6.039 -14.945 1 97.06 327 SER B N 1
ATOM 5568 C CA . SER B 1 327 ? 9.508 -7.332 -15.539 1 97.06 327 SER B CA 1
ATOM 5569 C C . SER B 1 327 ? 10.461 -7.66 -16.688 1 97.06 327 SER B C 1
ATOM 5571 O O . SER B 1 327 ? 10.906 -8.805 -16.828 1 97.06 327 SER B O 1
ATOM 5573 N N . ARG B 1 328 ? 10.766 -6.645 -17.5 1 97.25 328 ARG B N 1
ATOM 5574 C CA . ARG B 1 328 ? 11.727 -6.863 -18.578 1 97.25 328 ARG B CA 1
ATOM 5575 C C . 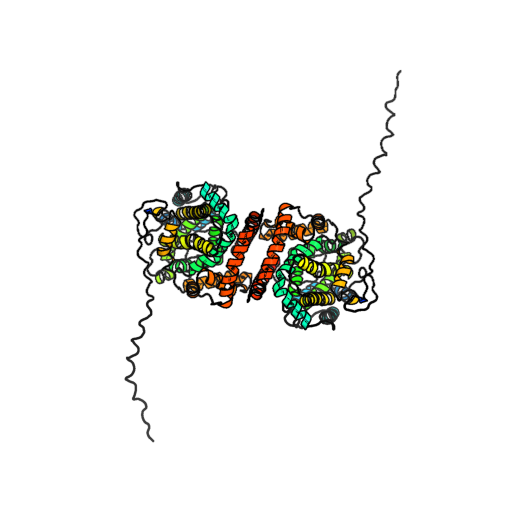ARG B 1 328 ? 13.102 -7.215 -18.031 1 97.25 328 ARG B C 1
ATOM 5577 O O . ARG B 1 328 ? 13.805 -8.062 -18.594 1 97.25 328 ARG B O 1
ATOM 5584 N N . TYR B 1 329 ? 13.438 -6.59 -17 1 96.56 329 TYR B N 1
ATOM 5585 C CA . TYR B 1 329 ? 14.695 -6.914 -16.328 1 96.56 329 TYR B CA 1
ATOM 5586 C C . TYR B 1 329 ? 14.68 -8.344 -15.82 1 96.56 329 TYR B C 1
ATOM 5588 O O . TYR B 1 329 ? 15.68 -9.062 -15.93 1 96.56 329 TYR B O 1
ATOM 5596 N N . THR B 1 330 ? 13.602 -8.789 -15.289 1 96.75 330 THR B N 1
ATOM 5597 C CA . THR B 1 330 ? 13.469 -10.078 -14.625 1 96.75 330 THR B CA 1
ATOM 5598 C C . THR B 1 330 ? 13.305 -11.195 -15.648 1 96.75 330 THR B C 1
ATOM 5600 O O . THR B 1 330 ? 13.945 -12.25 -15.531 1 96.75 330 THR B O 1
ATOM 5603 N N . LEU B 1 331 ? 12.484 -10.953 -16.641 1 97 331 LEU B N 1
ATOM 5604 C CA . LEU B 1 331 ? 12.125 -11.992 -17.609 1 97 331 LEU B CA 1
ATOM 5605 C C . LEU B 1 331 ? 13.023 -11.93 -18.844 1 97 331 LEU B C 1
ATOM 5607 O O . LEU B 1 331 ? 13.117 -12.898 -19.594 1 97 331 LEU B O 1
ATOM 5611 N N . GLY B 1 332 ? 13.617 -10.789 -19.062 1 95.88 332 GLY B N 1
ATOM 5612 C CA . GLY B 1 332 ? 14.352 -10.547 -20.297 1 95.88 332 GLY B CA 1
ATOM 5613 C C . GLY B 1 332 ? 13.547 -9.758 -21.328 1 95.88 332 GLY B C 1
ATOM 5614 O O . GLY B 1 332 ? 12.312 -9.828 -21.344 1 95.88 332 GLY B O 1
ATOM 5615 N N . GLY B 1 333 ? 14.281 -9.055 -22.172 1 96 333 GLY B N 1
ATOM 5616 C CA . GLY B 1 333 ? 13.664 -8.211 -23.172 1 96 333 GLY B CA 1
ATOM 5617 C C . GLY B 1 333 ? 12.812 -8.977 -24.156 1 96 333 GLY B C 1
ATOM 5618 O O . GLY B 1 333 ? 11.758 -8.508 -24.578 1 96 333 GLY B O 1
ATOM 5619 N N . GLU B 1 334 ? 13.219 -10.156 -24.516 1 96.5 334 GLU B N 1
ATOM 5620 C CA . GLU B 1 334 ? 12.508 -10.961 -25.516 1 96.5 334 GLU B CA 1
ATOM 5621 C C . GLU B 1 334 ? 11.117 -11.352 -25.016 1 96.5 334 GLU B C 1
ATOM 5623 O O . GLU B 1 334 ? 10.133 -11.227 -25.75 1 96.5 334 GLU B O 1
ATOM 5628 N N . VAL B 1 335 ? 11.102 -11.828 -23.797 1 97.06 335 VAL B N 1
ATOM 5629 C CA . VAL B 1 335 ? 9.812 -12.203 -23.219 1 97.06 335 VAL B CA 1
ATOM 5630 C C . VAL B 1 335 ? 8.93 -10.969 -23.062 1 97.06 335 VAL B C 1
ATOM 5632 O O . VAL B 1 335 ? 7.723 -11.023 -23.328 1 97.06 335 VAL B O 1
ATOM 5635 N N . GLY B 1 336 ? 9.547 -9.812 -22.641 1 97.69 336 GLY B N 1
ATOM 5636 C CA . GLY B 1 336 ? 8.797 -8.57 -22.594 1 97.69 336 GLY B CA 1
ATOM 5637 C C . GLY B 1 336 ? 8.148 -8.211 -23.922 1 97.69 336 GLY B C 1
ATOM 5638 O O . GLY B 1 336 ? 6.996 -7.773 -23.953 1 97.69 336 GLY B O 1
ATOM 5639 N N . ASP B 1 337 ? 8.852 -8.461 -25 1 97.62 337 ASP B N 1
ATOM 5640 C CA . ASP B 1 337 ? 8.312 -8.195 -26.328 1 97.62 337 ASP B CA 1
ATOM 5641 C C . ASP B 1 337 ? 7.16 -9.141 -26.656 1 97.62 337 ASP B C 1
ATOM 5643 O O . ASP B 1 337 ? 6.156 -8.719 -27.25 1 97.62 337 ASP B O 1
ATOM 5647 N N . MET B 1 338 ? 7.277 -10.398 -26.281 1 97.44 338 MET B N 1
ATOM 5648 C CA . MET B 1 338 ? 6.27 -11.406 -26.562 1 97.44 338 MET B CA 1
ATOM 5649 C C . MET B 1 338 ? 4.918 -11.016 -25.969 1 97.44 338 MET B C 1
ATOM 5651 O O . MET B 1 338 ? 3.873 -11.305 -26.562 1 97.44 338 MET B O 1
ATOM 5655 N N . ILE B 1 339 ? 5.031 -10.352 -24.797 1 97.75 339 ILE B N 1
ATOM 5656 C CA . ILE B 1 339 ? 3.771 -10.117 -24.094 1 97.75 339 ILE B CA 1
ATOM 5657 C C . ILE B 1 339 ? 3.391 -8.641 -24.203 1 97.75 339 ILE B C 1
ATOM 5659 O O . ILE B 1 339 ? 2.498 -8.18 -23.484 1 97.75 339 ILE B O 1
ATOM 5663 N N . GLY B 1 340 ? 4.137 -7.859 -24.938 1 97.31 340 GLY B N 1
ATOM 5664 C CA . GLY B 1 340 ? 3.729 -6.512 -25.297 1 97.31 340 GLY B CA 1
ATOM 5665 C C . GLY B 1 340 ? 4.141 -5.465 -24.281 1 97.31 340 GLY B C 1
ATOM 5666 O O . GLY B 1 340 ? 3.514 -4.41 -24.188 1 97.31 340 GLY B O 1
ATOM 5667 N N . LEU B 1 341 ? 5.129 -5.715 -23.516 1 96.94 341 LEU B N 1
ATOM 5668 C CA . LEU B 1 341 ? 5.609 -4.699 -22.578 1 96.94 341 LEU B CA 1
ATOM 5669 C C . LEU B 1 341 ? 6.406 -3.621 -23.328 1 96.94 341 LEU B C 1
ATOM 5671 O O . LEU B 1 341 ? 7.223 -3.932 -24.188 1 96.94 341 LEU B O 1
ATOM 5675 N N . ALA B 1 342 ? 6.109 -2.418 -22.953 1 95.75 342 ALA B N 1
ATOM 5676 C CA . ALA B 1 342 ? 6.832 -1.3 -23.562 1 95.75 342 ALA B CA 1
ATOM 5677 C C . ALA B 1 342 ? 8.305 -1.331 -23.172 1 95.75 342 ALA B C 1
ATOM 5679 O O . ALA B 1 342 ? 8.648 -1.688 -22.031 1 95.75 342 ALA B O 1
ATOM 5680 N N . LYS B 1 343 ? 9.18 -0.949 -24.125 1 96 343 LYS B N 1
ATOM 5681 C CA . LYS B 1 343 ? 10.602 -0.824 -23.844 1 96 343 LYS B CA 1
ATOM 5682 C C . LYS B 1 343 ? 10.891 0.449 -23.047 1 96 343 LYS B C 1
ATOM 5684 O O . LYS B 1 343 ? 10.32 1.503 -23.328 1 96 343 LYS B O 1
ATOM 5689 N N . GLN B 1 344 ? 11.641 0.21 -21.953 1 93 344 GLN B N 1
ATOM 5690 C CA . GLN B 1 344 ? 12.07 1.308 -21.094 1 93 344 GLN B CA 1
ATOM 5691 C C . GLN B 1 344 ? 13.57 1.251 -20.844 1 93 344 GLN B C 1
ATOM 5693 O O . GLN B 1 344 ? 14.008 1.004 -19.719 1 93 344 GLN B O 1
ATOM 5698 N N . PRO B 1 345 ? 14.383 1.603 -21.828 1 93.25 345 PRO B N 1
ATOM 5699 C CA . PRO B 1 345 ? 15.82 1.34 -21.734 1 93.25 345 PRO B CA 1
ATOM 5700 C C . PRO B 1 345 ? 16.469 2.018 -20.531 1 93.25 345 PRO B C 1
ATOM 5702 O O . PRO B 1 345 ? 17.312 1.417 -19.859 1 93.25 345 PRO B O 1
ATOM 5705 N N . VAL B 1 346 ? 16.078 3.238 -20.234 1 91.88 346 VAL B N 1
ATOM 5706 C CA . VAL B 1 346 ? 16.688 3.967 -19.125 1 91.88 346 VAL B CA 1
ATOM 5707 C C . VAL B 1 346 ? 16.281 3.324 -17.812 1 91.88 346 VAL B C 1
ATOM 5709 O O . VAL B 1 346 ? 17.141 3.062 -16.953 1 91.88 346 VAL B O 1
ATOM 5712 N N . LEU B 1 347 ? 15 3.062 -17.641 1 93.06 347 LEU B N 1
ATOM 5713 C CA . LEU B 1 347 ? 14.508 2.455 -16.406 1 93.06 347 LEU B CA 1
ATOM 5714 C C . LEU B 1 347 ? 15.078 1.05 -16.234 1 93.06 347 LEU B C 1
ATOM 5716 O O . LEU B 1 347 ? 15.398 0.639 -15.109 1 93.06 347 LEU B O 1
ATOM 5720 N N . GLU B 1 348 ? 15.141 0.328 -17.297 1 95.06 348 GLU B N 1
ATOM 5721 C CA . GLU B 1 348 ? 15.688 -1.024 -17.234 1 95.06 348 GLU B CA 1
ATOM 5722 C C . GLU B 1 348 ? 17.141 -1.016 -16.75 1 95.06 348 GLU B C 1
ATOM 5724 O O . GLU B 1 348 ? 17.531 -1.837 -15.922 1 95.06 348 GLU B O 1
ATOM 5729 N N . ARG B 1 349 ? 17.938 -0.141 -17.297 1 93.19 349 ARG B N 1
ATOM 5730 C CA . ARG B 1 349 ? 19.328 -0.021 -16.875 1 93.19 349 ARG B CA 1
ATOM 5731 C C . ARG B 1 349 ? 19.438 0.383 -15.414 1 93.19 349 ARG B C 1
ATOM 5733 O O . ARG B 1 349 ? 20.297 -0.119 -14.688 1 93.19 349 ARG B O 1
ATOM 5740 N N . LEU B 1 350 ? 18.562 1.289 -15.047 1 92.94 350 LEU B N 1
ATOM 5741 C CA . LEU B 1 350 ? 18.547 1.724 -13.648 1 92.94 350 LEU B CA 1
ATOM 5742 C C . LEU B 1 350 ? 18.219 0.559 -12.719 1 92.94 350 LEU B C 1
ATOM 5744 O O . LEU B 1 350 ? 18.875 0.377 -11.695 1 92.94 350 LEU B O 1
ATOM 5748 N N . ILE B 1 351 ? 17.219 -0.15 -13.07 1 94.44 351 ILE B N 1
ATOM 5749 C CA . ILE B 1 351 ? 16.797 -1.283 -12.242 1 94.44 351 ILE B CA 1
ATOM 5750 C C . ILE B 1 351 ? 17.938 -2.307 -12.172 1 94.44 351 ILE B C 1
ATOM 5752 O O . ILE B 1 351 ? 18.25 -2.822 -11.102 1 94.44 351 ILE B O 1
ATOM 5756 N N . ALA B 1 352 ? 18.562 -2.537 -13.289 1 94.12 352 ALA B N 1
ATOM 5757 C CA . ALA B 1 352 ? 19.656 -3.502 -13.344 1 94.12 352 ALA B CA 1
ATOM 5758 C C . ALA B 1 352 ? 20.797 -3.094 -12.414 1 94.12 352 ALA B C 1
ATOM 5760 O O . ALA B 1 352 ? 21.484 -3.951 -11.859 1 94.12 352 ALA B O 1
ATOM 5761 N N . THR B 1 353 ? 20.938 -1.85 -12.211 1 91.94 353 THR B N 1
ATOM 5762 C CA . THR B 1 353 ? 22.016 -1.331 -11.375 1 91.94 353 THR B CA 1
ATOM 5763 C C . THR B 1 353 ? 21.578 -1.247 -9.914 1 91.94 353 THR B C 1
ATOM 5765 O O . THR B 1 353 ? 22.312 -1.669 -9.016 1 91.94 353 THR B O 1
ATOM 5768 N N . ALA B 1 354 ? 20.406 -0.771 -9.719 1 91.19 354 ALA B N 1
ATOM 5769 C CA . ALA B 1 354 ? 19.969 -0.418 -8.375 1 91.19 354 ALA B CA 1
ATOM 5770 C C . ALA B 1 354 ? 19.438 -1.64 -7.633 1 91.19 354 ALA B C 1
ATOM 5772 O O . ALA B 1 354 ? 19.594 -1.748 -6.41 1 91.19 354 ALA B O 1
ATOM 5773 N N . TRP B 1 355 ? 18.75 -2.561 -8.336 1 93.62 355 TRP B N 1
ATOM 5774 C CA . TRP B 1 355 ? 18.062 -3.668 -7.684 1 93.62 355 TRP B CA 1
ATOM 5775 C C . TRP B 1 355 ? 19.047 -4.566 -6.949 1 93.62 355 TRP B C 1
ATOM 5777 O O . TRP B 1 355 ? 18.844 -4.902 -5.781 1 93.62 355 TRP B O 1
ATOM 5787 N N . PRO B 1 356 ? 20.234 -4.938 -7.578 1 93.75 356 PRO B N 1
ATOM 5788 C CA . PRO B 1 356 ? 21.188 -5.762 -6.828 1 93.75 356 PRO B CA 1
ATOM 5789 C C . PRO B 1 356 ? 21.734 -5.051 -5.594 1 93.75 356 PRO B C 1
ATOM 5791 O O . PRO B 1 356 ? 22.031 -5.695 -4.586 1 93.75 356 PRO B O 1
ATOM 5794 N N . LEU B 1 357 ? 21.891 -3.707 -5.66 1 92.25 357 LEU B N 1
ATOM 5795 C CA . LEU B 1 357 ? 22.344 -2.938 -4.512 1 92.25 357 LEU B CA 1
ATOM 5796 C C . LEU B 1 357 ? 21.312 -2.965 -3.387 1 92.25 357 LEU B C 1
ATOM 5798 O O . LEU B 1 357 ? 21.672 -3.084 -2.213 1 92.25 357 LEU B O 1
ATOM 5802 N N . LEU B 1 358 ? 20.078 -2.844 -3.785 1 92.75 358 LEU B N 1
ATOM 5803 C CA . LEU B 1 358 ? 19.016 -2.898 -2.801 1 92.75 358 LEU B CA 1
ATOM 5804 C C . LEU B 1 358 ? 18.938 -4.273 -2.148 1 92.75 358 LEU B C 1
ATOM 5806 O O . LEU B 1 358 ? 18.75 -4.383 -0.934 1 92.75 358 LEU B O 1
ATOM 5810 N N . VAL B 1 359 ? 19.047 -5.328 -2.949 1 96.06 359 VAL B N 1
ATOM 5811 C CA . VAL B 1 359 ? 19.047 -6.695 -2.443 1 96.06 359 VAL B CA 1
ATOM 5812 C C . VAL B 1 359 ? 20.203 -6.895 -1.462 1 96.06 359 VAL B C 1
ATOM 5814 O O . VAL B 1 359 ? 20 -7.422 -0.364 1 96.06 359 VAL B O 1
ATOM 5817 N N . ALA B 1 360 ? 21.406 -6.414 -1.823 1 95.38 360 ALA B N 1
ATOM 5818 C CA . ALA B 1 360 ? 22.578 -6.551 -0.956 1 95.38 360 ALA B CA 1
ATOM 5819 C C . ALA B 1 360 ? 22.375 -5.816 0.364 1 95.38 360 ALA B C 1
ATOM 5821 O O . ALA B 1 360 ? 22.734 -6.316 1.428 1 95.38 360 ALA B O 1
ATOM 5822 N N . PHE B 1 361 ? 21.875 -4.691 0.298 1 92.88 361 PHE B N 1
ATOM 5823 C CA . PHE B 1 361 ? 21.609 -3.896 1.49 1 92.88 361 PHE B CA 1
ATOM 5824 C C . PHE B 1 361 ? 20.625 -4.617 2.414 1 92.88 361 PHE B C 1
ATOM 5826 O O . PHE B 1 361 ? 20.891 -4.758 3.609 1 92.88 361 PHE B O 1
ATOM 5833 N N . ARG B 1 362 ? 19.5 -5.02 1.825 1 92.81 362 ARG B N 1
ATOM 5834 C CA . ARG B 1 362 ? 18.5 -5.73 2.609 1 92.81 362 ARG B CA 1
ATOM 5835 C C . ARG B 1 362 ? 19.078 -6.988 3.236 1 92.81 362 ARG B C 1
ATOM 5837 O O . ARG B 1 362 ? 18.875 -7.254 4.422 1 92.81 362 ARG B O 1
ATOM 5844 N N . GLU B 1 363 ? 19.797 -7.773 2.434 1 94.25 363 GLU B N 1
ATOM 5845 C CA . GLU B 1 363 ? 20.391 -9.008 2.928 1 94.25 363 GLU B CA 1
ATOM 5846 C C . GLU B 1 363 ? 21.375 -8.734 4.051 1 94.25 363 GLU B C 1
ATOM 5848 O O . GLU B 1 363 ? 21.562 -9.562 4.945 1 94.25 363 GLU B O 1
ATOM 5853 N N . GLY B 1 364 ? 21.984 -7.594 4.062 1 91.69 364 GLY B N 1
ATOM 5854 C CA . GLY B 1 364 ? 22.906 -7.191 5.113 1 91.69 364 GLY B CA 1
ATOM 5855 C C . GLY B 1 364 ? 22.203 -6.844 6.414 1 91.69 364 GLY B C 1
ATOM 5856 O O . GLY B 1 364 ? 22.812 -6.938 7.488 1 91.69 364 GLY B O 1
ATOM 5857 N N . LEU B 1 365 ? 20.922 -6.512 6.32 1 89.56 365 LEU B N 1
ATOM 5858 C CA . LEU B 1 365 ? 20.172 -6.098 7.504 1 89.56 365 LEU B CA 1
ATOM 5859 C C . LEU B 1 365 ? 19.516 -7.301 8.18 1 89.56 365 LEU B C 1
ATOM 5861 O O . LEU B 1 365 ? 19.188 -7.246 9.359 1 89.56 365 LEU B O 1
ATOM 5865 N N . ILE B 1 366 ? 19.344 -8.359 7.473 1 88.75 366 ILE B N 1
ATOM 5866 C CA . ILE B 1 366 ? 18.547 -9.5 7.918 1 88.75 366 ILE B CA 1
ATOM 5867 C C . ILE B 1 366 ? 19.172 -10.102 9.172 1 88.75 366 ILE B C 1
ATOM 5869 O O . ILE B 1 366 ? 18.453 -10.484 10.109 1 88.75 366 ILE B O 1
ATOM 5873 N N . PRO B 1 367 ? 20.547 -10.102 9.305 1 87.75 367 PRO B N 1
ATOM 5874 C CA . PRO B 1 367 ? 21.125 -10.719 10.492 1 87.75 367 PRO B CA 1
ATOM 5875 C C . PRO B 1 367 ? 20.938 -9.875 11.75 1 87.75 367 PRO B C 1
ATOM 5877 O O . PRO B 1 367 ? 21.172 -10.352 12.859 1 87.75 367 PRO B O 1
ATOM 5880 N N . LEU B 1 368 ? 20.469 -8.672 11.609 1 86.19 368 LEU B N 1
ATOM 5881 C CA . LEU B 1 368 ? 20.25 -7.82 12.781 1 86.19 368 LEU B CA 1
ATOM 5882 C C . LEU B 1 368 ? 19.062 -8.305 13.594 1 86.19 368 LEU B C 1
ATOM 5884 O O . LEU B 1 368 ? 18.062 -8.773 13.031 1 86.19 368 LEU B O 1
ATOM 5888 N N . PRO B 1 369 ? 19.219 -8.109 14.891 1 85 369 PRO B N 1
ATOM 5889 C CA . PRO B 1 369 ? 18.141 -8.594 15.75 1 85 369 PRO B CA 1
ATOM 5890 C C . PRO B 1 369 ? 16.797 -7.953 15.422 1 85 369 PRO B C 1
ATOM 5892 O O . PRO B 1 369 ? 16.734 -6.762 15.117 1 85 369 PRO B O 1
ATOM 5895 N N . ALA B 1 370 ? 15.727 -8.703 15.391 1 87.62 370 ALA B N 1
ATOM 5896 C CA . ALA B 1 370 ? 14.328 -8.305 15.25 1 87.62 370 ALA B CA 1
ATOM 5897 C C . ALA B 1 370 ? 14.016 -7.895 13.812 1 87.62 370 ALA B C 1
ATOM 5899 O O . ALA B 1 370 ? 12.852 -7.664 13.461 1 87.62 370 ALA B O 1
ATOM 5900 N N . VAL B 1 371 ? 15.125 -7.785 12.977 1 88.12 371 VAL B N 1
ATOM 5901 C CA . VAL B 1 371 ? 14.898 -7.348 11.602 1 88.12 371 VAL B CA 1
ATOM 5902 C C . VAL B 1 371 ? 14.047 -8.375 10.867 1 88.12 371 VAL B C 1
ATOM 5904 O O . VAL B 1 371 ? 13.07 -8.016 10.195 1 88.12 371 VAL B O 1
ATOM 5907 N N . PRO B 1 372 ? 14.336 -9.664 11.047 1 86.81 372 PRO B N 1
ATOM 5908 C CA . PRO B 1 372 ? 13.5 -10.641 10.344 1 86.81 372 PRO B CA 1
ATOM 5909 C C . PRO B 1 372 ? 12.023 -10.547 10.734 1 86.81 372 PRO B C 1
ATOM 5911 O O . PRO B 1 372 ? 11.148 -10.656 9.875 1 86.81 372 PRO B O 1
ATOM 5914 N N . ALA B 1 373 ? 11.805 -10.305 11.922 1 86.38 373 ALA B N 1
ATOM 5915 C CA . ALA B 1 373 ? 10.422 -10.188 12.391 1 86.38 373 ALA B CA 1
ATOM 5916 C C . ALA B 1 373 ? 9.75 -8.945 11.805 1 86.38 373 ALA B C 1
ATOM 5918 O O . ALA B 1 373 ? 8.57 -8.984 11.445 1 86.38 373 ALA B O 1
ATOM 5919 N N . VAL B 1 374 ? 10.438 -7.875 11.727 1 89.75 374 VAL B N 1
ATOM 5920 C CA . VAL B 1 374 ? 9.906 -6.637 11.172 1 89.75 374 VAL B CA 1
ATOM 5921 C C . VAL B 1 374 ? 9.625 -6.812 9.68 1 89.75 374 VAL B C 1
ATOM 5923 O O . VAL B 1 374 ? 8.57 -6.422 9.195 1 89.75 374 VAL B O 1
ATOM 5926 N N . LEU B 1 375 ? 10.602 -7.426 9.07 1 87.75 375 LEU B N 1
ATOM 5927 C CA . LEU B 1 375 ? 10.43 -7.648 7.641 1 87.75 375 LEU B CA 1
ATOM 5928 C C . LEU B 1 375 ? 9.227 -8.547 7.367 1 87.75 375 LEU B C 1
ATOM 5930 O O . LEU B 1 375 ? 8.445 -8.281 6.449 1 87.75 375 LEU B O 1
ATOM 5934 N N . TRP B 1 376 ? 9.055 -9.555 8.086 1 87.19 376 TRP B N 1
ATOM 5935 C CA . TRP B 1 376 ? 7.906 -10.438 7.945 1 87.19 376 TRP B CA 1
ATOM 5936 C C . TRP B 1 376 ? 6.602 -9.68 8.18 1 87.19 376 TRP B C 1
ATOM 5938 O O . TRP B 1 376 ? 5.629 -9.867 7.445 1 87.19 376 TRP B O 1
ATOM 5948 N N . THR B 1 377 ? 6.629 -8.859 9.219 1 87.44 377 THR B N 1
ATOM 5949 C CA . THR B 1 377 ? 5.438 -8.086 9.547 1 87.44 377 THR B CA 1
ATOM 5950 C C . THR B 1 377 ? 5.051 -7.168 8.391 1 87.44 377 THR B C 1
ATOM 5952 O O . THR B 1 377 ? 3.879 -7.082 8.023 1 87.44 377 THR B O 1
ATOM 5955 N N . LEU B 1 378 ? 5.996 -6.516 7.883 1 88.5 378 LEU B N 1
ATOM 5956 C CA . LEU B 1 378 ? 5.742 -5.609 6.77 1 88.5 378 LEU B CA 1
ATOM 5957 C C . LEU B 1 378 ? 5.258 -6.375 5.543 1 88.5 378 LEU B C 1
ATOM 5959 O O . LEU B 1 378 ? 4.348 -5.926 4.844 1 88.5 378 LEU B O 1
ATOM 5963 N N . GLU B 1 379 ? 5.828 -7.465 5.312 1 87.44 379 GLU B N 1
ATOM 5964 C CA . GLU B 1 379 ? 5.426 -8.297 4.184 1 87.44 379 GLU B CA 1
ATOM 5965 C C . GLU B 1 379 ? 4.008 -8.836 4.371 1 87.44 379 GLU B C 1
ATOM 5967 O O . GLU B 1 379 ? 3.229 -8.883 3.422 1 87.44 379 GLU B O 1
ATOM 5972 N N . GLU B 1 380 ? 3.75 -9.297 5.543 1 87.06 380 GLU B N 1
ATOM 5973 C CA . GLU B 1 380 ? 2.41 -9.789 5.844 1 87.06 380 GLU B CA 1
ATOM 5974 C C . GLU B 1 380 ? 1.368 -8.68 5.707 1 87.06 380 GLU B C 1
ATOM 5976 O O . GLU B 1 380 ? 0.249 -8.93 5.254 1 87.06 380 GLU B O 1
ATOM 5981 N N . ALA B 1 381 ? 1.777 -7.512 6.082 1 87.31 381 ALA B N 1
ATOM 5982 C CA . ALA B 1 381 ? 0.883 -6.371 5.902 1 87.31 381 ALA B CA 1
ATOM 5983 C C . ALA B 1 381 ? 0.62 -6.109 4.422 1 87.31 381 ALA B C 1
ATOM 5985 O O . ALA B 1 381 ? -0.522 -5.875 4.02 1 87.31 381 ALA B O 1
ATOM 5986 N N . LEU B 1 382 ? 1.675 -6.078 3.684 1 86.38 382 LEU B N 1
ATOM 5987 C CA . LEU B 1 382 ? 1.55 -5.891 2.242 1 86.38 382 LEU B CA 1
ATOM 5988 C C . LEU B 1 382 ? 0.649 -6.957 1.631 1 86.38 382 LEU B C 1
ATOM 5990 O O . LEU B 1 382 ? -0.203 -6.652 0.793 1 86.38 382 LEU B O 1
ATOM 5994 N N . ARG B 1 383 ? 0.897 -8.211 2.037 1 85.44 383 ARG B N 1
ATOM 5995 C CA . ARG B 1 383 ? 0.068 -9.32 1.573 1 85.44 383 ARG B CA 1
ATOM 5996 C C . ARG B 1 383 ? -1.406 -9.055 1.864 1 85.44 383 ARG B C 1
ATOM 5998 O O . ARG B 1 383 ? -2.256 -9.219 0.986 1 85.44 383 ARG B O 1
ATOM 6005 N N . LYS B 1 384 ? -1.724 -8.664 3.002 1 83.38 384 LYS B N 1
ATOM 6006 C CA . LYS B 1 384 ? -3.102 -8.391 3.4 1 83.38 384 LYS B CA 1
ATOM 6007 C C . LYS B 1 384 ? -3.693 -7.246 2.586 1 83.38 384 LYS B C 1
ATOM 6009 O O . LYS B 1 384 ? -4.863 -7.293 2.193 1 83.38 384 LYS B O 1
ATOM 6014 N N . PHE B 1 385 ? -2.857 -6.254 2.393 1 82.31 385 PHE B N 1
ATOM 6015 C CA . PHE B 1 385 ? -3.309 -5.125 1.585 1 82.31 385 PHE B CA 1
ATOM 6016 C C . PHE B 1 385 ? -3.639 -5.574 0.166 1 82.31 385 PHE B C 1
ATOM 6018 O O . PHE B 1 385 ? -4.676 -5.195 -0.384 1 82.31 385 PHE B O 1
ATOM 6025 N N . VAL B 1 386 ? -2.762 -6.32 -0.414 1 82.81 386 VAL B N 1
ATOM 6026 C CA . VAL B 1 386 ? -2.938 -6.793 -1.784 1 82.81 386 VAL B CA 1
ATOM 6027 C C . VAL B 1 386 ? -4.199 -7.648 -1.88 1 82.81 386 VAL B C 1
ATOM 6029 O O . VAL B 1 386 ? -5.008 -7.473 -2.795 1 82.81 386 VAL B O 1
ATOM 6032 N N . LEU B 1 387 ? -4.375 -8.531 -0.952 1 80.69 387 LEU B N 1
ATOM 6033 C CA . LEU B 1 387 ? -5.539 -9.406 -0.971 1 80.69 387 LEU B CA 1
ATOM 6034 C C . LEU B 1 387 ? -6.824 -8.609 -0.767 1 80.69 387 LEU B C 1
ATOM 6036 O O . LEU B 1 387 ? -7.844 -8.891 -1.401 1 80.69 387 LEU B O 1
ATOM 6040 N N . LEU B 1 388 ? -6.785 -7.602 0.078 1 77.25 388 LEU B N 1
ATOM 6041 C CA . LEU B 1 388 ? -7.941 -6.738 0.293 1 77.25 388 LEU B CA 1
ATOM 6042 C C . LEU B 1 388 ? -8.297 -5.98 -0.98 1 77.25 388 LEU B C 1
ATOM 6044 O O . LEU B 1 388 ? -9.477 -5.836 -1.315 1 77.25 388 LEU B O 1
ATOM 6048 N N . PHE B 1 389 ? -7.34 -5.516 -1.635 1 78.31 389 PHE B N 1
ATOM 6049 C CA . PHE B 1 389 ? -7.547 -4.77 -2.869 1 78.31 389 PHE B CA 1
ATOM 6050 C C . PHE B 1 389 ? -8.102 -5.672 -3.963 1 78.31 389 PHE B C 1
ATOM 6052 O O . PHE B 1 389 ? -9.086 -5.324 -4.625 1 78.31 389 PHE B O 1
ATOM 6059 N N . LEU B 1 390 ? -7.512 -6.852 -4.074 1 78.38 390 LEU B N 1
ATOM 6060 C CA . LEU B 1 390 ? -7.898 -7.758 -5.148 1 78.38 390 LEU B CA 1
ATOM 6061 C C . LEU B 1 390 ? -9.289 -8.328 -4.898 1 78.38 390 LEU B C 1
ATOM 6063 O O . LEU B 1 390 ? -10.047 -8.57 -5.844 1 78.38 390 LEU B O 1
ATOM 6067 N N . SER B 1 391 ? -9.602 -8.547 -3.668 1 77.56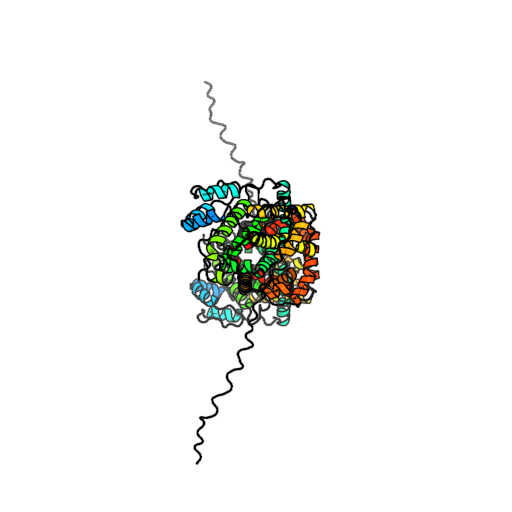 391 SER B N 1
ATOM 6068 C CA . SER B 1 391 ? -10.891 -9.156 -3.338 1 77.56 391 SER B CA 1
ATOM 6069 C C . SER B 1 391 ? -11.992 -8.109 -3.242 1 77.56 391 SER B C 1
ATOM 6071 O O . SER B 1 391 ? -13.164 -8.445 -3.104 1 77.56 391 SER B O 1
ATOM 6073 N N . GLU B 1 392 ? -11.586 -6.828 -3.279 1 70.88 392 GLU B N 1
ATOM 6074 C CA . GLU B 1 392 ? -12.523 -5.719 -3.096 1 70.88 392 GLU B CA 1
ATOM 6075 C C . GLU B 1 392 ? -13.25 -5.828 -1.759 1 70.88 392 GLU B C 1
ATOM 6077 O O . GLU B 1 392 ? -14.461 -5.605 -1.687 1 70.88 392 GLU B O 1
ATOM 6082 N N . GLY B 1 393 ? -12.531 -6.371 -0.814 1 67.94 393 GLY B N 1
ATOM 6083 C CA . GLY B 1 393 ? -13.07 -6.457 0.535 1 67.94 393 GLY B CA 1
ATOM 6084 C C . GLY B 1 393 ? -13.922 -7.691 0.76 1 67.94 393 GLY B C 1
ATOM 6085 O O . GLY B 1 393 ? -14.461 -7.887 1.851 1 67.94 393 GLY B O 1
ATOM 6086 N N . ARG B 1 394 ? -14.016 -8.539 -0.247 1 74.44 394 ARG B N 1
ATOM 6087 C CA . ARG B 1 394 ? -14.812 -9.758 -0.114 1 74.44 394 ARG B CA 1
ATOM 6088 C C . ARG B 1 394 ? -13.922 -10.969 0.148 1 74.44 394 ARG B C 1
ATOM 6090 O O . ARG B 1 394 ? -12.695 -10.883 0.035 1 74.44 394 ARG B O 1
ATOM 6097 N N . ARG B 1 395 ? -14.578 -12.07 0.442 1 76.44 395 ARG B N 1
ATOM 6098 C CA . ARG B 1 395 ? -13.844 -13.305 0.673 1 76.44 395 ARG B CA 1
ATOM 6099 C C . ARG B 1 395 ? -13.43 -13.953 -0.646 1 76.44 395 ARG B C 1
ATOM 6101 O O . ARG B 1 395 ? -14.25 -14.07 -1.563 1 76.44 395 ARG B O 1
ATOM 6108 N N . ILE B 1 396 ? -12.172 -14.312 -0.718 1 76.75 396 ILE B N 1
ATOM 6109 C CA . ILE B 1 396 ? -11.672 -15.016 -1.893 1 76.75 396 ILE B CA 1
ATOM 6110 C C . ILE B 1 396 ? -11.992 -16.5 -1.783 1 76.75 396 ILE B C 1
ATOM 6112 O O . ILE B 1 396 ? -11.609 -17.156 -0.815 1 76.75 396 ILE B O 1
ATOM 6116 N N . ALA B 1 397 ? -12.773 -16.984 -2.684 1 79.69 397 ALA B N 1
ATOM 6117 C CA . ALA B 1 397 ? -13.141 -18.406 -2.695 1 79.69 397 ALA B CA 1
ATOM 6118 C C . ALA B 1 397 ? -12.734 -19.062 -4.012 1 79.69 397 ALA B C 1
ATOM 6120 O O . ALA B 1 397 ? -13.023 -18.531 -5.09 1 79.69 397 ALA B O 1
ATOM 6121 N N . ILE B 1 398 ? -12.031 -20.141 -3.91 1 85.94 398 ILE B N 1
ATOM 6122 C CA . ILE B 1 398 ? -11.727 -20.938 -5.094 1 85.94 398 ILE B CA 1
ATOM 6123 C C . ILE B 1 398 ? -12.938 -21.797 -5.457 1 85.94 398 ILE B C 1
ATOM 6125 O O . ILE B 1 398 ? -13.18 -22.844 -4.844 1 85.94 398 ILE B O 1
ATOM 6129 N N . ASP B 1 399 ? -13.641 -21.344 -6.488 1 87.5 399 ASP B N 1
ATOM 6130 C CA . ASP B 1 399 ? -14.883 -21.984 -6.898 1 87.5 399 ASP B CA 1
ATOM 6131 C C . ASP B 1 399 ? -14.68 -22.797 -8.172 1 87.5 399 ASP B C 1
ATOM 6133 O O . ASP B 1 399 ? -13.93 -22.391 -9.062 1 87.5 399 ASP B O 1
ATOM 6137 N N . ILE B 1 400 ? -15.375 -23.875 -8.172 1 91.31 400 ILE B N 1
ATOM 6138 C CA . ILE B 1 400 ? -15.414 -24.703 -9.367 1 91.31 400 ILE B CA 1
ATOM 6139 C C . ILE B 1 400 ? -16.25 -24.016 -10.445 1 91.31 400 ILE B C 1
ATOM 6141 O O . ILE B 1 400 ? -17.375 -23.609 -10.195 1 91.31 400 ILE B O 1
ATOM 6145 N N . PRO B 1 401 ? -15.609 -23.828 -11.57 1 87.94 401 PRO B N 1
ATOM 6146 C CA . PRO B 1 401 ? -16.406 -23.234 -12.656 1 87.94 401 PRO B CA 1
ATOM 6147 C C . PRO B 1 401 ? -17.391 -24.234 -13.258 1 87.94 401 PRO B C 1
ATOM 6149 O O . PRO B 1 401 ? -17.172 -25.453 -13.188 1 87.94 401 PRO B O 1
ATOM 6152 N N . ASP B 1 402 ? -18.5 -23.672 -13.875 1 86 402 ASP B N 1
ATOM 6153 C CA . ASP B 1 402 ? -19.453 -24.531 -14.578 1 86 402 ASP B CA 1
ATOM 6154 C C . ASP B 1 402 ? -19.688 -24.031 -16 1 86 402 ASP B C 1
ATOM 6156 O O . ASP B 1 402 ? -20.5 -24.594 -16.734 1 86 402 ASP B O 1
ATOM 6160 N N . VAL B 1 403 ? -18.953 -22.984 -16.359 1 84.69 403 VAL B N 1
ATOM 6161 C CA . VAL B 1 403 ? -19.047 -22.453 -17.719 1 84.69 403 VAL B CA 1
ATOM 6162 C C . VAL B 1 403 ? -17.688 -21.891 -18.141 1 84.69 403 VAL B C 1
ATOM 6164 O O . VAL B 1 403 ? -16.797 -21.703 -17.312 1 84.69 403 VAL B O 1
ATOM 6167 N N . ASN B 1 404 ? -17.547 -21.797 -19.438 1 87.94 404 ASN B N 1
ATOM 6168 C CA . ASN B 1 404 ? -16.391 -21.094 -19.969 1 87.94 404 ASN B CA 1
ATOM 6169 C C . ASN B 1 404 ? -16.641 -19.578 -20.047 1 87.94 404 ASN B C 1
ATOM 6171 O O . ASN B 1 404 ? -17.625 -19.078 -19.5 1 87.94 404 ASN B O 1
ATOM 6175 N N . ARG B 1 405 ? -15.617 -18.844 -20.5 1 83.06 405 ARG B N 1
ATOM 6176 C CA . ARG B 1 405 ? -15.773 -17.422 -20.75 1 83.06 405 ARG B CA 1
ATOM 6177 C C . ARG B 1 405 ? -16.984 -17.156 -21.641 1 83.06 405 ARG B C 1
ATOM 6179 O O . ARG B 1 405 ? -17.125 -17.766 -22.703 1 83.06 405 ARG B O 1
ATOM 6186 N N . PRO B 1 406 ? -17.922 -16.281 -21.078 1 75.81 406 PRO B N 1
ATOM 6187 C CA . PRO B 1 406 ? -19.078 -15.969 -21.906 1 75.81 406 PRO B CA 1
ATOM 6188 C C . PRO B 1 406 ? -18.703 -15.266 -23.203 1 75.81 406 PRO B C 1
ATOM 6190 O O . PRO B 1 406 ? -17.703 -14.539 -23.25 1 75.81 406 PRO B O 1
ATOM 6193 N N . SER B 1 407 ? -19.422 -15.711 -24.328 1 65.94 407 SER B N 1
ATOM 6194 C CA . SER B 1 407 ? -19.188 -15.141 -25.656 1 65.94 407 SER B CA 1
ATOM 6195 C C . SER B 1 407 ? -19.656 -13.688 -25.719 1 65.94 407 SER B C 1
ATOM 6197 O O . SER B 1 407 ? -20.609 -13.305 -25.047 1 65.94 407 SER B O 1
#

InterPro domains:
  IPR006311 Twin-arginine translocation pathway, signal sequence [PS51318] (1-30)
  IPR018713 ER-bound oxygenase mpaB/mpaB'/Rubber oxygenase, catalytic domain [PF09995] (133-350)
  IPR037473 Rubber oxygenase Lcp-like [PTHR37539] (54-384)

Foldseek 3Di:
DPPPDPPPDPDDDPPDPPPDPPPCPPPLLDFDDQDAFLCQFPVNHDPSPDLLPAAFPLQQVVLLVCLVVVNQVVQQVQLVVVFWLQDDRGPDDDPSVNVSLVVLLDFDPPQDPVLLLLLLVLCLQCVVLLVLCVVLNLVLLLLQQQLSLLLCCWFACVQPVLLVVLLVLVQSDLLNHNCNSPGGGGNSSSLQLLLNQLSLSQNAVLVDPVSVVRNSPDNGGDGLLNVLLSLCSNQLLSVVLCVVLVADDDPSNNLSNLSSSLRSSVSSRHDRSLHGNDSVSSVVVNVRRHVSRGAADPSSLVVSVVSLVLVCVVVVNPCLLLSLLVSCLSHPVVSSVRNPRDDDPVSNVVCVPVSSVVSVVSSVCCPDPCSSVVSSVVVVVVSVVSSCSSCVNDDRGSGHDSHIHDD/DDDPDPPDDPDDDPPDPPPDPPPCPPPPLDFDDQDAFLCQFPVNHDPSPDLLPAAFPLQQVVLLVCLVVVNQVVQQVQLVPVFWLQDDRGPDDDPSVNVSLVVLLDFDPPQDPVLLLLLLLLCLQCVVLLVLCVVLNLVLLLLQQQLSLLLCCWFACVQPVLLVVLLVLVQSDLLNHNCNSPGGGGNSSSLQLLLNQLSLSQNAVLVDPVSVVRNSPDNGGDGLLNLLLSLCSNQLLSVVLCVVLVADDDPSNNLSNLSSSLRSSVSSRHDRSLHGNDSVSSVVVNVRRHVSRGAADPSSLVVSVVSQVLVCVVVVNPCLLLSLLVSCLSHPVVSSVRNVRDDDPVSNVVCVPVSSVVSVVSSVCCPDPCSSVVSSVVVVVVSVVSSCSSCVNDDRGSGHDSHIHDD

Secondary structure (DSSP, 8-state):
--------TTSGGGGGGGTT----------PPP----GGGBSSS------GGG---TTHHHHHHHHHHTT-HHHHHHHHTT--STTSPPPTT--HHHHHHHHHHTSPPTT--HHHHHHHHHHHHHHHHHHHHIIIIIIIHHGGGSHHHHHHHHHBGGGG-HHHHHHHHHHHHHHHHSTTTTSTT--HHHHHHHHHHHHHHHHHHGGG-HHHHHHSTT-SSSS-HHHHHHHHHHHTHHHHHHHHHHT----HHHHHHHHHHHHHHHHHTT--GGGSBSSHHHHHHHHHHHTGGG----HHHHHHHHHHHHHHHHHHTTTTHHHHHHHHHHHH-HHHHHHTTPPP-HHHHHHHHHHHHHHHHHHHHHTTSTTHHHHHHHHHHHHHHHHHHHHHTTSPP------SB---/-----S--TTSGGGGGGGTT----------PPP----GGGBSSS------GGG---TTHHHHHHHHHHTT-HHHHHHHHTT--STTSPPPTT--HHHHHHHHHHTSPPTT--HHHHHHHHHHHHHHHHHHHHIIIIIIIHHGGGSHHHHHHHHHBGGGG-HHHHHHHHHHHHHHHHSTTTTSTT--HHHHHHHHHHHHHHHHHHGGG-HHHHHHSTT-SSSS-HHHHHHHHHHHTHHHHHHHHHHT----HHHHHHHHHHHHHHHHHTT--GGGSBSSHHHHHHHHHHHTGGG----HHHHHHHHHHHHHHHHHHTTTTHHHHHHHHHHHH-HHHHHHTTPPP-HHHHHHHHHHHHHHHHHHHHHTTSTTHHHHHHHHHHHHHHHHHHHHHTTSPP------SB---

Organism: Streptomyces sp. (strain K30) (NCBI:txid256642)

Sequence (814 aa):
MDGFSRRRMLMTGGALGAVGALGAATRALARPLW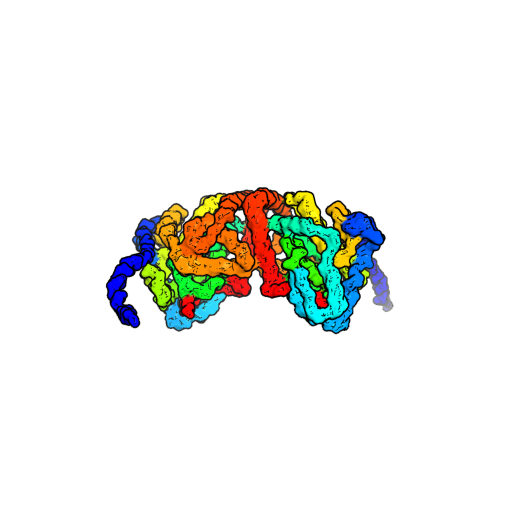TWSPSASVAGTGVGVDPEYVWDEEADPVLAAVIDRGEVPAVNALLKQWTRNDQALPGGLPGDLREFMEHARRMPSWADKAALDRGAQFSKTKGIYVGALYGLGSGLMSTAIPRESRAVYYSKGGADMKDRIAKTARLGYDIGDLDAYLPHGSMIVTAVKTRMVHAAVRHLLPQSPAWSQTSGGQKIPISQADIMVTWHSLATFVMRKMKQWGVRVNTADAEAYLHVWQVSAHMLGVSDEYIPATWDAANAQSKQVLDPILAHTPEGEALTEVLLGIVAELDAGLTRPLIGAFSRYTLGGEVGDMIGLAKQPVLERLIATAWPLLVAFREGLIPLPAVPAVLWTLEEALRKFVLLFLSEGRRIAIDIPDVNRPSMDGFSRRRMLMTGGALGAVGALGAATRALARPLWTWSPSASVAGTGVGVDPEYVWDEEADPVLAAVIDRGEVPAVNALLKQWTRNDQALPGGLPGDLREFMEHARRMPSWADKAALDRGAQFSKTKGIYVGALYGLGSGLMSTAIPRESRAVYYSKGGADMKDRIAKTARLGYDIGDLDAYLPHGSMIVTAVKTRMVHAAVRHLLPQSPAWSQTSGGQKIPISQADIMVTWHSLATFVMRKMKQWGVRVNTADAEAYLHVWQVSAHMLGVSDEYIPATWDAANAQSKQVLDPILAHTPEGEALTEVLLGIVAELDAGLTRPLIGAFSRYTLGGEVGDMIGLAKQPVLERLIATAWPLLVAFREGLIPLPAVPAVLWTLEEALRKFVLLFLSEGRRIAIDIPDVNRPS